Protein 5UYO (pdb70)

Radius of gyration: 9.79 Å; Cα contacts (8 Å, |Δi|>4): 43; chains: 1; bounding box: 21×21×26 Å

Nearest PDB structures (foldseek):
  5uyo-assembly1_A  TM=1.023E+00  e=7.833E-07  Escherichia coli
  7t2f-assembly1_B  TM=6.492E-01  e=1.914E-01  Escherichia coli
  8fkr-assembly1_LA  TM=6.413E-01  e=6.436E+00  Homo sapiens
  4w4k-assembly2_C  TM=3.504E-01  e=4.885E+00  Mycobacterium tuberculosis str. Erdman = ATCC 35801
  5uyo-assembly1_A  TM=9.028E-01  e=3.654E-06  Escherichia coli

Solvent-accessible surface area: 3799 Å² total; per-residue (Å²): 192,188,76,36,111,59,61,21,137,163,0,76,112,16,38,163,114,96,83,89,24,92,81,146,78,74,76,54,81,78,38,109,91,0,91,126,12,10,46,108,25,131,177,77,143

Secondary structure (P-SEA, 3-state):
cccaaaaaaaaaaaaaacccccccccccccaaaaaaaaaaaaaac

Structure (mmCIF, N/CA/C/O backbone):
data_5UYO
#
_entry.id   5UYO
#
loop_
_atom_site.group_PDB
_atom_site.id
_atom_site.type_symbol
_atom_site.label_atom_id
_atom_site.label_alt_id
_atom_site.label_comp_id
_atom_site.label_asym_id
_atom_site.label_entity_id
_atom_site.label_seq_id
_atom_site.pdbx_PDB_ins_code
_atom_site.Cartn_x
_atom_site.Cartn_y
_atom_site.Cartn_z
_atom_site.occupancy
_atom_site.B_iso_or_equiv
_atom_site.auth_seq_id
_atom_site.auth_comp_id
_atom_site.auth_asym_id
_atom_site.auth_atom_id
_atom_site.pdbx_PDB_model_num
ATOM 1 N N . HIS A 1 20 ? 2.699 2.061 -2.135 1.00 0.00 20 HIS A N 1
ATOM 2 C CA . HIS A 1 20 ? 3.179 1.355 -3.347 1.00 0.00 20 HIS A CA 1
ATOM 3 C C . HIS A 1 20 ? 2.063 0.526 -3.989 1.00 0.00 20 HIS A C 1
ATOM 4 O O . HIS A 1 20 ? 2.322 -0.406 -4.752 1.00 0.00 20 HIS A O 1
ATOM 18 N N . MET A 1 21 ? 0.816 0.892 -3.656 1.00 0.00 21 MET A N 1
ATOM 19 C CA . MET A 1 21 ? -0.389 0.536 -4.429 1.00 0.00 21 MET A CA 1
ATOM 20 C C . MET A 1 21 ? -0.980 1.830 -5.013 1.00 0.00 21 MET A C 1
ATOM 21 O O . MET A 1 21 ? -2.172 1.908 -5.320 1.00 0.00 21 MET A O 1
ATOM 35 N N . ASP A 1 22 ? -0.100 2.838 -5.183 1.00 0.00 22 ASP A N 1
ATOM 36 C CA . ASP A 1 22 ? -0.469 4.157 -5.711 1.00 0.00 22 ASP A CA 1
ATOM 37 C C . ASP A 1 22 ? -0.347 4.146 -7.231 1.00 0.00 22 ASP A C 1
ATOM 38 O O . ASP A 1 22 ? 0.573 3.542 -7.794 1.00 0.00 22 ASP A O 1
ATOM 47 N N . VAL A 1 23 ? -1.284 4.818 -7.881 1.00 0.00 23 VAL A N 1
ATOM 48 C CA . VAL A 1 23 ? -1.305 4.966 -9.333 1.00 0.00 23 VAL A CA 1
ATOM 49 C C . VAL A 1 23 ? -0.548 6.246 -9.739 1.00 0.00 23 VAL A C 1
ATOM 50 O O . VAL A 1 23 ? 0.061 6.291 -10.802 1.00 0.00 23 VAL A O 1
ATOM 63 N N . GLU A 1 24 ? -0.580 7.263 -8.853 1.00 0.00 24 GLU A N 1
ATOM 64 C CA . GLU A 1 24 ? 0.043 8.584 -9.087 1.00 0.00 24 GLU A CA 1
ATOM 65 C C . GLU A 1 24 ? 1.566 8.480 -9.317 1.00 0.00 24 GLU A C 1
ATOM 66 O O . GLU A 1 24 ? 2.133 9.265 -10.085 1.00 0.00 24 GLU A O 1
ATOM 78 N N . GLU A 1 25 ? 2.214 7.507 -8.645 1.00 0.00 25 GLU A N 1
ATOM 79 C CA . GLU A 1 25 ? 3.668 7.255 -8.789 1.00 0.00 25 GLU A CA 1
ATOM 80 C C . GLU A 1 25 ? 3.988 6.657 -10.179 1.00 0.00 25 GLU A C 1
ATOM 81 O O . GLU A 1 25 ? 5.036 6.942 -10.768 1.00 0.00 25 GLU A O 1
ATOM 93 N N . GLN A 1 26 ? 3.042 5.851 -10.692 1.00 0.00 26 GLN A N 1
ATOM 94 C CA . GLN A 1 26 ? 3.155 5.174 -11.997 1.00 0.00 26 GLN A CA 1
ATOM 95 C C . GLN A 1 26 ? 2.915 6.174 -13.137 1.00 0.00 26 GLN A C 1
ATOM 96 O O . GLN A 1 26 ? 3.602 6.144 -14.169 1.00 0.00 26 GLN A O 1
ATOM 110 N N . ILE A 1 27 ? 1.924 7.058 -12.918 1.00 0.00 27 ILE A N 1
ATOM 111 C CA . ILE A 1 27 ? 1.558 8.117 -13.862 1.00 0.00 27 ILE A CA 1
ATOM 112 C C . ILE A 1 27 ? 2.725 9.097 -14.014 1.00 0.00 27 ILE A C 1
ATOM 113 O O . ILE A 1 27 ? 3.164 9.333 -15.131 1.00 0.00 27 ILE A O 1
ATOM 129 N N . ARG A 1 28 ? 3.261 9.606 -12.875 1.00 0.00 28 ARG A N 1
ATOM 130 C CA . ARG A 1 28 ? 4.355 10.608 -12.880 1.00 0.00 28 ARG A CA 1
ATOM 131 C C . ARG A 1 28 ? 5.658 10.009 -13.436 1.00 0.00 28 ARG A C 1
ATOM 132 O O . ARG A 1 28 ? 6.469 10.730 -14.003 1.00 0.00 28 ARG A O 1
ATOM 153 N N . ARG A 1 29 ? 5.820 8.675 -13.292 1.00 0.00 29 ARG A N 1
ATOM 154 C CA . ARG A 1 29 ? 6.971 7.931 -13.844 1.00 0.00 29 ARG A CA 1
ATOM 155 C C . ARG A 1 29 ? 6.948 8.009 -15.381 1.00 0.00 29 ARG A C 1
ATOM 156 O O . ARG A 1 29 ? 7.974 8.246 -16.023 1.00 0.00 29 ARG A O 1
ATOM 177 N N . LEU A 1 30 ? 5.743 7.839 -15.936 1.00 0.00 30 LEU A N 1
ATOM 178 C CA . LEU A 1 30 ? 5.501 7.906 -17.385 1.00 0.00 30 LEU A CA 1
ATOM 179 C C . LEU A 1 30 ? 5.375 9.363 -17.874 1.00 0.00 30 LEU A C 1
ATOM 180 O O . LEU A 1 30 ? 5.570 9.613 -19.052 1.00 0.00 30 LEU A O 1
ATOM 196 N N . GLU A 1 31 ? 5.031 10.297 -16.958 1.00 0.00 31 GLU A N 1
ATOM 197 C CA . GLU A 1 31 ? 4.973 11.752 -17.243 1.00 0.00 31 GLU A CA 1
ATOM 198 C C . GLU A 1 31 ? 6.386 12.292 -17.481 1.00 0.00 31 GLU A C 1
ATOM 199 O O . GLU A 1 31 ? 6.588 13.165 -18.323 1.00 0.00 31 GLU A O 1
ATOM 211 N N . GLU A 1 32 ? 7.353 11.754 -16.712 1.00 0.00 32 GLU A N 1
ATOM 212 C CA . GLU A 1 32 ? 8.788 12.058 -16.868 1.00 0.00 32 GLU A CA 1
ATOM 213 C C . GLU A 1 32 ? 9.249 11.703 -18.291 1.00 0.00 32 GLU A C 1
ATOM 214 O O . GLU A 1 32 ? 9.937 12.487 -18.958 1.00 0.00 32 GLU A O 1
ATOM 226 N N . VAL A 1 33 ? 8.816 10.521 -18.749 1.00 0.00 33 VAL A N 1
ATOM 227 C CA . VAL A 1 33 ? 9.187 9.978 -20.064 1.00 0.00 33 VAL A CA 1
ATOM 228 C C . VAL A 1 33 ? 8.407 10.688 -21.196 1.00 0.00 33 VAL A C 1
ATOM 229 O O . VAL A 1 33 ? 8.952 10.930 -22.276 1.00 0.00 33 VAL A O 1
ATOM 242 N N . LEU A 1 34 ? 7.144 11.039 -20.903 1.00 0.00 34 LEU A N 1
ATOM 243 C CA . LEU A 1 34 ? 6.212 11.673 -21.859 1.00 0.00 34 LEU A CA 1
ATOM 244 C C . LEU A 1 34 ? 6.688 13.089 -22.215 1.00 0.00 34 LEU A C 1
ATOM 245 O O . LEU A 1 34 ? 6.696 13.475 -23.385 1.00 0.00 34 LEU A O 1
ATOM 261 N N . LYS A 1 35 ? 7.092 13.838 -21.177 1.00 0.00 35 LYS A N 1
ATOM 262 C CA . LYS A 1 35 ? 7.574 15.223 -21.300 1.00 0.00 35 LYS A CA 1
ATOM 263 C C . LYS A 1 35 ? 8.833 15.249 -22.191 1.00 0.00 35 LYS A C 1
ATOM 264 O O . LYS A 1 35 ? 8.942 16.063 -23.112 1.00 0.00 35 LYS A O 1
ATOM 283 N N . LYS A 1 36 ? 9.754 14.312 -21.924 1.00 0.00 36 LYS A N 1
ATOM 284 C CA . LYS A 1 36 ? 11.046 14.228 -22.633 1.00 0.00 36 LYS A CA 1
ATOM 285 C C . LYS A 1 36 ? 10.916 13.573 -24.026 1.00 0.00 36 LYS A C 1
ATOM 286 O O . LYS A 1 36 ? 11.766 13.810 -24.887 1.00 0.00 36 LYS A O 1
ATOM 305 N N . ASN A 1 37 ? 9.847 12.771 -24.227 1.00 0.00 37 ASN A N 1
ATOM 306 C CA . ASN A 1 37 ? 9.637 11.955 -25.447 1.00 0.00 37 ASN A CA 1
ATOM 307 C C . ASN A 1 37 ? 10.803 10.952 -25.638 1.00 0.00 37 ASN A C 1
ATOM 308 O O . ASN A 1 37 ? 11.690 11.157 -26.474 1.00 0.00 37 ASN A O 1
ATOM 319 N N . GLN A 1 38 ? 10.821 9.894 -24.812 1.00 0.00 38 GLN A N 1
ATOM 320 C CA . GLN A 1 38 ? 11.873 8.841 -24.841 1.00 0.00 38 GLN A CA 1
ATOM 321 C C . GLN A 1 38 ? 11.216 7.438 -24.811 1.00 0.00 38 GLN A C 1
ATOM 322 O O . GLN A 1 38 ? 10.081 7.322 -24.386 1.00 0.00 38 GLN A O 1
ATOM 336 N N . PRO A 1 39 ? 11.892 6.350 -25.319 1.00 0.00 39 PRO A N 1
ATOM 337 C CA . PRO A 1 39 ? 11.367 4.960 -25.218 1.00 0.00 39 PRO A CA 1
ATOM 338 C C . PRO A 1 39 ? 11.473 4.396 -23.779 1.00 0.00 39 PRO A C 1
ATOM 339 O O . PRO A 1 39 ? 12.560 4.402 -23.188 1.00 0.00 39 PRO A O 1
ATOM 350 N N . VAL A 1 40 ? 10.345 3.901 -23.230 1.00 0.00 40 VAL A N 1
ATOM 351 C CA . VAL A 1 40 ? 10.291 3.324 -21.857 1.00 0.00 40 VAL A CA 1
ATOM 352 C C . VAL A 1 40 ? 9.760 1.881 -21.896 1.00 0.00 40 VAL A C 1
ATOM 353 O O . VAL A 1 40 ? 8.810 1.576 -22.626 1.00 0.00 40 VAL A O 1
ATOM 366 N N . THR A 1 41 ? 10.396 0.992 -21.115 1.00 0.00 41 THR A N 1
ATOM 367 C CA . THR A 1 41 ? 9.925 -0.381 -20.907 1.00 0.00 41 THR A CA 1
ATOM 368 C C . THR A 1 41 ? 9.023 -0.411 -19.658 1.00 0.00 41 THR A C 1
ATOM 369 O O . THR A 1 41 ? 9.468 -0.079 -18.549 1.00 0.00 41 THR A O 1
ATOM 380 N N . TRP A 1 42 ? 7.755 -0.792 -19.862 1.00 0.00 42 TRP A N 1
ATOM 381 C CA . TRP A 1 42 ? 6.718 -0.817 -18.809 1.00 0.00 42 TRP A CA 1
ATOM 382 C C . TRP A 1 42 ? 6.628 -2.223 -18.141 1.00 0.00 42 TRP A C 1
ATOM 383 O O . TRP A 1 42 ? 5.627 -2.554 -17.485 1.00 0.00 42 TRP A O 1
ATOM 404 N N . ASN A 1 43 ? 7.704 -3.037 -18.308 1.00 0.00 43 ASN A N 1
ATOM 405 C CA . ASN A 1 43 ? 7.820 -4.399 -17.739 1.00 0.00 43 ASN A CA 1
ATOM 406 C C . ASN A 1 43 ? 6.829 -5.349 -18.459 1.00 0.00 43 ASN A C 1
ATOM 407 O O . ASN A 1 43 ? 5.967 -5.988 -17.845 1.00 0.00 43 ASN A O 1
ATOM 418 N N . GLY A 1 44 ? 6.952 -5.383 -19.794 1.00 0.00 44 GLY A N 1
ATOM 419 C CA . GLY A 1 44 ? 6.101 -6.208 -20.650 1.00 0.00 44 GLY A CA 1
ATOM 420 C C . GLY A 1 44 ? 6.146 -5.754 -22.101 1.00 0.00 44 GLY A C 1
ATOM 421 O O . GLY A 1 44 ? 6.157 -6.587 -23.019 1.00 0.00 44 GLY A O 1
ATOM 425 N N . THR A 1 45 ? 6.177 -4.424 -22.310 1.00 0.00 45 THR A N 1
ATOM 426 C CA . THR A 1 45 ? 6.280 -3.806 -23.646 1.00 0.00 45 THR A CA 1
ATOM 427 C C . THR A 1 45 ? 7.063 -2.481 -23.538 1.00 0.00 45 THR A C 1
ATOM 428 O O . THR A 1 45 ? 6.836 -1.691 -22.610 1.00 0.00 45 THR A O 1
ATOM 439 N N . THR A 1 46 ? 8.002 -2.260 -24.480 1.00 0.00 46 THR A N 1
ATOM 440 C CA . THR A 1 46 ? 8.780 -1.019 -24.580 1.00 0.00 46 THR A CA 1
ATOM 441 C C . THR A 1 46 ? 8.043 -0.031 -25.509 1.00 0.00 46 THR A C 1
ATOM 442 O O . THR A 1 46 ? 8.113 -0.147 -26.738 1.00 0.00 46 THR A O 1
ATOM 453 N N . TYR A 1 47 ? 7.285 0.893 -24.902 1.00 0.00 47 TYR A N 1
ATOM 454 C CA . TYR A 1 47 ? 6.542 1.937 -25.621 1.00 0.00 47 TYR A CA 1
ATOM 455 C C . TYR A 1 47 ? 7.520 3.040 -26.058 1.00 0.00 47 TYR A C 1
ATOM 456 O O . TYR A 1 47 ? 8.000 3.822 -25.231 1.00 0.00 47 TYR A O 1
ATOM 474 N N . THR A 1 48 ? 7.863 3.028 -27.356 1.00 0.00 48 THR A N 1
ATOM 475 C CA . THR A 1 48 ? 8.839 3.951 -27.943 1.00 0.00 48 THR A CA 1
ATOM 476 C C . THR A 1 48 ? 8.223 5.354 -28.118 1.00 0.00 48 THR A C 1
ATOM 477 O O . THR A 1 48 ? 8.766 6.358 -27.637 1.00 0.00 48 THR A O 1
ATOM 488 N N . ASP A 1 49 ? 7.068 5.386 -28.808 1.00 0.00 49 ASP A N 1
ATOM 489 C CA . ASP A 1 49 ? 6.312 6.619 -29.091 1.00 0.00 49 ASP A CA 1
ATOM 490 C C . ASP A 1 49 ? 5.648 7.155 -27.811 1.00 0.00 49 ASP A C 1
ATOM 491 O O . ASP A 1 49 ? 5.020 6.377 -27.083 1.00 0.00 49 ASP A O 1
ATOM 500 N N . PRO A 1 50 ? 5.753 8.503 -27.530 1.00 0.00 50 PRO A N 1
ATOM 501 C CA . PRO A 1 50 ? 5.068 9.141 -26.378 1.00 0.00 50 PRO A CA 1
ATOM 502 C C . PRO A 1 50 ? 3.527 9.042 -26.479 1.00 0.00 50 PRO A C 1
ATOM 503 O O . PRO A 1 50 ? 2.830 9.243 -25.491 1.00 0.00 50 PRO A O 1
ATOM 514 N N . ASN A 1 51 ? 3.027 8.732 -27.691 1.00 0.00 51 ASN A N 1
ATOM 515 C CA . ASN A 1 51 ? 1.607 8.421 -27.940 1.00 0.00 51 ASN A CA 1
ATOM 516 C C . ASN A 1 51 ? 1.201 7.125 -27.215 1.00 0.00 51 ASN A C 1
ATOM 517 O O . ASN A 1 51 ? 0.175 7.075 -26.527 1.00 0.00 51 ASN A O 1
ATOM 528 N N . GLU A 1 52 ? 2.055 6.096 -27.361 1.00 0.00 52 GLU A N 1
ATOM 529 C CA . GLU A 1 52 ? 1.850 4.771 -26.752 1.00 0.00 52 GLU A CA 1
ATOM 530 C C . GLU A 1 52 ? 2.096 4.816 -25.230 1.00 0.00 52 GLU A C 1
ATOM 531 O O . GLU A 1 52 ? 1.444 4.099 -24.470 1.00 0.00 52 GLU A O 1
ATOM 543 N N . ILE A 1 53 ? 3.039 5.677 -24.810 1.00 0.00 53 ILE A N 1
ATOM 544 C CA . ILE A 1 53 ? 3.353 5.910 -23.385 1.00 0.00 53 ILE A CA 1
ATOM 545 C C . ILE A 1 53 ? 2.155 6.576 -22.688 1.00 0.00 53 ILE A C 1
ATOM 546 O O . ILE A 1 53 ? 1.732 6.143 -21.607 1.00 0.00 53 ILE A O 1
ATOM 562 N N . LYS A 1 54 ? 1.609 7.624 -23.341 1.00 0.00 54 LYS A N 1
ATOM 563 C CA . LYS A 1 54 ? 0.473 8.387 -22.810 1.00 0.00 54 LYS A CA 1
ATOM 564 C C . LYS A 1 54 ? -0.789 7.518 -22.772 1.00 0.00 54 LYS A C 1
ATOM 565 O O . LYS A 1 54 ? -1.638 7.706 -21.906 1.00 0.00 54 LYS A O 1
ATOM 584 N N . LYS A 1 55 ? -0.892 6.568 -23.720 1.00 0.00 55 LYS A N 1
ATOM 585 C CA . LYS A 1 55 ? -1.990 5.587 -23.759 1.00 0.00 55 LYS A CA 1
ATOM 586 C C . LYS A 1 55 ? -2.019 4.752 -22.459 1.00 0.00 55 LYS A C 1
ATOM 587 O O . LYS A 1 55 ? -3.087 4.510 -21.898 1.00 0.00 55 LYS A O 1
ATOM 606 N N . VAL A 1 56 ? -0.821 4.368 -21.975 1.00 0.00 56 VAL A N 1
ATOM 607 C CA . VAL A 1 56 ? -0.664 3.627 -20.705 1.00 0.00 56 VAL A CA 1
ATOM 608 C C . VAL A 1 56 ? -1.057 4.518 -19.513 1.00 0.00 56 VAL A C 1
ATOM 609 O O . VAL A 1 56 ? -1.699 4.050 -18.572 1.00 0.00 56 VAL A O 1
ATOM 622 N N . ILE A 1 57 ? -0.675 5.812 -19.587 1.00 0.00 57 ILE A N 1
ATOM 623 C CA . ILE A 1 57 ? -1.053 6.830 -18.577 1.00 0.00 57 ILE A CA 1
ATOM 624 C C . ILE A 1 57 ? -2.588 6.954 -18.496 1.00 0.00 57 ILE A C 1
ATOM 625 O O . ILE A 1 57 ? -3.134 7.126 -17.414 1.00 0.00 57 ILE A O 1
ATOM 641 N N . GLU A 1 58 ? -3.257 6.836 -19.662 1.00 0.00 58 GLU A N 1
ATOM 642 C CA . GLU A 1 58 ? -4.729 6.878 -19.774 1.00 0.00 58 GLU A CA 1
ATOM 643 C C . GLU A 1 58 ? -5.373 5.627 -19.139 1.00 0.00 58 GLU A C 1
ATOM 644 O O . GLU A 1 58 ? -6.447 5.717 -18.535 1.00 0.00 58 GLU A O 1
ATOM 656 N N . GLU A 1 59 ? -4.701 4.469 -19.270 1.00 0.00 59 GLU A N 1
ATOM 657 C CA . GLU A 1 59 ? -5.153 3.205 -18.650 1.00 0.00 59 GLU A CA 1
ATOM 658 C C . GLU A 1 59 ? -5.062 3.300 -17.110 1.00 0.00 59 GLU A C 1
ATOM 659 O O . GLU A 1 59 ? -5.944 2.830 -16.389 1.00 0.00 59 GLU A O 1
ATOM 671 N N . LEU A 1 60 ? -3.982 3.944 -16.636 1.00 0.00 60 LEU A N 1
ATOM 672 C CA . LEU A 1 60 ? -3.735 4.204 -15.202 1.00 0.00 60 LEU A CA 1
ATOM 673 C C . LEU A 1 60 ? -4.685 5.301 -14.681 1.00 0.00 60 LEU A C 1
ATOM 674 O O . LEU A 1 60 ? -5.090 5.299 -13.527 1.00 0.00 60 LEU A O 1
ATOM 690 N N . ARG A 1 61 ? -5.030 6.228 -15.572 1.00 0.00 61 ARG A N 1
ATOM 691 C CA . ARG A 1 61 ? -5.919 7.374 -15.288 1.00 0.00 61 ARG A CA 1
ATOM 692 C C . ARG A 1 61 ? -7.335 6.878 -14.955 1.00 0.00 61 ARG A C 1
ATOM 693 O O . ARG A 1 61 ? -8.032 7.468 -14.132 1.00 0.00 61 ARG A O 1
ATOM 714 N N . LYS A 1 62 ? -7.720 5.747 -15.575 1.00 0.00 62 LYS A N 1
ATOM 715 C CA . LYS A 1 62 ? -9.024 5.093 -15.344 1.00 0.00 62 LYS A CA 1
ATOM 716 C C . LYS A 1 62 ? -9.141 4.492 -13.925 1.00 0.00 62 LYS A C 1
ATOM 717 O O . LYS A 1 62 ? -10.244 4.149 -13.490 1.00 0.00 62 LYS A O 1
ATOM 736 N N . SER A 1 63 ? -7.998 4.350 -13.229 1.00 0.00 63 SER A N 1
ATOM 737 C CA . SER A 1 63 ? -7.957 3.867 -11.838 1.00 0.00 63 SER A CA 1
ATOM 738 C C . SER A 1 63 ? -8.403 4.974 -10.854 1.00 0.00 63 SER A C 1
ATOM 739 O O . SER A 1 63 ? -9.004 4.680 -9.813 1.00 0.00 63 SER A O 1
ATOM 747 N N . MET A 1 64 ? -8.098 6.250 -11.182 1.00 0.00 64 MET A N 1
ATOM 748 C CA . MET A 1 64 ? -8.456 7.397 -10.322 1.00 0.00 64 MET A CA 1
ATOM 749 C C . MET A 1 64 ? -9.803 8.012 -10.803 1.00 0.00 64 MET A C 1
ATOM 763 N N . HIS A 1 20 ? -1.694 -3.223 -4.468 1.00 0.00 20 HIS A N 2
ATOM 764 C CA . HIS A 1 20 ? -1.843 -1.970 -3.699 1.00 0.00 20 HIS A CA 2
ATOM 765 C C . HIS A 1 20 ? -0.520 -1.185 -3.696 1.00 0.00 20 HIS A C 2
ATOM 766 O O . HIS A 1 20 ? 0.448 -1.586 -3.036 1.00 0.00 20 HIS A O 2
ATOM 780 N N . MET A 1 21 ? -0.496 -0.082 -4.464 1.00 0.00 21 MET A N 2
ATOM 781 C CA . MET A 1 21 ? 0.640 0.863 -4.532 1.00 0.00 21 MET A CA 2
ATOM 782 C C . MET A 1 21 ? 0.146 2.206 -5.097 1.00 0.00 21 MET A C 2
ATOM 783 O O . MET A 1 21 ? -0.912 2.259 -5.749 1.00 0.00 21 MET A O 2
ATOM 797 N N . ASP A 1 22 ? 0.904 3.291 -4.841 1.00 0.00 22 ASP A N 2
ATOM 798 C CA . ASP A 1 22 ? 0.545 4.639 -5.317 1.00 0.00 22 ASP A CA 2
ATOM 799 C C . ASP A 1 22 ? 0.733 4.758 -6.830 1.00 0.00 22 ASP A C 2
ATOM 800 O O . ASP A 1 22 ? 1.859 4.858 -7.332 1.00 0.00 22 ASP A O 2
ATOM 809 N N . VAL A 1 23 ? -0.412 4.742 -7.532 1.00 0.00 23 VAL A N 2
ATOM 810 C CA . VAL A 1 23 ? -0.484 4.855 -8.995 1.00 0.00 23 VAL A CA 2
ATOM 811 C C . VAL A 1 23 ? -0.221 6.318 -9.420 1.00 0.00 23 VAL A C 2
ATOM 812 O O . VAL A 1 23 ? 0.262 6.560 -10.519 1.00 0.00 23 VAL A O 2
ATOM 825 N N . GLU A 1 24 ? -0.506 7.270 -8.500 1.00 0.00 24 GLU A N 2
ATOM 826 C CA . GLU A 1 24 ? -0.245 8.718 -8.689 1.00 0.00 24 GLU A CA 2
ATOM 827 C C . GLU A 1 24 ? 1.224 8.981 -9.109 1.00 0.00 24 GLU A C 2
ATOM 828 O O . GLU A 1 24 ? 1.504 9.776 -10.022 1.00 0.00 24 GLU A O 2
ATOM 840 N N . GLU A 1 25 ? 2.146 8.292 -8.413 1.00 0.00 25 GLU A N 2
ATOM 841 C CA . GLU A 1 25 ? 3.596 8.392 -8.653 1.00 0.00 25 GLU A CA 2
ATOM 842 C C . GLU A 1 25 ? 3.990 7.743 -9.996 1.00 0.00 25 GLU A C 2
ATOM 843 O O . GLU A 1 25 ? 4.886 8.232 -10.687 1.00 0.00 25 GLU A O 2
ATOM 855 N N . GLN A 1 26 ? 3.282 6.655 -10.356 1.00 0.00 26 GLN A N 2
ATOM 856 C CA . GLN A 1 26 ? 3.514 5.904 -11.609 1.00 0.00 26 GLN A CA 2
ATOM 857 C C . GLN A 1 26 ? 3.050 6.713 -12.832 1.00 0.00 26 GLN A C 2
ATOM 858 O O . GLN A 1 26 ? 3.667 6.641 -13.906 1.00 0.00 26 GLN A O 2
ATOM 872 N N . ILE A 1 27 ? 1.964 7.487 -12.654 1.00 0.00 27 ILE A N 2
ATOM 873 C CA . ILE A 1 27 ? 1.441 8.386 -13.700 1.00 0.00 27 ILE A CA 2
ATOM 874 C C . ILE A 1 27 ? 2.496 9.459 -14.016 1.00 0.00 27 ILE A C 2
ATOM 875 O O . ILE A 1 27 ? 2.875 9.634 -15.173 1.00 0.00 27 ILE A O 2
ATOM 891 N N . ARG A 1 28 ? 2.995 10.123 -12.954 1.00 0.00 28 ARG A N 2
ATOM 892 C CA . ARG A 1 28 ? 3.995 11.206 -13.073 1.00 0.00 28 ARG A CA 2
ATOM 893 C C . ARG A 1 28 ? 5.351 10.664 -13.579 1.00 0.00 28 ARG A C 2
ATOM 894 O O . ARG A 1 28 ? 6.099 11.372 -14.270 1.00 0.00 28 ARG A O 2
ATOM 915 N N . ARG A 1 29 ? 5.627 9.389 -13.257 1.00 0.00 29 ARG A N 2
ATOM 916 C CA . ARG A 1 29 ? 6.853 8.686 -13.682 1.00 0.00 29 ARG A CA 2
ATOM 917 C C . ARG A 1 29 ? 6.839 8.473 -15.204 1.00 0.00 29 ARG A C 2
ATOM 918 O O . ARG A 1 29 ? 7.886 8.433 -15.847 1.00 0.00 29 ARG A O 2
ATOM 939 N N . LEU A 1 30 ? 5.628 8.307 -15.762 1.00 0.00 30 LEU A N 2
ATOM 940 C CA . LEU A 1 30 ? 5.418 8.205 -17.214 1.00 0.00 30 LEU A CA 2
ATOM 941 C C . LEU A 1 30 ? 5.102 9.577 -17.847 1.00 0.00 30 LEU A C 2
ATOM 942 O O . LEU A 1 30 ? 5.213 9.713 -19.057 1.00 0.00 30 LEU A O 2
ATOM 958 N N . GLU A 1 31 ? 4.697 10.577 -17.027 1.00 0.00 31 GLU A N 2
ATOM 959 C CA . GLU A 1 31 ? 4.421 11.960 -17.499 1.00 0.00 31 GLU A CA 2
ATOM 960 C C . GLU A 1 31 ? 5.729 12.668 -17.873 1.00 0.00 31 GLU A C 2
ATOM 961 O O . GLU A 1 31 ? 5.761 13.475 -18.809 1.00 0.00 31 GLU A O 2
ATOM 973 N N . GLU A 1 32 ? 6.797 12.386 -17.114 1.00 0.00 32 GLU A N 2
ATOM 974 C CA . GLU A 1 32 ? 8.130 12.920 -17.422 1.00 0.00 32 GLU A CA 2
ATOM 975 C C . GLU A 1 32 ? 8.671 12.273 -18.719 1.00 0.00 32 GLU A C 2
ATOM 976 O O . GLU A 1 32 ? 9.102 12.979 -19.626 1.00 0.00 32 GLU A O 2
ATOM 988 N N . VAL A 1 33 ? 8.557 10.928 -18.817 1.00 0.00 33 VAL A N 2
ATOM 989 C CA . VAL A 1 33 ? 9.054 10.140 -19.968 1.00 0.00 33 VAL A CA 2
ATOM 990 C C . VAL A 1 33 ? 8.202 10.409 -21.235 1.00 0.00 33 VAL A C 2
ATOM 991 O O . VAL A 1 33 ? 8.701 10.312 -22.364 1.00 0.00 33 VAL A O 2
ATOM 1004 N N . LEU A 1 34 ? 6.927 10.778 -21.012 1.00 0.00 34 LEU A N 2
ATOM 1005 C CA . LEU A 1 34 ? 5.981 11.232 -22.063 1.00 0.00 34 LEU A CA 2
ATOM 1006 C C . LEU A 1 34 ? 6.591 12.396 -22.863 1.00 0.00 34 LEU A C 2
ATOM 1007 O O . LEU A 1 34 ? 6.611 12.387 -24.101 1.00 0.00 34 LEU A O 2
ATOM 1023 N N . LYS A 1 35 ? 7.090 13.381 -22.107 1.00 0.00 35 LYS A N 2
ATOM 1024 C CA . LYS A 1 35 ? 7.684 14.618 -22.642 1.00 0.00 35 LYS A CA 2
ATOM 1025 C C . LYS A 1 35 ? 9.127 14.365 -23.121 1.00 0.00 35 LYS A C 2
ATOM 1026 O O . LYS A 1 35 ? 9.544 14.882 -24.154 1.00 0.00 35 LYS A O 2
ATOM 1045 N N . LYS A 1 36 ? 9.860 13.534 -22.355 1.00 0.00 36 LYS A N 2
ATOM 1046 C CA . LYS A 1 36 ? 11.266 13.164 -22.639 1.00 0.00 36 LYS A CA 2
ATOM 1047 C C . LYS A 1 36 ? 11.383 12.285 -23.900 1.00 0.00 36 LYS A C 2
ATOM 1048 O O . LYS A 1 36 ? 12.469 12.199 -24.495 1.00 0.00 36 LYS A O 2
ATOM 1067 N N . ASN A 1 37 ? 10.261 11.617 -24.264 1.00 0.00 37 ASN A N 2
ATOM 1068 C CA . ASN A 1 37 ? 10.157 10.722 -25.438 1.00 0.00 37 ASN A CA 2
ATOM 1069 C C . ASN A 1 37 ? 11.175 9.564 -25.353 1.00 0.00 37 ASN A C 2
ATOM 1070 O O . ASN A 1 37 ? 11.690 9.094 -26.369 1.00 0.00 37 ASN A O 2
ATOM 1081 N N . GLN A 1 38 ? 11.454 9.109 -24.122 1.00 0.00 38 GLN A N 2
ATOM 1082 C CA . GLN A 1 38 ? 12.455 8.052 -23.870 1.00 0.00 38 GLN A CA 2
ATOM 1083 C C . GLN A 1 38 ? 11.835 6.644 -24.027 1.00 0.00 38 GLN A C 2
ATOM 1084 O O . GLN A 1 38 ? 10.650 6.452 -23.722 1.00 0.00 38 GLN A O 2
ATOM 1098 N N . PRO A 1 39 ? 12.631 5.642 -24.529 1.00 0.00 39 PRO A N 2
ATOM 1099 C CA . PRO A 1 39 ? 12.197 4.228 -24.589 1.00 0.00 39 PRO A CA 2
ATOM 1100 C C . PRO A 1 39 ? 11.986 3.620 -23.179 1.00 0.00 39 PRO A C 2
ATOM 1101 O O . PRO A 1 39 ? 12.950 3.202 -22.520 1.00 0.00 39 PRO A O 2
ATOM 1112 N N . VAL A 1 40 ? 10.720 3.583 -22.714 1.00 0.00 40 VAL A N 2
ATOM 1113 C CA . VAL A 1 40 ? 10.378 3.034 -21.388 1.00 0.00 40 VAL A CA 2
ATOM 1114 C C . VAL A 1 40 ? 9.813 1.612 -21.545 1.00 0.00 40 VAL A C 2
ATOM 1115 O O . VAL A 1 40 ? 8.793 1.393 -22.205 1.00 0.00 40 VAL A O 2
ATOM 1128 N N . THR A 1 41 ? 10.514 0.645 -20.946 1.00 0.00 41 THR A N 2
ATOM 1129 C CA . THR A 1 41 ? 10.134 -0.766 -20.954 1.00 0.00 41 THR A CA 2
ATOM 1130 C C . THR A 1 41 ? 9.189 -1.029 -19.766 1.00 0.00 41 THR A C 2
ATOM 1131 O O . THR A 1 41 ? 9.619 -1.044 -18.611 1.00 0.00 41 THR A O 2
ATOM 1142 N N . TRP A 1 42 ? 7.894 -1.205 -20.071 1.00 0.00 42 TRP A N 2
ATOM 1143 C CA . TRP A 1 42 ? 6.836 -1.383 -19.057 1.00 0.00 42 TRP A CA 2
ATOM 1144 C C . TRP A 1 42 ? 6.589 -2.894 -18.770 1.00 0.00 42 TRP A C 2
ATOM 1145 O O . TRP A 1 42 ? 5.558 -3.270 -18.199 1.00 0.00 42 TRP A O 2
ATOM 1166 N N . ASN A 1 43 ? 7.572 -3.745 -19.163 1.00 0.00 43 ASN A N 2
ATOM 1167 C CA . ASN A 1 43 ? 7.558 -5.212 -18.929 1.00 0.00 43 ASN A CA 2
ATOM 1168 C C . ASN A 1 43 ? 6.510 -5.896 -19.828 1.00 0.00 43 ASN A C 2
ATOM 1169 O O . ASN A 1 43 ? 5.593 -6.582 -19.353 1.00 0.00 43 ASN A O 2
ATOM 1180 N N . GLY A 1 44 ? 6.650 -5.662 -21.146 1.00 0.00 44 GLY A N 2
ATOM 1181 C CA . GLY A 1 44 ? 5.745 -6.225 -22.152 1.00 0.00 44 GLY A CA 2
ATOM 1182 C C . GLY A 1 44 ? 5.845 -5.487 -23.474 1.00 0.00 44 GLY A C 2
ATOM 1183 O O . GLY A 1 44 ? 5.776 -6.097 -24.546 1.00 0.00 44 GLY A O 2
ATOM 1187 N N . THR A 1 45 ? 6.010 -4.157 -23.386 1.00 0.00 45 THR A N 2
ATOM 1188 C CA . THR A 1 45 ? 6.251 -3.285 -24.548 1.00 0.00 45 THR A CA 2
ATOM 1189 C C . THR A 1 45 ? 7.166 -2.114 -24.134 1.00 0.00 45 THR A C 2
ATOM 1190 O O . THR A 1 45 ? 7.024 -1.566 -23.027 1.00 0.00 45 THR A O 2
ATOM 1201 N N . THR A 1 46 ? 8.126 -1.773 -25.008 1.00 0.00 46 THR A N 2
ATOM 1202 C CA . THR A 1 46 ? 8.971 -0.587 -24.854 1.00 0.00 46 THR A CA 2
ATOM 1203 C C . THR A 1 46 ? 8.307 0.598 -25.583 1.00 0.00 46 THR A C 2
ATOM 1204 O O . THR A 1 46 ? 8.375 0.708 -26.817 1.00 0.00 46 THR A O 2
ATOM 1215 N N . TYR A 1 47 ? 7.612 1.435 -24.806 1.00 0.00 47 TYR A N 2
ATOM 1216 C CA . TYR A 1 47 ? 6.898 2.619 -25.308 1.00 0.00 47 TYR A CA 2
ATOM 1217 C C . TYR A 1 47 ? 7.895 3.773 -25.529 1.00 0.00 47 TYR A C 2
ATOM 1218 O O . TYR A 1 47 ? 8.356 4.403 -24.576 1.00 0.00 47 TYR A O 2
ATOM 1236 N N . THR A 1 48 ? 8.267 3.978 -26.794 1.00 0.00 48 THR A N 2
ATOM 1237 C CA . THR A 1 48 ? 9.184 5.048 -27.218 1.00 0.00 48 THR A CA 2
ATOM 1238 C C . THR A 1 48 ? 8.389 6.320 -27.573 1.00 0.00 48 THR A C 2
ATOM 1239 O O . THR A 1 48 ? 8.781 7.444 -27.233 1.00 0.00 48 THR A O 2
ATOM 1250 N N . ASP A 1 49 ? 7.262 6.098 -28.267 1.00 0.00 49 ASP A N 2
ATOM 1251 C CA . ASP A 1 49 ? 6.386 7.154 -28.798 1.00 0.00 49 ASP A CA 2
ATOM 1252 C C . ASP A 1 49 ? 5.549 7.782 -27.659 1.00 0.00 49 ASP A C 2
ATOM 1253 O O . ASP A 1 49 ? 5.013 7.038 -26.837 1.00 0.00 49 ASP A O 2
ATOM 1262 N N . PRO A 1 50 ? 5.420 9.152 -27.603 1.00 0.00 50 PRO A N 2
ATOM 1263 C CA . PRO A 1 50 ? 4.616 9.872 -26.570 1.00 0.00 50 PRO A CA 2
ATOM 1264 C C . PRO A 1 50 ? 3.162 9.348 -26.432 1.00 0.00 50 PRO A C 2
ATOM 1265 O O . PRO A 1 50 ? 2.706 9.111 -25.319 1.00 0.00 50 PRO A O 2
ATOM 1276 N N . ASN A 1 51 ? 2.464 9.121 -27.567 1.00 0.00 51 ASN A N 2
ATOM 1277 C CA . ASN A 1 51 ? 1.055 8.670 -27.584 1.00 0.00 51 ASN A CA 2
ATOM 1278 C C . ASN A 1 51 ? 0.949 7.227 -27.027 1.00 0.00 51 ASN A C 2
ATOM 1279 O O . ASN A 1 51 ? -0.027 6.886 -26.340 1.00 0.00 51 ASN A O 2
ATOM 1290 N N . GLU A 1 52 ? 1.977 6.408 -27.302 1.00 0.00 52 GLU A N 2
ATOM 1291 C CA . GLU A 1 52 ? 2.057 5.019 -26.810 1.00 0.00 52 GLU A CA 2
ATOM 1292 C C . GLU A 1 52 ? 2.289 4.981 -25.281 1.00 0.00 52 GLU A C 2
ATOM 1293 O O . GLU A 1 52 ? 1.722 4.135 -24.579 1.00 0.00 52 GLU A O 2
ATOM 1305 N N . ILE A 1 53 ? 3.105 5.924 -24.775 1.00 0.00 53 ILE A N 2
ATOM 1306 C CA . ILE A 1 53 ? 3.327 6.114 -23.319 1.00 0.00 53 ILE A CA 2
ATOM 1307 C C . ILE A 1 53 ? 2.022 6.614 -22.651 1.00 0.00 53 ILE A C 2
ATOM 1308 O O . ILE A 1 53 ? 1.629 6.149 -21.570 1.00 0.00 53 ILE A O 2
ATOM 1324 N N . LYS A 1 54 ? 1.342 7.536 -23.355 1.00 0.00 54 LYS A N 2
ATOM 1325 C CA . LYS A 1 54 ? 0.100 8.182 -22.895 1.00 0.00 54 LYS A CA 2
ATOM 1326 C C . LYS A 1 54 ? -1.028 7.156 -22.714 1.00 0.00 54 LYS A C 2
ATOM 1327 O O . LYS A 1 54 ? -1.830 7.274 -21.788 1.00 0.00 54 LYS A O 2
ATOM 1346 N N . LYS A 1 55 ? -1.049 6.140 -23.599 1.00 0.00 55 LYS A N 2
ATOM 1347 C CA . LYS A 1 55 ? -2.018 5.029 -23.544 1.00 0.00 55 LYS A CA 2
ATOM 1348 C C . LYS A 1 55 ? -1.948 4.295 -22.189 1.00 0.00 55 LYS A C 2
ATOM 1349 O O . LYS A 1 55 ? -2.982 3.981 -21.587 1.00 0.00 55 LYS A O 2
ATOM 1368 N N . VAL A 1 56 ? -0.716 4.063 -21.711 1.00 0.00 56 VAL A N 2
ATOM 1369 C CA . VAL A 1 56 ? -0.465 3.390 -20.421 1.00 0.00 56 VAL A CA 2
ATOM 1370 C C . VAL A 1 56 ? -0.981 4.264 -19.265 1.00 0.00 56 VAL A C 2
ATOM 1371 O O . VAL A 1 56 ? -1.569 3.765 -18.307 1.00 0.00 56 VAL A O 2
ATOM 1384 N N . ILE A 1 57 ? -0.776 5.578 -19.404 1.00 0.00 57 ILE A N 2
ATOM 1385 C CA . ILE A 1 57 ? -1.234 6.585 -18.428 1.00 0.00 57 ILE A CA 2
ATOM 1386 C C . ILE A 1 57 ? -2.787 6.647 -18.384 1.00 0.00 57 ILE A C 2
ATOM 1387 O O . ILE A 1 57 ? -3.378 6.946 -17.338 1.00 0.00 57 ILE A O 2
ATOM 1403 N N . GLU A 1 58 ? -3.435 6.335 -19.527 1.00 0.00 58 GLU A N 2
ATOM 1404 C CA . GLU A 1 58 ? -4.912 6.240 -19.629 1.00 0.00 58 GLU A CA 2
ATOM 1405 C C . GLU A 1 58 ? -5.438 4.955 -18.942 1.00 0.00 58 GLU A C 2
ATOM 1406 O O . GLU A 1 58 ? -6.603 4.898 -18.521 1.00 0.00 58 GLU A O 2
ATOM 1418 N N . GLU A 1 59 ? -4.573 3.938 -18.835 1.00 0.00 59 GLU A N 2
ATOM 1419 C CA . GLU A 1 59 ? -4.854 2.713 -18.064 1.00 0.00 59 GLU A CA 2
ATOM 1420 C C . GLU A 1 59 ? -4.644 2.976 -16.554 1.00 0.00 59 GLU A C 2
ATOM 1421 O O . GLU A 1 59 ? -5.323 2.383 -15.707 1.00 0.00 59 GLU A O 2
ATOM 1433 N N . LEU A 1 60 ? -3.684 3.874 -16.235 1.00 0.00 60 LEU A N 2
ATOM 1434 C CA . LEU A 1 60 ? -3.340 4.239 -14.842 1.00 0.00 60 LEU A CA 2
ATOM 1435 C C . LEU A 1 60 ? -4.446 5.110 -14.204 1.00 0.00 60 LEU A C 2
ATOM 1436 O O . LEU A 1 60 ? -4.819 4.897 -13.040 1.00 0.00 60 LEU A O 2
ATOM 1452 N N . ARG A 1 61 ? -4.983 6.075 -14.984 1.00 0.00 61 ARG A N 2
ATOM 1453 C CA . ARG A 1 61 ? -6.109 6.934 -14.533 1.00 0.00 61 ARG A CA 2
ATOM 1454 C C . ARG A 1 61 ? -7.389 6.089 -14.372 1.00 0.00 61 ARG A C 2
ATOM 1455 O O . ARG A 1 61 ? -8.275 6.421 -13.586 1.00 0.00 61 ARG A O 2
ATOM 1476 N N . LYS A 1 62 ? -7.460 4.998 -15.162 1.00 0.00 62 LYS A N 2
ATOM 1477 C CA . LYS A 1 62 ? -8.591 4.055 -15.165 1.00 0.00 62 LYS A CA 2
ATOM 1478 C C . LYS A 1 62 ? -8.652 3.248 -13.849 1.00 0.00 62 LYS A C 2
ATOM 1479 O O . LYS A 1 62 ? -9.712 2.738 -13.471 1.00 0.00 62 LYS A O 2
ATOM 1498 N N . SER A 1 63 ? -7.498 3.150 -13.155 1.00 0.00 63 SER A N 2
ATOM 1499 C CA . SER A 1 63 ? -7.404 2.506 -11.829 1.00 0.00 63 SER A CA 2
ATOM 1500 C C . SER A 1 63 ? -8.121 3.363 -10.747 1.00 0.00 63 SER A C 2
ATOM 1501 O O . SER A 1 63 ? -8.420 2.871 -9.648 1.00 0.00 63 SER A O 2
ATOM 1509 N N . MET A 1 64 ? -8.362 4.647 -11.079 1.00 0.00 64 MET A N 2
ATOM 1510 C CA . MET A 1 64 ? -9.183 5.572 -10.277 1.00 0.00 64 MET A CA 2
ATOM 1511 C C . MET A 1 64 ? -10.653 5.468 -10.767 1.00 0.00 64 MET A C 2
ATOM 1525 N N . HIS A 1 20 ? -5.252 -0.657 -2.930 1.00 0.00 20 HIS A N 3
ATOM 1526 C CA . HIS A 1 20 ? -5.177 0.738 -3.416 1.00 0.00 20 HIS A CA 3
ATOM 1527 C C . HIS A 1 20 ? -3.713 1.202 -3.411 1.00 0.00 20 HIS A C 3
ATOM 1528 O O . HIS A 1 20 ? -3.087 1.295 -2.351 1.00 0.00 20 HIS A O 3
ATOM 1542 N N . MET A 1 21 ? -3.170 1.446 -4.611 1.00 0.00 21 MET A N 3
ATOM 1543 C CA . MET A 1 21 ? -1.787 1.911 -4.814 1.00 0.00 21 MET A CA 3
ATOM 1544 C C . MET A 1 21 ? -1.801 3.337 -5.377 1.00 0.00 21 MET A C 3
ATOM 1545 O O . MET A 1 21 ? -2.718 3.706 -6.122 1.00 0.00 21 MET A O 3
ATOM 1559 N N . ASP A 1 22 ? -0.788 4.137 -4.999 1.00 0.00 22 ASP A N 3
ATOM 1560 C CA . ASP A 1 22 ? -0.582 5.489 -5.535 1.00 0.00 22 ASP A CA 3
ATOM 1561 C C . ASP A 1 22 ? -0.143 5.394 -7.006 1.00 0.00 22 ASP A C 3
ATOM 1562 O O . ASP A 1 22 ? 1.049 5.287 -7.310 1.00 0.00 22 ASP A O 3
ATOM 1571 N N . VAL A 1 23 ? -1.133 5.397 -7.907 1.00 0.00 23 VAL A N 3
ATOM 1572 C CA . VAL A 1 23 ? -0.918 5.362 -9.358 1.00 0.00 23 VAL A CA 3
ATOM 1573 C C . VAL A 1 23 ? -0.416 6.742 -9.849 1.00 0.00 23 VAL A C 3
ATOM 1574 O O . VAL A 1 23 ? 0.141 6.858 -10.945 1.00 0.00 23 VAL A O 3
ATOM 1587 N N . GLU A 1 24 ? -0.584 7.767 -8.983 1.00 0.00 24 GLU A N 3
ATOM 1588 C CA . GLU A 1 24 ? 0.019 9.107 -9.136 1.00 0.00 24 GLU A CA 3
ATOM 1589 C C . GLU A 1 24 ? 1.521 9.013 -9.463 1.00 0.00 24 GLU A C 3
ATOM 1590 O O . GLU A 1 24 ? 2.024 9.754 -10.300 1.00 0.00 24 GLU A O 3
ATOM 1602 N N . GLU A 1 25 ? 2.212 8.080 -8.783 1.00 0.00 25 GLU A N 3
ATOM 1603 C CA . GLU A 1 25 ? 3.664 7.871 -8.932 1.00 0.00 25 GLU A CA 3
ATOM 1604 C C . GLU A 1 25 ? 4.002 7.349 -10.344 1.00 0.00 25 GLU A C 3
ATOM 1605 O O . GLU A 1 25 ? 4.904 7.879 -10.992 1.00 0.00 25 GLU A O 3
ATOM 1617 N N . GLN A 1 26 ? 3.253 6.313 -10.802 1.00 0.00 26 GLN A N 3
ATOM 1618 C CA . GLN A 1 26 ? 3.496 5.649 -12.111 1.00 0.00 26 GLN A CA 3
ATOM 1619 C C . GLN A 1 26 ? 3.180 6.605 -13.269 1.00 0.00 26 GLN A C 3
ATOM 1620 O O . GLN A 1 26 ? 3.949 6.705 -14.222 1.00 0.00 26 GLN A O 3
ATOM 1634 N N . ILE A 1 27 ? 2.042 7.300 -13.158 1.00 0.00 27 ILE A N 3
ATOM 1635 C CA . ILE A 1 27 ? 1.572 8.255 -14.178 1.00 0.00 27 ILE A CA 3
ATOM 1636 C C . ILE A 1 27 ? 2.539 9.444 -14.306 1.00 0.00 27 ILE A C 3
ATOM 1637 O O . ILE A 1 27 ? 2.937 9.781 -15.413 1.00 0.00 27 ILE A O 3
ATOM 1653 N N . ARG A 1 28 ? 2.920 10.038 -13.161 1.00 0.00 28 ARG A N 3
ATOM 1654 C CA . ARG A 1 28 ? 3.889 11.160 -13.105 1.00 0.00 28 ARG A CA 3
ATOM 1655 C C . ARG A 1 28 ? 5.269 10.700 -13.620 1.00 0.00 28 ARG A C 3
ATOM 1656 O O . ARG A 1 28 ? 6.002 11.478 -14.245 1.00 0.00 28 ARG A O 3
ATOM 1677 N N . ARG A 1 29 ? 5.588 9.417 -13.376 1.00 0.00 29 ARG A N 3
ATOM 1678 C CA . ARG A 1 29 ? 6.829 8.788 -13.861 1.00 0.00 29 ARG A CA 3
ATOM 1679 C C . ARG A 1 29 ? 6.787 8.627 -15.394 1.00 0.00 29 ARG A C 3
ATOM 1680 O O . ARG A 1 29 ? 7.822 8.617 -16.037 1.00 0.00 29 ARG A O 3
ATOM 1701 N N . LEU A 1 30 ? 5.577 8.486 -15.964 1.00 0.00 30 LEU A N 3
ATOM 1702 C CA . LEU A 1 30 ? 5.376 8.413 -17.429 1.00 0.00 30 LEU A CA 3
ATOM 1703 C C . LEU A 1 30 ? 5.181 9.817 -18.041 1.00 0.00 30 LEU A C 3
ATOM 1704 O O . LEU A 1 30 ? 5.386 9.999 -19.240 1.00 0.00 30 LEU A O 3
ATOM 1720 N N . GLU A 1 31 ? 4.788 10.793 -17.197 1.00 0.00 31 GLU A N 3
ATOM 1721 C CA . GLU A 1 31 ? 4.576 12.204 -17.595 1.00 0.00 31 GLU A CA 3
ATOM 1722 C C . GLU A 1 31 ? 5.920 12.918 -17.807 1.00 0.00 31 GLU A C 3
ATOM 1723 O O . GLU A 1 31 ? 6.031 13.813 -18.651 1.00 0.00 31 GLU A O 3
ATOM 1735 N N . GLU A 1 32 ? 6.936 12.520 -17.023 1.00 0.00 32 GLU A N 3
ATOM 1736 C CA . GLU A 1 32 ? 8.314 12.999 -17.220 1.00 0.00 32 GLU A CA 3
ATOM 1737 C C . GLU A 1 32 ? 8.926 12.332 -18.471 1.00 0.00 32 GLU A C 3
ATOM 1738 O O . GLU A 1 32 ? 9.535 13.016 -19.286 1.00 0.00 32 GLU A O 3
ATOM 1750 N N . VAL A 1 33 ? 8.693 11.005 -18.646 1.00 0.00 33 VAL A N 3
ATOM 1751 C CA . VAL A 1 33 ? 9.167 10.247 -19.837 1.00 0.00 33 VAL A CA 3
ATOM 1752 C C . VAL A 1 33 ? 8.496 10.778 -21.130 1.00 0.00 33 VAL A C 3
ATOM 1753 O O . VAL A 1 33 ? 9.098 10.737 -22.209 1.00 0.00 33 VAL A O 3
ATOM 1766 N N . LEU A 1 34 ? 7.260 11.287 -20.984 1.00 0.00 34 LEU A N 3
ATOM 1767 C CA . LEU A 1 34 ? 6.518 11.986 -22.052 1.00 0.00 34 LEU A CA 3
ATOM 1768 C C . LEU A 1 34 ? 7.316 13.211 -22.545 1.00 0.00 34 LEU A C 3
ATOM 1769 O O . LEU A 1 34 ? 7.549 13.367 -23.749 1.00 0.00 34 LEU A O 3
ATOM 1785 N N . LYS A 1 35 ? 7.739 14.055 -21.585 1.00 0.00 35 LYS A N 3
ATOM 1786 C CA . LYS A 1 35 ? 8.443 15.317 -21.878 1.00 0.00 35 LYS A CA 3
ATOM 1787 C C . LYS A 1 35 ? 9.866 15.058 -22.402 1.00 0.00 35 LYS A C 3
ATOM 1788 O O . LYS A 1 35 ? 10.385 15.833 -23.213 1.00 0.00 35 LYS A O 3
ATOM 1807 N N . LYS A 1 36 ? 10.490 13.968 -21.923 1.00 0.00 36 LYS A N 3
ATOM 1808 C CA . LYS A 1 36 ? 11.843 13.562 -22.357 1.00 0.00 36 LYS A CA 3
ATOM 1809 C C . LYS A 1 36 ? 11.780 12.810 -23.707 1.00 0.00 36 LYS A C 3
ATOM 1810 O O . LYS A 1 36 ? 12.780 12.744 -24.428 1.00 0.00 36 LYS A O 3
ATOM 1829 N N . ASN A 1 37 ? 10.579 12.250 -24.006 1.00 0.00 37 ASN A N 3
ATOM 1830 C CA . ASN A 1 37 ? 10.255 11.503 -25.252 1.00 0.00 37 ASN A CA 3
ATOM 1831 C C . ASN A 1 37 ? 11.192 10.288 -25.421 1.00 0.00 37 ASN A C 3
ATOM 1832 O O . ASN A 1 37 ? 11.818 10.093 -26.473 1.00 0.00 37 ASN A O 3
ATOM 1843 N N . GLN A 1 38 ? 11.280 9.476 -24.355 1.00 0.00 38 GLN A N 3
ATOM 1844 C CA . GLN A 1 38 ? 12.194 8.320 -24.284 1.00 0.00 38 GLN A CA 3
ATOM 1845 C C . GLN A 1 38 ? 11.404 6.993 -24.300 1.00 0.00 38 GLN A C 3
ATOM 1846 O O . GLN A 1 38 ? 10.249 6.965 -23.863 1.00 0.00 38 GLN A O 3
ATOM 1860 N N . PRO A 1 39 ? 12.006 5.873 -24.837 1.00 0.00 39 PRO A N 3
ATOM 1861 C CA . PRO A 1 39 ? 11.376 4.533 -24.817 1.00 0.00 39 PRO A CA 3
ATOM 1862 C C . PRO A 1 39 ? 11.277 3.963 -23.388 1.00 0.00 39 PRO A C 3
ATOM 1863 O O . PRO A 1 39 ? 12.300 3.642 -22.773 1.00 0.00 39 PRO A O 3
ATOM 1874 N N . VAL A 1 40 ? 10.051 3.823 -22.861 1.00 0.00 40 VAL A N 3
ATOM 1875 C CA . VAL A 1 40 ? 9.836 3.293 -21.505 1.00 0.00 40 VAL A CA 3
ATOM 1876 C C . VAL A 1 40 ? 9.420 1.817 -21.589 1.00 0.00 40 VAL A C 3
ATOM 1877 O O . VAL A 1 40 ? 8.440 1.456 -22.254 1.00 0.00 40 VAL A O 3
ATOM 1890 N N . THR A 1 41 ? 10.211 0.961 -20.940 1.00 0.00 41 THR A N 3
ATOM 1891 C CA . THR A 1 41 ? 9.970 -0.477 -20.889 1.00 0.00 41 THR A CA 3
ATOM 1892 C C . THR A 1 41 ? 9.052 -0.782 -19.699 1.00 0.00 41 THR A C 3
ATOM 1893 O O . THR A 1 41 ? 9.444 -0.609 -18.536 1.00 0.00 41 THR A O 3
ATOM 1904 N N . TRP A 1 42 ? 7.824 -1.208 -20.001 1.00 0.00 42 TRP A N 3
ATOM 1905 C CA . TRP A 1 42 ? 6.771 -1.425 -18.991 1.00 0.00 42 TRP A CA 3
ATOM 1906 C C . TRP A 1 42 ? 6.684 -2.924 -18.596 1.00 0.00 42 TRP A C 3
ATOM 1907 O O . TRP A 1 42 ? 5.667 -3.373 -18.044 1.00 0.00 42 TRP A O 3
ATOM 1928 N N . ASN A 1 43 ? 7.776 -3.682 -18.895 1.00 0.00 43 ASN A N 3
ATOM 1929 C CA . ASN A 1 43 ? 7.929 -5.112 -18.535 1.00 0.00 43 ASN A CA 3
ATOM 1930 C C . ASN A 1 43 ? 6.944 -5.998 -19.325 1.00 0.00 43 ASN A C 3
ATOM 1931 O O . ASN A 1 43 ? 6.181 -6.788 -18.755 1.00 0.00 43 ASN A O 3
ATOM 1942 N N . GLY A 1 44 ? 6.983 -5.841 -20.654 1.00 0.00 44 GLY A N 3
ATOM 1943 C CA . GLY A 1 44 ? 6.160 -6.622 -21.576 1.00 0.00 44 GLY A CA 3
ATOM 1944 C C . GLY A 1 44 ? 6.057 -5.931 -22.919 1.00 0.00 44 GLY A C 3
ATOM 1945 O O . GLY A 1 44 ? 6.091 -6.584 -23.970 1.00 0.00 44 GLY A O 3
ATOM 1949 N N . THR A 1 45 ? 5.945 -4.590 -22.874 1.00 0.00 45 THR A N 3
ATOM 1950 C CA . THR A 1 45 ? 5.938 -3.728 -24.065 1.00 0.00 45 THR A CA 3
ATOM 1951 C C . THR A 1 45 ? 6.796 -2.479 -23.788 1.00 0.00 45 THR A C 3
ATOM 1952 O O . THR A 1 45 ? 6.605 -1.800 -22.768 1.00 0.00 45 THR A O 3
ATOM 1963 N N . THR A 1 46 ? 7.764 -2.214 -24.678 1.00 0.00 46 THR A N 3
ATOM 1964 C CA . THR A 1 46 ? 8.596 -1.005 -24.628 1.00 0.00 46 THR A CA 3
ATOM 1965 C C . THR A 1 46 ? 7.920 0.102 -25.459 1.00 0.00 46 THR A C 3
ATOM 1966 O O . THR A 1 46 ? 8.028 0.122 -26.695 1.00 0.00 46 THR A O 3
ATOM 1977 N N . TYR A 1 47 ? 7.176 0.981 -24.770 1.00 0.00 47 TYR A N 3
ATOM 1978 C CA . TYR A 1 47 ? 6.455 2.098 -25.401 1.00 0.00 47 TYR A CA 3
ATOM 1979 C C . TYR A 1 47 ? 7.451 3.213 -25.775 1.00 0.00 47 TYR A C 3
ATOM 1980 O O . TYR A 1 47 ? 7.830 4.035 -24.935 1.00 0.00 47 TYR A O 3
ATOM 1998 N N . THR A 1 48 ? 7.906 3.172 -27.033 1.00 0.00 48 THR A N 3
ATOM 1999 C CA . THR A 1 48 ? 8.869 4.129 -27.582 1.00 0.00 48 THR A CA 3
ATOM 2000 C C . THR A 1 48 ? 8.209 5.500 -27.804 1.00 0.00 48 THR A C 3
ATOM 2001 O O . THR A 1 48 ? 8.753 6.539 -27.402 1.00 0.00 48 THR A O 3
ATOM 2012 N N . ASP A 1 49 ? 7.015 5.466 -28.412 1.00 0.00 49 ASP A N 3
ATOM 2013 C CA . ASP A 1 49 ? 6.274 6.666 -28.821 1.00 0.00 49 ASP A CA 3
ATOM 2014 C C . ASP A 1 49 ? 5.608 7.339 -27.595 1.00 0.00 49 ASP A C 3
ATOM 2015 O O . ASP A 1 49 ? 4.960 6.643 -26.814 1.00 0.00 49 ASP A O 3
ATOM 2024 N N . PRO A 1 50 ? 5.734 8.703 -27.442 1.00 0.00 50 PRO A N 3
ATOM 2025 C CA . PRO A 1 50 ? 5.143 9.468 -26.301 1.00 0.00 50 PRO A CA 3
ATOM 2026 C C . PRO A 1 50 ? 3.597 9.348 -26.189 1.00 0.00 50 PRO A C 3
ATOM 2027 O O . PRO A 1 50 ? 3.062 9.382 -25.077 1.00 0.00 50 PRO A O 3
ATOM 2038 N N . ASN A 1 51 ? 2.887 9.192 -27.328 1.00 0.00 51 ASN A N 3
ATOM 2039 C CA . ASN A 1 51 ? 1.402 9.062 -27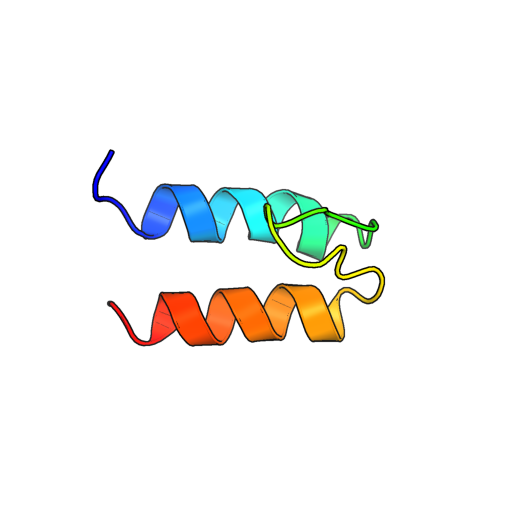.335 1.00 0.00 51 ASN A CA 3
ATOM 2040 C C . ASN A 1 51 ? 0.985 7.641 -26.900 1.00 0.00 51 ASN A C 3
ATOM 2041 O O . ASN A 1 51 ? -0.081 7.447 -26.296 1.00 0.00 51 ASN A O 3
ATOM 2052 N N . GLU A 1 52 ? 1.850 6.655 -27.214 1.00 0.00 52 GLU A N 3
ATOM 2053 C CA . GLU A 1 52 ? 1.695 5.264 -26.743 1.00 0.00 52 GLU A CA 3
ATOM 2054 C C . GLU A 1 52 ? 1.926 5.182 -25.218 1.00 0.00 52 GLU A C 3
ATOM 2055 O O . GLU A 1 52 ? 1.311 4.354 -24.544 1.00 0.00 52 GLU A O 3
ATOM 2067 N N . ILE A 1 53 ? 2.810 6.058 -24.702 1.00 0.00 53 ILE A N 3
ATOM 2068 C CA . ILE A 1 53 ? 3.059 6.212 -23.252 1.00 0.00 53 ILE A CA 3
ATOM 2069 C C . ILE A 1 53 ? 1.810 6.821 -22.556 1.00 0.00 53 ILE A C 3
ATOM 2070 O O . ILE A 1 53 ? 1.447 6.419 -21.444 1.00 0.00 53 ILE A O 3
ATOM 2086 N N . LYS A 1 54 ? 1.154 7.778 -23.248 1.00 0.00 54 LYS A N 3
ATOM 2087 C CA . LYS A 1 54 ? -0.098 8.415 -22.777 1.00 0.00 54 LYS A CA 3
ATOM 2088 C C . LYS A 1 54 ? -1.244 7.399 -22.665 1.00 0.00 54 LYS A C 3
ATOM 2089 O O . LYS A 1 54 ? -2.123 7.531 -21.802 1.00 0.00 54 LYS A O 3
ATOM 2108 N N . LYS A 1 55 ? -1.235 6.405 -23.566 1.00 0.00 55 LYS A N 3
ATOM 2109 C CA . LYS A 1 55 ? -2.206 5.305 -23.545 1.00 0.00 55 LYS A CA 3
ATOM 2110 C C . LYS A 1 55 ? -2.021 4.446 -22.277 1.00 0.00 55 LYS A C 3
ATOM 2111 O O . LYS A 1 55 ? -3.005 4.030 -21.668 1.00 0.00 55 LYS A O 3
ATOM 2130 N N . VAL A 1 56 ? -0.753 4.235 -21.868 1.00 0.00 56 VAL A N 3
ATOM 2131 C CA . VAL A 1 56 ? -0.425 3.482 -20.633 1.00 0.00 56 VAL A CA 3
ATOM 2132 C C . VAL A 1 56 ? -0.984 4.219 -19.409 1.00 0.00 56 VAL A C 3
ATOM 2133 O O . VAL A 1 56 ? -1.618 3.611 -18.558 1.00 0.00 56 VAL A O 3
ATOM 2146 N N . ILE A 1 57 ? -0.776 5.551 -19.396 1.00 0.00 57 ILE A N 3
ATOM 2147 C CA . ILE A 1 57 ? -1.264 6.468 -18.341 1.00 0.00 57 ILE A CA 3
ATOM 2148 C C . ILE A 1 57 ? -2.793 6.354 -18.196 1.00 0.00 57 ILE A C 3
ATOM 2149 O O . ILE A 1 57 ? -3.328 6.329 -17.078 1.00 0.00 57 ILE A O 3
ATOM 2165 N N . GLU A 1 58 ? -3.468 6.262 -19.352 1.00 0.00 58 GLU A N 3
ATOM 2166 C CA . GLU A 1 58 ? -4.922 6.101 -19.424 1.00 0.00 58 GLU A CA 3
ATOM 2167 C C . GLU A 1 58 ? -5.354 4.741 -18.824 1.00 0.00 58 GLU A C 3
ATOM 2168 O O . GLU A 1 58 ? -6.312 4.675 -18.064 1.00 0.00 58 GLU A O 3
ATOM 2180 N N . GLU A 1 59 ? -4.595 3.679 -19.138 1.00 0.00 59 GLU A N 3
ATOM 2181 C CA . GLU A 1 59 ? -4.870 2.314 -18.637 1.00 0.00 59 GLU A CA 3
ATOM 2182 C C . GLU A 1 59 ? -4.553 2.184 -17.127 1.00 0.00 59 GLU A C 3
ATOM 2183 O O . GLU A 1 59 ? -5.123 1.328 -16.440 1.00 0.00 59 GLU A O 3
ATOM 2195 N N . LEU A 1 60 ? -3.655 3.049 -16.629 1.00 0.00 60 LEU A N 3
ATOM 2196 C CA . LEU A 1 60 ? -3.243 3.056 -15.214 1.00 0.00 60 LEU A CA 3
ATOM 2197 C C . LEU A 1 60 ? -4.294 3.752 -14.332 1.00 0.00 60 LEU A C 3
ATOM 2198 O O . LEU A 1 60 ? -4.596 3.276 -13.232 1.00 0.00 60 LEU A O 3
ATOM 2214 N N . ARG A 1 61 ? -4.841 4.879 -14.825 1.00 0.00 61 ARG A N 3
ATOM 2215 C CA . ARG A 1 61 ? -5.823 5.699 -14.070 1.00 0.00 61 ARG A CA 3
ATOM 2216 C C . ARG A 1 61 ? -7.198 5.000 -13.958 1.00 0.00 61 ARG A C 3
ATOM 2217 O O . ARG A 1 61 ? -8.049 5.428 -13.168 1.00 0.00 61 ARG A O 3
ATOM 2238 N N . LYS A 1 62 ? -7.387 3.902 -14.731 1.00 0.00 62 LYS A N 3
ATOM 2239 C CA . LYS A 1 62 ? -8.579 3.027 -14.616 1.00 0.00 62 LYS A CA 3
ATOM 2240 C C . LYS A 1 62 ? -8.609 2.318 -13.239 1.00 0.00 62 LYS A C 3
ATOM 2241 O O . LYS A 1 62 ? -9.669 1.903 -12.775 1.00 0.00 62 LYS A O 3
ATOM 2260 N N . SER A 1 63 ? -7.421 2.194 -12.612 1.00 0.00 63 SER A N 3
ATOM 2261 C CA . SER A 1 63 ? -7.238 1.520 -11.311 1.00 0.00 63 SER A CA 3
ATOM 2262 C C . SER A 1 63 ? -7.726 2.381 -10.129 1.00 0.00 63 SER A C 3
ATOM 2263 O O . SER A 1 63 ? -7.850 1.876 -9.012 1.00 0.00 63 SER A O 3
ATOM 2271 N N . MET A 1 64 ? -7.997 3.679 -10.378 1.00 0.00 64 MET A N 3
ATOM 2272 C CA . MET A 1 64 ? -8.443 4.627 -9.335 1.00 0.00 64 MET A CA 3
ATOM 2273 C C . MET A 1 64 ? -9.962 4.448 -9.074 1.00 0.00 64 MET A C 3
ATOM 2287 N N . HIS A 1 20 ? 2.547 -2.862 -1.879 1.00 0.00 20 HIS A N 4
ATOM 2288 C CA . HIS A 1 20 ? 2.260 -1.417 -1.766 1.00 0.00 20 HIS A CA 4
ATOM 2289 C C . HIS A 1 20 ? 3.153 -0.615 -2.736 1.00 0.00 20 HIS A C 4
ATOM 2290 O O . HIS A 1 20 ? 4.385 -0.651 -2.649 1.00 0.00 20 HIS A O 4
ATOM 2304 N N . MET A 1 21 ? 2.509 0.072 -3.687 1.00 0.00 21 MET A N 4
ATOM 2305 C CA . MET A 1 21 ? 3.160 0.974 -4.641 1.00 0.00 21 MET A CA 4
ATOM 2306 C C . MET A 1 21 ? 2.110 1.975 -5.148 1.00 0.00 21 MET A C 4
ATOM 2307 O O . MET A 1 21 ? 1.073 1.575 -5.701 1.00 0.00 21 MET A O 4
ATOM 2321 N N . ASP A 1 22 ? 2.350 3.269 -4.885 1.00 0.00 22 ASP A N 4
ATOM 2322 C CA . ASP A 1 22 ? 1.496 4.356 -5.379 1.00 0.00 22 ASP A CA 4
ATOM 2323 C C . ASP A 1 22 ? 1.610 4.414 -6.907 1.00 0.00 22 ASP A C 4
ATOM 2324 O O . ASP A 1 22 ? 2.691 4.680 -7.440 1.00 0.00 22 ASP A O 4
ATOM 2333 N N . VAL A 1 23 ? 0.493 4.166 -7.603 1.00 0.00 23 VAL A N 4
ATOM 2334 C CA . VAL A 1 23 ? 0.458 4.145 -9.073 1.00 0.00 23 VAL A CA 4
ATOM 2335 C C . VAL A 1 23 ? 0.595 5.581 -9.602 1.00 0.00 23 VAL A C 4
ATOM 2336 O O . VAL A 1 23 ? 1.076 5.787 -10.703 1.00 0.00 23 VAL A O 4
ATOM 2349 N N . GLU A 1 24 ? 0.235 6.559 -8.751 1.00 0.00 24 GLU A N 4
ATOM 2350 C CA . GLU A 1 24 ? 0.417 8.001 -9.014 1.00 0.00 24 GLU A CA 4
ATOM 2351 C C . GLU A 1 24 ? 1.880 8.350 -9.349 1.00 0.00 24 GLU A C 4
ATOM 2352 O O . GLU A 1 24 ? 2.137 9.230 -10.172 1.00 0.00 24 GLU A O 4
ATOM 2364 N N . GLU A 1 25 ? 2.825 7.659 -8.680 1.00 0.00 25 GLU A N 4
ATOM 2365 C CA . GLU A 1 25 ? 4.266 7.815 -8.940 1.00 0.00 25 GLU A CA 4
ATOM 2366 C C . GLU A 1 25 ? 4.592 7.382 -10.376 1.00 0.00 25 GLU A C 4
ATOM 2367 O O . GLU A 1 25 ? 5.277 8.093 -11.108 1.00 0.00 25 GLU A O 4
ATOM 2379 N N . GLN A 1 26 ? 4.046 6.217 -10.759 1.00 0.00 26 GLN A N 4
ATOM 2380 C CA . GLN A 1 26 ? 4.226 5.635 -12.100 1.00 0.00 26 GLN A CA 4
ATOM 2381 C C . GLN A 1 26 ? 3.591 6.538 -13.180 1.00 0.00 26 GLN A C 4
ATOM 2382 O O . GLN A 1 26 ? 4.199 6.764 -14.217 1.00 0.00 26 GLN A O 4
ATOM 2396 N N . ILE A 1 27 ? 2.386 7.075 -12.894 1.00 0.00 27 ILE A N 4
ATOM 2397 C CA . ILE A 1 27 ? 1.643 7.975 -13.806 1.00 0.00 27 ILE A CA 4
ATOM 2398 C C . ILE A 1 27 ? 2.469 9.238 -14.076 1.00 0.00 27 ILE A C 4
ATOM 2399 O O . ILE A 1 27 ? 2.706 9.606 -15.227 1.00 0.00 27 ILE A O 4
ATOM 2415 N N . ARG A 1 28 ? 2.929 9.859 -12.976 1.00 0.00 28 ARG A N 4
ATOM 2416 C CA . ARG A 1 28 ? 3.663 11.132 -13.008 1.00 0.00 28 ARG A CA 4
ATOM 2417 C C . ARG A 1 28 ? 5.020 10.951 -13.708 1.00 0.00 28 ARG A C 4
ATOM 2418 O O . ARG A 1 28 ? 5.456 11.833 -14.431 1.00 0.00 28 ARG A O 4
ATOM 2439 N N . ARG A 1 29 ? 5.643 9.770 -13.525 1.00 0.00 29 ARG A N 4
ATOM 2440 C CA . ARG A 1 29 ? 6.960 9.459 -14.115 1.00 0.00 29 ARG A CA 4
ATOM 2441 C C . ARG A 1 29 ? 6.839 9.011 -15.573 1.00 0.00 29 ARG A C 4
ATOM 2442 O O . ARG A 1 29 ? 7.803 9.116 -16.318 1.00 0.00 29 ARG A O 4
ATOM 2463 N N . LEU A 1 30 ? 5.655 8.530 -15.985 1.00 0.00 30 LEU A N 4
ATOM 2464 C CA . LEU A 1 30 ? 5.366 8.245 -17.408 1.00 0.00 30 LEU A CA 4
ATOM 2465 C C . LEU A 1 30 ? 5.036 9.559 -18.141 1.00 0.00 30 LEU A C 4
ATOM 2466 O O . LEU A 1 30 ? 5.291 9.692 -19.339 1.00 0.00 30 LEU A O 4
ATOM 2482 N N . GLU A 1 31 ? 4.457 10.513 -17.386 1.00 0.00 31 GLU A N 4
ATOM 2483 C CA . GLU A 1 31 ? 4.274 11.905 -17.830 1.00 0.00 31 GLU A CA 4
ATOM 2484 C C . GLU A 1 31 ? 5.652 12.575 -18.009 1.00 0.00 31 GLU A C 4
ATOM 2485 O O . GLU A 1 31 ? 5.859 13.302 -18.965 1.00 0.00 31 GLU A O 4
ATOM 2497 N N . GLU A 1 32 ? 6.599 12.275 -17.094 1.00 0.00 32 GLU A N 4
ATOM 2498 C CA . GLU A 1 32 ? 7.998 12.751 -17.193 1.00 0.00 32 GLU A CA 4
ATOM 2499 C C . GLU A 1 32 ? 8.736 12.078 -18.368 1.00 0.00 32 GLU A C 4
ATOM 2500 O O . GLU A 1 32 ? 9.572 12.706 -19.010 1.00 0.00 32 GLU A O 4
ATOM 2512 N N . VAL A 1 33 ? 8.418 10.795 -18.626 1.00 0.00 33 VAL A N 4
ATOM 2513 C CA . VAL A 1 33 ? 8.946 10.041 -19.787 1.00 0.00 33 VAL A CA 4
ATOM 2514 C C . VAL A 1 33 ? 8.410 10.643 -21.104 1.00 0.00 33 VAL A C 4
ATOM 2515 O O . VAL A 1 33 ? 9.115 10.674 -22.106 1.00 0.00 33 VAL A O 4
ATOM 2528 N N . LEU A 1 34 ? 7.170 11.136 -21.063 1.00 0.00 34 LEU A N 4
ATOM 2529 C CA . LEU A 1 34 ? 6.528 11.819 -22.202 1.00 0.00 34 LEU A CA 4
ATOM 2530 C C . LEU A 1 34 ? 7.226 13.168 -22.486 1.00 0.00 34 LEU A C 4
ATOM 2531 O O . LEU A 1 34 ? 7.601 13.464 -23.627 1.00 0.00 34 LEU A O 4
ATOM 2547 N N . LYS A 1 35 ? 7.413 13.961 -21.410 1.00 0.00 35 LYS A N 4
ATOM 2548 C CA . LYS A 1 35 ? 8.009 15.313 -21.461 1.00 0.00 35 LYS A CA 4
ATOM 2549 C C . LYS A 1 35 ? 9.481 15.261 -21.905 1.00 0.00 35 LYS A C 4
ATOM 2550 O O . LYS A 1 35 ? 9.941 16.109 -22.683 1.00 0.00 35 LYS A O 4
ATOM 2569 N N . LYS A 1 36 ? 10.209 14.251 -21.404 1.00 0.00 36 LYS A N 4
ATOM 2570 C CA . LYS A 1 36 ? 11.622 14.016 -21.745 1.00 0.00 36 LYS A CA 4
ATOM 2571 C C . LYS A 1 36 ? 11.739 13.264 -23.091 1.00 0.00 36 LYS A C 4
ATOM 2572 O O . LYS A 1 36 ? 12.777 13.356 -23.766 1.00 0.00 36 LYS A O 4
ATOM 2591 N N . ASN A 1 37 ? 10.647 12.562 -23.467 1.00 0.00 37 ASN A N 4
ATOM 2592 C CA . ASN A 1 37 ? 10.553 11.727 -24.686 1.00 0.00 37 ASN A CA 4
ATOM 2593 C C . ASN A 1 37 ? 11.566 10.569 -24.619 1.00 0.00 37 ASN A C 4
ATOM 2594 O O . ASN A 1 37 ? 12.667 10.652 -25.170 1.00 0.00 37 ASN A O 4
ATOM 2605 N N . GLN A 1 38 ? 11.196 9.505 -23.882 1.00 0.00 38 GLN A N 4
ATOM 2606 C CA . GLN A 1 38 ? 12.091 8.366 -23.570 1.00 0.00 38 GLN A CA 4
ATOM 2607 C C . GLN A 1 38 ? 11.427 7.010 -23.907 1.00 0.00 38 GLN A C 4
ATOM 2608 O O . GLN A 1 38 ? 10.204 6.878 -23.814 1.00 0.00 38 GLN A O 4
ATOM 2622 N N . PRO A 1 39 ? 12.243 5.987 -24.329 1.00 0.00 39 PRO A N 4
ATOM 2623 C CA . PRO A 1 39 ? 11.810 4.573 -24.354 1.00 0.00 39 PRO A CA 4
ATOM 2624 C C . PRO A 1 39 ? 11.617 4.037 -22.917 1.00 0.00 39 PRO A C 4
ATOM 2625 O O . PRO A 1 39 ? 12.594 3.920 -22.170 1.00 0.00 39 PRO A O 4
ATOM 2636 N N . VAL A 1 40 ? 10.364 3.759 -22.519 1.00 0.00 40 VAL A N 4
ATOM 2637 C CA . VAL A 1 40 ? 10.055 3.170 -21.196 1.00 0.00 40 VAL A CA 4
ATOM 2638 C C . VAL A 1 40 ? 9.637 1.698 -21.354 1.00 0.00 40 VAL A C 4
ATOM 2639 O O . VAL A 1 40 ? 8.662 1.383 -22.040 1.00 0.00 40 VAL A O 4
ATOM 2652 N N . THR A 1 41 ? 10.385 0.793 -20.705 1.00 0.00 41 THR A N 4
ATOM 2653 C CA . THR A 1 41 ? 10.071 -0.641 -20.704 1.00 0.00 41 THR A CA 4
ATOM 2654 C C . THR A 1 41 ? 9.111 -0.936 -19.540 1.00 0.00 41 THR A C 4
ATOM 2655 O O . THR A 1 41 ? 9.505 -0.916 -18.364 1.00 0.00 41 THR A O 4
ATOM 2666 N N . TRP A 1 42 ? 7.840 -1.185 -19.884 1.00 0.00 42 TRP A N 4
ATOM 2667 C CA . TRP A 1 42 ? 6.745 -1.338 -18.906 1.00 0.00 42 TRP A CA 4
ATOM 2668 C C . TRP A 1 42 ? 6.500 -2.833 -18.553 1.00 0.00 42 TRP A C 4
ATOM 2669 O O . TRP A 1 42 ? 5.449 -3.186 -17.994 1.00 0.00 42 TRP A O 4
ATOM 2690 N N . ASN A 1 43 ? 7.496 -3.703 -18.867 1.00 0.00 43 ASN A N 4
ATOM 2691 C CA . ASN A 1 43 ? 7.447 -5.156 -18.582 1.00 0.00 43 ASN A CA 4
ATOM 2692 C C . ASN A 1 43 ? 6.362 -5.834 -19.450 1.00 0.00 43 ASN A C 4
ATOM 2693 O O . ASN A 1 43 ? 5.388 -6.402 -18.949 1.00 0.00 43 ASN A O 4
ATOM 2704 N N . GLY A 1 44 ? 6.516 -5.674 -20.764 1.00 0.00 44 GLY A N 4
ATOM 2705 C CA . GLY A 1 44 ? 5.581 -6.217 -21.751 1.00 0.00 44 GLY A CA 4
ATOM 2706 C C . GLY A 1 44 ? 5.766 -5.534 -23.090 1.00 0.00 44 GLY A C 4
ATOM 2707 O O . GLY A 1 44 ? 5.702 -6.187 -24.140 1.00 0.00 44 GLY A O 4
ATOM 2711 N N . THR A 1 45 ? 6.023 -4.213 -23.048 1.00 0.00 45 THR A N 4
ATOM 2712 C CA . THR A 1 45 ? 6.340 -3.405 -24.238 1.00 0.00 45 THR A CA 4
ATOM 2713 C C . THR A 1 45 ? 7.189 -2.188 -23.827 1.00 0.00 45 THR A C 4
ATOM 2714 O O . THR A 1 45 ? 6.902 -1.533 -22.813 1.00 0.00 45 THR A O 4
ATOM 2725 N N . THR A 1 46 ? 8.258 -1.914 -24.600 1.00 0.00 46 THR A N 4
ATOM 2726 C CA . THR A 1 46 ? 9.049 -0.690 -24.466 1.00 0.00 46 THR A CA 4
ATOM 2727 C C . THR A 1 46 ? 8.391 0.430 -25.295 1.00 0.00 46 THR A C 4
ATOM 2728 O O . THR A 1 46 ? 8.580 0.511 -26.516 1.00 0.00 46 THR A O 4
ATOM 2739 N N . TYR A 1 47 ? 7.569 1.244 -24.619 1.00 0.00 47 TYR A N 4
ATOM 2740 C CA . TYR A 1 47 ? 6.836 2.356 -25.237 1.00 0.00 47 TYR A CA 4
ATOM 2741 C C . TYR A 1 47 ? 7.801 3.507 -25.584 1.00 0.00 47 TYR A C 4
ATOM 2742 O O . TYR A 1 47 ? 8.203 4.292 -24.715 1.00 0.00 47 TYR A O 4
ATOM 2760 N N . THR A 1 48 ? 8.239 3.514 -26.850 1.00 0.00 48 THR A N 4
ATOM 2761 C CA . THR A 1 48 ? 9.062 4.572 -27.444 1.00 0.00 48 THR A CA 4
ATOM 2762 C C . THR A 1 48 ? 8.158 5.674 -28.013 1.00 0.00 48 THR A C 4
ATOM 2763 O O . THR A 1 48 ? 8.451 6.871 -27.888 1.00 0.00 48 THR A O 4
ATOM 2774 N N . ASP A 1 49 ? 7.046 5.236 -28.637 1.00 0.00 49 ASP A N 4
ATOM 2775 C CA . ASP A 1 49 ? 6.072 6.117 -29.295 1.00 0.00 49 ASP A CA 4
ATOM 2776 C C . ASP A 1 49 ? 5.325 6.972 -28.248 1.00 0.00 49 ASP A C 4
ATOM 2777 O O . ASP A 1 49 ? 4.801 6.402 -27.294 1.00 0.00 49 ASP A O 4
ATOM 2786 N N . PRO A 1 50 ? 5.229 8.328 -28.447 1.00 0.00 50 PRO A N 4
ATOM 2787 C CA . PRO A 1 50 ? 4.531 9.253 -27.512 1.00 0.00 50 PRO A CA 4
ATOM 2788 C C . PRO A 1 50 ? 3.072 8.835 -27.247 1.00 0.00 50 PRO A C 4
ATOM 2789 O O . PRO A 1 50 ? 2.646 8.839 -26.101 1.00 0.00 50 PRO A O 4
ATOM 2800 N N . ASN A 1 51 ? 2.347 8.428 -28.315 1.00 0.00 51 ASN A N 4
ATOM 2801 C CA . ASN A 1 51 ? 0.914 8.059 -28.230 1.00 0.00 51 ASN A CA 4
ATOM 2802 C C . ASN A 1 51 ? 0.739 6.761 -27.428 1.00 0.00 51 ASN A C 4
ATOM 2803 O O . ASN A 1 51 ? -0.169 6.647 -26.614 1.00 0.00 51 ASN A O 4
ATOM 2814 N N . GLU A 1 52 ? 1.641 5.794 -27.667 1.00 0.00 52 GLU A N 4
ATOM 2815 C CA . GLU A 1 52 ? 1.626 4.494 -26.966 1.00 0.00 52 GLU A CA 4
ATOM 2816 C C . GLU A 1 52 ? 1.991 4.649 -25.471 1.00 0.00 52 GLU A C 4
ATOM 2817 O O . GLU A 1 52 ? 1.536 3.858 -24.632 1.00 0.00 52 GLU A O 4
ATOM 2829 N N . ILE A 1 53 ? 2.808 5.679 -25.150 1.00 0.00 53 ILE A N 4
ATOM 2830 C CA . ILE A 1 53 ? 3.073 6.075 -23.751 1.00 0.00 53 ILE A CA 4
ATOM 2831 C C . ILE A 1 53 ? 1.773 6.639 -23.129 1.00 0.00 53 ILE A C 4
ATOM 2832 O O . ILE A 1 53 ? 1.384 6.231 -22.036 1.00 0.00 53 ILE A O 4
ATOM 2848 N N . LYS A 1 54 ? 1.095 7.544 -23.878 1.00 0.00 54 LYS A N 4
ATOM 2849 C CA . LYS A 1 54 ? -0.164 8.198 -23.447 1.00 0.00 54 LYS A CA 4
ATOM 2850 C C . LYS A 1 54 ? -1.211 7.164 -23.025 1.00 0.00 54 LYS A C 4
ATOM 2851 O O . LYS A 1 54 ? -1.805 7.289 -21.956 1.00 0.00 54 LYS A O 4
ATOM 2870 N N . LYS A 1 55 ? -1.370 6.126 -23.872 1.00 0.00 55 LYS A N 4
ATOM 2871 C CA . LYS A 1 55 ? -2.387 5.075 -23.694 1.00 0.00 55 LYS A CA 4
ATOM 2872 C C . LYS A 1 55 ? -2.315 4.440 -22.296 1.00 0.00 55 LYS A C 4
ATOM 2873 O O . LYS A 1 55 ? -3.313 4.425 -21.572 1.00 0.00 55 LYS A O 4
ATOM 2892 N N . VAL A 1 56 ? -1.115 3.976 -21.903 1.00 0.00 56 VAL A N 4
ATOM 2893 C CA . VAL A 1 56 ? -0.926 3.275 -20.620 1.00 0.00 56 VAL A CA 4
ATOM 2894 C C . VAL A 1 56 ? -1.065 4.225 -19.421 1.00 0.00 56 VAL A C 4
ATOM 2895 O O . VAL A 1 56 ? -1.522 3.803 -18.364 1.00 0.00 56 VAL A O 4
ATOM 2908 N N . ILE A 1 57 ? -0.707 5.512 -19.608 1.00 0.00 57 ILE A N 4
ATOM 2909 C CA . ILE A 1 57 ? -0.905 6.547 -18.562 1.00 0.00 57 ILE A CA 4
ATOM 2910 C C . ILE A 1 57 ? -2.411 6.725 -18.283 1.00 0.00 57 ILE A C 4
ATOM 2911 O O . ILE A 1 57 ? -2.825 6.820 -17.133 1.00 0.00 57 ILE A O 4
ATOM 2927 N N . GLU A 1 58 ? -3.208 6.752 -19.370 1.00 0.00 58 GLU A N 4
ATOM 2928 C CA . GLU A 1 58 ? -4.675 6.918 -19.310 1.00 0.00 58 GLU A CA 4
ATOM 2929 C C . GLU A 1 58 ? -5.356 5.705 -18.643 1.00 0.00 58 GLU A C 4
ATOM 2930 O O . GLU A 1 58 ? -6.380 5.850 -17.956 1.00 0.00 58 GLU A O 4
ATOM 2942 N N . GLU A 1 59 ? -4.769 4.510 -18.852 1.00 0.00 59 GLU A N 4
ATOM 2943 C CA . GLU A 1 59 ? -5.209 3.260 -18.197 1.00 0.00 59 GLU A CA 4
ATOM 2944 C C . GLU A 1 59 ? -4.955 3.334 -16.676 1.00 0.00 59 GLU A C 4
ATOM 2945 O O . GLU A 1 59 ? -5.811 2.972 -15.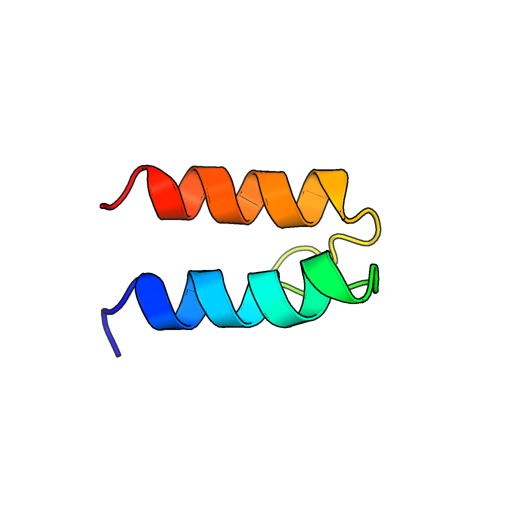866 1.00 0.00 59 GLU A O 4
ATOM 2957 N N . LEU A 1 60 ? -3.770 3.841 -16.310 1.00 0.00 60 LEU A N 4
ATOM 2958 C CA . LEU A 1 60 ? -3.340 3.953 -14.902 1.00 0.00 60 LEU A CA 4
ATOM 2959 C C . LEU A 1 60 ? -4.086 5.079 -14.157 1.00 0.00 60 LEU A C 4
ATOM 2960 O O . LEU A 1 60 ? -4.386 4.943 -12.973 1.00 0.00 60 LEU A O 4
ATOM 2976 N N . ARG A 1 61 ? -4.362 6.195 -14.869 1.00 0.00 61 ARG A N 4
ATOM 2977 C CA . ARG A 1 61 ? -4.872 7.441 -14.248 1.00 0.00 61 ARG A CA 4
ATOM 2978 C C . ARG A 1 61 ? -6.331 7.290 -13.803 1.00 0.00 61 ARG A C 4
ATOM 2979 O O . ARG A 1 61 ? -6.793 8.033 -12.937 1.00 0.00 61 ARG A O 4
ATOM 3000 N N . LYS A 1 62 ? -7.048 6.318 -14.390 1.00 0.00 62 LYS A N 4
ATOM 3001 C CA . LYS A 1 62 ? -8.449 6.036 -14.035 1.00 0.00 62 LYS A CA 4
ATOM 3002 C C . LYS A 1 62 ? -8.547 5.470 -12.589 1.00 0.00 62 LYS A C 4
ATOM 3003 O O . LYS A 1 62 ? -9.610 5.529 -11.962 1.00 0.00 62 LYS A O 4
ATOM 3022 N N . SER A 1 63 ? -7.413 4.949 -12.070 1.00 0.00 63 SER A N 4
ATOM 3023 C CA . SER A 1 63 ? -7.291 4.488 -10.668 1.00 0.00 63 SER A CA 4
ATOM 3024 C C . SER A 1 63 ? -7.498 5.660 -9.676 1.00 0.00 63 SER A C 4
ATOM 3025 O O . SER A 1 63 ? -7.801 5.437 -8.505 1.00 0.00 63 SER A O 4
ATOM 3033 N N . MET A 1 64 ? -7.301 6.905 -10.157 1.00 0.00 64 MET A N 4
ATOM 3034 C CA . MET A 1 64 ? -7.541 8.142 -9.385 1.00 0.00 64 MET A CA 4
ATOM 3035 C C . MET A 1 64 ? -8.628 8.981 -10.088 1.00 0.00 64 MET A C 4
ATOM 3049 N N . HIS A 1 20 ? 0.114 -0.678 0.117 1.00 0.00 20 HIS A N 5
ATOM 3050 C CA . HIS A 1 20 ? -0.086 0.680 -0.439 1.00 0.00 20 HIS A CA 5
ATOM 3051 C C . HIS A 1 20 ? 0.898 0.889 -1.609 1.00 0.00 20 HIS A C 5
ATOM 3052 O O . HIS A 1 20 ? 2.011 1.395 -1.422 1.00 0.00 20 HIS A O 5
ATOM 3066 N N . MET A 1 21 ? 0.500 0.409 -2.806 1.00 0.00 21 MET A N 5
ATOM 3067 C CA . MET A 1 21 ? 1.295 0.545 -4.041 1.00 0.00 21 MET A CA 5
ATOM 3068 C C . MET A 1 21 ? 0.631 1.593 -4.939 1.00 0.00 21 MET A C 5
ATOM 3069 O O . MET A 1 21 ? -0.332 1.288 -5.651 1.00 0.00 21 MET A O 5
ATOM 3083 N N . ASP A 1 22 ? 1.126 2.843 -4.850 1.00 0.00 22 ASP A N 5
ATOM 3084 C CA . ASP A 1 22 ? 0.561 3.981 -5.586 1.00 0.00 22 ASP A CA 5
ATOM 3085 C C . ASP A 1 22 ? 0.733 3.806 -7.106 1.00 0.00 22 ASP A C 5
ATOM 3086 O O . ASP A 1 22 ? 1.854 3.627 -7.609 1.00 0.00 22 ASP A O 5
ATOM 3095 N N . VAL A 1 23 ? -0.393 3.881 -7.820 1.00 0.00 23 VAL A N 5
ATOM 3096 C CA . VAL A 1 23 ? -0.414 3.890 -9.285 1.00 0.00 23 VAL A CA 5
ATOM 3097 C C . VAL A 1 23 ? 0.070 5.270 -9.768 1.00 0.00 23 VAL A C 5
ATOM 3098 O O . VAL A 1 23 ? 0.773 5.371 -10.773 1.00 0.00 23 VAL A O 5
ATOM 3111 N N . GLU A 1 24 ? -0.264 6.304 -8.966 1.00 0.00 24 GLU A N 5
ATOM 3112 C CA . GLU A 1 24 ? 0.059 7.720 -9.230 1.00 0.00 24 GLU A CA 5
ATOM 3113 C C . GLU A 1 24 ? 1.565 7.961 -9.461 1.00 0.00 24 GLU A C 5
ATOM 3114 O O . GLU A 1 24 ? 1.936 8.709 -10.364 1.00 0.00 24 GLU A O 5
ATOM 3126 N N . GLU A 1 25 ? 2.421 7.309 -8.652 1.00 0.00 25 GLU A N 5
ATOM 3127 C CA . GLU A 1 25 ? 3.888 7.474 -8.754 1.00 0.00 25 GLU A CA 5
ATOM 3128 C C . GLU A 1 25 ? 4.409 6.962 -10.112 1.00 0.00 25 GLU A C 5
ATOM 3129 O O . GLU A 1 25 ? 5.220 7.629 -10.766 1.00 0.00 25 GLU A O 5
ATOM 3141 N N . GLN A 1 26 ? 3.887 5.800 -10.538 1.00 0.00 26 GLN A N 5
ATOM 3142 C CA . GLN A 1 26 ? 4.222 5.183 -11.840 1.00 0.00 26 GLN A CA 5
ATOM 3143 C C . GLN A 1 26 ? 3.783 6.097 -12.997 1.00 0.00 26 GLN A C 5
ATOM 3144 O O . GLN A 1 26 ? 4.526 6.282 -13.968 1.00 0.00 26 GLN A O 5
ATOM 3158 N N . ILE A 1 27 ? 2.577 6.683 -12.852 1.00 0.00 27 ILE A N 5
ATOM 3159 C CA . ILE A 1 27 ? 2.007 7.626 -13.832 1.00 0.00 27 ILE A CA 5
ATOM 3160 C C . ILE A 1 27 ? 2.931 8.853 -14.000 1.00 0.00 27 ILE A C 5
ATOM 3161 O O . ILE A 1 27 ? 3.252 9.235 -15.123 1.00 0.00 27 ILE A O 5
ATOM 3177 N N . ARG A 1 28 ? 3.390 9.419 -12.862 1.00 0.00 28 ARG A N 5
ATOM 3178 C CA . ARG A 1 28 ? 4.267 10.618 -12.835 1.00 0.00 28 ARG A CA 5
ATOM 3179 C C . ARG A 1 28 ? 5.605 10.352 -13.553 1.00 0.00 28 ARG A C 5
ATOM 3180 O O . ARG A 1 28 ? 6.147 11.234 -14.244 1.00 0.00 28 ARG A O 5
ATOM 3201 N N . ARG A 1 29 ? 6.090 9.107 -13.429 1.00 0.00 29 ARG A N 5
ATOM 3202 C CA . ARG A 1 29 ? 7.343 8.661 -14.060 1.00 0.00 29 ARG A CA 5
ATOM 3203 C C . ARG A 1 29 ? 7.161 8.476 -15.581 1.00 0.00 29 ARG A C 5
ATOM 3204 O O . ARG A 1 29 ? 8.085 8.718 -16.349 1.00 0.00 29 ARG A O 5
ATOM 3225 N N . LEU A 1 30 ? 5.947 8.082 -16.005 1.00 0.00 30 LEU A N 5
ATOM 3226 C CA . LEU A 1 30 ? 5.617 7.915 -17.436 1.00 0.00 30 LEU A CA 5
ATOM 3227 C C . LEU A 1 30 ? 5.327 9.278 -18.106 1.00 0.00 30 LEU A C 5
ATOM 3228 O O . LEU A 1 30 ? 5.583 9.447 -19.299 1.00 0.00 30 LEU A O 5
ATOM 3244 N N . GLU A 1 31 ? 4.788 10.237 -17.325 1.00 0.00 31 GLU A N 5
ATOM 3245 C CA . GLU A 1 31 ? 4.432 11.586 -17.830 1.00 0.00 31 GLU A CA 5
ATOM 3246 C C . GLU A 1 31 ? 5.698 12.401 -18.160 1.00 0.00 31 GLU A C 5
ATOM 3247 O O . GLU A 1 31 ? 5.742 13.111 -19.175 1.00 0.00 31 GLU A O 5
ATOM 3259 N N . GLU A 1 32 ? 6.724 12.294 -17.290 1.00 0.00 32 GLU A N 5
ATOM 3260 C CA . GLU A 1 32 ? 8.023 12.959 -17.516 1.00 0.00 32 GLU A CA 5
ATOM 3261 C C . GLU A 1 32 ? 8.786 12.287 -18.679 1.00 0.00 32 GLU A C 5
ATOM 3262 O O . GLU A 1 32 ? 9.564 12.942 -19.376 1.00 0.00 32 GLU A O 5
ATOM 3274 N N . VAL A 1 33 ? 8.565 10.972 -18.857 1.00 0.00 33 VAL A N 5
ATOM 3275 C CA . VAL A 1 33 ? 9.104 10.191 -19.994 1.00 0.00 33 VAL A CA 5
ATOM 3276 C C . VAL A 1 33 ? 8.441 10.620 -21.326 1.00 0.00 33 VAL A C 5
ATOM 3277 O O . VAL A 1 33 ? 9.104 10.674 -22.362 1.00 0.00 33 VAL A O 5
ATOM 3290 N N . LEU A 1 34 ? 7.140 10.942 -21.265 1.00 0.00 34 LEU A N 5
ATOM 3291 C CA . LEU A 1 34 ? 6.356 11.411 -22.429 1.00 0.00 34 LEU A CA 5
ATOM 3292 C C . LEU A 1 34 ? 6.927 12.767 -22.897 1.00 0.00 34 LEU A C 5
ATOM 3293 O O . LEU A 1 34 ? 7.223 12.971 -24.081 1.00 0.00 34 LEU A O 5
ATOM 3309 N N . LYS A 1 35 ? 7.090 13.661 -21.916 1.00 0.00 35 LYS A N 5
ATOM 3310 C CA . LYS A 1 35 ? 7.596 15.030 -22.102 1.00 0.00 35 LYS A CA 5
ATOM 3311 C C . LYS A 1 35 ? 9.036 15.049 -22.657 1.00 0.00 35 LYS A C 5
ATOM 3312 O O . LYS A 1 35 ? 9.335 15.791 -23.602 1.00 0.00 35 LYS A O 5
ATOM 3331 N N . LYS A 1 36 ? 9.923 14.231 -22.062 1.00 0.00 36 LYS A N 5
ATOM 3332 C CA . LYS A 1 36 ? 11.346 14.149 -22.477 1.00 0.00 36 LYS A CA 5
ATOM 3333 C C . LYS A 1 36 ? 11.539 13.232 -23.700 1.00 0.00 36 LYS A C 5
ATOM 3334 O O . LYS A 1 36 ? 12.624 13.232 -24.296 1.00 0.00 36 LYS A O 5
ATOM 3353 N N . ASN A 1 37 ? 10.483 12.464 -24.046 1.00 0.00 37 ASN A N 5
ATOM 3354 C CA . ASN A 1 37 ? 10.479 11.505 -25.165 1.00 0.00 37 ASN A CA 5
ATOM 3355 C C . ASN A 1 37 ? 11.540 10.409 -24.944 1.00 0.00 37 ASN A C 5
ATOM 3356 O O . ASN A 1 37 ? 12.628 10.447 -25.531 1.00 0.00 37 ASN A O 5
ATOM 3367 N N . GLN A 1 38 ? 11.228 9.460 -24.047 1.00 0.00 38 GLN A N 5
ATOM 3368 C CA . GLN A 1 38 ? 12.144 8.369 -23.659 1.00 0.00 38 GLN A CA 5
ATOM 3369 C C . GLN A 1 38 ? 11.487 6.994 -23.959 1.00 0.00 38 GLN A C 5
ATOM 3370 O O . GLN A 1 38 ? 10.271 6.854 -23.812 1.00 0.00 38 GLN A O 5
ATOM 3384 N N . PRO A 1 39 ? 12.283 5.960 -24.414 1.00 0.00 39 PRO A N 5
ATOM 3385 C CA . PRO A 1 39 ? 11.789 4.572 -24.589 1.00 0.00 39 PRO A CA 5
ATOM 3386 C C . PRO A 1 39 ? 11.595 3.876 -23.225 1.00 0.00 39 PRO A C 5
ATOM 3387 O O . PRO A 1 39 ? 12.576 3.449 -22.597 1.00 0.00 39 PRO A O 5
ATOM 3398 N N . VAL A 1 40 ? 10.342 3.811 -22.743 1.00 0.00 40 VAL A N 5
ATOM 3399 C CA . VAL A 1 40 ? 10.021 3.225 -21.425 1.00 0.00 40 VAL A CA 5
ATOM 3400 C C . VAL A 1 40 ? 9.378 1.841 -21.572 1.00 0.00 40 VAL A C 5
ATOM 3401 O O . VAL A 1 40 ? 8.435 1.661 -22.336 1.00 0.00 40 VAL A O 5
ATOM 3414 N N . THR A 1 41 ? 9.925 0.851 -20.860 1.00 0.00 41 THR A N 5
ATOM 3415 C CA . THR A 1 41 ? 9.283 -0.450 -20.705 1.00 0.00 41 THR A CA 5
ATOM 3416 C C . THR A 1 41 ? 8.430 -0.418 -19.428 1.00 0.00 41 THR A C 5
ATOM 3417 O O . THR A 1 41 ? 8.945 -0.183 -18.326 1.00 0.00 41 THR A O 5
ATOM 3428 N N . TRP A 1 42 ? 7.119 -0.637 -19.592 1.00 0.00 42 TRP A N 5
ATOM 3429 C CA . TRP A 1 42 ? 6.146 -0.689 -18.485 1.00 0.00 42 TRP A CA 5
ATOM 3430 C C . TRP A 1 42 ? 6.090 -2.127 -17.873 1.00 0.00 42 TRP A C 5
ATOM 3431 O O . TRP A 1 42 ? 5.080 -2.522 -17.275 1.00 0.00 42 TRP A O 5
ATOM 3452 N N . ASN A 1 43 ? 7.180 -2.918 -18.085 1.00 0.00 43 ASN A N 5
ATOM 3453 C CA . ASN A 1 43 ? 7.341 -4.299 -17.576 1.00 0.00 43 ASN A CA 5
ATOM 3454 C C . ASN A 1 43 ? 6.554 -5.288 -18.457 1.00 0.00 43 ASN A C 5
ATOM 3455 O O . ASN A 1 43 ? 5.662 -6.010 -18.001 1.00 0.00 43 ASN A O 5
ATOM 3466 N N . GLY A 1 44 ? 6.863 -5.246 -19.769 1.00 0.00 44 GLY A N 5
ATOM 3467 C CA . GLY A 1 44 ? 6.279 -6.174 -20.745 1.00 0.00 44 GLY A CA 5
ATOM 3468 C C . GLY A 1 44 ? 6.255 -5.619 -22.169 1.00 0.00 44 GLY A C 5
ATOM 3469 O O . GLY A 1 44 ? 6.328 -6.380 -23.143 1.00 0.00 44 GLY A O 5
ATOM 3473 N N . THR A 1 45 ? 6.121 -4.287 -22.290 1.00 0.00 45 THR A N 5
ATOM 3474 C CA . THR A 1 45 ? 6.036 -3.586 -23.585 1.00 0.00 45 THR A CA 5
ATOM 3475 C C . THR A 1 45 ? 6.779 -2.239 -23.489 1.00 0.00 45 THR A C 5
ATOM 3476 O O . THR A 1 45 ? 6.595 -1.492 -22.516 1.00 0.00 45 THR A O 5
ATOM 3487 N N . THR A 1 46 ? 7.630 -1.951 -24.496 1.00 0.00 46 THR A N 5
ATOM 3488 C CA . THR A 1 46 ? 8.418 -0.713 -24.556 1.00 0.00 46 THR A CA 5
ATOM 3489 C C . THR A 1 46 ? 7.680 0.357 -25.383 1.00 0.00 46 THR A C 5
ATOM 3490 O O . THR A 1 46 ? 7.653 0.308 -26.621 1.00 0.00 46 THR A O 5
ATOM 3501 N N . TYR A 1 47 ? 7.044 1.287 -24.666 1.00 0.00 47 TYR A N 5
ATOM 3502 C CA . TYR A 1 47 ? 6.369 2.452 -25.242 1.00 0.00 47 TYR A CA 5
ATOM 3503 C C . TYR A 1 47 ? 7.422 3.535 -25.570 1.00 0.00 47 TYR A C 5
ATOM 3504 O O . TYR A 1 47 ? 7.918 4.238 -24.679 1.00 0.00 47 TYR A O 5
ATOM 3522 N N . THR A 1 48 ? 7.808 3.585 -26.850 1.00 0.00 48 THR A N 5
ATOM 3523 C CA . THR A 1 48 ? 8.829 4.507 -27.375 1.00 0.00 48 THR A CA 5
ATOM 3524 C C . THR A 1 48 ? 8.181 5.819 -27.876 1.00 0.00 48 THR A C 5
ATOM 3525 O O . THR A 1 48 ? 8.718 6.915 -27.672 1.00 0.00 48 THR A O 5
ATOM 3536 N N . ASP A 1 49 ? 7.020 5.672 -28.540 1.00 0.00 49 ASP A N 5
ATOM 3537 C CA . ASP A 1 49 ? 6.256 6.796 -29.120 1.00 0.00 49 ASP A CA 5
ATOM 3538 C C . ASP A 1 49 ? 5.499 7.543 -27.993 1.00 0.00 49 ASP A C 5
ATOM 3539 O O . ASP A 1 49 ? 4.857 6.882 -27.185 1.00 0.00 49 ASP A O 5
ATOM 3548 N N . PRO A 1 50 ? 5.537 8.921 -27.950 1.00 0.00 50 PRO A N 5
ATOM 3549 C CA . PRO A 1 50 ? 4.878 9.744 -26.884 1.00 0.00 50 PRO A CA 5
ATOM 3550 C C . PRO A 1 50 ? 3.364 9.460 -26.721 1.00 0.00 50 PRO A C 5
ATOM 3551 O O . PRO A 1 50 ? 2.845 9.470 -25.602 1.00 0.00 50 PRO A O 5
ATOM 3562 N N . ASN A 1 51 ? 2.678 9.180 -27.840 1.00 0.00 51 ASN A N 5
ATOM 3563 C CA . ASN A 1 51 ? 1.213 8.953 -27.854 1.00 0.00 51 ASN A CA 5
ATOM 3564 C C . ASN A 1 51 ? 0.888 7.537 -27.343 1.00 0.00 51 ASN A C 5
ATOM 3565 O O . ASN A 1 51 ? -0.160 7.307 -26.725 1.00 0.00 51 ASN A O 5
ATOM 3576 N N . GLU A 1 52 ? 1.813 6.597 -27.609 1.00 0.00 52 GLU A N 5
ATOM 3577 C CA . GLU A 1 52 ? 1.745 5.218 -27.087 1.00 0.00 52 GLU A CA 5
ATOM 3578 C C . GLU A 1 52 ? 2.039 5.198 -25.570 1.00 0.00 52 GLU A C 5
ATOM 3579 O O . GLU A 1 52 ? 1.455 4.392 -24.830 1.00 0.00 52 GLU A O 5
ATOM 3591 N N . ILE A 1 53 ? 2.929 6.111 -25.111 1.00 0.00 53 ILE A N 5
ATOM 3592 C CA . ILE A 1 53 ? 3.212 6.306 -23.668 1.00 0.00 53 ILE A CA 5
ATOM 3593 C C . ILE A 1 53 ? 1.950 6.862 -22.969 1.00 0.00 53 ILE A C 5
ATOM 3594 O O . ILE A 1 53 ? 1.570 6.391 -21.901 1.00 0.00 53 ILE A O 5
ATOM 3610 N N . LYS A 1 54 ? 1.290 7.835 -23.628 1.00 0.00 54 LYS A N 5
ATOM 3611 C CA . LYS A 1 54 ? 0.043 8.457 -23.131 1.00 0.00 54 LYS A CA 5
ATOM 3612 C C . LYS A 1 54 ? -1.074 7.403 -22.961 1.00 0.00 54 LYS A C 5
ATOM 3613 O O . LYS A 1 54 ? -1.850 7.458 -22.001 1.00 0.00 54 LYS A O 5
ATOM 3632 N N . LYS A 1 55 ? -1.115 6.448 -23.903 1.00 0.00 55 LYS A N 5
ATOM 3633 C CA . LYS A 1 55 ? -2.118 5.372 -23.938 1.00 0.00 55 LYS A CA 5
ATOM 3634 C C . LYS A 1 55 ? -2.041 4.474 -22.682 1.00 0.00 55 LYS A C 5
ATOM 3635 O O . LYS A 1 55 ? -3.077 4.124 -22.096 1.00 0.00 55 LYS A O 5
ATOM 3654 N N . VAL A 1 56 ? -0.811 4.132 -22.251 1.00 0.00 56 VAL A N 5
ATOM 3655 C CA . VAL A 1 56 ? -0.601 3.258 -21.079 1.00 0.00 56 VAL A CA 5
ATOM 3656 C C . VAL A 1 56 ? -0.759 4.050 -19.756 1.00 0.00 56 VAL A C 5
ATOM 3657 O O . VAL A 1 56 ? -1.199 3.494 -18.739 1.00 0.00 56 VAL A O 5
ATOM 3670 N N . ILE A 1 57 ? -0.432 5.363 -19.798 1.00 0.00 57 ILE A N 5
ATOM 3671 C CA . ILE A 1 57 ? -0.738 6.311 -18.693 1.00 0.00 57 ILE A CA 5
ATOM 3672 C C . ILE A 1 57 ? -2.261 6.367 -18.458 1.00 0.00 57 ILE A C 5
ATOM 3673 O O . ILE A 1 57 ? -2.726 6.435 -17.318 1.00 0.00 57 ILE A O 5
ATOM 3689 N N . GLU A 1 58 ? -3.011 6.324 -19.570 1.00 0.00 58 GLU A N 5
ATOM 3690 C CA . GLU A 1 58 ? -4.474 6.489 -19.583 1.00 0.00 58 GLU A CA 5
ATOM 3691 C C . GLU A 1 58 ? -5.183 5.268 -18.959 1.00 0.00 58 GLU A C 5
ATOM 3692 O O . GLU A 1 58 ? -6.248 5.408 -18.358 1.00 0.00 58 GLU A O 5
ATOM 3704 N N . GLU A 1 59 ? -4.577 4.073 -19.106 1.00 0.00 59 GLU A N 5
ATOM 3705 C CA . GLU A 1 59 ? -5.088 2.827 -18.481 1.00 0.00 59 GLU A CA 5
ATOM 3706 C C . GLU A 1 59 ? -4.869 2.855 -16.954 1.00 0.00 59 GLU A C 5
ATOM 3707 O O . GLU A 1 59 ? -5.643 2.274 -16.181 1.00 0.00 59 GLU A O 5
ATOM 3719 N N . LEU A 1 60 ? -3.809 3.559 -16.539 1.00 0.00 60 LEU A N 5
ATOM 3720 C CA . LEU A 1 60 ? -3.483 3.783 -15.123 1.00 0.00 60 LEU A CA 5
ATOM 3721 C C . LEU A 1 60 ? -4.354 4.908 -14.524 1.00 0.00 60 LEU A C 5
ATOM 3722 O O . LEU A 1 60 ? -4.717 4.868 -13.346 1.00 0.00 60 LEU A O 5
ATOM 3738 N N . ARG A 1 61 ? -4.697 5.906 -15.355 1.00 0.00 61 ARG A N 5
ATOM 3739 C CA . ARG A 1 61 ? -5.619 6.999 -14.975 1.00 0.00 61 ARG A CA 5
ATOM 3740 C C . ARG A 1 61 ? -7.067 6.467 -14.917 1.00 0.00 61 ARG A C 5
ATOM 3741 O O . ARG A 1 61 ? -7.908 6.974 -14.163 1.00 0.00 61 ARG A O 5
ATOM 3762 N N . LYS A 1 62 ? -7.323 5.415 -15.714 1.00 0.00 62 LYS A N 5
ATOM 3763 C CA . LYS A 1 62 ? -8.593 4.669 -15.716 1.00 0.00 62 LYS A CA 5
ATOM 3764 C C . LYS A 1 62 ? -8.775 3.901 -14.386 1.00 0.00 62 LYS A C 5
ATOM 3765 O O . LYS A 1 62 ? -9.909 3.643 -13.962 1.00 0.00 62 LYS A O 5
ATOM 3784 N N . SER A 1 63 ? -7.643 3.580 -13.711 1.00 0.00 63 SER A N 5
ATOM 3785 C CA . SER A 1 63 ? -7.650 2.896 -12.401 1.00 0.00 63 SER A CA 5
ATOM 3786 C C . SER A 1 63 ? -8.166 3.834 -11.281 1.00 0.00 63 SER A C 5
ATOM 3787 O O . SER A 1 63 ? -8.462 3.382 -10.175 1.00 0.00 63 SER A O 5
ATOM 3795 N N . MET A 1 64 ? -8.265 5.144 -11.583 1.00 0.00 64 MET A N 5
ATOM 3796 C CA . MET A 1 64 ? -8.879 6.138 -10.685 1.00 0.00 64 MET A CA 5
ATOM 3797 C C . MET A 1 64 ? -10.383 6.288 -11.043 1.00 0.00 64 MET A C 5
ATOM 3811 N N . HIS A 1 20 ? 0.548 0.848 0.395 1.00 0.00 20 HIS A N 6
ATOM 3812 C CA . HIS A 1 20 ? -0.436 0.586 -0.683 1.00 0.00 20 HIS A CA 6
ATOM 3813 C C . HIS A 1 20 ? 0.222 0.812 -2.059 1.00 0.00 20 HIS A C 6
ATOM 3814 O O . HIS A 1 20 ? 1.013 1.741 -2.218 1.00 0.00 20 HIS A O 6
ATOM 3828 N N . MET A 1 21 ? -0.108 -0.052 -3.039 1.00 0.00 21 MET A N 6
ATOM 3829 C CA . MET A 1 21 ? 0.360 0.076 -4.430 1.00 0.00 21 MET A CA 6
ATOM 3830 C C . MET A 1 21 ? -0.424 1.204 -5.127 1.00 0.00 21 MET A C 6
ATOM 3831 O O . MET A 1 21 ? -1.523 0.981 -5.646 1.00 0.00 21 MET A O 6
ATOM 3845 N N . ASP A 1 22 ? 0.115 2.428 -5.066 1.00 0.00 22 ASP A N 6
ATOM 3846 C CA . ASP A 1 22 ? -0.526 3.618 -5.649 1.00 0.00 22 ASP A CA 6
ATOM 3847 C C . ASP A 1 22 ? -0.037 3.830 -7.087 1.00 0.00 22 ASP A C 6
ATOM 3848 O O . ASP A 1 22 ? 1.158 4.039 -7.337 1.00 0.00 22 ASP A O 6
ATOM 3857 N N . VAL A 1 23 ? -0.991 3.768 -8.022 1.00 0.00 23 VAL A N 6
ATOM 3858 C CA . VAL A 1 23 ? -0.730 3.830 -9.465 1.00 0.00 23 VAL A CA 6
ATOM 3859 C C . VAL A 1 23 ? -0.504 5.296 -9.934 1.00 0.00 23 VAL A C 6
ATOM 3860 O O . VAL A 1 23 ? 0.054 5.530 -11.011 1.00 0.00 23 VAL A O 6
ATOM 3873 N N . GLU A 1 24 ? -0.923 6.271 -9.097 1.00 0.00 24 GLU A N 6
ATOM 3874 C CA . GLU A 1 24 ? -0.666 7.722 -9.313 1.00 0.00 24 GLU A CA 6
ATOM 3875 C C . GLU A 1 24 ? 0.835 8.022 -9.533 1.00 0.00 24 GLU A C 6
ATOM 3876 O O . GLU A 1 24 ? 1.210 8.855 -10.364 1.00 0.00 24 GLU A O 6
ATOM 3888 N N . GLU A 1 25 ? 1.676 7.292 -8.789 1.00 0.00 25 GLU A N 6
ATOM 3889 C CA . GLU A 1 25 ? 3.139 7.435 -8.828 1.00 0.00 25 GLU A CA 6
ATOM 3890 C C . GLU A 1 25 ? 3.678 6.977 -10.190 1.00 0.00 25 GLU A C 6
ATOM 3891 O O . GLU A 1 25 ? 4.573 7.611 -10.768 1.00 0.00 25 GLU A O 6
ATOM 3903 N N . GLN A 1 26 ? 3.076 5.882 -10.693 1.00 0.00 26 GLN A N 6
ATOM 3904 C CA . GLN A 1 26 ? 3.425 5.269 -11.981 1.00 0.00 26 GLN A CA 6
ATOM 3905 C C . GLN A 1 26 ? 3.098 6.231 -13.135 1.00 0.00 26 GLN A C 6
ATOM 3906 O O . GLN A 1 26 ? 3.882 6.360 -14.081 1.00 0.00 26 GLN A O 6
ATOM 3920 N N . ILE A 1 27 ? 1.941 6.919 -13.014 1.00 0.00 27 ILE A N 6
ATOM 3921 C CA . ILE A 1 27 ? 1.487 7.930 -13.994 1.00 0.00 27 ILE A CA 6
ATOM 3922 C C . ILE A 1 27 ? 2.556 9.017 -14.167 1.00 0.00 27 ILE A C 6
ATOM 3923 O O . ILE A 1 27 ? 3.025 9.263 -15.277 1.00 0.00 27 ILE A O 6
ATOM 3939 N N . ARG A 1 28 ? 2.982 9.592 -13.026 1.00 0.00 28 ARG A N 6
ATOM 3940 C CA . ARG A 1 28 ? 3.822 10.804 -12.998 1.00 0.00 28 ARG A CA 6
ATOM 3941 C C . ARG A 1 28 ? 5.248 10.544 -13.497 1.00 0.00 28 ARG A C 6
ATOM 3942 O O . ARG A 1 28 ? 5.834 11.391 -14.196 1.00 0.00 28 ARG A O 6
ATOM 3963 N N . ARG A 1 29 ? 5.788 9.350 -13.186 1.00 0.00 29 ARG A N 6
ATOM 3964 C CA . ARG A 1 29 ? 7.143 8.966 -13.628 1.00 0.00 29 ARG A CA 6
ATOM 3965 C C . ARG A 1 29 ? 7.151 8.648 -15.137 1.00 0.00 29 ARG A C 6
ATOM 3966 O O . ARG A 1 29 ? 8.179 8.772 -15.791 1.00 0.00 29 ARG A O 6
ATOM 3987 N N . LEU A 1 30 ? 5.982 8.229 -15.675 1.00 0.00 30 LEU A N 6
ATOM 3988 C CA . LEU A 1 30 ? 5.788 8.050 -17.125 1.00 0.00 30 LEU A CA 6
ATOM 3989 C C . LEU A 1 30 ? 5.535 9.408 -17.822 1.00 0.00 30 LEU A C 6
ATOM 3990 O O . LEU A 1 30 ? 5.876 9.560 -18.992 1.00 0.00 30 LEU A O 6
ATOM 4006 N N . GLU A 1 31 ? 4.922 10.380 -17.098 1.00 0.00 31 GLU A N 6
ATOM 4007 C CA . GLU A 1 31 ? 4.602 11.727 -17.647 1.00 0.00 31 GLU A CA 6
ATOM 4008 C C . GLU A 1 31 ? 5.882 12.498 -18.019 1.00 0.00 31 GLU A C 6
ATOM 4009 O O . GLU A 1 31 ? 5.917 13.195 -19.046 1.00 0.00 31 GLU A O 6
ATOM 4021 N N . GLU A 1 32 ? 6.927 12.365 -17.178 1.00 0.00 32 GLU A N 6
ATOM 4022 C CA . GLU A 1 32 ? 8.248 12.983 -17.437 1.00 0.00 32 GLU A CA 6
ATOM 4023 C C . GLU A 1 32 ? 8.875 12.379 -18.713 1.00 0.00 32 GLU A C 6
ATOM 4024 O O . GLU A 1 32 ? 9.257 13.096 -19.643 1.00 0.00 32 GLU A O 6
ATOM 4036 N N . VAL A 1 33 ? 8.914 11.038 -18.727 1.00 0.00 33 VAL A N 6
ATOM 4037 C CA . VAL A 1 33 ? 9.465 10.217 -19.824 1.00 0.00 33 VAL A CA 6
ATOM 4038 C C . VAL A 1 33 ? 8.736 10.481 -21.166 1.00 0.00 33 VAL A C 6
ATOM 4039 O O . VAL A 1 33 ? 9.357 10.455 -22.239 1.00 0.00 33 VAL A O 6
ATOM 4052 N N . LEU A 1 34 ? 7.432 10.776 -21.057 1.00 0.00 34 LEU A N 6
ATOM 4053 C CA . LEU A 1 34 ? 6.544 11.068 -22.195 1.00 0.00 34 LEU A CA 6
ATOM 4054 C C . LEU A 1 34 ? 7.028 12.324 -22.931 1.00 0.00 34 LEU A C 6
ATOM 4055 O O . LEU A 1 34 ? 7.216 12.308 -24.155 1.00 0.00 34 LEU A O 6
ATOM 4071 N N . LYS A 1 35 ? 7.224 13.409 -22.160 1.00 0.00 35 LYS A N 6
ATOM 4072 C CA . LYS A 1 35 ? 7.657 14.711 -22.695 1.00 0.00 35 LYS A CA 6
ATOM 4073 C C . LYS A 1 35 ? 9.108 14.653 -23.209 1.00 0.00 35 LYS A C 6
ATOM 4074 O O . LYS A 1 35 ? 9.491 15.398 -24.116 1.00 0.00 35 LYS A O 6
ATOM 4093 N N . LYS A 1 36 ? 9.897 13.749 -22.616 1.00 0.00 36 LYS A N 6
ATOM 4094 C CA . LYS A 1 36 ? 11.281 13.481 -23.034 1.00 0.00 36 LYS A CA 6
ATOM 4095 C C . LYS A 1 36 ? 11.328 12.591 -24.297 1.00 0.00 36 LYS A C 6
ATOM 4096 O O . LYS A 1 36 ? 12.372 12.526 -24.960 1.00 0.00 36 LYS A O 6
ATOM 4115 N N . ASN A 1 37 ? 10.196 11.903 -24.593 1.00 0.00 37 ASN A N 6
ATOM 4116 C CA . ASN A 1 37 ? 10.045 10.975 -25.741 1.00 0.00 37 ASN A CA 6
ATOM 4117 C C . ASN A 1 37 ? 10.969 9.750 -25.587 1.00 0.00 37 ASN A C 6
ATOM 4118 O O . ASN A 1 37 ? 11.296 9.073 -26.570 1.00 0.00 37 ASN A O 6
ATOM 4129 N N . GLN A 1 38 ? 11.363 9.466 -24.327 1.00 0.00 38 GLN A N 6
ATOM 4130 C CA . GLN A 1 38 ? 12.237 8.338 -23.995 1.00 0.00 38 GLN A CA 6
ATOM 4131 C C . GLN A 1 38 ? 11.458 7.007 -24.109 1.00 0.00 38 GLN A C 6
ATOM 4132 O O . GLN A 1 38 ? 10.337 6.907 -23.589 1.00 0.00 38 GLN A O 6
ATOM 4146 N N . PRO A 1 39 ? 12.015 5.982 -24.825 1.00 0.00 39 PRO A N 6
ATOM 4147 C CA . PRO A 1 39 ? 11.452 4.621 -24.824 1.00 0.00 39 PRO A CA 6
ATOM 4148 C C . PRO A 1 39 ? 11.458 4.022 -23.407 1.00 0.00 39 PRO A C 6
ATOM 4149 O O . PRO A 1 39 ? 12.529 3.752 -22.849 1.00 0.00 39 PRO A O 6
ATOM 4160 N N . VAL A 1 40 ? 10.262 3.842 -22.820 1.00 0.00 40 VAL A N 6
ATOM 4161 C CA . VAL A 1 40 ? 10.114 3.279 -21.469 1.00 0.00 40 VAL A CA 6
ATOM 4162 C C . VAL A 1 40 ? 9.704 1.808 -21.568 1.00 0.00 40 VAL A C 6
ATOM 4163 O O . VAL A 1 40 ? 8.663 1.462 -22.131 1.00 0.00 40 VAL A O 6
ATOM 4176 N N . THR A 1 41 ? 10.554 0.949 -21.009 1.00 0.00 41 THR A N 6
ATOM 4177 C CA . THR A 1 41 ? 10.316 -0.482 -20.940 1.00 0.00 41 THR A CA 6
ATOM 4178 C C . THR A 1 41 ? 9.502 -0.773 -19.666 1.00 0.00 41 THR A C 6
ATOM 4179 O O . THR A 1 41 ? 10.023 -0.693 -18.553 1.00 0.00 41 THR A O 6
ATOM 4190 N N . TRP A 1 42 ? 8.204 -1.064 -19.849 1.00 0.00 42 TRP A N 6
ATOM 4191 C CA . TRP A 1 42 ? 7.260 -1.305 -18.732 1.00 0.00 42 TRP A CA 6
ATOM 4192 C C . TRP A 1 42 ? 7.206 -2.823 -18.389 1.00 0.00 42 TRP A C 6
ATOM 4193 O O . TRP A 1 42 ? 6.270 -3.294 -17.725 1.00 0.00 42 TRP A O 6
ATOM 4214 N N . ASN A 1 43 ? 8.245 -3.575 -18.855 1.00 0.00 43 ASN A N 6
ATOM 4215 C CA . ASN A 1 43 ? 8.450 -5.003 -18.539 1.00 0.00 43 ASN A CA 6
ATOM 4216 C C . ASN A 1 43 ? 7.360 -5.866 -19.198 1.00 0.00 43 ASN A C 6
ATOM 4217 O O . ASN A 1 43 ? 6.612 -6.599 -18.532 1.00 0.00 43 ASN A O 6
ATOM 4228 N N . GLY A 1 44 ? 7.279 -5.731 -20.524 1.00 0.00 44 GLY A N 6
ATOM 4229 C CA . GLY A 1 44 ? 6.296 -6.423 -21.350 1.00 0.00 44 GLY A CA 6
ATOM 4230 C C . GLY A 1 44 ? 6.209 -5.792 -22.730 1.00 0.00 44 GLY A C 6
ATOM 4231 O O . GLY A 1 44 ? 6.041 -6.499 -23.732 1.00 0.00 44 GLY A O 6
ATOM 4235 N N . THR A 1 45 ? 6.326 -4.449 -22.773 1.00 0.00 45 THR A N 6
ATOM 4236 C CA . THR A 1 45 ? 6.417 -3.656 -24.012 1.00 0.00 45 THR A CA 6
ATOM 4237 C C . THR A 1 45 ? 7.198 -2.357 -23.722 1.00 0.00 45 THR A C 6
ATOM 4238 O O . THR A 1 45 ? 7.025 -1.735 -22.660 1.00 0.00 45 THR A O 6
ATOM 4249 N N . THR A 1 46 ? 8.081 -1.967 -24.661 1.00 0.00 46 THR A N 6
ATOM 4250 C CA . THR A 1 46 ? 8.807 -0.696 -24.610 1.00 0.00 46 THR A CA 6
ATOM 4251 C C . THR A 1 46 ? 8.010 0.385 -25.373 1.00 0.00 46 THR A C 6
ATOM 4252 O O . THR A 1 46 ? 7.994 0.407 -26.605 1.00 0.00 46 THR A O 6
ATOM 4263 N N . TYR A 1 47 ? 7.311 1.240 -24.608 1.00 0.00 47 TYR A N 6
ATOM 4264 C CA . TYR A 1 47 ? 6.508 2.352 -25.147 1.00 0.00 47 TYR A CA 6
ATOM 4265 C C . TYR A 1 47 ? 7.438 3.509 -25.555 1.00 0.00 47 TYR A C 6
ATOM 4266 O O . TYR A 1 47 ? 7.939 4.255 -24.711 1.00 0.00 47 TYR A O 6
ATOM 4284 N N . THR A 1 48 ? 7.684 3.599 -26.868 1.00 0.00 48 THR A N 6
ATOM 4285 C CA . THR A 1 48 ? 8.707 4.471 -27.460 1.00 0.00 48 THR A CA 6
ATOM 4286 C C . THR A 1 48 ? 8.157 5.882 -27.743 1.00 0.00 48 THR A C 6
ATOM 4287 O O . THR A 1 48 ? 8.730 6.884 -27.289 1.00 0.00 48 THR A O 6
ATOM 4298 N N . ASP A 1 49 ? 7.045 5.941 -28.502 1.00 0.00 49 ASP A N 6
ATOM 4299 C CA . ASP A 1 49 ? 6.374 7.205 -28.860 1.00 0.00 49 ASP A CA 6
ATOM 4300 C C . ASP A 1 49 ? 5.610 7.754 -27.633 1.00 0.00 49 ASP A C 6
ATOM 4301 O O . ASP A 1 49 ? 5.045 6.961 -26.867 1.00 0.00 49 ASP A O 6
ATOM 4310 N N . PRO A 1 50 ? 5.569 9.120 -27.431 1.00 0.00 50 PRO A N 6
ATOM 4311 C CA . PRO A 1 50 ? 4.825 9.759 -26.307 1.00 0.00 50 PRO A CA 6
ATOM 4312 C C . PRO A 1 50 ? 3.319 9.394 -26.296 1.00 0.00 50 PRO A C 6
ATOM 4313 O O . PRO A 1 50 ? 2.671 9.466 -25.253 1.00 0.00 50 PRO A O 6
ATOM 4324 N N . ASN A 1 51 ? 2.790 8.999 -27.474 1.00 0.00 51 ASN A N 6
ATOM 4325 C CA . ASN A 1 51 ? 1.394 8.557 -27.635 1.00 0.00 51 ASN A CA 6
ATOM 4326 C C . ASN A 1 51 ? 1.157 7.196 -26.961 1.00 0.00 51 ASN A C 6
ATOM 4327 O O . ASN A 1 51 ? 0.109 6.976 -26.345 1.00 0.00 51 ASN A O 6
ATOM 4338 N N . GLU A 1 52 ? 2.154 6.294 -27.082 1.00 0.00 52 GLU A N 6
ATOM 4339 C CA . GLU A 1 52 ? 2.092 4.940 -26.490 1.00 0.00 52 GLU A CA 6
ATOM 4340 C C . GLU A 1 52 ? 2.138 5.047 -24.958 1.00 0.00 52 GLU A C 6
ATOM 4341 O O . GLU A 1 52 ? 1.420 4.338 -24.240 1.00 0.00 52 GLU A O 6
ATOM 4353 N N . ILE A 1 53 ? 2.992 5.973 -24.493 1.00 0.00 53 ILE A N 6
ATOM 4354 C CA . ILE A 1 53 ? 3.173 6.266 -23.069 1.00 0.00 53 ILE A CA 6
ATOM 4355 C C . ILE A 1 53 ? 1.888 6.912 -22.489 1.00 0.00 53 ILE A C 6
ATOM 4356 O O . ILE A 1 53 ? 1.473 6.578 -21.384 1.00 0.00 53 ILE A O 6
ATOM 4372 N N . LYS A 1 54 ? 1.257 7.823 -23.262 1.00 0.00 54 LYS A N 6
ATOM 4373 C CA . LYS A 1 54 ? 0.009 8.506 -22.847 1.00 0.00 54 LYS A CA 6
ATOM 4374 C C . LYS A 1 54 ? -1.167 7.521 -22.748 1.00 0.00 54 LYS A C 6
ATOM 4375 O O . LYS A 1 54 ? -2.041 7.703 -21.899 1.00 0.00 54 LYS A O 6
ATOM 4394 N N . LYS A 1 55 ? -1.181 6.481 -23.600 1.00 0.00 55 LYS A N 6
ATOM 4395 C CA . LYS A 1 55 ? -2.269 5.490 -23.597 1.00 0.00 55 LYS A CA 6
ATOM 4396 C C . LYS A 1 55 ? -2.281 4.690 -22.285 1.00 0.00 55 LYS A C 6
ATOM 4397 O O . LYS A 1 55 ? -3.331 4.576 -21.644 1.00 0.00 55 LYS A O 6
ATOM 4416 N N . VAL A 1 56 ? -1.107 4.164 -21.880 1.00 0.00 56 VAL A N 6
ATOM 4417 C CA . VAL A 1 56 ? -0.990 3.419 -20.616 1.00 0.00 56 VAL A CA 6
ATOM 4418 C C . VAL A 1 56 ? -1.248 4.344 -19.418 1.00 0.00 56 VAL A C 6
ATOM 4419 O O . VAL A 1 56 ? -1.940 3.944 -18.497 1.00 0.00 56 VAL A O 6
ATOM 4432 N N . ILE A 1 57 ? -0.767 5.610 -19.497 1.00 0.00 57 ILE A N 6
ATOM 4433 C CA . ILE A 1 57 ? -1.040 6.654 -18.476 1.00 0.00 57 ILE A CA 6
ATOM 4434 C C . ILE A 1 57 ? -2.550 6.881 -18.318 1.00 0.00 57 ILE A C 6
ATOM 4435 O O . ILE A 1 57 ? -3.034 6.984 -17.208 1.00 0.00 57 ILE A O 6
ATOM 4451 N N . GLU A 1 58 ? -3.271 6.917 -19.447 1.00 0.00 58 GLU A N 6
ATOM 4452 C CA . GLU A 1 58 ? -4.724 7.170 -19.489 1.00 0.00 58 GLU A CA 6
ATOM 4453 C C . GLU A 1 58 ? -5.489 6.067 -18.730 1.00 0.00 58 GLU A C 6
ATOM 4454 O O . GLU A 1 58 ? -6.436 6.346 -17.986 1.00 0.00 58 GLU A O 6
ATOM 4466 N N . GLU A 1 59 ? -5.018 4.824 -18.897 1.00 0.00 59 GLU A N 6
ATOM 4467 C CA . GLU A 1 59 ? -5.569 3.643 -18.211 1.00 0.00 59 GLU A CA 6
ATOM 4468 C C . GLU A 1 59 ? -5.200 3.657 -16.715 1.00 0.00 59 GLU A C 6
ATOM 4469 O O . GLU A 1 59 ? -6.004 3.261 -15.864 1.00 0.00 59 GLU A O 6
ATOM 4481 N N . LEU A 1 60 ? -3.972 4.125 -16.416 1.00 0.00 60 LEU A N 6
ATOM 4482 C CA . LEU A 1 60 ? -3.478 4.259 -15.033 1.00 0.00 60 LEU A CA 6
ATOM 4483 C C . LEU A 1 60 ? -4.237 5.386 -14.294 1.00 0.00 60 LEU A C 6
ATOM 4484 O O . LEU A 1 60 ? -4.411 5.326 -13.074 1.00 0.00 60 LEU A O 6
ATOM 4500 N N . ARG A 1 61 ? -4.691 6.402 -15.054 1.00 0.00 61 ARG A N 6
ATOM 4501 C CA . ARG A 1 61 ? -5.508 7.507 -14.525 1.00 0.00 61 ARG A CA 6
ATOM 4502 C C . ARG A 1 61 ? -6.911 6.995 -14.168 1.00 0.00 61 ARG A C 6
ATOM 4503 O O . ARG A 1 61 ? -7.513 7.434 -13.187 1.00 0.00 61 ARG A O 6
ATOM 4524 N N . LYS A 1 62 ? -7.414 6.055 -14.992 1.00 0.00 62 LYS A N 6
ATOM 4525 C CA . LYS A 1 62 ? -8.668 5.325 -14.732 1.00 0.00 62 LYS A CA 6
ATOM 4526 C C . LYS A 1 62 ? -8.524 4.346 -13.547 1.00 0.00 62 LYS A C 6
ATOM 4527 O O . LYS A 1 62 ? -9.530 3.898 -12.998 1.00 0.00 62 LYS A O 6
ATOM 4546 N N . SER A 1 63 ? -7.270 4.003 -13.176 1.00 0.00 63 SER A N 6
ATOM 4547 C CA . SER A 1 63 ? -6.979 3.176 -11.985 1.00 0.00 63 SER A CA 6
ATOM 4548 C C . SER A 1 63 ? -7.039 4.024 -10.691 1.00 0.00 63 SER A C 6
ATOM 4549 O O . SER A 1 63 ? -7.049 3.477 -9.577 1.00 0.00 63 SER A O 6
ATOM 4557 N N . MET A 1 64 ? -7.046 5.361 -10.845 1.00 0.00 64 MET A N 6
ATOM 4558 C CA . MET A 1 64 ? -7.239 6.306 -9.729 1.00 0.00 64 MET A CA 6
ATOM 4559 C C . MET A 1 64 ? -8.757 6.518 -9.502 1.00 0.00 64 MET A C 6
ATOM 4573 N N . HIS A 1 20 ? 1.724 -3.139 -5.682 1.00 0.00 20 HIS A N 7
ATOM 4574 C CA . HIS A 1 20 ? 1.624 -1.684 -5.925 1.00 0.00 20 HIS A CA 7
ATOM 4575 C C . HIS A 1 20 ? 0.174 -1.230 -5.693 1.00 0.00 20 HIS A C 7
ATOM 4576 O O . HIS A 1 20 ? -0.662 -1.300 -6.602 1.00 0.00 20 HIS A O 7
ATOM 4590 N N . MET A 1 21 ? -0.118 -0.805 -4.447 1.00 0.00 21 MET A N 7
ATOM 4591 C CA . MET A 1 21 ? -1.471 -0.371 -4.026 1.00 0.00 21 MET A CA 7
ATOM 4592 C C . MET A 1 21 ? -1.845 0.994 -4.639 1.00 0.00 21 MET A C 7
ATOM 4593 O O . MET A 1 21 ? -3.031 1.335 -4.735 1.00 0.00 21 MET A O 7
ATOM 4607 N N . ASP A 1 22 ? -0.820 1.780 -5.021 1.00 0.00 22 ASP A N 7
ATOM 4608 C CA . ASP A 1 22 ? -0.995 3.018 -5.798 1.00 0.00 22 ASP A CA 7
ATOM 4609 C C . ASP A 1 22 ? -0.421 2.807 -7.207 1.00 0.00 22 ASP A C 7
ATOM 4610 O O . ASP A 1 22 ? 0.518 2.018 -7.403 1.00 0.00 22 ASP A O 7
ATOM 4619 N N . VAL A 1 23 ? -1.027 3.487 -8.184 1.00 0.00 23 VAL A N 7
ATOM 4620 C CA . VAL A 1 23 ? -0.539 3.538 -9.577 1.00 0.00 23 VAL A CA 7
ATOM 4621 C C . VAL A 1 23 ? 0.139 4.909 -9.837 1.00 0.00 23 VAL A C 7
ATOM 4622 O O . VAL A 1 23 ? 0.823 5.096 -10.848 1.00 0.00 23 VAL A O 7
ATOM 4635 N N . GLU A 1 24 ? -0.038 5.840 -8.874 1.00 0.00 24 GLU A N 7
ATOM 4636 C CA . GLU A 1 24 ? 0.381 7.251 -8.985 1.00 0.00 24 GLU A CA 7
ATOM 4637 C C . GLU A 1 24 ? 1.858 7.404 -9.394 1.00 0.00 24 GLU A C 7
ATOM 4638 O O . GLU A 1 24 ? 2.158 8.116 -10.348 1.00 0.00 24 GLU A O 7
ATOM 4650 N N . GLU A 1 25 ? 2.758 6.697 -8.693 1.00 0.00 25 GLU A N 7
ATOM 4651 C CA . GLU A 1 25 ? 4.217 6.801 -8.924 1.00 0.00 25 GLU A CA 7
ATOM 4652 C C . GLU A 1 25 ? 4.611 6.337 -10.340 1.00 0.00 25 GLU A C 7
ATOM 4653 O O . GLU A 1 25 ? 5.542 6.883 -10.952 1.00 0.00 25 GLU A O 7
ATOM 4665 N N . GLN A 1 26 ? 3.875 5.332 -10.846 1.00 0.00 26 GLN A N 7
ATOM 4666 C CA . GLN A 1 26 ? 4.049 4.813 -12.211 1.00 0.00 26 GLN A CA 7
ATOM 4667 C C . GLN A 1 26 ? 3.662 5.904 -13.221 1.00 0.00 26 GLN A C 7
ATOM 4668 O O . GLN A 1 26 ? 4.450 6.224 -14.113 1.00 0.00 26 GLN A O 7
ATOM 4682 N N . ILE A 1 27 ? 2.471 6.514 -13.007 1.00 0.00 27 ILE A N 7
ATOM 4683 C CA . ILE A 1 27 ? 1.932 7.597 -13.868 1.00 0.00 27 ILE A CA 7
ATOM 4684 C C . ILE A 1 27 ? 2.924 8.772 -13.951 1.00 0.00 27 ILE A C 7
ATOM 4685 O O . ILE A 1 27 ? 3.223 9.261 -15.037 1.00 0.00 27 ILE A O 7
ATOM 4701 N N . ARG A 1 28 ? 3.433 9.190 -12.779 1.00 0.00 28 ARG A N 7
ATOM 4702 C CA . ARG A 1 28 ? 4.348 10.342 -12.644 1.00 0.00 28 ARG A CA 7
ATOM 4703 C C . ARG A 1 28 ? 5.670 10.100 -13.393 1.00 0.00 28 ARG A C 7
ATOM 4704 O O . ARG A 1 28 ? 6.224 11.021 -14.013 1.00 0.00 28 ARG A O 7
ATOM 4725 N N . ARG A 1 29 ? 6.126 8.835 -13.386 1.00 0.00 29 ARG A N 7
ATOM 4726 C CA . ARG A 1 29 ? 7.360 8.429 -14.080 1.00 0.00 29 ARG A CA 7
ATOM 4727 C C . ARG A 1 29 ? 7.133 8.384 -15.603 1.00 0.00 29 ARG A C 7
ATOM 4728 O O . ARG A 1 29 ? 8.036 8.688 -16.381 1.00 0.00 29 ARG A O 7
ATOM 4749 N N . LEU A 1 30 ? 5.890 8.076 -16.000 1.00 0.00 30 LEU A N 7
ATOM 4750 C CA . LEU A 1 30 ? 5.482 8.012 -17.415 1.00 0.00 30 LEU A CA 7
ATOM 4751 C C . LEU A 1 30 ? 5.298 9.427 -17.983 1.00 0.00 30 LEU A C 7
ATOM 4752 O O . LEU A 1 30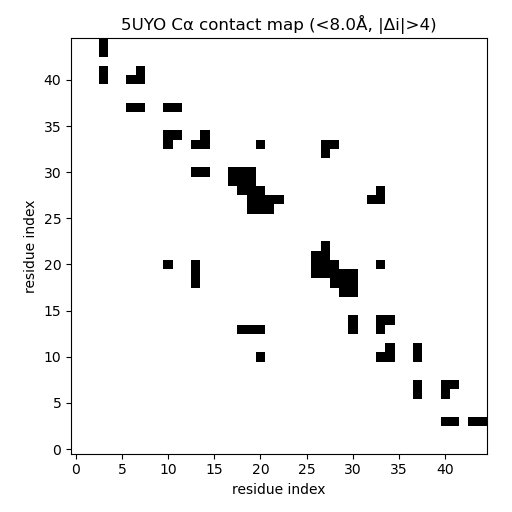 ? 5.486 9.635 -19.171 1.00 0.00 30 LEU A O 7
ATOM 4768 N N . GLU A 1 31 ? 4.903 10.375 -17.112 1.00 0.00 31 GLU A N 7
ATOM 4769 C CA . GLU A 1 31 ? 4.739 11.799 -17.469 1.00 0.00 31 GLU A CA 7
ATOM 4770 C C . GLU A 1 31 ? 6.111 12.451 -17.721 1.00 0.00 31 GLU A C 7
ATOM 4771 O O . GLU A 1 31 ? 6.227 13.362 -18.544 1.00 0.00 31 GLU A O 7
ATOM 4783 N N . GLU A 1 32 ? 7.137 11.982 -16.977 1.00 0.00 32 GLU A N 7
ATOM 4784 C CA . GLU A 1 32 ? 8.545 12.368 -17.214 1.00 0.00 32 GLU A CA 7
ATOM 4785 C C . GLU A 1 32 ? 8.995 11.900 -18.606 1.00 0.00 32 GLU A C 7
ATOM 4786 O O . GLU A 1 32 ? 9.508 12.689 -19.394 1.00 0.00 32 GLU A O 7
ATOM 4798 N N . VAL A 1 33 ? 8.757 10.609 -18.896 1.00 0.00 33 VAL A N 7
ATOM 4799 C CA . VAL A 1 33 ? 9.139 9.982 -20.177 1.00 0.00 33 VAL A CA 7
ATOM 4800 C C . VAL A 1 33 ? 8.327 10.587 -21.355 1.00 0.00 33 VAL A C 7
ATOM 4801 O O . VAL A 1 33 ? 8.834 10.712 -22.475 1.00 0.00 33 VAL A O 7
ATOM 4814 N N . LEU A 1 34 ? 7.075 10.974 -21.066 1.00 0.00 34 LEU A N 7
ATOM 4815 C CA . LEU A 1 34 ? 6.159 11.607 -22.035 1.00 0.00 34 LEU A CA 7
ATOM 4816 C C . LEU A 1 34 ? 6.683 13.004 -22.423 1.00 0.00 34 LEU A C 7
ATOM 4817 O O . LEU A 1 34 ? 6.683 13.378 -23.600 1.00 0.00 34 LEU A O 7
ATOM 4833 N N . LYS A 1 35 ? 7.126 13.753 -21.403 1.00 0.00 35 LYS A N 7
ATOM 4834 C CA . LYS A 1 35 ? 7.729 15.090 -21.560 1.00 0.00 35 LYS A CA 7
ATOM 4835 C C . LYS A 1 35 ? 9.042 15.011 -22.359 1.00 0.00 35 LYS A C 7
ATOM 4836 O O . LYS A 1 35 ? 9.277 15.793 -23.291 1.00 0.00 35 LYS A O 7
ATOM 4855 N N . LYS A 1 36 ? 9.885 14.043 -21.976 1.00 0.00 36 LYS A N 7
ATOM 4856 C CA . LYS A 1 36 ? 11.224 13.853 -22.553 1.00 0.00 36 LYS A CA 7
ATOM 4857 C C . LYS A 1 36 ? 11.169 13.203 -23.943 1.00 0.00 36 LYS A C 7
ATOM 4858 O O . LYS A 1 36 ? 12.140 13.309 -24.710 1.00 0.00 36 LYS A O 7
ATOM 4877 N N . ASN A 1 37 ? 10.031 12.542 -24.243 1.00 0.00 37 ASN A N 7
ATOM 4878 C CA . ASN A 1 37 ? 9.838 11.734 -25.458 1.00 0.00 37 ASN A CA 7
ATOM 4879 C C . ASN A 1 37 ? 10.919 10.641 -25.519 1.00 0.00 37 ASN A C 7
ATOM 4880 O O . ASN A 1 37 ? 11.925 10.800 -26.212 1.00 0.00 37 ASN A O 7
ATOM 4891 N N . GLN A 1 38 ? 10.729 9.563 -24.743 1.00 0.00 38 GLN A N 7
ATOM 4892 C CA . GLN A 1 38 ? 11.736 8.486 -24.573 1.00 0.00 38 GLN A CA 7
ATOM 4893 C C . GLN A 1 38 ? 11.066 7.089 -24.641 1.00 0.00 38 GLN A C 7
ATOM 4894 O O . GLN A 1 38 ? 9.845 6.990 -24.529 1.00 0.00 38 GLN A O 7
ATOM 4908 N N . PRO A 1 39 ? 11.858 5.983 -24.877 1.00 0.00 39 PRO A N 7
ATOM 4909 C CA . PRO A 1 39 ? 11.366 4.596 -24.693 1.00 0.00 39 PRO A CA 7
ATOM 4910 C C . PRO A 1 39 ? 11.217 4.245 -23.193 1.00 0.00 39 PRO A C 7
ATOM 4911 O O . PRO A 1 39 ? 12.209 4.257 -22.453 1.00 0.00 39 PRO A O 7
ATOM 4922 N N . VAL A 1 40 ? 9.979 3.945 -22.748 1.00 0.00 40 VAL A N 7
ATOM 4923 C CA . VAL A 1 40 ? 9.707 3.545 -21.349 1.00 0.00 40 VAL A CA 7
ATOM 4924 C C . VAL A 1 40 ? 9.485 2.026 -21.263 1.00 0.00 40 VAL A C 7
ATOM 4925 O O . VAL A 1 40 ? 8.601 1.473 -21.921 1.00 0.00 40 VAL A O 7
ATOM 4938 N N . THR A 1 41 ? 10.302 1.365 -20.441 1.00 0.00 41 THR A N 7
ATOM 4939 C CA . THR A 1 41 ? 10.244 -0.083 -20.226 1.00 0.00 41 THR A CA 7
ATOM 4940 C C . THR A 1 41 ? 9.226 -0.393 -19.115 1.00 0.00 41 THR A C 7
ATOM 4941 O O . THR A 1 41 ? 9.442 -0.050 -17.949 1.00 0.00 41 THR A O 7
ATOM 4952 N N . TRP A 1 42 ? 8.094 -1.018 -19.500 1.00 0.00 42 TRP A N 7
ATOM 4953 C CA . TRP A 1 42 ? 7.011 -1.376 -18.555 1.00 0.00 42 TRP A CA 7
ATOM 4954 C C . TRP A 1 42 ? 7.328 -2.724 -17.856 1.00 0.00 42 TRP A C 7
ATOM 4955 O O . TRP A 1 42 ? 6.549 -3.184 -17.014 1.00 0.00 42 TRP A O 7
ATOM 4976 N N . ASN A 1 43 ? 8.484 -3.337 -18.212 1.00 0.00 43 ASN A N 7
ATOM 4977 C CA . ASN A 1 43 ? 8.887 -4.685 -17.754 1.00 0.00 43 ASN A CA 7
ATOM 4978 C C . ASN A 1 43 ? 7.945 -5.724 -18.389 1.00 0.00 43 ASN A C 7
ATOM 4979 O O . ASN A 1 43 ? 7.344 -6.564 -17.714 1.00 0.00 43 ASN A O 7
ATOM 4990 N N . GLY A 1 44 ? 7.846 -5.628 -19.725 1.00 0.00 44 GLY A N 7
ATOM 4991 C CA . GLY A 1 44 ? 6.950 -6.450 -20.533 1.00 0.00 44 GLY A CA 7
ATOM 4992 C C . GLY A 1 44 ? 6.727 -5.846 -21.920 1.00 0.00 44 GLY A C 7
ATOM 4993 O O . GLY A 1 44 ? 6.650 -6.578 -22.917 1.00 0.00 44 GLY A O 7
ATOM 4997 N N . THR A 1 45 ? 6.626 -4.500 -21.982 1.00 0.00 45 THR A N 7
ATOM 4998 C CA . THR A 1 45 ? 6.452 -3.746 -23.246 1.00 0.00 45 THR A CA 7
ATOM 4999 C C . THR A 1 45 ? 7.116 -2.354 -23.131 1.00 0.00 45 THR A C 7
ATOM 5000 O O . THR A 1 45 ? 6.759 -1.561 -22.255 1.00 0.00 45 THR A O 7
ATOM 5011 N N . THR A 1 46 ? 8.098 -2.076 -24.010 1.00 0.00 46 THR A N 7
ATOM 5012 C CA . THR A 1 46 ? 8.790 -0.779 -24.060 1.00 0.00 46 THR A CA 7
ATOM 5013 C C . THR A 1 46 ? 8.093 0.161 -25.074 1.00 0.00 46 THR A C 7
ATOM 5014 O O . THR A 1 46 ? 8.238 -0.007 -26.288 1.00 0.00 46 THR A O 7
ATOM 5025 N N . TYR A 1 47 ? 7.302 1.122 -24.551 1.00 0.00 47 TYR A N 7
ATOM 5026 C CA . TYR A 1 47 ? 6.582 2.128 -25.364 1.00 0.00 47 TYR A CA 7
ATOM 5027 C C . TYR A 1 47 ? 7.559 3.246 -25.789 1.00 0.00 47 TYR A C 7
ATOM 5028 O O . TYR A 1 47 ? 7.947 4.082 -24.965 1.00 0.00 47 TYR A O 7
ATOM 5046 N N . THR A 1 48 ? 7.974 3.218 -27.065 1.00 0.00 48 THR A N 7
ATOM 5047 C CA . THR A 1 48 ? 8.973 4.149 -27.621 1.00 0.00 48 THR A CA 7
ATOM 5048 C C . THR A 1 48 ? 8.329 5.493 -28.016 1.00 0.00 48 THR A C 7
ATOM 5049 O O . THR A 1 48 ? 8.918 6.562 -27.819 1.00 0.00 48 THR A O 7
ATOM 5060 N N . ASP A 1 49 ? 7.116 5.407 -28.588 1.00 0.00 49 ASP A N 7
ATOM 5061 C CA . ASP A 1 49 ? 6.353 6.571 -29.074 1.00 0.00 49 ASP A CA 7
ATOM 5062 C C . ASP A 1 49 ? 5.607 7.248 -27.900 1.00 0.00 49 ASP A C 7
ATOM 5063 O O . ASP A 1 49 ? 4.977 6.547 -27.101 1.00 0.00 49 ASP A O 7
ATOM 5072 N N . PRO A 1 50 ? 5.668 8.624 -27.781 1.00 0.00 50 PRO A N 7
ATOM 5073 C CA . PRO A 1 50 ? 4.992 9.385 -26.692 1.00 0.00 50 PRO A CA 7
ATOM 5074 C C . PRO A 1 50 ? 3.472 9.128 -26.637 1.00 0.00 50 PRO A C 7
ATOM 5075 O O . PRO A 1 50 ? 2.886 9.055 -25.562 1.00 0.00 50 PRO A O 7
ATOM 5086 N N . ASN A 1 51 ? 2.864 8.966 -27.818 1.00 0.00 51 ASN A N 7
ATOM 5087 C CA . ASN A 1 51 ? 1.423 8.671 -27.959 1.00 0.00 51 ASN A CA 7
ATOM 5088 C C . ASN A 1 51 ? 1.061 7.283 -27.378 1.00 0.00 51 ASN A C 7
ATOM 5089 O O . ASN A 1 51 ? -0.040 7.093 -26.847 1.00 0.00 51 ASN A O 7
ATOM 5100 N N . GLU A 1 52 ? 2.010 6.330 -27.470 1.00 0.00 52 GLU A N 7
ATOM 5101 C CA . GLU A 1 52 ? 1.846 4.971 -26.913 1.00 0.00 52 GLU A CA 7
ATOM 5102 C C . GLU A 1 52 ? 2.095 4.951 -25.394 1.00 0.00 52 GLU A C 7
ATOM 5103 O O . GLU A 1 52 ? 1.583 4.078 -24.684 1.00 0.00 52 GLU A O 7
ATOM 5115 N N . ILE A 1 53 ? 2.889 5.916 -24.902 1.00 0.00 53 ILE A N 7
ATOM 5116 C CA . ILE A 1 53 ? 3.047 6.152 -23.456 1.00 0.00 53 ILE A CA 7
ATOM 5117 C C . ILE A 1 53 ? 1.744 6.778 -22.903 1.00 0.00 53 ILE A C 7
ATOM 5118 O O . ILE A 1 53 ? 1.261 6.407 -21.844 1.00 0.00 53 ILE A O 7
ATOM 5134 N N . LYS A 1 54 ? 1.175 7.700 -23.686 1.00 0.00 54 LYS A N 7
ATOM 5135 C CA . LYS A 1 54 ? 0.027 8.535 -23.287 1.00 0.00 54 LYS A CA 7
ATOM 5136 C C . LYS A 1 54 ? -1.287 7.721 -23.222 1.00 0.00 54 LYS A C 7
ATOM 5137 O O . LYS A 1 54 ? -2.136 7.968 -22.352 1.00 0.00 54 LYS A O 7
ATOM 5156 N N . LYS A 1 55 ? -1.433 6.744 -24.145 1.00 0.00 55 LYS A N 7
ATOM 5157 C CA . LYS A 1 55 ? -2.652 5.907 -24.257 1.00 0.00 55 LYS A CA 7
ATOM 5158 C C . LYS A 1 55 ? -2.860 5.070 -22.973 1.00 0.00 55 LYS A C 7
ATOM 5159 O O . LYS A 1 55 ? -3.986 4.926 -22.483 1.00 0.00 55 LYS A O 7
ATOM 5178 N N . VAL A 1 56 ? -1.746 4.547 -22.427 1.00 0.00 56 VAL A N 7
ATOM 5179 C CA . VAL A 1 56 ? -1.759 3.733 -21.208 1.00 0.00 56 VAL A CA 7
ATOM 5180 C C . VAL A 1 56 ? -1.818 4.618 -19.945 1.00 0.00 56 VAL A C 7
ATOM 5181 O O . VAL A 1 56 ? -2.385 4.195 -18.939 1.00 0.00 56 VAL A O 7
ATOM 5194 N N . ILE A 1 57 ? -1.260 5.857 -20.017 1.00 0.00 57 ILE A N 7
ATOM 5195 C CA . ILE A 1 57 ? -1.408 6.871 -18.934 1.00 0.00 57 ILE A CA 7
ATOM 5196 C C . ILE A 1 57 ? -2.903 7.202 -18.724 1.00 0.00 57 ILE A C 7
ATOM 5197 O O . ILE A 1 57 ? -3.346 7.387 -17.591 1.00 0.00 57 ILE A O 7
ATOM 5213 N N . GLU A 1 58 ? -3.656 7.268 -19.838 1.00 0.00 58 GLU A N 7
ATOM 5214 C CA . GLU A 1 58 ? -5.106 7.545 -19.825 1.00 0.00 58 GLU A CA 7
ATOM 5215 C C . GLU A 1 58 ? -5.855 6.442 -19.051 1.00 0.00 58 GLU A C 7
ATOM 5216 O O . GLU A 1 58 ? -6.760 6.737 -18.267 1.00 0.00 58 GLU A O 7
ATOM 5228 N N . GLU A 1 59 ? -5.441 5.179 -19.273 1.00 0.00 59 GLU A N 7
ATOM 5229 C CA . GLU A 1 59 ? -6.021 3.998 -18.593 1.00 0.00 59 GLU A CA 7
ATOM 5230 C C . GLU A 1 59 ? -5.714 4.010 -17.082 1.00 0.00 59 GLU A C 7
ATOM 5231 O O . GLU A 1 59 ? -6.488 3.476 -16.273 1.00 0.00 59 GLU A O 7
ATOM 5243 N N . LEU A 1 60 ? -4.575 4.610 -16.709 1.00 0.00 60 LEU A N 7
ATOM 5244 C CA . LEU A 1 60 ? -4.171 4.735 -15.299 1.00 0.00 60 LEU A CA 7
ATOM 5245 C C . LEU A 1 60 ? -4.923 5.912 -14.636 1.00 0.00 60 LEU A C 7
ATOM 5246 O O . LEU A 1 60 ? -5.276 5.852 -13.458 1.00 0.00 60 LEU A O 7
ATOM 5262 N N . ARG A 1 61 ? -5.172 6.970 -15.428 1.00 0.00 61 ARG A N 7
ATOM 5263 C CA . ARG A 1 61 ? -5.991 8.136 -15.019 1.00 0.00 61 ARG A CA 7
ATOM 5264 C C . ARG A 1 61 ? -7.473 7.736 -14.875 1.00 0.00 61 ARG A C 7
ATOM 5265 O O . ARG A 1 61 ? -8.217 8.339 -14.096 1.00 0.00 61 ARG A O 7
ATOM 5286 N N . LYS A 1 62 ? -7.870 6.718 -15.647 1.00 0.00 62 LYS A N 7
ATOM 5287 C CA . LYS A 1 62 ? -9.180 6.069 -15.537 1.00 0.00 62 LYS A CA 7
ATOM 5288 C C . LYS A 1 62 ? -9.290 5.401 -14.151 1.00 0.00 62 LYS A C 7
ATOM 5289 O O . LYS A 1 62 ? -10.348 5.431 -13.518 1.00 0.00 62 LYS A O 7
ATOM 5308 N N . SER A 1 63 ? -8.163 4.827 -13.680 1.00 0.00 63 SER A N 7
ATOM 5309 C CA . SER A 1 63 ? -8.085 4.162 -12.368 1.00 0.00 63 SER A CA 7
ATOM 5310 C C . SER A 1 63 ? -8.084 5.197 -11.214 1.00 0.00 63 SER A C 7
ATOM 5311 O O . SER A 1 63 ? -8.309 4.836 -10.049 1.00 0.00 63 SER A O 7
ATOM 5319 N N . MET A 1 64 ? -7.828 6.477 -11.549 1.00 0.00 64 MET A N 7
ATOM 5320 C CA . MET A 1 64 ? -7.873 7.595 -10.588 1.00 0.00 64 MET A CA 7
ATOM 5321 C C . MET A 1 64 ? -9.328 8.118 -10.491 1.00 0.00 64 MET A C 7
ATOM 5335 N N . HIS A 1 20 ? 2.724 0.887 -5.102 1.00 0.00 20 HIS A N 8
ATOM 5336 C CA . HIS A 1 20 ? 2.071 -0.245 -4.400 1.00 0.00 20 HIS A CA 8
ATOM 5337 C C . HIS A 1 20 ? 0.545 -0.097 -4.520 1.00 0.00 20 HIS A C 8
ATOM 5338 O O . HIS A 1 20 ? -0.121 -0.904 -5.173 1.00 0.00 20 HIS A O 8
ATOM 5352 N N . MET A 1 21 ? -0.005 0.930 -3.862 1.00 0.00 21 MET A N 8
ATOM 5353 C CA . MET A 1 21 ? -1.406 1.355 -4.049 1.00 0.00 21 MET A CA 8
ATOM 5354 C C . MET A 1 21 ? -1.435 2.758 -4.663 1.00 0.00 21 MET A C 8
ATOM 5355 O O . MET A 1 21 ? -2.446 3.172 -5.240 1.00 0.00 21 MET A O 8
ATOM 5369 N N . ASP A 1 22 ? -0.305 3.481 -4.523 1.00 0.00 22 ASP A N 8
ATOM 5370 C CA . ASP A 1 22 ? -0.133 4.829 -5.061 1.00 0.00 22 ASP A CA 8
ATOM 5371 C C . ASP A 1 22 ? 0.089 4.780 -6.595 1.00 0.00 22 ASP A C 8
ATOM 5372 O O . ASP A 1 22 ? 1.213 4.661 -7.102 1.00 0.00 22 ASP A O 8
ATOM 5381 N N . VAL A 1 23 ? -1.030 4.838 -7.327 1.00 0.00 23 VAL A N 8
ATOM 5382 C CA . VAL A 1 23 ? -1.032 4.803 -8.799 1.00 0.00 23 VAL A CA 8
ATOM 5383 C C . VAL A 1 23 ? -0.582 6.168 -9.361 1.00 0.00 23 VAL A C 8
ATOM 5384 O O . VAL A 1 23 ? -0.019 6.234 -10.457 1.00 0.00 23 VAL A O 8
ATOM 5397 N N . GLU A 1 24 ? -0.789 7.231 -8.547 1.00 0.00 24 GLU A N 8
ATOM 5398 C CA . GLU A 1 24 ? -0.379 8.618 -8.864 1.00 0.00 24 GLU A CA 8
ATOM 5399 C C . GLU A 1 24 ? 1.123 8.707 -9.210 1.00 0.00 24 GLU A C 8
ATOM 5400 O O . GLU A 1 24 ? 1.509 9.480 -10.086 1.00 0.00 24 GLU A O 8
ATOM 5412 N N . GLU A 1 25 ? 1.943 7.894 -8.504 1.00 0.00 25 GLU A N 8
ATOM 5413 C CA . GLU A 1 25 ? 3.402 7.801 -8.729 1.00 0.00 25 GLU A CA 8
ATOM 5414 C C . GLU A 1 25 ? 3.701 7.321 -10.154 1.00 0.00 25 GLU A C 8
ATOM 5415 O O . GLU A 1 25 ? 4.496 7.940 -10.867 1.00 0.00 25 GLU A O 8
ATOM 5427 N N . GLN A 1 26 ? 3.022 6.229 -10.550 1.00 0.00 26 GLN A N 8
ATOM 5428 C CA . GLN A 1 26 ? 3.209 5.581 -11.862 1.00 0.00 26 GLN A CA 8
ATOM 5429 C C . GLN A 1 26 ? 2.808 6.527 -13.009 1.00 0.00 26 GLN A C 8
ATOM 5430 O O . GLN A 1 26 ? 3.460 6.553 -14.062 1.00 0.00 26 GLN A O 8
ATOM 5444 N N . ILE A 1 27 ? 1.719 7.290 -12.784 1.00 0.00 27 ILE A N 8
ATOM 5445 C CA . ILE A 1 27 ? 1.215 8.280 -13.751 1.00 0.00 27 ILE A CA 8
ATOM 5446 C C . ILE A 1 27 ? 2.280 9.371 -13.965 1.00 0.00 27 ILE A C 8
ATOM 5447 O O . ILE A 1 27 ? 2.693 9.604 -15.096 1.00 0.00 27 ILE A O 8
ATOM 5463 N N . ARG A 1 28 ? 2.777 9.951 -12.835 1.00 0.00 28 ARG A N 8
ATOM 5464 C CA . ARG A 1 28 ? 3.816 11.014 -12.827 1.00 0.00 28 ARG A CA 8
ATOM 5465 C C . ARG A 1 28 ? 5.130 10.522 -13.452 1.00 0.00 28 ARG A C 8
ATOM 5466 O O . ARG A 1 28 ? 5.850 11.297 -14.074 1.00 0.00 28 ARG A O 8
ATOM 5487 N N . ARG A 1 29 ? 5.402 9.217 -13.285 1.00 0.00 29 ARG A N 8
ATOM 5488 C CA . ARG A 1 29 ? 6.635 8.571 -13.766 1.00 0.00 29 ARG A CA 8
ATOM 5489 C C . ARG A 1 29 ? 6.679 8.609 -15.297 1.00 0.00 29 ARG A C 8
ATOM 5490 O O . ARG A 1 29 ? 7.688 8.978 -15.906 1.00 0.00 29 ARG A O 8
ATOM 5511 N N . LEU A 1 30 ? 5.530 8.274 -15.883 1.00 0.00 30 LEU A N 8
ATOM 5512 C CA . LEU A 1 30 ? 5.344 8.200 -17.336 1.00 0.00 30 LEU A CA 8
ATOM 5513 C C . LEU A 1 30 ? 5.093 9.590 -17.936 1.00 0.00 30 LEU A C 8
ATOM 5514 O O . LEU A 1 30 ? 5.332 9.793 -19.127 1.00 0.00 30 LEU A O 8
ATOM 5530 N N . GLU A 1 31 ? 4.596 10.532 -17.100 1.00 0.00 31 GLU A N 8
ATOM 5531 C CA . GLU A 1 31 ? 4.501 11.962 -17.459 1.00 0.00 31 GLU A CA 8
ATOM 5532 C C . GLU A 1 31 ? 5.900 12.494 -17.791 1.00 0.00 31 GLU A C 8
ATOM 5533 O O . GLU A 1 31 ? 6.085 13.176 -18.792 1.00 0.00 31 GLU A O 8
ATOM 5545 N N . GLU A 1 32 ? 6.882 12.118 -16.948 1.00 0.00 32 GLU A N 8
ATOM 5546 C CA . GLU A 1 32 ? 8.284 12.530 -17.102 1.00 0.00 32 GLU A CA 8
ATOM 5547 C C . GLU A 1 32 ? 8.925 11.928 -18.362 1.00 0.00 32 GLU A C 8
ATOM 5548 O O . GLU A 1 32 ? 9.707 12.605 -19.040 1.00 0.00 32 GLU A O 8
ATOM 5560 N N . VAL A 1 33 ? 8.583 10.658 -18.670 1.00 0.00 33 VAL A N 8
ATOM 5561 C CA . VAL A 1 33 ? 9.089 9.961 -19.874 1.00 0.00 33 VAL A CA 8
ATOM 5562 C C . VAL A 1 33 ? 8.488 10.596 -21.153 1.00 0.00 33 VAL A C 8
ATOM 5563 O O . VAL A 1 33 ? 9.156 10.677 -22.192 1.00 0.00 33 VAL A O 8
ATOM 5576 N N . LEU A 1 34 ? 7.226 11.054 -21.040 1.00 0.00 34 LEU A N 8
ATOM 5577 C CA . LEU A 1 34 ? 6.480 11.733 -22.120 1.00 0.00 34 LEU A CA 8
ATOM 5578 C C . LEU A 1 34 ? 7.133 13.101 -22.433 1.00 0.00 34 LEU A C 8
ATOM 5579 O O . LEU A 1 34 ? 7.351 13.444 -23.597 1.00 0.00 34 LEU A O 8
ATOM 5595 N N . LYS A 1 35 ? 7.449 13.853 -21.363 1.00 0.00 35 LYS A N 8
ATOM 5596 C CA . LYS A 1 35 ? 8.103 15.177 -21.445 1.00 0.00 35 LYS A CA 8
ATOM 5597 C C . LYS A 1 35 ? 9.521 15.053 -22.028 1.00 0.00 35 LYS A C 8
ATOM 5598 O O . LYS A 1 35 ? 9.959 15.902 -22.813 1.00 0.00 35 LYS A O 8
ATOM 5617 N N . LYS A 1 36 ? 10.233 13.988 -21.617 1.00 0.00 36 LYS A N 8
ATOM 5618 C CA . LYS A 1 36 ? 11.618 13.733 -22.047 1.00 0.00 36 LYS A CA 8
ATOM 5619 C C . LYS A 1 36 ? 11.647 13.043 -23.434 1.00 0.00 36 LYS A C 8
ATOM 5620 O O . LYS A 1 36 ? 12.705 12.980 -24.071 1.00 0.00 36 LYS A O 8
ATOM 5639 N N . ASN A 1 37 ? 10.461 12.534 -23.872 1.00 0.00 37 ASN A N 8
ATOM 5640 C CA . ASN A 1 37 ? 10.252 11.866 -25.177 1.00 0.00 37 ASN A CA 8
ATOM 5641 C C . ASN A 1 37 ? 11.207 10.671 -25.342 1.00 0.00 37 ASN A C 8
ATOM 5642 O O . ASN A 1 37 ? 12.038 10.639 -26.258 1.00 0.00 37 ASN A O 8
ATOM 5653 N N . GLN A 1 38 ? 11.091 9.696 -24.422 1.00 0.00 38 GLN A N 8
ATOM 5654 C CA . GLN A 1 38 ? 11.964 8.502 -24.378 1.00 0.00 38 GLN A CA 8
ATOM 5655 C C . GLN A 1 38 ? 11.136 7.212 -24.553 1.00 0.00 38 GLN A C 8
ATOM 5656 O O . GLN A 1 38 ? 9.965 7.184 -24.181 1.00 0.00 38 GLN A O 8
ATOM 5670 N N . PRO A 1 39 ? 11.729 6.128 -25.151 1.00 0.00 39 PRO A N 8
ATOM 5671 C CA . PRO A 1 39 ? 11.090 4.794 -25.186 1.00 0.00 39 PRO A CA 8
ATOM 5672 C C . PRO A 1 39 ? 11.051 4.161 -23.776 1.00 0.00 39 PRO A C 8
ATOM 5673 O O . PRO A 1 39 ? 12.102 3.941 -23.164 1.00 0.00 39 PRO A O 8
ATOM 5684 N N . VAL A 1 40 ? 9.842 3.899 -23.259 1.00 0.00 40 VAL A N 8
ATOM 5685 C CA . VAL A 1 40 ? 9.648 3.316 -21.914 1.00 0.00 40 VAL A CA 8
ATOM 5686 C C . VAL A 1 40 ? 9.276 1.825 -22.005 1.00 0.00 40 VAL A C 8
ATOM 5687 O O . VAL A 1 40 ? 8.292 1.442 -22.660 1.00 0.00 40 VAL A O 8
ATOM 5700 N N . THR A 1 41 ? 10.095 0.986 -21.361 1.00 0.00 41 THR A N 8
ATOM 5701 C CA . THR A 1 41 ? 9.819 -0.437 -21.190 1.00 0.00 41 THR A CA 8
ATOM 5702 C C . THR A 1 41 ? 9.028 -0.627 -19.880 1.00 0.00 41 THR A C 8
ATOM 5703 O O . THR A 1 41 ? 9.583 -0.482 -18.783 1.00 0.00 41 THR A O 8
ATOM 5714 N N . TRP A 1 42 ? 7.720 -0.917 -20.016 1.00 0.00 42 TRP A N 8
ATOM 5715 C CA . TRP A 1 42 ? 6.780 -1.071 -18.878 1.00 0.00 42 TRP A CA 8
ATOM 5716 C C . TRP A 1 42 ? 6.795 -2.527 -18.319 1.00 0.00 42 TRP A C 8
ATOM 5717 O O . TRP A 1 42 ? 5.878 -2.935 -17.593 1.00 0.00 42 TRP A O 8
ATOM 5738 N N . ASN A 1 43 ? 7.869 -3.291 -18.659 1.00 0.00 43 ASN A N 8
ATOM 5739 C CA . ASN A 1 43 ? 8.097 -4.675 -18.193 1.00 0.00 43 ASN A CA 8
ATOM 5740 C C . ASN A 1 43 ? 7.047 -5.636 -18.812 1.00 0.00 43 ASN A C 8
ATOM 5741 O O . ASN A 1 43 ? 6.288 -6.325 -18.109 1.00 0.00 43 ASN A O 8
ATOM 5752 N N . GLY A 1 44 ? 6.994 -5.622 -20.155 1.00 0.00 44 GLY A N 8
ATOM 5753 C CA . GLY A 1 44 ? 6.036 -6.420 -20.923 1.00 0.00 44 GLY A CA 8
ATOM 5754 C C . GLY A 1 44 ? 5.901 -5.899 -22.344 1.00 0.00 44 GLY A C 8
ATOM 5755 O O . GLY A 1 44 ? 5.771 -6.682 -23.291 1.00 0.00 44 GLY A O 8
ATOM 5759 N N . THR A 1 45 ? 5.961 -4.561 -22.488 1.00 0.00 45 THR A N 8
ATOM 5760 C CA . THR A 1 45 ? 5.882 -3.878 -23.790 1.00 0.00 45 THR A CA 8
ATOM 5761 C C . THR A 1 45 ? 6.726 -2.587 -23.739 1.00 0.00 45 THR A C 8
ATOM 5762 O O . THR A 1 45 ? 6.648 -1.827 -22.765 1.00 0.00 45 THR A O 8
ATOM 5773 N N . THR A 1 46 ? 7.558 -2.374 -24.778 1.00 0.00 46 THR A N 8
ATOM 5774 C CA . THR A 1 46 ? 8.367 -1.156 -24.914 1.00 0.00 46 THR A CA 8
ATOM 5775 C C . THR A 1 46 ? 7.615 -0.118 -25.768 1.00 0.00 46 THR A C 8
ATOM 5776 O O . THR A 1 46 ? 7.598 -0.197 -27.006 1.00 0.00 46 THR A O 8
ATOM 5787 N N . TYR A 1 47 ? 6.947 0.816 -25.082 1.00 0.00 47 TYR A N 8
ATOM 5788 C CA . TYR A 1 47 ? 6.209 1.922 -25.703 1.00 0.00 47 TYR A CA 8
ATOM 5789 C C . TYR A 1 47 ? 7.203 3.024 -26.118 1.00 0.00 47 TYR A C 8
ATOM 5790 O O . TYR A 1 47 ? 7.640 3.827 -25.286 1.00 0.00 47 TYR A O 8
ATOM 5808 N N . THR A 1 48 ? 7.579 3.017 -27.405 1.00 0.00 48 THR A N 8
ATOM 5809 C CA . THR A 1 48 ? 8.631 3.891 -27.952 1.00 0.00 48 THR A CA 8
ATOM 5810 C C . THR A 1 48 ? 8.091 5.291 -28.288 1.00 0.00 48 THR A C 8
ATOM 5811 O O . THR A 1 48 ? 8.767 6.301 -28.061 1.00 0.00 48 THR A O 8
ATOM 5822 N N . ASP A 1 49 ? 6.864 5.329 -28.824 1.00 0.00 49 ASP A N 8
ATOM 5823 C CA . ASP A 1 49 ? 6.228 6.569 -29.310 1.00 0.00 49 ASP A CA 8
ATOM 5824 C C . ASP A 1 49 ? 5.637 7.373 -28.120 1.00 0.00 49 ASP A C 8
ATOM 5825 O O . ASP A 1 49 ? 5.123 6.754 -27.189 1.00 0.00 49 ASP A O 8
ATOM 5834 N N . PRO A 1 50 ? 5.719 8.753 -28.120 1.00 0.00 50 PRO A N 8
ATOM 5835 C CA . PRO A 1 50 ? 5.105 9.614 -27.064 1.00 0.00 50 PRO A CA 8
ATOM 5836 C C . PRO A 1 50 ? 3.595 9.340 -26.840 1.00 0.00 50 PRO A C 8
ATOM 5837 O O . PRO A 1 50 ? 3.111 9.366 -25.697 1.00 0.00 50 PRO A O 8
ATOM 5848 N N . ASN A 1 51 ? 2.858 9.046 -27.928 1.00 0.00 51 ASN A N 8
ATOM 5849 C CA . ASN A 1 51 ? 1.418 8.741 -27.866 1.00 0.00 51 ASN A CA 8
ATOM 5850 C C . ASN A 1 51 ? 1.196 7.358 -27.211 1.00 0.00 51 ASN A C 8
ATOM 5851 O O . ASN A 1 51 ? 0.225 7.164 -26.459 1.00 0.00 51 ASN A O 8
ATOM 5862 N N . GLU A 1 52 ? 2.132 6.420 -27.466 1.00 0.00 52 GLU A N 8
ATOM 5863 C CA . GLU A 1 52 ? 2.138 5.101 -26.806 1.00 0.00 52 GLU A CA 8
ATOM 5864 C C . GLU A 1 52 ? 2.359 5.244 -25.288 1.00 0.00 52 GLU A C 8
ATOM 5865 O O . GLU A 1 52 ? 1.765 4.492 -24.512 1.00 0.00 52 GLU A O 8
ATOM 5877 N N . ILE A 1 53 ? 3.207 6.219 -24.884 1.00 0.00 53 ILE A N 8
ATOM 5878 C CA . ILE A 1 53 ? 3.481 6.503 -23.459 1.00 0.00 53 ILE A CA 8
ATOM 5879 C C . ILE A 1 53 ? 2.193 7.002 -22.776 1.00 0.00 53 ILE A C 8
ATOM 5880 O O . ILE A 1 53 ? 1.879 6.587 -21.655 1.00 0.00 53 ILE A O 8
ATOM 5896 N N . LYS A 1 54 ? 1.443 7.867 -23.494 1.00 0.00 54 LYS A N 8
ATOM 5897 C CA . LYS A 1 54 ? 0.152 8.404 -23.018 1.00 0.00 54 LYS A CA 8
ATOM 5898 C C . LYS A 1 54 ? -0.897 7.300 -22.823 1.00 0.00 54 LYS A C 8
ATOM 5899 O O . LYS A 1 54 ? -1.773 7.438 -21.968 1.00 0.00 54 LYS A O 8
ATOM 5918 N N . LYS A 1 55 ? -0.811 6.221 -23.629 1.00 0.00 55 LYS A N 8
ATOM 5919 C CA . LYS A 1 55 ? -1.697 5.049 -23.484 1.00 0.00 55 LYS A CA 8
ATOM 5920 C C . LYS A 1 55 ? -1.403 4.290 -22.177 1.00 0.00 55 LYS A C 8
ATOM 5921 O O . LYS A 1 55 ? -2.322 3.769 -21.561 1.00 0.00 55 LYS A O 8
ATOM 5940 N N . VAL A 1 56 ? -0.121 4.260 -21.754 1.00 0.00 56 VAL A N 8
ATOM 5941 C CA . VAL A 1 56 ? 0.289 3.581 -20.496 1.00 0.00 56 VAL A CA 8
ATOM 5942 C C . VAL A 1 56 ? -0.221 4.387 -19.289 1.00 0.00 56 VAL A C 8
ATOM 5943 O O . VAL A 1 56 ? -0.707 3.824 -18.299 1.00 0.00 56 VAL A O 8
ATOM 5956 N N . ILE A 1 57 ? -0.092 5.725 -19.420 1.00 0.00 57 ILE A N 8
ATOM 5957 C CA . ILE A 1 57 ? -0.618 6.710 -18.461 1.00 0.00 57 ILE A CA 8
ATOM 5958 C C . ILE A 1 57 ? -2.137 6.527 -18.328 1.00 0.00 57 ILE A C 8
ATOM 5959 O O . ILE A 1 57 ? -2.670 6.513 -17.218 1.00 0.00 57 ILE A O 8
ATOM 5975 N N . GLU A 1 58 ? -2.792 6.335 -19.499 1.00 0.00 58 GLU A N 8
ATOM 5976 C CA . GLU A 1 58 ? -4.249 6.165 -19.623 1.00 0.00 58 GLU A CA 8
ATOM 5977 C C . GLU A 1 58 ? -4.732 4.964 -18.810 1.00 0.00 58 GLU A C 8
ATOM 5978 O O . GLU A 1 58 ? -5.655 5.103 -18.032 1.00 0.00 58 GLU A O 8
ATOM 5990 N N . GLU A 1 59 ? -4.032 3.816 -18.944 1.00 0.00 59 GLU A N 8
ATOM 5991 C CA . GLU A 1 59 ? -4.404 2.546 -18.271 1.00 0.00 59 GLU A CA 8
ATOM 5992 C C . GLU A 1 59 ? -4.448 2.710 -16.744 1.00 0.00 59 GLU A C 8
ATOM 5993 O O . GLU A 1 59 ? -5.254 2.078 -16.060 1.00 0.00 59 GLU A O 8
ATOM 6005 N N . LEU A 1 60 ? -3.583 3.592 -16.235 1.00 0.00 60 LEU A N 8
ATOM 6006 C CA . LEU A 1 60 ? -3.433 3.844 -14.800 1.00 0.00 60 LEU A CA 8
ATOM 6007 C C . LEU A 1 60 ? -4.505 4.820 -14.284 1.00 0.00 60 LEU A C 8
ATOM 6008 O O . LEU A 1 60 ? -5.271 4.485 -13.373 1.00 0.00 60 LEU A O 8
ATOM 6024 N N . ARG A 1 61 ? -4.572 6.017 -14.901 1.00 0.00 61 ARG A N 8
ATOM 6025 C CA . ARG A 1 61 ? -5.444 7.116 -14.428 1.00 0.00 61 ARG A CA 8
ATOM 6026 C C . ARG A 1 61 ? -6.942 6.836 -14.693 1.00 0.00 61 ARG A C 8
ATOM 6027 O O . ARG A 1 61 ? -7.807 7.327 -13.967 1.00 0.00 61 ARG A O 8
ATOM 6048 N N . LYS A 1 62 ? -7.224 6.028 -15.730 1.00 0.00 62 LYS A N 8
ATOM 6049 C CA . LYS A 1 62 ? -8.591 5.565 -16.059 1.00 0.00 62 LYS A CA 8
ATOM 6050 C C . LYS A 1 62 ? -9.084 4.603 -14.955 1.00 0.00 62 LYS A C 8
ATOM 6051 O O . LYS A 1 62 ? -10.278 4.578 -14.638 1.00 0.00 62 LYS A O 8
ATOM 6070 N N . SER A 1 63 ? -8.146 3.829 -14.367 1.00 0.00 63 SER A N 8
ATOM 6071 C CA . SER A 1 63 ? -8.448 2.890 -13.268 1.00 0.00 63 SER A CA 8
ATOM 6072 C C . SER A 1 63 ? -8.578 3.626 -11.920 1.00 0.00 63 SER A C 8
ATOM 6073 O O . SER A 1 63 ? -9.026 3.036 -10.933 1.00 0.00 63 SER A O 8
ATOM 6081 N N . MET A 1 64 ? -8.180 4.913 -11.886 1.00 0.00 64 MET A N 8
ATOM 6082 C CA . MET A 1 64 ? -8.378 5.773 -10.710 1.00 0.00 64 MET A CA 8
ATOM 6083 C C . MET A 1 64 ? -9.707 6.537 -10.866 1.00 0.00 64 MET A C 8
ATOM 6097 N N . HIS A 1 20 ? -1.884 -1.152 -1.094 1.00 0.00 20 HIS A N 9
ATOM 6098 C CA . HIS A 1 20 ? -1.847 0.289 -1.413 1.00 0.00 20 HIS A CA 9
ATOM 6099 C C . HIS A 1 20 ? -0.726 0.563 -2.430 1.00 0.00 20 HIS A C 9
ATOM 6100 O O . HIS A 1 20 ? 0.401 0.914 -2.055 1.00 0.00 20 HIS A O 9
ATOM 6114 N N . MET A 1 21 ? -1.016 0.322 -3.723 1.00 0.00 21 MET A N 9
ATOM 6115 C CA . MET A 1 21 ? -0.102 0.662 -4.832 1.00 0.00 21 MET A CA 9
ATOM 6116 C C . MET A 1 21 ? -0.437 2.081 -5.320 1.00 0.00 21 MET A C 9
ATOM 6117 O O . MET A 1 21 ? -1.539 2.324 -5.828 1.00 0.00 21 MET A O 9
ATOM 6131 N N . ASP A 1 22 ? 0.504 3.016 -5.116 1.00 0.00 22 ASP A N 9
ATOM 6132 C CA . ASP A 1 22 ? 0.328 4.436 -5.446 1.00 0.00 22 ASP A CA 9
ATOM 6133 C C . ASP A 1 22 ? 0.192 4.632 -6.961 1.00 0.00 22 ASP A C 9
ATOM 6134 O O . ASP A 1 22 ? 1.132 4.355 -7.720 1.00 0.00 22 ASP A O 9
ATOM 6143 N N . VAL A 1 23 ? -0.989 5.101 -7.380 1.00 0.00 23 VAL A N 9
ATOM 6144 C CA . VAL A 1 23 ? -1.323 5.292 -8.797 1.00 0.00 23 VAL A CA 9
ATOM 6145 C C . VAL A 1 23 ? -0.622 6.543 -9.352 1.00 0.00 23 VAL A C 9
ATOM 6146 O O . VAL A 1 23 ? -0.096 6.517 -10.461 1.00 0.00 23 VAL A O 9
ATOM 6159 N N . GLU A 1 24 ? -0.576 7.607 -8.524 1.00 0.00 24 GLU A N 9
ATOM 6160 C CA . GLU A 1 24 ? -0.023 8.927 -8.890 1.00 0.00 24 GLU A CA 9
ATOM 6161 C C . GLU A 1 24 ? 1.451 8.807 -9.308 1.00 0.00 24 GLU A C 9
ATOM 6162 O O . GLU A 1 24 ? 1.892 9.450 -10.257 1.00 0.00 24 GLU A O 9
ATOM 6174 N N . GLU A 1 25 ? 2.170 7.934 -8.592 1.00 0.00 25 GLU A N 9
ATOM 6175 C CA . GLU A 1 25 ? 3.582 7.622 -8.845 1.00 0.00 25 GLU A CA 9
ATOM 6176 C C . GLU A 1 25 ? 3.785 6.917 -10.206 1.00 0.00 25 GLU A C 9
ATOM 6177 O O . GLU A 1 25 ? 4.778 7.163 -10.892 1.00 0.00 25 GLU A O 9
ATOM 6189 N N . GLN A 1 26 ? 2.837 6.032 -10.569 1.00 0.00 26 GLN A N 9
ATOM 6190 C CA . GLN A 1 26 ? 2.895 5.242 -11.825 1.00 0.00 26 GLN A CA 9
ATOM 6191 C C . GLN A 1 26 ? 2.584 6.119 -13.052 1.00 0.00 26 GLN A C 9
ATOM 6192 O O . GLN A 1 26 ? 3.278 6.029 -14.088 1.00 0.00 26 GLN A O 9
ATOM 6206 N N . ILE A 1 27 ? 1.535 6.957 -12.922 1.00 0.00 27 ILE A N 9
ATOM 6207 C CA . ILE A 1 27 ? 1.121 7.905 -13.978 1.00 0.00 27 ILE A CA 9
ATOM 6208 C C . ILE A 1 27 ? 2.308 8.842 -14.288 1.00 0.00 27 ILE A C 9
ATOM 6209 O O . ILE A 1 27 ? 2.789 8.914 -15.421 1.00 0.00 27 ILE A O 9
ATOM 6225 N N . ARG A 1 28 ? 2.825 9.438 -13.202 1.00 0.00 28 ARG A N 9
ATOM 6226 C CA . ARG A 1 28 ? 3.978 10.366 -13.192 1.00 0.00 28 ARG A CA 9
ATOM 6227 C C . ARG A 1 28 ? 5.257 9.700 -13.733 1.00 0.00 28 ARG A C 9
ATOM 6228 O O . ARG A 1 28 ? 6.080 10.367 -14.372 1.00 0.00 28 ARG A O 9
ATOM 6249 N N . ARG A 1 29 ? 5.368 8.374 -13.517 1.00 0.00 29 ARG A N 9
ATOM 6250 C CA . ARG A 1 29 ? 6.541 7.569 -13.927 1.00 0.00 29 ARG A CA 9
ATOM 6251 C C . ARG A 1 29 ? 6.661 7.547 -15.454 1.00 0.00 29 ARG A C 9
ATOM 6252 O O . ARG A 1 29 ? 7.758 7.543 -16.006 1.00 0.00 29 ARG A O 9
ATOM 6273 N N . LEU A 1 30 ? 5.495 7.501 -16.113 1.00 0.00 30 LEU A N 9
ATOM 6274 C CA . LEU A 1 30 ? 5.398 7.545 -17.576 1.00 0.00 30 LEU A CA 9
ATOM 6275 C C . LEU A 1 30 ? 5.423 8.997 -18.111 1.00 0.00 30 LEU A C 9
ATOM 6276 O O . LEU A 1 30 ? 6.058 9.264 -19.136 1.00 0.00 30 LEU A O 9
ATOM 6292 N N . GLU A 1 31 ? 4.726 9.924 -17.409 1.00 0.00 31 GLU A N 9
ATOM 6293 C CA . GLU A 1 31 ? 4.557 11.331 -17.859 1.00 0.00 31 GLU A CA 9
ATOM 6294 C C . GLU A 1 31 ? 5.904 12.044 -18.027 1.00 0.00 31 GLU A C 9
ATOM 6295 O O . GLU A 1 31 ? 6.114 12.775 -19.006 1.00 0.00 31 GLU A O 9
ATOM 6307 N N . GLU A 1 32 ? 6.807 11.817 -17.065 1.00 0.00 32 GLU A N 9
ATOM 6308 C CA . GLU A 1 32 ? 8.154 12.412 -17.079 1.00 0.00 32 GLU A CA 9
ATOM 6309 C C . GLU A 1 32 ? 8.948 11.946 -18.323 1.00 0.00 32 GLU A C 9
ATOM 6310 O O . GLU A 1 32 ? 9.620 12.752 -18.979 1.00 0.00 32 GLU A O 9
ATOM 6322 N N . VAL A 1 33 ? 8.798 10.655 -18.672 1.00 0.00 33 VAL A N 9
ATOM 6323 C CA . VAL A 1 33 ? 9.507 10.032 -19.814 1.00 0.00 33 VAL A CA 9
ATOM 6324 C C . VAL A 1 33 ? 8.897 10.521 -21.152 1.00 0.00 33 VAL A C 9
ATOM 6325 O O . VAL A 1 33 ? 9.610 10.681 -22.149 1.00 0.00 33 VAL A O 9
ATOM 6338 N N . LEU A 1 34 ? 7.572 10.778 -21.125 1.00 0.00 34 LEU A N 9
ATOM 6339 C CA . LEU A 1 34 ? 6.792 11.319 -22.263 1.00 0.00 34 LEU A CA 9
ATOM 6340 C C . LEU A 1 34 ? 7.341 12.698 -22.668 1.00 0.00 34 LEU A C 9
ATOM 6341 O O . LEU A 1 34 ? 7.484 12.995 -23.862 1.00 0.00 34 LEU A O 9
ATOM 6357 N N . LYS A 1 35 ? 7.625 13.536 -21.649 1.00 0.00 35 LYS A N 9
ATOM 6358 C CA . LYS A 1 35 ? 8.143 14.899 -21.838 1.00 0.00 35 LYS A CA 9
ATOM 6359 C C . LYS A 1 35 ? 9.478 14.885 -22.611 1.00 0.00 35 LYS A C 9
ATOM 6360 O O . LYS A 1 35 ? 9.680 15.677 -23.538 1.00 0.00 35 LYS A O 9
ATOM 6379 N N . LYS A 1 36 ? 10.374 13.958 -22.229 1.00 0.00 36 LYS A N 9
ATOM 6380 C CA . LYS A 1 36 ? 11.670 13.777 -22.928 1.00 0.00 36 LYS A CA 9
ATOM 6381 C C . LYS A 1 36 ? 11.497 12.957 -24.222 1.00 0.00 36 LYS A C 9
ATOM 6382 O O . LYS A 1 36 ? 12.401 12.949 -25.071 1.00 0.00 36 LYS A O 9
ATOM 6401 N N . ASN A 1 37 ? 10.322 12.300 -24.366 1.00 0.00 37 ASN A N 9
ATOM 6402 C CA . ASN A 1 37 ? 9.965 11.471 -25.546 1.00 0.00 37 ASN A CA 9
ATOM 6403 C C . ASN A 1 37 ? 10.926 10.273 -25.685 1.00 0.00 37 ASN A C 9
ATOM 6404 O O . ASN A 1 37 ? 11.286 9.865 -26.794 1.00 0.00 37 ASN A O 9
ATOM 6415 N N . GLN A 1 38 ? 11.314 9.699 -24.532 1.00 0.00 38 GLN A N 9
ATOM 6416 C CA . GLN A 1 38 ? 12.226 8.539 -24.474 1.00 0.00 38 GLN A CA 9
ATOM 6417 C C . GLN A 1 38 ? 11.430 7.214 -24.486 1.00 0.00 38 GLN A C 9
ATOM 6418 O O . GLN A 1 38 ? 10.281 7.179 -24.027 1.00 0.00 38 GLN A O 9
ATOM 6432 N N . PRO A 1 39 ? 12.019 6.109 -25.050 1.00 0.00 39 PRO A N 9
ATOM 6433 C CA . PRO A 1 39 ? 11.459 4.743 -24.912 1.00 0.00 39 PRO A CA 9
ATOM 6434 C C . PRO A 1 39 ? 11.472 4.247 -23.447 1.00 0.00 39 PRO A C 9
ATOM 6435 O O . PRO A 1 39 ? 12.547 4.085 -22.859 1.00 0.00 39 PRO A O 9
ATOM 6446 N N . VAL A 1 40 ? 10.280 4.023 -22.867 1.00 0.00 40 VAL A N 9
ATOM 6447 C CA . VAL A 1 40 ? 10.132 3.496 -21.488 1.00 0.00 40 VAL A CA 9
ATOM 6448 C C . VAL A 1 40 ? 9.729 2.007 -21.525 1.00 0.00 40 VAL A C 9
ATOM 6449 O O . VAL A 1 40 ? 8.709 1.643 -22.112 1.00 0.00 40 VAL A O 9
ATOM 6462 N N . THR A 1 41 ? 10.555 1.153 -20.904 1.00 0.00 41 THR A N 9
ATOM 6463 C CA . THR A 1 41 ? 10.284 -0.280 -20.778 1.00 0.00 41 THR A CA 9
ATOM 6464 C C . THR A 1 41 ? 9.436 -0.517 -19.514 1.00 0.00 41 THR A C 9
ATOM 6465 O O . THR A 1 41 ? 9.928 -0.424 -18.385 1.00 0.00 41 THR A O 9
ATOM 6476 N N . TRP A 1 42 ? 8.144 -0.801 -19.726 1.00 0.00 42 TRP A N 9
ATOM 6477 C CA . TRP A 1 42 ? 7.144 -0.972 -18.647 1.00 0.00 42 TRP A CA 9
ATOM 6478 C C . TRP A 1 42 ? 7.003 -2.470 -18.253 1.00 0.00 42 TRP A C 9
ATOM 6479 O O . TRP A 1 42 ? 5.983 -2.889 -17.690 1.00 0.00 42 TRP A O 9
ATOM 6500 N N . ASN A 1 43 ? 8.045 -3.273 -18.593 1.00 0.00 43 ASN A N 9
ATOM 6501 C CA . ASN A 1 43 ? 8.160 -4.705 -18.221 1.00 0.00 43 ASN A CA 9
ATOM 6502 C C . ASN A 1 43 ? 7.160 -5.563 -19.016 1.00 0.00 43 ASN A C 9
ATOM 6503 O O . ASN A 1 43 ? 6.374 -6.329 -18.444 1.00 0.00 43 ASN A O 9
ATOM 6514 N N . GLY A 1 44 ? 7.215 -5.424 -20.351 1.00 0.00 44 GLY A N 9
ATOM 6515 C CA . GLY A 1 44 ? 6.336 -6.161 -21.262 1.00 0.00 44 GLY A CA 9
ATOM 6516 C C . GLY A 1 44 ? 6.308 -5.529 -22.644 1.00 0.00 44 GLY A C 9
ATOM 6517 O O . GLY A 1 44 ? 6.281 -6.234 -23.653 1.00 0.00 44 GLY A O 9
ATOM 6521 N N . THR A 1 45 ? 6.323 -4.186 -22.676 1.00 0.00 45 THR A N 9
ATOM 6522 C CA . THR A 1 45 ? 6.400 -3.398 -23.913 1.00 0.00 45 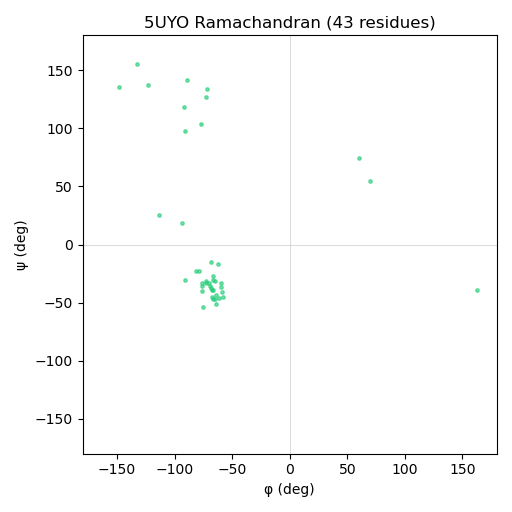THR A CA 9
ATOM 6523 C C . THR A 1 45 ? 7.190 -2.103 -23.640 1.00 0.00 45 THR A C 9
ATOM 6524 O O . THR A 1 45 ? 6.979 -1.435 -22.610 1.00 0.00 45 THR A O 9
ATOM 6535 N N . THR A 1 46 ? 8.119 -1.779 -24.554 1.00 0.00 46 THR A N 9
ATOM 6536 C CA . THR A 1 46 ? 8.896 -0.537 -24.521 1.00 0.00 46 THR A CA 9
ATOM 6537 C C . THR A 1 46 ? 8.189 0.516 -25.394 1.00 0.00 46 THR A C 9
ATOM 6538 O O . THR A 1 46 ? 8.225 0.442 -26.634 1.00 0.00 46 THR A O 9
ATOM 6549 N N . TYR A 1 47 ? 7.502 1.454 -24.725 1.00 0.00 47 TYR A N 9
ATOM 6550 C CA . TYR A 1 47 ? 6.739 2.529 -25.378 1.00 0.00 47 TYR A CA 9
ATOM 6551 C C . TYR A 1 47 ? 7.695 3.638 -25.840 1.00 0.00 47 TYR A C 9
ATOM 6552 O O . TYR A 1 47 ? 8.093 4.515 -25.059 1.00 0.00 47 TYR A O 9
ATOM 6570 N N . THR A 1 48 ? 8.102 3.529 -27.106 1.00 0.00 48 THR A N 9
ATOM 6571 C CA . THR A 1 48 ? 8.994 4.482 -27.767 1.00 0.00 48 THR A CA 9
ATOM 6572 C C . THR A 1 48 ? 8.243 5.787 -28.097 1.00 0.00 48 THR A C 9
ATOM 6573 O O . THR A 1 48 ? 8.766 6.887 -27.927 1.00 0.00 48 THR A O 9
ATOM 6584 N N . ASP A 1 49 ? 6.990 5.616 -28.544 1.00 0.00 49 ASP A N 9
ATOM 6585 C CA . ASP A 1 49 ? 6.114 6.706 -29.000 1.00 0.00 49 ASP A CA 9
ATOM 6586 C C . ASP A 1 49 ? 5.449 7.403 -27.784 1.00 0.00 49 ASP A C 9
ATOM 6587 O O . ASP A 1 49 ? 4.998 6.712 -26.872 1.00 0.00 49 ASP A O 9
ATOM 6596 N N . PRO A 1 50 ? 5.341 8.780 -27.765 1.00 0.00 50 PRO A N 9
ATOM 6597 C CA . PRO A 1 50 ? 4.756 9.543 -26.616 1.00 0.00 50 PRO A CA 9
ATOM 6598 C C . PRO A 1 50 ? 3.253 9.251 -26.396 1.00 0.00 50 PRO A C 9
ATOM 6599 O O . PRO A 1 50 ? 2.756 9.372 -25.274 1.00 0.00 50 PRO A O 9
ATOM 6610 N N . ASN A 1 51 ? 2.552 8.863 -27.476 1.00 0.00 51 ASN A N 9
ATOM 6611 C CA . ASN A 1 51 ? 1.102 8.562 -27.435 1.00 0.00 51 ASN A CA 9
ATOM 6612 C C . ASN A 1 51 ? 0.864 7.138 -26.920 1.00 0.00 51 ASN A C 9
ATOM 6613 O O . ASN A 1 51 ? -0.176 6.861 -26.328 1.00 0.00 51 ASN A O 9
ATOM 6624 N N . GLU A 1 52 ? 1.845 6.243 -27.160 1.00 0.00 52 GLU A N 9
ATOM 6625 C CA . GLU A 1 52 ? 1.834 4.864 -26.616 1.00 0.00 52 GLU A CA 9
ATOM 6626 C C . GLU A 1 52 ? 2.145 4.878 -25.109 1.00 0.00 52 GLU A C 9
ATOM 6627 O O . GLU A 1 52 ? 1.651 4.037 -24.343 1.00 0.00 52 GLU A O 9
ATOM 6639 N N . ILE A 1 53 ? 2.973 5.852 -24.690 1.00 0.00 53 ILE A N 9
ATOM 6640 C CA . ILE A 1 53 ? 3.207 6.149 -23.264 1.00 0.00 53 ILE A CA 9
ATOM 6641 C C . ILE A 1 53 ? 1.898 6.688 -22.637 1.00 0.00 53 ILE A C 9
ATOM 6642 O O . ILE A 1 53 ? 1.430 6.186 -21.607 1.00 0.00 53 ILE A O 9
ATOM 6658 N N . LYS A 1 54 ? 1.301 7.683 -23.324 1.00 0.00 54 LYS A N 9
ATOM 6659 C CA . LYS A 1 54 ? 0.058 8.366 -22.897 1.00 0.00 54 LYS A CA 9
ATOM 6660 C C . LYS A 1 54 ? -1.137 7.396 -22.829 1.00 0.00 54 LYS A C 9
ATOM 6661 O O . LYS A 1 54 ? -2.081 7.604 -22.054 1.00 0.00 54 LYS A O 9
ATOM 6680 N N . LYS A 1 55 ? -1.086 6.358 -23.666 1.00 0.00 55 LYS A N 9
ATOM 6681 C CA . LYS A 1 55 ? -2.112 5.304 -23.741 1.00 0.00 55 LYS A CA 9
ATOM 6682 C C . LYS A 1 55 ? -2.240 4.559 -22.398 1.00 0.00 55 LYS A C 9
ATOM 6683 O O . LYS A 1 55 ? -3.348 4.314 -21.901 1.00 0.00 55 LYS A O 9
ATOM 6702 N N . VAL A 1 56 ? -1.082 4.240 -21.811 1.00 0.00 56 VAL A N 9
ATOM 6703 C CA . VAL A 1 56 ? -0.993 3.544 -20.516 1.00 0.00 56 VAL A CA 9
ATOM 6704 C C . VAL A 1 56 ? -1.204 4.530 -19.352 1.00 0.00 56 VAL A C 9
ATOM 6705 O O . VAL A 1 56 ? -1.734 4.154 -18.311 1.00 0.00 56 VAL A O 9
ATOM 6718 N N . ILE A 1 57 ? -0.810 5.805 -19.560 1.00 0.00 57 ILE A N 9
ATOM 6719 C CA . ILE A 1 57 ? -1.109 6.914 -18.615 1.00 0.00 57 ILE A CA 9
ATOM 6720 C C . ILE A 1 57 ? -2.632 7.052 -18.427 1.00 0.00 57 ILE A C 9
ATOM 6721 O O . ILE A 1 57 ? -3.095 7.313 -17.328 1.00 0.00 57 ILE A O 9
ATOM 6737 N N . GLU A 1 58 ? -3.376 6.863 -19.526 1.00 0.00 58 GLU A N 9
ATOM 6738 C CA . GLU A 1 58 ? -4.848 6.866 -19.531 1.00 0.00 58 GLU A CA 9
ATOM 6739 C C . GLU A 1 58 ? -5.398 5.676 -18.708 1.00 0.00 58 GLU A C 9
ATOM 6740 O O . GLU A 1 58 ? -6.344 5.845 -17.940 1.00 0.00 58 GLU A O 9
ATOM 6752 N N . GLU A 1 59 ? -4.786 4.488 -18.869 1.00 0.00 59 GLU A N 9
ATOM 6753 C CA . GLU A 1 59 ? -5.174 3.265 -18.121 1.00 0.00 59 GLU A CA 9
ATOM 6754 C C . GLU A 1 59 ? -4.985 3.462 -16.597 1.00 0.00 59 GLU A C 9
ATOM 6755 O O . GLU A 1 59 ? -5.845 3.079 -15.787 1.00 0.00 59 GLU A O 9
ATOM 6767 N N . LEU A 1 60 ? -3.858 4.097 -16.237 1.00 0.00 60 LEU A N 9
ATOM 6768 C CA . LEU A 1 60 ? -3.482 4.370 -14.838 1.00 0.00 60 LEU A CA 9
ATOM 6769 C C . LEU A 1 60 ? -4.382 5.471 -14.236 1.00 0.00 60 LEU A C 9
ATOM 6770 O O . LEU A 1 60 ? -4.881 5.335 -13.121 1.00 0.00 60 LEU A O 9
ATOM 6786 N N . ARG A 1 61 ? -4.617 6.546 -15.016 1.00 0.00 61 ARG A N 9
ATOM 6787 C CA . ARG A 1 61 ? -5.494 7.674 -14.612 1.00 0.00 61 ARG A CA 9
ATOM 6788 C C . ARG A 1 61 ? -6.946 7.198 -14.415 1.00 0.00 61 ARG A C 9
ATOM 6789 O O . ARG A 1 61 ? -7.653 7.683 -13.539 1.00 0.00 61 ARG A O 9
ATOM 6810 N N . LYS A 1 62 ? -7.370 6.242 -15.240 1.00 0.00 62 LYS A N 9
ATOM 6811 C CA . LYS A 1 62 ? -8.708 5.621 -15.139 1.00 0.00 62 LYS A CA 9
ATOM 6812 C C . LYS A 1 62 ? -8.781 4.775 -13.847 1.00 0.00 62 LYS A C 9
ATOM 6813 O O . LYS A 1 62 ? -9.819 4.713 -13.182 1.00 0.00 62 LYS A O 9
ATOM 6832 N N . SER A 1 63 ? -7.634 4.164 -13.496 1.00 0.00 63 SER A N 9
ATOM 6833 C CA . SER A 1 63 ? -7.502 3.282 -12.331 1.00 0.00 63 SER A CA 9
ATOM 6834 C C . SER A 1 63 ? -7.348 4.080 -11.007 1.00 0.00 63 SER A C 9
ATOM 6835 O O . SER A 1 63 ? -7.352 3.454 -9.943 1.00 0.00 63 SER A O 9
ATOM 6843 N N . MET A 1 64 ? -7.259 5.448 -11.092 1.00 0.00 64 MET A N 9
ATOM 6844 C CA . MET A 1 64 ? -6.919 6.349 -9.947 1.00 0.00 64 MET A CA 9
ATOM 6845 C C . MET A 1 64 ? -7.626 5.977 -8.598 1.00 0.00 64 MET A C 9
ATOM 6859 N N . HIS A 1 20 ? 1.375 2.115 -1.252 1.00 0.00 20 HIS A N 10
ATOM 6860 C CA . HIS A 1 20 ? 0.115 1.573 -0.679 1.00 0.00 20 HIS A CA 10
ATOM 6861 C C . HIS A 1 20 ? -0.913 1.351 -1.808 1.00 0.00 20 HIS A C 10
ATOM 6862 O O . HIS A 1 20 ? -1.233 0.211 -2.167 1.00 0.00 20 HIS A O 10
ATOM 6876 N N . MET A 1 21 ? -1.410 2.468 -2.369 1.00 0.00 21 MET A N 10
ATOM 6877 C CA . MET A 1 21 ? -2.357 2.482 -3.512 1.00 0.00 21 MET A CA 10
ATOM 6878 C C . MET A 1 21 ? -2.024 3.670 -4.447 1.00 0.00 21 MET A C 10
ATOM 6879 O O . MET A 1 21 ? -2.491 3.723 -5.592 1.00 0.00 21 MET A O 10
ATOM 6893 N N . ASP A 1 22 ? -1.224 4.619 -3.913 1.00 0.00 22 ASP A N 10
ATOM 6894 C CA . ASP A 1 22 ? -0.701 5.799 -4.630 1.00 0.00 22 ASP A CA 10
ATOM 6895 C C . ASP A 1 22 ? -0.020 5.416 -5.969 1.00 0.00 22 ASP A C 10
ATOM 6896 O O . ASP A 1 22 ? 1.168 5.080 -6.030 1.00 0.00 22 ASP A O 10
ATOM 6905 N N . VAL A 1 23 ? -0.837 5.415 -7.037 1.00 0.00 23 VAL A N 10
ATOM 6906 C CA . VAL A 1 23 ? -0.399 5.109 -8.412 1.00 0.00 23 VAL A CA 10
ATOM 6907 C C . VAL A 1 23 ? 0.049 6.404 -9.121 1.00 0.00 23 VAL A C 10
ATOM 6908 O O . VAL A 1 23 ? 0.740 6.347 -10.126 1.00 0.00 23 VAL A O 10
ATOM 6921 N N . GLU A 1 24 ? -0.298 7.560 -8.510 1.00 0.00 24 GLU A N 10
ATOM 6922 C CA . GLU A 1 24 ? -0.030 8.924 -9.034 1.00 0.00 24 GLU A CA 10
ATOM 6923 C C . GLU A 1 24 ? 1.449 9.111 -9.408 1.00 0.00 24 GLU A C 10
ATOM 6924 O O . GLU A 1 24 ? 1.773 9.746 -10.411 1.00 0.00 24 GLU A O 10
ATOM 6936 N N . GLU A 1 25 ? 2.326 8.527 -8.579 1.00 0.00 25 GLU A N 10
ATOM 6937 C CA . GLU A 1 25 ? 3.785 8.607 -8.741 1.00 0.00 25 GLU A CA 10
ATOM 6938 C C . GLU A 1 25 ? 4.258 7.764 -9.946 1.00 0.00 25 GLU A C 10
ATOM 6939 O O . GLU A 1 25 ? 5.175 8.158 -10.671 1.00 0.00 25 GLU A O 10
ATOM 6951 N N . GLN A 1 26 ? 3.604 6.604 -10.140 1.00 0.00 26 GLN A N 10
ATOM 6952 C CA . GLN A 1 26 ? 3.886 5.685 -11.263 1.00 0.00 26 GLN A CA 10
ATOM 6953 C C . GLN A 1 26 ? 3.446 6.320 -12.599 1.00 0.00 26 GLN A C 10
ATOM 6954 O O . GLN A 1 26 ? 4.164 6.228 -13.606 1.00 0.00 26 GLN A O 10
ATOM 6968 N N . ILE A 1 27 ? 2.267 6.979 -12.577 1.00 0.00 27 ILE A N 10
ATOM 6969 C CA . ILE A 1 27 ? 1.711 7.682 -13.749 1.00 0.00 27 ILE A CA 10
ATOM 6970 C C . ILE A 1 27 ? 2.653 8.826 -14.142 1.00 0.00 27 ILE A C 10
ATOM 6971 O O . ILE A 1 27 ? 3.012 8.972 -15.307 1.00 0.00 27 ILE A O 10
ATOM 6987 N N . ARG A 1 28 ? 3.065 9.610 -13.121 1.00 0.00 28 ARG A N 10
ATOM 6988 C CA . ARG A 1 28 ? 3.919 10.799 -13.299 1.00 0.00 28 ARG A CA 10
ATOM 6989 C C . ARG A 1 28 ? 5.321 10.410 -13.787 1.00 0.00 28 ARG A C 10
ATOM 6990 O O . ARG A 1 28 ? 5.988 11.191 -14.480 1.00 0.00 28 ARG A O 10
ATOM 7011 N N . ARG A 1 29 ? 5.751 9.192 -13.418 1.00 0.00 29 ARG A N 10
ATOM 7012 C CA . ARG A 1 29 ? 7.036 8.636 -13.858 1.00 0.00 29 ARG A CA 10
ATOM 7013 C C . ARG A 1 29 ? 6.989 8.283 -15.350 1.00 0.00 29 ARG A C 10
ATOM 7014 O O . ARG A 1 29 ? 7.997 8.354 -16.044 1.00 0.00 29 ARG A O 10
ATOM 7035 N N . LEU A 1 30 ? 5.802 7.904 -15.833 1.00 0.00 30 LEU A N 10
ATOM 7036 C CA . LEU A 1 30 ? 5.578 7.687 -17.270 1.00 0.00 30 LEU A CA 10
ATOM 7037 C C . LEU A 1 30 ? 5.360 9.033 -18.001 1.00 0.00 30 LEU A C 10
ATOM 7038 O O . LEU A 1 30 ? 5.707 9.155 -19.169 1.00 0.00 30 LEU A O 10
ATOM 7054 N N . GLU A 1 31 ? 4.791 10.037 -17.285 1.00 0.00 31 GLU A N 10
ATOM 7055 C CA . GLU A 1 31 ? 4.518 11.394 -17.828 1.00 0.00 31 GLU A CA 10
ATOM 7056 C C . GLU A 1 31 ? 5.820 12.171 -18.086 1.00 0.00 31 GLU A C 10
ATOM 7057 O O . GLU A 1 31 ? 5.897 12.947 -19.039 1.00 0.00 31 GLU A O 10
ATOM 7069 N N . GLU A 1 32 ? 6.820 11.989 -17.206 1.00 0.00 32 GLU A N 10
ATOM 7070 C CA . GLU A 1 32 ? 8.123 12.678 -17.322 1.00 0.00 32 GLU A CA 10
ATOM 7071 C C . GLU A 1 32 ? 8.955 12.069 -18.468 1.00 0.00 32 GLU A C 10
ATOM 7072 O O . GLU A 1 32 ? 9.726 12.779 -19.121 1.00 0.00 32 GLU A O 10
ATOM 7084 N N . VAL A 1 33 ? 8.771 10.752 -18.707 1.00 0.00 33 VAL A N 10
ATOM 7085 C CA . VAL A 1 33 ? 9.429 10.028 -19.817 1.00 0.00 33 VAL A CA 10
ATOM 7086 C C . VAL A 1 33 ? 8.662 10.264 -21.144 1.00 0.00 33 VAL A C 10
ATOM 7087 O O . VAL A 1 33 ? 9.250 10.206 -22.224 1.00 0.00 33 VAL 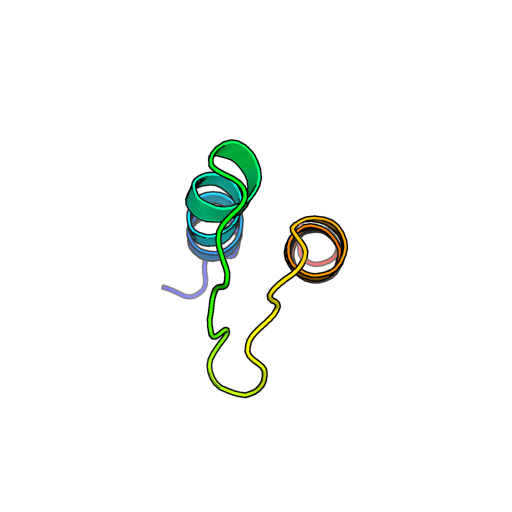A O 10
ATOM 7100 N N . LEU A 1 34 ? 7.349 10.555 -21.029 1.00 0.00 34 LEU A N 10
ATOM 7101 C CA . LEU A 1 34 ? 6.492 10.978 -22.161 1.00 0.00 34 LEU A CA 10
ATOM 7102 C C . LEU A 1 34 ? 6.974 12.356 -22.647 1.00 0.00 34 LEU A C 10
ATOM 7103 O O . LEU A 1 34 ? 7.169 12.573 -23.842 1.00 0.00 34 LEU A O 10
ATOM 7119 N N . LYS A 1 35 ? 7.182 13.257 -21.673 1.00 0.00 35 LYS A N 10
ATOM 7120 C CA . LYS A 1 35 ? 7.722 14.608 -21.882 1.00 0.00 35 LYS A CA 10
ATOM 7121 C C . LYS A 1 35 ? 9.165 14.537 -22.426 1.00 0.00 35 LYS A C 10
ATOM 7122 O O . LYS A 1 35 ? 9.559 15.333 -23.280 1.00 0.00 35 LYS A O 10
ATOM 7141 N N . LYS A 1 36 ? 9.931 13.552 -21.936 1.00 0.00 36 LYS A N 10
ATOM 7142 C CA . LYS A 1 36 ? 11.330 13.321 -22.351 1.00 0.00 36 LYS A CA 10
ATOM 7143 C C . LYS A 1 36 ? 11.379 12.596 -23.725 1.00 0.00 36 LYS A C 10
ATOM 7144 O O . LYS A 1 36 ? 12.409 12.618 -24.409 1.00 0.00 36 LYS A O 10
ATOM 7163 N N . ASN A 1 37 ? 10.240 11.953 -24.101 1.00 0.00 37 ASN A N 10
ATOM 7164 C CA . ASN A 1 37 ? 10.060 11.203 -25.375 1.00 0.00 37 ASN A CA 10
ATOM 7165 C C . ASN A 1 37 ? 11.015 9.987 -25.473 1.00 0.00 37 ASN A C 10
ATOM 7166 O O . ASN A 1 37 ? 11.315 9.509 -26.578 1.00 0.00 37 ASN A O 10
ATOM 7177 N N . GLN A 1 38 ? 11.463 9.468 -24.313 1.00 0.00 38 GLN A N 10
ATOM 7178 C CA . GLN A 1 38 ? 12.349 8.293 -24.255 1.00 0.00 38 GLN A CA 10
ATOM 7179 C C . GLN A 1 38 ? 11.531 6.981 -24.205 1.00 0.00 38 GLN A C 10
ATOM 7180 O O . GLN A 1 38 ? 10.386 6.969 -23.736 1.00 0.00 38 GLN A O 10
ATOM 7194 N N . PRO A 1 39 ? 12.107 5.854 -24.744 1.00 0.00 39 PRO A N 10
ATOM 7195 C CA . PRO A 1 39 ? 11.499 4.511 -24.627 1.00 0.00 39 PRO A CA 10
ATOM 7196 C C . PRO A 1 39 ? 11.468 3.991 -23.167 1.00 0.00 39 PRO A C 10
ATOM 7197 O O . PRO A 1 39 ? 12.515 3.726 -22.563 1.00 0.00 39 PRO A O 10
ATOM 7208 N N . VAL A 1 40 ? 10.251 3.886 -22.607 1.00 0.00 40 VAL A N 10
ATOM 7209 C CA . VAL A 1 40 ? 10.007 3.327 -21.260 1.00 0.00 40 VAL A CA 10
ATOM 7210 C C . VAL A 1 40 ? 9.432 1.898 -21.377 1.00 0.00 40 VAL A C 10
ATOM 7211 O O . VAL A 1 40 ? 8.451 1.663 -22.092 1.00 0.00 40 VAL A O 10
ATOM 7224 N N . THR A 1 41 ? 10.069 0.939 -20.688 1.00 0.00 41 THR A N 10
ATOM 7225 C CA . THR A 1 41 ? 9.610 -0.456 -20.655 1.00 0.00 41 THR A CA 10
ATOM 7226 C C . THR A 1 41 ? 8.616 -0.633 -19.496 1.00 0.00 41 THR A C 10
ATOM 7227 O O . THR A 1 41 ? 8.945 -0.356 -18.336 1.00 0.00 41 THR A O 10
ATOM 7238 N N . TRP A 1 42 ? 7.395 -1.082 -19.823 1.00 0.00 42 TRP A N 10
ATOM 7239 C CA . TRP A 1 42 ? 6.299 -1.253 -18.849 1.00 0.00 42 TRP A CA 10
ATOM 7240 C C . TRP A 1 42 ? 6.151 -2.743 -18.433 1.00 0.00 42 TRP A C 10
ATOM 7241 O O . TRP A 1 42 ? 5.082 -3.171 -17.978 1.00 0.00 42 TRP A O 10
ATOM 7262 N N . ASN A 1 43 ? 7.254 -3.520 -18.615 1.00 0.00 43 ASN A N 10
ATOM 7263 C CA . ASN A 1 43 ? 7.342 -4.956 -18.242 1.00 0.00 43 ASN A CA 10
ATOM 7264 C C . ASN A 1 43 ? 6.528 -5.807 -19.241 1.00 0.00 43 ASN A C 10
ATOM 7265 O O . ASN A 1 43 ? 5.602 -6.544 -18.877 1.00 0.00 43 ASN A O 10
ATOM 7276 N N . GLY A 1 44 ? 6.865 -5.637 -20.530 1.00 0.00 44 GLY A N 10
ATOM 7277 C CA . GLY A 1 44 ? 6.219 -6.368 -21.620 1.00 0.00 44 GLY A CA 10
ATOM 7278 C C . GLY A 1 44 ? 6.424 -5.688 -22.966 1.00 0.00 44 GLY A C 10
ATOM 7279 O O . GLY A 1 44 ? 6.607 -6.364 -23.988 1.00 0.00 44 GLY A O 10
ATOM 7283 N N . THR A 1 45 ? 6.393 -4.340 -22.960 1.00 0.00 45 THR A N 10
ATOM 7284 C CA . THR A 1 45 ? 6.557 -3.515 -24.176 1.00 0.00 45 THR A CA 10
ATOM 7285 C C . THR A 1 45 ? 7.321 -2.222 -23.830 1.00 0.00 45 THR A C 10
ATOM 7286 O O . THR A 1 45 ? 7.069 -1.611 -22.782 1.00 0.00 45 THR A O 10
ATOM 7297 N N . THR A 1 46 ? 8.250 -1.817 -24.715 1.00 0.00 46 THR A N 10
ATOM 7298 C CA . THR A 1 46 ? 9.032 -0.584 -24.561 1.00 0.00 46 THR A CA 10
ATOM 7299 C C . THR A 1 46 ? 8.400 0.542 -25.415 1.00 0.00 46 THR A C 10
ATOM 7300 O O . THR A 1 46 ? 8.675 0.659 -26.610 1.00 0.00 46 THR A O 10
ATOM 7311 N N . TYR A 1 47 ? 7.526 1.339 -24.780 1.00 0.00 47 TYR A N 10
ATOM 7312 C CA . TYR A 1 47 ? 6.769 2.430 -25.432 1.00 0.00 47 TYR A CA 10
ATOM 7313 C C . TYR A 1 47 ? 7.677 3.660 -25.621 1.00 0.00 47 TYR A C 10
ATOM 7314 O O . TYR A 1 47 ? 8.127 4.257 -24.638 1.00 0.00 47 TYR A O 10
ATOM 7332 N N . THR A 1 48 ? 7.940 4.034 -26.882 1.00 0.00 48 THR A N 10
ATOM 7333 C CA . THR A 1 48 ? 8.919 5.086 -27.228 1.00 0.00 48 THR A CA 10
ATOM 7334 C C . THR A 1 48 ? 8.228 6.435 -27.476 1.00 0.00 48 THR A C 10
ATOM 7335 O O . THR A 1 48 ? 8.601 7.469 -26.898 1.00 0.00 48 THR A O 10
ATOM 7346 N N . ASP A 1 49 ? 7.226 6.393 -28.353 1.00 0.00 49 ASP A N 10
ATOM 7347 C CA . ASP A 1 49 ? 6.483 7.569 -28.817 1.00 0.00 49 ASP A CA 10
ATOM 7348 C C . ASP A 1 49 ? 5.472 8.035 -27.749 1.00 0.00 49 ASP A C 10
ATOM 7349 O O . ASP A 1 49 ? 4.883 7.194 -27.065 1.00 0.00 49 ASP A O 10
ATOM 7358 N N . PRO A 1 50 ? 5.250 9.390 -27.609 1.00 0.00 50 PRO A N 10
ATOM 7359 C CA . PRO A 1 50 ? 4.365 9.967 -26.559 1.00 0.00 50 PRO A CA 10
ATOM 7360 C C . PRO A 1 50 ? 2.901 9.478 -26.627 1.00 0.00 50 PRO A C 10
ATOM 7361 O O . PRO A 1 50 ? 2.218 9.489 -25.605 1.00 0.00 50 PRO A O 10
ATOM 7372 N N . ASN A 1 51 ? 2.436 9.052 -27.828 1.00 0.00 51 ASN A N 10
ATOM 7373 C CA . ASN A 1 51 ? 1.054 8.526 -28.029 1.00 0.00 51 ASN A CA 10
ATOM 7374 C C . ASN A 1 51 ? 0.924 7.102 -27.442 1.00 0.00 51 ASN A C 10
ATOM 7375 O O . ASN A 1 51 ? -0.126 6.741 -26.893 1.00 0.00 51 ASN A O 10
ATOM 7386 N N . GLU A 1 52 ? 2.015 6.312 -27.557 1.00 0.00 52 GLU A N 10
ATOM 7387 C CA . GLU A 1 52 ? 2.094 4.952 -26.984 1.00 0.00 52 GLU A CA 10
ATOM 7388 C C . GLU A 1 52 ? 2.067 5.029 -25.457 1.00 0.00 52 GLU A C 10
ATOM 7389 O O . GLU A 1 52 ? 1.311 4.308 -24.794 1.00 0.00 52 GLU A O 10
ATOM 7401 N N . ILE A 1 53 ? 2.898 5.939 -24.923 1.00 0.00 53 ILE A N 10
ATOM 7402 C CA . ILE A 1 53 ? 3.015 6.173 -23.482 1.00 0.00 53 ILE A CA 10
ATOM 7403 C C . ILE A 1 53 ? 1.703 6.794 -22.940 1.00 0.00 53 ILE A C 10
ATOM 7404 O O . ILE A 1 53 ? 1.314 6.510 -21.815 1.00 0.00 53 ILE A O 10
ATOM 7420 N N . LYS A 1 54 ? 1.025 7.612 -23.786 1.00 0.00 54 LYS A N 10
ATOM 7421 C CA . LYS A 1 54 ? -0.264 8.281 -23.451 1.00 0.00 54 LYS A CA 10
ATOM 7422 C C . LYS A 1 54 ? -1.358 7.255 -23.136 1.00 0.00 54 LYS A C 10
ATOM 7423 O O . LYS A 1 54 ? -2.166 7.455 -22.219 1.00 0.00 54 LYS A O 10
ATOM 7442 N N . LYS A 1 55 ? -1.387 6.179 -23.935 1.00 0.00 55 LYS A N 10
ATOM 7443 C CA . LYS A 1 55 ? -2.320 5.068 -23.733 1.00 0.00 55 LYS A CA 10
ATOM 7444 C C . LYS A 1 55 ? -2.086 4.402 -22.361 1.00 0.00 55 LYS A C 10
ATOM 7445 O O . LYS A 1 55 ? -3.036 4.121 -21.631 1.00 0.00 55 LYS A O 10
ATOM 7464 N N . VAL A 1 56 ? -0.799 4.221 -22.011 1.00 0.00 56 VAL A N 10
ATOM 7465 C CA . VAL A 1 56 ? -0.377 3.597 -20.735 1.00 0.00 56 VAL A CA 10
ATOM 7466 C C . VAL A 1 56 ? -0.702 4.521 -19.536 1.00 0.00 56 VAL A C 10
ATOM 7467 O O . VAL A 1 56 ? -1.031 4.043 -18.437 1.00 0.00 56 VAL A O 10
ATOM 7480 N N . ILE A 1 57 ? -0.631 5.854 -19.782 1.00 0.00 57 ILE A N 10
ATOM 7481 C CA . ILE A 1 57 ? -1.073 6.880 -18.817 1.00 0.00 57 ILE A CA 10
ATOM 7482 C C . ILE A 1 57 ? -2.558 6.665 -18.521 1.00 0.00 57 ILE A C 10
ATOM 7483 O O . ILE A 1 57 ? -2.950 6.598 -17.365 1.00 0.00 57 ILE A O 10
ATOM 7499 N N . GLU A 1 58 ? -3.350 6.497 -19.595 1.00 0.00 58 GLU A N 10
ATOM 7500 C CA . GLU A 1 58 ? -4.808 6.330 -19.518 1.00 0.00 58 GLU A CA 10
ATOM 7501 C C . GLU A 1 58 ? -5.192 4.991 -18.845 1.00 0.00 58 GLU A C 10
ATOM 7502 O O . GLU A 1 58 ? -6.253 4.898 -18.227 1.00 0.00 58 GLU A O 10
ATOM 7514 N N . GLU A 1 59 ? -4.330 3.960 -18.974 1.00 0.00 59 GLU A N 10
ATOM 7515 C CA . GLU A 1 59 ? -4.538 2.651 -18.309 1.00 0.00 59 GLU A CA 10
ATOM 7516 C C . GLU A 1 59 ? -4.406 2.782 -16.778 1.00 0.00 59 GLU A C 10
ATOM 7517 O O . GLU A 1 59 ? -5.031 2.027 -16.027 1.00 0.00 59 GLU A O 10
ATOM 7529 N N . LEU A 1 60 ? -3.581 3.737 -16.328 1.00 0.00 60 LEU A N 10
ATOM 7530 C CA . LEU A 1 60 ? -3.398 4.026 -14.892 1.00 0.00 60 LEU A CA 10
ATOM 7531 C C . LEU A 1 60 ? -4.413 5.094 -14.414 1.00 0.00 60 LEU A C 10
ATOM 7532 O O . LEU A 1 60 ? -4.811 5.100 -13.250 1.00 0.00 60 LEU A O 10
ATOM 7548 N N . ARG A 1 61 ? -4.829 5.983 -15.343 1.00 0.00 61 ARG A N 10
ATOM 7549 C CA . ARG A 1 61 ? -5.894 6.990 -15.110 1.00 0.00 61 ARG A CA 10
ATOM 7550 C C . ARG A 1 61 ? -7.285 6.320 -15.140 1.00 0.00 61 ARG A C 10
ATOM 7551 O O . ARG A 1 61 ? -8.280 6.912 -14.726 1.00 0.00 61 ARG A O 10
ATOM 7572 N N . LYS A 1 62 ? -7.315 5.070 -15.635 1.00 0.00 62 LYS A N 10
ATOM 7573 C CA . LYS A 1 62 ? -8.492 4.183 -15.615 1.00 0.00 62 LYS A CA 10
ATOM 7574 C C . LYS A 1 62 ? -8.844 3.780 -14.162 1.00 0.00 62 LYS A C 10
ATOM 7575 O O . LYS A 1 62 ? -9.971 3.348 -13.881 1.00 0.00 62 LYS A O 10
ATOM 7594 N N . SER A 1 63 ? -7.865 3.940 -13.242 1.00 0.00 63 SER A N 10
ATOM 7595 C CA . SER A 1 63 ? -8.066 3.719 -11.805 1.00 0.00 63 SER A CA 10
ATOM 7596 C C . SER A 1 63 ? -8.944 4.853 -11.207 1.00 0.00 63 SER A C 10
ATOM 7597 O O . SER A 1 63 ? -9.760 4.606 -10.315 1.00 0.00 63 SER A O 10
ATOM 7605 N N . MET A 1 64 ? -8.793 6.088 -11.740 1.00 0.00 64 MET A N 10
ATOM 7606 C CA . MET A 1 64 ? -9.584 7.269 -11.306 1.00 0.00 64 MET A CA 10
ATOM 7607 C C . MET A 1 64 ? -10.574 7.691 -12.432 1.00 0.00 64 MET A C 10
ATOM 7621 N N . HIS A 1 20 ? -0.444 -3.817 -4.309 1.00 0.00 20 HIS A N 11
ATOM 7622 C CA . HIS A 1 20 ? -1.019 -2.466 -4.489 1.00 0.00 20 HIS A CA 11
ATOM 7623 C C . HIS A 1 20 ? 0.021 -1.373 -4.169 1.00 0.00 20 HIS A C 11
ATOM 7624 O O . HIS A 1 20 ? 0.150 -0.928 -3.019 1.00 0.00 20 HIS A O 11
ATOM 7638 N N . MET A 1 21 ? 0.807 -1.002 -5.191 1.00 0.00 21 MET A N 11
ATOM 7639 C CA . MET A 1 21 ? 1.573 0.255 -5.207 1.00 0.00 21 MET A CA 11
ATOM 7640 C C . MET A 1 21 ? 0.730 1.256 -5.999 1.00 0.00 21 MET A C 11
ATOM 7641 O O . MET A 1 21 ? 0.350 0.970 -7.144 1.00 0.00 21 MET A O 11
ATOM 7655 N N . ASP A 1 22 ? 0.424 2.405 -5.379 1.00 0.00 22 ASP A N 11
ATOM 7656 C CA . ASP A 1 22 ? -0.579 3.359 -5.886 1.00 0.00 22 ASP A CA 11
ATOM 7657 C C . ASP A 1 22 ? -0.276 3.821 -7.313 1.00 0.00 22 ASP A C 11
ATOM 7658 O O . ASP A 1 22 ? 0.888 3.961 -7.706 1.00 0.00 22 ASP A O 11
ATOM 7667 N N . VAL A 1 23 ? -1.352 4.088 -8.068 1.00 0.00 23 VAL A N 11
ATOM 7668 C CA . VAL A 1 23 ? -1.276 4.356 -9.512 1.00 0.00 23 VAL A CA 11
ATOM 7669 C C . VAL A 1 23 ? -0.650 5.738 -9.765 1.00 0.00 23 VAL A C 11
ATOM 7670 O O . VAL A 1 23 ? -0.026 5.950 -10.796 1.00 0.00 23 VAL A O 11
ATOM 7683 N N . GLU A 1 24 ? -0.780 6.629 -8.760 1.00 0.00 24 GLU A N 11
ATOM 7684 C CA . GLU A 1 24 ? -0.202 7.989 -8.747 1.00 0.00 24 GLU A CA 11
ATOM 7685 C C . GLU A 1 24 ? 1.308 7.972 -9.068 1.00 0.00 24 GLU A C 11
ATOM 7686 O O . GLU A 1 24 ? 1.824 8.860 -9.759 1.00 0.00 24 GLU A O 11
ATOM 7698 N N . GLU A 1 25 ? 1.988 6.939 -8.542 1.00 0.00 25 GLU A N 11
ATOM 7699 C CA . GLU A 1 25 ? 3.419 6.707 -8.763 1.00 0.00 25 GLU A CA 11
ATOM 7700 C C . GLU A 1 25 ? 3.680 6.401 -10.248 1.00 0.00 25 GLU A C 11
ATOM 7701 O O . GLU A 1 25 ? 4.500 7.059 -10.878 1.00 0.00 25 GLU A O 11
ATOM 7713 N N . GLN A 1 26 ? 2.902 5.447 -10.804 1.00 0.00 26 GLN A N 11
ATOM 7714 C CA . GLN A 1 26 ? 3.040 4.992 -12.208 1.00 0.00 26 GLN A CA 11
ATOM 7715 C C . GLN A 1 26 ? 2.768 6.142 -13.192 1.00 0.00 26 GLN A C 11
ATOM 7716 O O . GLN A 1 26 ? 3.472 6.271 -14.209 1.00 0.00 26 GLN A O 11
ATOM 7730 N N . ILE A 1 27 ? 1.761 6.984 -12.865 1.00 0.00 27 ILE A N 11
ATOM 7731 C CA . ILE A 1 27 ? 1.420 8.166 -13.676 1.00 0.00 27 ILE A CA 11
ATOM 7732 C C . ILE A 1 27 ? 2.655 9.084 -13.742 1.00 0.00 27 ILE A C 11
ATOM 7733 O O . ILE A 1 27 ? 3.163 9.351 -14.817 1.00 0.00 27 ILE A O 11
ATOM 7749 N N . ARG A 1 28 ? 3.195 9.429 -12.557 1.00 0.00 28 ARG A N 11
ATOM 7750 C CA . ARG A 1 28 ? 4.312 10.390 -12.411 1.00 0.00 28 ARG A CA 11
ATOM 7751 C C . ARG A 1 28 ? 5.607 9.874 -13.068 1.00 0.00 28 ARG A C 11
ATOM 7752 O O . ARG A 1 28 ? 6.325 10.629 -13.732 1.00 0.00 28 ARG A O 11
ATOM 7773 N N . ARG A 1 29 ? 5.834 8.556 -12.961 1.00 0.00 29 ARG A N 11
ATOM 7774 C CA . ARG A 1 29 ? 7.060 7.902 -13.461 1.00 0.00 29 ARG A CA 11
ATOM 7775 C C . ARG A 1 29 ? 7.021 7.751 -14.987 1.00 0.00 29 ARG A C 11
ATOM 7776 O O . ARG A 1 29 ? 8.056 7.505 -15.609 1.00 0.00 29 ARG A O 11
ATOM 7797 N N . LEU A 1 30 ? 5.822 7.893 -15.584 1.00 0.00 30 LEU A N 11
ATOM 7798 C CA . LEU A 1 30 ? 5.657 7.920 -17.050 1.00 0.00 30 LEU A CA 11
ATOM 7799 C C . LEU A 1 30 ? 5.384 9.346 -17.581 1.00 0.00 30 LEU A C 11
ATOM 7800 O O . LEU A 1 30 ? 5.579 9.589 -18.769 1.00 0.00 30 LEU A O 11
ATOM 7816 N N . GLU A 1 31 ? 4.929 10.280 -16.713 1.00 0.00 31 GLU A N 11
ATOM 7817 C CA . GLU A 1 31 ? 4.650 11.689 -17.109 1.00 0.00 31 GLU A CA 11
ATOM 7818 C C . GLU A 1 31 ? 5.954 12.419 -17.419 1.00 0.00 31 GLU A C 11
ATOM 7819 O O . GLU A 1 31 ? 6.012 13.242 -18.335 1.00 0.00 31 GLU A O 11
ATOM 7831 N N . GLU A 1 32 ? 6.986 12.121 -16.621 1.00 0.00 32 GLU A N 11
ATOM 7832 C CA . GLU A 1 32 ? 8.347 12.624 -16.858 1.00 0.00 32 GLU A CA 11
ATOM 7833 C C . GLU A 1 32 ? 8.895 12.096 -18.204 1.00 0.00 32 GLU A C 11
ATOM 7834 O O . GLU A 1 32 ? 9.411 12.867 -19.013 1.00 0.00 32 GLU A O 11
ATOM 7846 N N . VAL A 1 33 ? 8.695 10.785 -18.451 1.00 0.00 33 VAL A N 11
ATOM 7847 C CA . VAL A 1 33 ? 9.145 10.101 -19.684 1.00 0.00 33 VAL A CA 11
ATOM 7848 C C . VAL A 1 33 ? 8.391 10.646 -20.919 1.00 0.00 33 VAL A C 11
ATOM 7849 O O . VAL A 1 33 ? 8.974 10.804 -21.996 1.00 0.00 33 VAL A O 11
ATOM 7862 N N . LEU A 1 34 ? 7.102 10.966 -20.721 1.00 0.00 34 LEU A N 11
ATOM 7863 C CA . LEU A 1 34 ? 6.210 11.483 -21.774 1.00 0.00 34 LEU A CA 11
ATOM 7864 C C . LEU A 1 34 ? 6.625 12.905 -22.177 1.00 0.00 34 LEU A C 11
ATOM 7865 O O . LEU A 1 34 ? 6.667 13.236 -23.368 1.00 0.00 34 LEU A O 11
ATOM 7881 N N . LYS A 1 35 ? 6.917 13.734 -21.163 1.00 0.00 35 LYS A N 11
ATOM 7882 C CA . LYS A 1 35 ? 7.354 15.130 -21.355 1.00 0.00 35 LYS A CA 11
ATOM 7883 C C . LYS A 1 35 ? 8.711 15.168 -22.092 1.00 0.00 35 LYS A C 11
ATOM 7884 O O . LYS A 1 35 ? 8.965 16.045 -22.922 1.00 0.00 35 LYS A O 11
ATOM 7903 N N . LYS A 1 36 ? 9.559 14.172 -21.781 1.00 0.00 36 LYS A N 11
ATOM 7904 C CA . LYS A 1 36 ? 10.871 13.973 -22.430 1.00 0.00 36 LYS A CA 11
ATOM 7905 C C . LYS A 1 36 ? 10.734 13.252 -23.795 1.00 0.00 36 LYS A C 11
ATOM 7906 O O . LYS A 1 36 ? 11.700 13.203 -24.565 1.00 0.00 36 LYS A O 11
ATOM 7925 N N . ASN A 1 37 ? 9.542 12.661 -24.049 1.00 0.00 37 ASN A N 11
ATOM 7926 C CA . ASN A 1 37 ? 9.200 11.950 -25.319 1.00 0.00 37 ASN A CA 11
ATOM 7927 C C . ASN A 1 37 ? 10.060 10.675 -25.514 1.00 0.00 37 ASN A C 11
ATOM 7928 O O . ASN A 1 37 ? 10.219 10.177 -26.639 1.00 0.00 37 ASN A O 11
ATOM 7939 N N . GLN A 1 38 ? 10.579 10.139 -24.399 1.00 0.00 38 GLN A N 11
ATOM 7940 C CA . GLN A 1 38 ? 11.482 8.975 -24.394 1.00 0.00 38 GLN A CA 11
ATOM 7941 C C . GLN A 1 38 ? 10.690 7.656 -24.549 1.00 0.00 38 GLN A C 11
ATOM 7942 O O . GLN A 1 38 ? 9.555 7.557 -24.070 1.00 0.00 38 GLN A O 11
ATOM 7956 N N . PRO A 1 39 ? 11.271 6.629 -25.239 1.00 0.00 39 PRO A N 11
ATOM 7957 C CA . PRO A 1 39 ? 10.706 5.269 -25.247 1.00 0.00 39 PRO A CA 11
ATOM 7958 C C . PRO A 1 39 ? 10.986 4.541 -23.910 1.00 0.00 39 PRO A C 11
ATOM 7959 O O . PRO A 1 39 ? 12.151 4.400 -23.500 1.00 0.00 39 PRO A O 11
ATOM 7970 N N . VAL A 1 40 ? 9.915 4.092 -23.229 1.00 0.00 40 VAL A N 11
ATOM 7971 C CA . VAL A 1 40 ? 10.024 3.412 -21.925 1.00 0.00 40 VAL A CA 11
ATOM 7972 C C . VAL A 1 40 ? 9.822 1.896 -22.097 1.00 0.00 40 VAL A C 11
ATOM 7973 O O . VAL A 1 40 ? 8.961 1.458 -22.863 1.00 0.00 40 VAL A O 11
ATOM 7986 N N . THR A 1 41 ? 10.659 1.101 -21.412 1.00 0.00 41 THR A N 11
ATOM 7987 C CA . THR A 1 41 ? 10.448 -0.341 -21.276 1.00 0.00 41 THR A CA 11
ATOM 7988 C C . THR A 1 41 ? 9.756 -0.580 -19.922 1.00 0.00 41 THR A C 11
ATOM 7989 O O . THR A 1 41 ? 10.328 -0.296 -18.861 1.00 0.00 41 THR A O 11
ATOM 8000 N N . TRP A 1 42 ? 8.512 -1.075 -19.972 1.00 0.00 42 TRP A N 11
ATOM 8001 C CA . TRP A 1 42 ? 7.650 -1.232 -18.784 1.00 0.00 42 TRP A CA 11
ATOM 8002 C C . TRP A 1 42 ? 7.769 -2.655 -18.178 1.00 0.00 42 TRP A C 11
ATOM 8003 O O . TRP A 1 42 ? 6.914 -3.087 -17.396 1.00 0.00 42 TRP A O 11
ATOM 8024 N N . ASN A 1 43 ? 8.862 -3.368 -18.548 1.00 0.00 43 ASN A N 11
ATOM 8025 C CA . ASN A 1 43 ? 9.156 -4.747 -18.086 1.00 0.00 43 ASN A CA 11
ATOM 8026 C C . ASN A 1 43 ? 8.072 -5.724 -18.575 1.00 0.00 43 ASN A C 11
ATOM 8027 O O . ASN A 1 43 ? 7.489 -6.483 -17.798 1.00 0.00 43 ASN A O 11
ATOM 8038 N N . GLY A 1 44 ? 7.831 -5.694 -19.900 1.00 0.00 44 GLY A N 11
ATOM 8039 C CA . GLY A 1 44 ? 6.806 -6.518 -20.540 1.00 0.00 44 GLY A CA 11
ATOM 8040 C C . GLY A 1 44 ? 6.443 -5.991 -21.919 1.00 0.00 44 GLY A C 11
ATOM 8041 O O . GLY A 1 44 ? 6.235 -6.770 -22.854 1.00 0.00 44 GLY A O 11
ATOM 8045 N N . THR A 1 45 ? 6.390 -4.652 -22.045 1.00 0.00 45 THR A N 11
ATOM 8046 C CA . THR A 1 45 ? 6.160 -3.969 -23.333 1.00 0.00 45 THR A CA 11
ATOM 8047 C C . THR A 1 45 ? 7.012 -2.684 -23.396 1.00 0.00 45 THR A C 11
ATOM 8048 O O . THR A 1 45 ? 6.976 -1.866 -22.470 1.00 0.00 45 THR A O 11
ATOM 8059 N N . THR A 1 46 ? 7.789 -2.532 -24.484 1.00 0.00 46 THR A N 11
ATOM 8060 C CA . THR A 1 46 ? 8.589 -1.329 -24.736 1.00 0.00 46 THR A CA 11
ATOM 8061 C C . THR A 1 46 ? 7.756 -0.326 -25.553 1.00 0.00 46 THR A C 11
ATOM 8062 O O . THR A 1 46 ? 7.620 -0.461 -26.775 1.00 0.00 46 THR A O 11
ATOM 8073 N N . TYR A 1 47 ? 7.167 0.645 -24.852 1.00 0.00 47 TYR A N 11
ATOM 8074 C CA . TYR A 1 47 ? 6.389 1.726 -25.462 1.00 0.00 47 TYR A CA 11
ATOM 8075 C C . TYR A 1 47 ? 7.359 2.716 -26.132 1.00 0.00 47 TYR A C 11
ATOM 8076 O O . TYR A 1 47 ? 8.001 3.513 -25.451 1.00 0.00 47 TYR A O 11
ATOM 8094 N N . THR A 1 48 ? 7.499 2.607 -27.466 1.00 0.00 48 THR A N 11
ATOM 8095 C CA . THR A 1 48 ? 8.504 3.367 -28.242 1.00 0.00 48 THR A CA 11
ATOM 8096 C C . THR A 1 48 ? 7.950 4.714 -28.744 1.00 0.00 48 THR A C 11
ATOM 8097 O O . THR A 1 48 ? 8.658 5.731 -28.738 1.00 0.00 48 THR A O 11
ATOM 8108 N N . ASP A 1 49 ? 6.691 4.696 -29.179 1.00 0.00 49 ASP A N 11
ATOM 8109 C CA . ASP A 1 49 ? 5.984 5.885 -29.685 1.00 0.00 49 ASP A CA 11
ATOM 8110 C C . ASP A 1 49 ? 5.587 6.763 -28.485 1.00 0.00 49 ASP A C 11
ATOM 8111 O O . ASP A 1 49 ? 5.151 6.206 -27.491 1.00 0.00 49 ASP A O 11
ATOM 8120 N N . PRO A 1 50 ? 5.703 8.127 -28.545 1.00 0.00 50 PRO A N 11
ATOM 8121 C CA . PRO A 1 50 ? 5.301 9.016 -27.417 1.00 0.00 50 PRO A CA 11
ATOM 8122 C C . PRO A 1 50 ? 3.827 8.792 -27.000 1.00 0.00 50 PRO A C 11
ATOM 8123 O O . PRO A 1 50 ? 3.507 8.790 -25.814 1.00 0.00 50 PRO A O 11
ATOM 8134 N N . ASN A 1 51 ? 2.957 8.522 -27.997 1.00 0.00 51 ASN A N 11
ATOM 8135 C CA . ASN A 1 51 ? 1.519 8.272 -27.766 1.00 0.00 51 ASN A CA 11
ATOM 8136 C C . ASN A 1 51 ? 1.277 6.879 -27.145 1.00 0.00 51 ASN A C 11
ATOM 8137 O O . ASN A 1 51 ? 0.218 6.650 -26.573 1.00 0.00 51 ASN A O 11
ATOM 8148 N N . GLU A 1 52 ? 2.262 5.959 -27.279 1.00 0.00 52 GLU A N 11
ATOM 8149 C CA . GLU A 1 52 ? 2.247 4.652 -26.571 1.00 0.00 52 GLU A CA 11
ATOM 8150 C C . GLU A 1 52 ? 2.435 4.858 -25.049 1.00 0.00 52 GLU A C 11
ATOM 8151 O O . GLU A 1 52 ? 1.772 4.190 -24.248 1.00 0.00 52 GLU A O 11
ATOM 8163 N N . ILE A 1 53 ? 3.360 5.777 -24.658 1.00 0.00 53 ILE A N 11
ATOM 8164 C CA . ILE A 1 53 ? 3.566 6.129 -23.227 1.00 0.00 53 ILE A CA 11
ATOM 8165 C C . ILE A 1 53 ? 2.282 6.806 -22.701 1.00 0.00 53 ILE A C 11
ATOM 8166 O O . ILE A 1 53 ? 1.745 6.417 -21.660 1.00 0.00 53 ILE A O 11
ATOM 8182 N N . LYS A 1 54 ? 1.771 7.780 -23.486 1.00 0.00 54 LYS A N 11
ATOM 8183 C CA . LYS A 1 54 ? 0.553 8.551 -23.148 1.00 0.00 54 LYS A CA 11
ATOM 8184 C C . LYS A 1 54 ? -0.696 7.634 -23.105 1.00 0.00 54 LYS A C 11
ATOM 8185 O O . LYS A 1 54 ? -1.650 7.939 -22.395 1.00 0.00 54 LYS A O 11
ATOM 8204 N N . LYS A 1 55 ? -0.668 6.525 -23.872 1.00 0.00 55 LYS A N 11
ATOM 8205 C CA . LYS A 1 55 ? -1.768 5.530 -23.901 1.00 0.00 55 LYS A CA 11
ATOM 8206 C C . LYS A 1 55 ? -1.894 4.884 -22.507 1.00 0.00 55 LYS A C 11
ATOM 8207 O O . LYS A 1 55 ? -2.995 4.807 -21.934 1.00 0.00 55 LYS A O 11
ATOM 8226 N N . VAL A 1 56 ? -0.738 4.482 -21.945 1.00 0.00 56 VAL A N 11
ATOM 8227 C CA . VAL A 1 56 ? -0.677 3.876 -20.602 1.00 0.00 56 VAL A CA 11
ATOM 8228 C C . VAL A 1 56 ? -1.176 4.892 -19.566 1.00 0.00 56 VAL A C 11
ATOM 8229 O O . VAL A 1 56 ? -2.095 4.597 -18.804 1.00 0.00 56 VAL A O 11
ATOM 8242 N N . ILE A 1 57 ? -0.610 6.118 -19.633 1.00 0.00 57 ILE A N 11
ATOM 8243 C CA . ILE A 1 57 ? -0.944 7.224 -18.712 1.00 0.00 57 ILE A CA 11
ATOM 8244 C C . ILE A 1 57 ? -2.438 7.588 -18.801 1.00 0.00 57 ILE A C 11
ATOM 8245 O O . ILE A 1 57 ? -3.038 7.946 -17.804 1.00 0.00 57 ILE A O 11
ATOM 8261 N N . GLU A 1 58 ? -3.019 7.472 -20.000 1.00 0.00 58 GLU A N 11
ATOM 8262 C CA . GLU A 1 58 ? -4.446 7.768 -20.252 1.00 0.00 58 GLU A CA 11
ATOM 8263 C C . GLU A 1 58 ? -5.340 6.880 -19.362 1.00 0.00 58 GLU A C 11
ATOM 8264 O O . GLU A 1 58 ? -6.321 7.345 -18.764 1.00 0.00 58 GLU A O 11
ATOM 8276 N N . GLU A 1 59 ? -4.945 5.601 -19.269 1.00 0.00 59 GLU A N 11
ATOM 8277 C CA . GLU A 1 59 ? -5.642 4.589 -18.466 1.00 0.00 59 GLU A CA 11
ATOM 8278 C C . GLU A 1 59 ? -5.288 4.733 -16.974 1.00 0.00 59 GLU A C 11
ATOM 8279 O O . GLU A 1 59 ? -6.122 4.458 -16.108 1.00 0.00 59 GLU A O 11
ATOM 8291 N N . LEU A 1 60 ? -4.050 5.187 -16.686 1.00 0.00 60 LEU A N 11
ATOM 8292 C CA . LEU A 1 60 ? -3.565 5.378 -15.304 1.00 0.00 60 LEU A CA 11
ATOM 8293 C C . LEU A 1 60 ? -4.294 6.557 -14.611 1.00 0.00 60 LEU A C 11
ATOM 8294 O O . LEU A 1 60 ? -4.659 6.462 -13.433 1.00 0.00 60 LEU A O 11
ATOM 8310 N N . ARG A 1 61 ? -4.514 7.659 -15.368 1.00 0.00 61 ARG A N 11
ATOM 8311 C CA . ARG A 1 61 ? -5.264 8.854 -14.897 1.00 0.00 61 ARG A CA 11
ATOM 8312 C C . ARG A 1 61 ? -6.733 8.466 -14.643 1.00 0.00 61 ARG A C 11
ATOM 8313 O O . ARG A 1 61 ? -7.356 8.922 -13.690 1.00 0.00 61 ARG A O 11
ATOM 8334 N N . LYS A 1 62 ? -7.262 7.597 -15.516 1.00 0.00 62 LYS A N 11
ATOM 8335 C CA . LYS A 1 62 ? -8.594 6.989 -15.354 1.00 0.00 62 LYS A CA 11
ATOM 8336 C C . LYS A 1 62 ? -8.654 6.175 -14.038 1.00 0.00 62 LYS A C 11
ATOM 8337 O O . LYS A 1 62 ? -9.660 6.198 -13.322 1.00 0.00 62 LYS A O 11
ATOM 8356 N N . SER A 1 63 ? -7.542 5.490 -13.722 1.00 0.00 63 SER A N 11
ATOM 8357 C CA . SER A 1 63 ? -7.429 4.602 -12.546 1.00 0.00 63 SER A CA 11
ATOM 8358 C C . SER A 1 63 ? -7.149 5.368 -11.228 1.00 0.00 63 SER A C 11
ATOM 8359 O O . SER A 1 63 ? -7.004 4.719 -10.187 1.00 0.00 63 SER A O 11
ATOM 8367 N N . MET A 1 64 ? -7.049 6.731 -11.273 1.00 0.00 64 MET A N 11
ATOM 8368 C CA . MET A 1 64 ? -6.720 7.564 -10.073 1.00 0.00 64 MET A CA 11
ATOM 8369 C C . MET A 1 64 ? -7.701 7.305 -8.884 1.00 0.00 64 MET A C 11
ATOM 8383 N N . HIS A 1 20 ? 0.919 0.587 -1.967 1.00 0.00 20 HIS A N 12
ATOM 8384 C CA . HIS A 1 20 ? 0.433 -0.776 -2.263 1.00 0.00 20 HIS A CA 12
ATOM 8385 C C . HIS A 1 20 ? 0.498 -0.990 -3.776 1.00 0.00 20 HIS A C 12
ATOM 8386 O O . HIS A 1 20 ? 1.426 -1.628 -4.289 1.00 0.00 20 HIS A O 12
ATOM 8400 N N . MET A 1 21 ? -0.494 -0.425 -4.488 1.00 0.00 21 MET A N 12
ATOM 8401 C CA . MET A 1 21 ? -0.548 -0.387 -5.953 1.00 0.00 21 MET A CA 12
ATOM 8402 C C . MET A 1 21 ? -0.722 1.082 -6.337 1.00 0.00 21 MET A C 12
ATOM 8403 O O . MET A 1 21 ? -1.804 1.515 -6.753 1.00 0.00 21 MET A O 12
ATOM 8417 N N . ASP A 1 22 ? 0.342 1.861 -6.079 1.00 0.00 22 ASP A N 12
ATOM 8418 C CA . ASP A 1 22 ? 0.335 3.323 -6.242 1.00 0.00 22 ASP A CA 12
ATOM 8419 C C . ASP A 1 22 ? 0.305 3.683 -7.731 1.00 0.00 22 ASP A C 12
ATOM 8420 O O . ASP A 1 22 ? 1.345 3.746 -8.396 1.00 0.00 22 ASP A O 12
ATOM 8429 N N . VAL A 1 23 ? -0.915 3.907 -8.241 1.00 0.00 23 VAL A N 12
ATOM 8430 C CA . VAL A 1 23 ? -1.166 4.118 -9.673 1.00 0.00 23 VAL A CA 12
ATOM 8431 C C . VAL A 1 23 ? -0.704 5.527 -10.096 1.00 0.00 23 VAL A C 12
ATOM 8432 O O . VAL A 1 23 ? -0.178 5.705 -11.197 1.00 0.00 23 VAL A O 12
ATOM 8445 N N . GLU A 1 24 ? -0.855 6.504 -9.174 1.00 0.00 24 GLU A N 12
ATOM 8446 C CA . GLU A 1 24 ? -0.480 7.916 -9.415 1.00 0.00 24 GLU A CA 12
ATOM 8447 C C . GLU A 1 24 ? 1.016 8.030 -9.740 1.00 0.00 24 GLU A C 12
ATOM 8448 O O . GLU A 1 24 ? 1.403 8.739 -10.669 1.00 0.00 24 GLU A O 12
ATOM 8460 N N . GLU A 1 25 ? 1.842 7.295 -8.969 1.00 0.00 25 GLU A N 12
ATOM 8461 C CA . GLU A 1 25 ? 3.303 7.300 -9.139 1.00 0.00 25 GLU A CA 12
ATOM 8462 C C . GLU A 1 25 ? 3.708 6.730 -10.513 1.00 0.00 25 GLU A C 12
ATOM 8463 O O . GLU A 1 25 ? 4.595 7.273 -11.169 1.00 0.00 25 GLU A O 12
ATOM 8475 N N . GLN A 1 26 ? 3.008 5.662 -10.944 1.00 0.00 26 GLN A N 12
ATOM 8476 C CA . GLN A 1 26 ? 3.253 4.990 -12.245 1.00 0.00 26 GLN A CA 12
ATOM 8477 C C . GLN A 1 26 ? 2.977 5.961 -13.413 1.00 0.00 26 GLN A C 12
ATOM 8478 O O . GLN A 1 26 ? 3.744 6.020 -14.383 1.00 0.00 26 GLN A O 12
ATOM 8492 N N . ILE A 1 27 ? 1.882 6.743 -13.266 1.00 0.00 27 ILE A N 12
ATOM 8493 C CA . ILE A 1 27 ? 1.485 7.784 -14.236 1.00 0.00 27 ILE A CA 12
ATOM 8494 C C . ILE A 1 27 ? 2.604 8.836 -14.369 1.00 0.00 27 ILE A C 12
ATOM 8495 O O . ILE A 1 27 ? 3.092 9.083 -15.470 1.00 0.00 27 ILE A O 12
ATOM 8511 N N . ARG A 1 28 ? 3.048 9.373 -13.212 1.00 0.00 28 ARG A N 12
ATOM 8512 C CA . ARG A 1 28 ? 3.995 10.506 -13.157 1.00 0.00 28 ARG A CA 12
ATOM 8513 C C . ARG A 1 28 ? 5.384 10.110 -13.686 1.00 0.00 28 ARG A C 12
ATOM 8514 O O . ARG A 1 28 ? 6.023 10.901 -14.370 1.00 0.00 28 ARG A O 12
ATOM 8535 N N . ARG A 1 29 ? 5.797 8.857 -13.416 1.00 0.00 29 ARG A N 12
ATOM 8536 C CA . ARG A 1 29 ? 7.104 8.319 -13.865 1.00 0.00 29 ARG A CA 12
ATOM 8537 C C . ARG A 1 29 ? 7.151 8.210 -15.392 1.00 0.00 29 ARG A C 12
ATOM 8538 O O . ARG A 1 29 ? 8.167 8.531 -16.029 1.00 0.00 29 ARG A O 12
ATOM 8559 N N . LEU A 1 30 ? 6.019 7.798 -15.968 1.00 0.00 30 LEU A N 12
ATOM 8560 C CA . LEU A 1 30 ? 5.873 7.646 -17.416 1.00 0.00 30 LEU A CA 12
ATOM 8561 C C . LEU A 1 30 ? 5.669 9.012 -18.102 1.00 0.00 30 LEU A C 12
ATOM 8562 O O . LEU A 1 30 ? 6.066 9.168 -19.249 1.00 0.00 30 LEU A O 12
ATOM 8578 N N . GLU A 1 31 ? 5.069 9.990 -17.383 1.00 0.00 31 GLU A N 12
ATOM 8579 C CA . GLU A 1 31 ? 4.879 11.368 -17.894 1.00 0.00 31 GLU A CA 12
ATOM 8580 C C . GLU A 1 31 ? 6.219 12.110 -18.010 1.00 0.00 31 GLU A C 12
ATOM 8581 O O . GLU A 1 31 ? 6.370 12.984 -18.867 1.00 0.00 31 GLU A O 12
ATOM 8593 N N . GLU A 1 32 ? 7.172 11.777 -17.120 1.00 0.00 32 GLU A N 12
ATOM 8594 C CA . GLU A 1 32 ? 8.533 12.343 -17.165 1.00 0.00 32 GLU A CA 12
ATOM 8595 C C . GLU A 1 32 ? 9.273 11.871 -18.433 1.00 0.00 32 GLU A C 12
ATOM 8596 O O . GLU A 1 32 ? 9.967 12.658 -19.083 1.00 0.00 32 GLU A O 12
ATOM 8608 N N . VAL A 1 33 ? 9.103 10.575 -18.768 1.00 0.00 33 VAL A N 12
ATOM 8609 C CA . VAL A 1 33 ? 9.718 9.956 -19.967 1.00 0.00 33 VAL A CA 12
ATOM 8610 C C . VAL A 1 33 ? 8.995 10.417 -21.254 1.00 0.00 33 VAL A C 12
ATOM 8611 O O . VAL A 1 33 ? 9.610 10.559 -22.309 1.00 0.00 33 VAL A O 12
ATOM 8624 N N . LEU A 1 34 ? 7.679 10.640 -21.117 1.00 0.00 34 LEU A N 12
ATOM 8625 C CA . LEU A 1 34 ? 6.780 11.104 -22.198 1.00 0.00 34 LEU A CA 12
ATOM 8626 C C . LEU A 1 34 ? 7.204 12.516 -22.644 1.00 0.00 34 LEU A C 12
ATOM 8627 O O . LEU A 1 34 ? 7.344 12.790 -23.844 1.00 0.00 34 LEU A O 12
ATOM 8643 N N . LYS A 1 35 ? 7.408 13.389 -21.644 1.00 0.00 35 LYS A N 12
ATOM 8644 C CA . LYS A 1 35 ? 7.799 14.787 -21.855 1.00 0.00 35 LYS A CA 12
ATOM 8645 C C . LYS A 1 35 ? 9.244 14.876 -22.376 1.00 0.00 35 LYS A C 12
ATOM 8646 O O . LYS A 1 35 ? 9.563 15.726 -23.215 1.00 0.00 35 LYS A O 12
ATOM 8665 N N . LYS A 1 36 ? 10.099 13.969 -21.877 1.00 0.00 36 LYS A N 12
ATOM 8666 C CA . LYS A 1 36 ? 11.505 13.851 -22.309 1.00 0.00 36 LYS A CA 12
ATOM 8667 C C . LYS A 1 36 ? 11.608 13.184 -23.701 1.00 0.00 36 LYS A C 12
ATOM 8668 O O . LYS A 1 36 ? 12.626 13.332 -24.390 1.00 0.00 36 LYS A O 12
ATOM 8687 N N . ASN A 1 37 ? 10.530 12.465 -24.089 1.00 0.00 37 ASN A N 12
ATOM 8688 C CA . ASN A 1 37 ? 10.404 11.754 -25.378 1.00 0.00 37 ASN A CA 12
ATOM 8689 C C . ASN A 1 37 ? 11.504 10.678 -25.490 1.00 0.00 37 ASN A C 12
ATOM 8690 O O . ASN A 1 37 ? 12.477 10.829 -26.237 1.00 0.00 37 ASN A O 12
ATOM 8701 N N . GLN A 1 38 ? 11.354 9.608 -24.697 1.00 0.00 38 GLN A N 12
ATOM 8702 C CA . GLN A 1 38 ? 12.293 8.467 -24.676 1.00 0.00 38 GLN A CA 12
ATOM 8703 C C . GLN A 1 38 ? 11.514 7.131 -24.701 1.00 0.00 38 GLN A C 12
ATOM 8704 O O . GLN A 1 38 ? 10.361 7.082 -24.243 1.00 0.00 38 GLN A O 12
ATOM 8718 N N . PRO A 1 39 ? 12.116 6.036 -25.273 1.00 0.00 39 PRO A N 12
ATOM 8719 C CA . PRO A 1 39 ? 11.544 4.675 -25.179 1.00 0.00 39 PRO A CA 12
ATOM 8720 C C . PRO A 1 39 ? 11.719 4.093 -23.755 1.00 0.00 39 PRO A C 12
ATOM 8721 O O . PRO A 1 39 ? 12.845 3.874 -23.300 1.00 0.00 39 PRO A O 12
ATOM 8732 N N . VAL A 1 40 ? 10.600 3.870 -23.051 1.00 0.00 40 VAL A N 12
ATOM 8733 C CA . VAL A 1 40 ? 10.606 3.333 -21.672 1.00 0.00 40 VAL A CA 12
ATOM 8734 C C . VAL A 1 40 ? 10.199 1.852 -21.679 1.00 0.00 40 VAL A C 12
ATOM 8735 O O . VAL A 1 40 ? 9.141 1.489 -22.209 1.00 0.00 40 VAL A O 12
ATOM 8748 N N . THR A 1 41 ? 11.045 0.995 -21.084 1.00 0.00 41 THR A N 12
ATOM 8749 C CA . THR A 1 41 ? 10.761 -0.433 -20.951 1.00 0.00 41 THR A CA 12
ATOM 8750 C C . THR A 1 41 ? 9.950 -0.655 -19.663 1.00 0.00 41 THR A C 12
ATOM 8751 O O . THR A 1 41 ? 10.459 -0.489 -18.551 1.00 0.00 41 THR A O 12
ATOM 8762 N N . TRP A 1 42 ? 8.676 -1.020 -19.849 1.00 0.00 42 TRP A N 12
ATOM 8763 C CA . TRP A 1 42 ? 7.697 -1.197 -18.758 1.00 0.00 42 TRP A CA 12
ATOM 8764 C C . TRP A 1 42 ? 7.751 -2.650 -18.194 1.00 0.00 42 TRP A C 12
ATOM 8765 O O . TRP A 1 42 ? 6.808 -3.112 -17.537 1.00 0.00 42 TRP A O 12
ATOM 8786 N N . ASN A 1 43 ? 8.884 -3.352 -18.476 1.00 0.00 43 ASN A N 12
ATOM 8787 C CA . ASN A 1 43 ? 9.144 -4.739 -18.039 1.00 0.00 43 ASN A CA 12
ATOM 8788 C C . ASN A 1 43 ? 8.118 -5.698 -18.694 1.00 0.00 43 ASN A C 12
ATOM 8789 O O . ASN A 1 43 ? 7.435 -6.489 -18.028 1.00 0.00 43 ASN A O 12
ATOM 8800 N N . GLY A 1 44 ? 8.021 -5.581 -20.029 1.00 0.00 44 GLY A N 12
ATOM 8801 C CA . GLY A 1 44 ? 7.105 -6.392 -20.832 1.00 0.00 44 GLY A CA 12
ATOM 8802 C C . GLY A 1 44 ? 6.832 -5.755 -22.185 1.00 0.00 44 GLY A C 12
ATOM 8803 O O . GLY A 1 44 ? 6.737 -6.453 -23.199 1.00 0.00 44 GLY A O 12
ATOM 8807 N N . THR A 1 45 ? 6.714 -4.410 -22.193 1.00 0.00 45 THR A N 12
ATOM 8808 C CA . THR A 1 45 ? 6.507 -3.612 -23.418 1.00 0.00 45 THR A CA 12
ATOM 8809 C C . THR A 1 45 ? 7.309 -2.300 -23.320 1.00 0.00 45 THR A C 12
ATOM 8810 O O . THR A 1 45 ? 7.126 -1.532 -22.372 1.00 0.00 45 THR A O 12
ATOM 8821 N N . THR A 1 46 ? 8.217 -2.077 -24.284 1.00 0.00 46 THR A N 12
ATOM 8822 C CA . THR A 1 46 ? 8.956 -0.815 -24.410 1.00 0.00 46 THR A CA 12
ATOM 8823 C C . THR A 1 46 ? 8.097 0.203 -25.184 1.00 0.00 46 THR A C 12
ATOM 8824 O O . THR A 1 46 ? 8.010 0.143 -26.416 1.00 0.00 46 THR A O 12
ATOM 8835 N N . TYR A 1 47 ? 7.415 1.085 -24.428 1.00 0.00 47 TYR A N 12
ATOM 8836 C CA . TYR A 1 47 ? 6.595 2.169 -24.986 1.00 0.00 47 TYR A CA 12
ATOM 8837 C C . TYR A 1 47 ? 7.506 3.280 -25.539 1.00 0.00 47 TYR A C 12
ATOM 8838 O O . TYR A 1 47 ? 8.062 4.083 -24.785 1.00 0.00 47 TYR A O 12
ATOM 8856 N N . THR A 1 48 ? 7.678 3.261 -26.869 1.00 0.00 48 THR A N 12
ATOM 8857 C CA . THR A 1 48 ? 8.558 4.181 -27.594 1.00 0.00 48 THR A CA 12
ATOM 8858 C C . THR A 1 48 ? 7.836 5.501 -27.903 1.00 0.00 48 THR A C 12
ATOM 8859 O O . THR A 1 48 ? 8.367 6.588 -27.641 1.00 0.00 48 THR A O 12
ATOM 8870 N N . ASP A 1 49 ? 6.613 5.383 -28.453 1.00 0.00 49 ASP A N 12
ATOM 8871 C CA . ASP A 1 49 ? 5.778 6.536 -28.833 1.00 0.00 49 ASP A CA 12
ATOM 8872 C C . ASP A 1 49 ? 5.212 7.230 -27.586 1.00 0.00 49 ASP A C 12
ATOM 8873 O O . ASP A 1 49 ? 4.619 6.551 -26.738 1.00 0.00 49 ASP A O 12
ATOM 8882 N N . PRO A 1 50 ? 5.381 8.588 -27.453 1.00 0.00 50 PRO A N 12
ATOM 8883 C CA . PRO A 1 50 ? 4.737 9.380 -26.377 1.00 0.00 50 PRO A CA 12
ATOM 8884 C C . PRO A 1 50 ? 3.196 9.245 -26.364 1.00 0.00 50 PRO A C 12
ATOM 8885 O O . PRO A 1 50 ? 2.583 9.361 -25.308 1.00 0.00 50 PRO A O 12
ATOM 8896 N N . ASN A 1 51 ? 2.594 9.003 -27.552 1.00 0.00 51 ASN A N 12
ATOM 8897 C CA . ASN A 1 51 ? 1.139 8.764 -27.691 1.00 0.00 51 ASN A CA 12
ATOM 8898 C C . ASN A 1 51 ? 0.727 7.395 -27.085 1.00 0.00 51 ASN A C 12
ATOM 8899 O O . ASN A 1 51 ? -0.359 7.265 -26.513 1.00 0.00 51 ASN A O 12
ATOM 8910 N N . GLU A 1 52 ? 1.615 6.383 -27.226 1.00 0.00 52 GLU A N 12
ATOM 8911 C CA . GLU A 1 52 ? 1.429 5.049 -26.607 1.00 0.00 52 GLU A CA 12
ATOM 8912 C C . GLU A 1 52 ? 1.546 5.145 -25.082 1.00 0.00 52 GLU A C 12
ATOM 8913 O O . GLU A 1 52 ? 0.848 4.429 -24.359 1.00 0.00 52 GLU A O 12
ATOM 8925 N N . ILE A 1 53 ? 2.432 6.042 -24.612 1.00 0.00 53 ILE A N 12
ATOM 8926 C CA . ILE A 1 53 ? 2.603 6.310 -23.178 1.00 0.00 53 ILE A CA 12
ATOM 8927 C C . ILE A 1 53 ? 1.349 7.051 -22.633 1.00 0.00 53 ILE A C 12
ATOM 8928 O O . ILE A 1 53 ? 0.887 6.743 -21.545 1.00 0.00 53 ILE A O 12
ATOM 8944 N N . LYS A 1 54 ? 0.790 7.997 -23.435 1.00 0.00 54 LYS A N 12
ATOM 8945 C CA . LYS A 1 54 ? -0.482 8.719 -23.116 1.00 0.00 54 LYS A CA 12
ATOM 8946 C C . LYS A 1 54 ? -1.631 7.728 -22.859 1.00 0.00 54 LYS A C 12
ATOM 8947 O O . LYS A 1 54 ? -2.419 7.900 -21.930 1.00 0.00 54 LYS A O 12
ATOM 8966 N N . LYS A 1 55 ? -1.686 6.698 -23.714 1.00 0.00 55 LYS A N 12
ATOM 8967 C CA . LYS A 1 55 ? -2.680 5.615 -23.654 1.00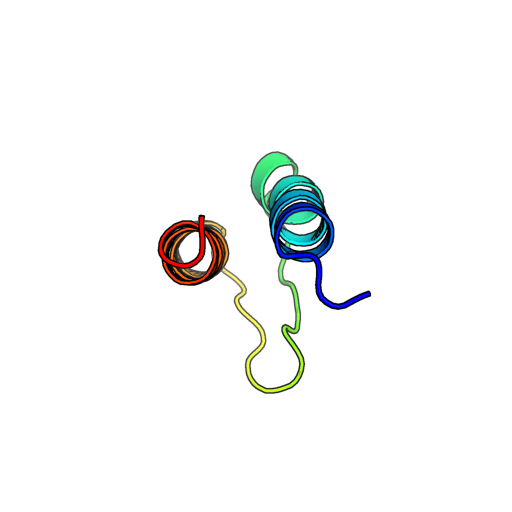 0.00 55 LYS A CA 12
ATOM 8968 C C . LYS A 1 55 ? -2.603 4.866 -22.301 1.00 0.00 55 LYS A C 12
ATOM 8969 O O . LYS A 1 55 ? -3.639 4.523 -21.711 1.00 0.00 55 LYS A O 12
ATOM 8988 N N . VAL A 1 56 ? -1.363 4.659 -21.807 1.00 0.00 56 VAL A N 12
ATOM 8989 C CA . VAL A 1 56 ? -1.114 4.001 -20.508 1.00 0.00 56 VAL A CA 12
ATOM 8990 C C . VAL A 1 56 ? -1.528 4.932 -19.354 1.00 0.00 56 VAL A C 12
ATOM 8991 O O . VAL A 1 56 ? -2.183 4.499 -18.413 1.00 0.00 56 VAL A O 12
ATOM 9004 N N . ILE A 1 57 ? -1.168 6.225 -19.467 1.00 0.00 57 ILE A N 12
ATOM 9005 C CA . ILE A 1 57 ? -1.534 7.266 -18.476 1.00 0.00 57 ILE A CA 12
ATOM 9006 C C . ILE A 1 57 ? -3.065 7.356 -18.335 1.00 0.00 57 ILE A C 12
ATOM 9007 O O . ILE A 1 57 ? -3.565 7.492 -17.229 1.00 0.00 57 ILE A O 12
ATOM 9023 N N . GLU A 1 58 ? -3.777 7.216 -19.466 1.00 0.00 58 GLU A N 12
ATOM 9024 C CA . GLU A 1 58 ? -5.241 7.387 -19.535 1.00 0.00 58 GLU A CA 12
ATOM 9025 C C . GLU A 1 58 ? -5.979 6.263 -18.774 1.00 0.00 58 GLU A C 12
ATOM 9026 O O . GLU A 1 58 ? -6.881 6.529 -17.960 1.00 0.00 58 GLU A O 12
ATOM 9038 N N . GLU A 1 59 ? -5.555 5.010 -19.022 1.00 0.00 59 GLU A N 12
ATOM 9039 C CA . GLU A 1 59 ? -6.161 3.811 -18.397 1.00 0.00 59 GLU A CA 12
ATOM 9040 C C . GLU A 1 59 ? -5.755 3.690 -16.912 1.00 0.00 59 GLU A C 12
ATOM 9041 O O . GLU A 1 59 ? -6.396 2.970 -16.140 1.00 0.00 59 GLU A O 12
ATOM 9053 N N . LEU A 1 60 ? -4.665 4.380 -16.539 1.00 0.00 60 LEU A N 12
ATOM 9054 C CA . LEU A 1 60 ? -4.224 4.502 -15.139 1.00 0.00 60 LEU A CA 12
ATOM 9055 C C . LEU A 1 60 ? -4.903 5.709 -14.453 1.00 0.00 60 LEU A C 12
ATOM 9056 O O . LEU A 1 60 ? -5.084 5.708 -13.239 1.00 0.00 60 LEU A O 12
ATOM 9072 N N . ARG A 1 61 ? -5.287 6.726 -15.244 1.00 0.00 61 ARG A N 12
ATOM 9073 C CA . ARG A 1 61 ? -5.859 7.994 -14.723 1.00 0.00 61 ARG A CA 12
ATOM 9074 C C . ARG A 1 61 ? -7.262 7.754 -14.132 1.00 0.00 61 ARG A C 12
ATOM 9075 O O . ARG A 1 61 ? -7.599 8.288 -13.070 1.00 0.00 61 ARG A O 12
ATOM 9096 N N . LYS A 1 62 ? -8.056 6.906 -14.802 1.00 0.00 62 LYS A N 12
ATOM 9097 C CA . LYS A 1 62 ? -9.341 6.433 -14.246 1.00 0.00 62 LYS A CA 12
ATOM 9098 C C . LYS A 1 62 ? -9.099 5.613 -12.954 1.00 0.00 62 LYS A C 12
ATOM 9099 O O . LYS A 1 62 ? -9.901 5.647 -12.019 1.00 0.00 62 LYS A O 12
ATOM 9118 N N . SER A 1 63 ? -7.971 4.886 -12.934 1.00 0.00 63 SER A N 12
ATOM 9119 C CA . SER A 1 63 ? -7.606 3.965 -11.851 1.00 0.00 63 SER A CA 12
ATOM 9120 C C . SER A 1 63 ? -6.979 4.681 -10.642 1.00 0.00 63 SER A C 12
ATOM 9121 O O . SER A 1 63 ? -6.801 4.052 -9.590 1.00 0.00 63 SER A O 12
ATOM 9129 N N . MET A 1 64 ? -6.613 5.983 -10.773 1.00 0.00 64 MET A N 12
ATOM 9130 C CA . MET A 1 64 ? -6.011 6.727 -9.642 1.00 0.00 64 MET A CA 12
ATOM 9131 C C . MET A 1 64 ? -7.133 7.365 -8.777 1.00 0.00 64 MET A C 12
ATOM 9145 N N . HIS A 1 20 ? -4.087 -0.113 -3.208 1.00 0.00 20 HIS A N 13
ATOM 9146 C CA . HIS A 1 20 ? -3.454 0.423 -1.974 1.00 0.00 20 HIS A CA 13
ATOM 9147 C C . HIS A 1 20 ? -2.176 1.213 -2.295 1.00 0.00 20 HIS A C 13
ATOM 9148 O O . HIS A 1 20 ? -1.508 1.708 -1.383 1.00 0.00 20 HIS A O 13
ATOM 9162 N N . MET A 1 21 ? -1.845 1.326 -3.591 1.00 0.00 21 MET A N 13
ATOM 9163 C CA . MET A 1 21 ? -0.670 2.074 -4.070 1.00 0.00 21 MET A CA 13
ATOM 9164 C C . MET A 1 21 ? -1.143 3.355 -4.766 1.00 0.00 21 MET A C 13
ATOM 9165 O O . MET A 1 21 ? -2.069 3.310 -5.586 1.00 0.00 21 MET A O 13
ATOM 9179 N N . ASP A 1 22 ? -0.521 4.492 -4.417 1.00 0.00 22 ASP A N 13
ATOM 9180 C CA . ASP A 1 22 ? -0.763 5.777 -5.090 1.00 0.00 22 ASP A CA 13
ATOM 9181 C C . ASP A 1 22 ? -0.369 5.632 -6.564 1.00 0.00 22 ASP A C 13
ATOM 9182 O O . ASP A 1 22 ? 0.800 5.414 -6.872 1.00 0.00 22 ASP A O 13
ATOM 9191 N N . VAL A 1 23 ? -1.355 5.691 -7.459 1.00 0.00 23 VAL A N 13
ATOM 9192 C CA . VAL A 1 23 ? -1.116 5.523 -8.902 1.00 0.00 23 VAL A CA 13
ATOM 9193 C C . VAL A 1 23 ? -0.650 6.851 -9.539 1.00 0.00 23 VAL A C 13
ATOM 9194 O O . VAL A 1 23 ? -0.109 6.839 -10.636 1.00 0.00 23 VAL A O 13
ATOM 9207 N N . GLU A 1 24 ? -0.845 7.989 -8.827 1.00 0.00 24 GLU A N 13
ATOM 9208 C CA . GLU A 1 24 ? -0.455 9.332 -9.318 1.00 0.00 24 GLU A CA 13
ATOM 9209 C C . GLU A 1 24 ? 1.058 9.428 -9.591 1.00 0.00 24 GLU A C 13
ATOM 9210 O O . GLU A 1 24 ? 1.478 10.121 -10.518 1.00 0.00 24 GLU A O 13
ATOM 9222 N N . GLU A 1 25 ? 1.865 8.728 -8.767 1.00 0.00 25 GLU A N 13
ATOM 9223 C CA . GLU A 1 25 ? 3.332 8.675 -8.938 1.00 0.00 25 GLU A CA 13
ATOM 9224 C C . GLU A 1 25 ? 3.710 7.872 -10.206 1.00 0.00 25 GLU A C 13
ATOM 9225 O O . GLU A 1 25 ? 4.699 8.181 -10.858 1.00 0.00 25 GLU A O 13
ATOM 9237 N N . GLN A 1 26 ? 2.884 6.855 -10.543 1.00 0.00 26 GLN A N 13
ATOM 9238 C CA . GLN A 1 26 ? 3.065 6.005 -11.741 1.00 0.00 26 GLN A CA 13
ATOM 9239 C C . GLN A 1 26 ? 2.747 6.814 -13.005 1.00 0.00 26 GLN A C 13
ATOM 9240 O O . GLN A 1 26 ? 3.531 6.834 -13.956 1.00 0.00 26 GLN A O 13
ATOM 9254 N N . ILE A 1 27 ? 1.581 7.482 -12.973 1.00 0.00 27 ILE A N 13
ATOM 9255 C CA . ILE A 1 27 ? 1.120 8.429 -14.006 1.00 0.00 27 ILE A CA 13
ATOM 9256 C C . ILE A 1 27 ? 2.224 9.452 -14.317 1.00 0.00 27 ILE A C 13
ATOM 9257 O O . ILE A 1 27 ? 2.627 9.618 -15.467 1.00 0.00 27 ILE A O 13
ATOM 9273 N N . ARG A 1 28 ? 2.736 10.065 -13.236 1.00 0.00 28 ARG A N 13
ATOM 9274 C CA . ARG A 1 28 ? 3.757 11.115 -13.287 1.00 0.00 28 ARG A CA 13
ATOM 9275 C C . ARG A 1 28 ? 5.102 10.571 -13.795 1.00 0.00 28 ARG A C 13
ATOM 9276 O O . ARG A 1 28 ? 5.787 11.256 -14.545 1.00 0.00 28 ARG A O 13
ATOM 9297 N N . ARG A 1 29 ? 5.421 9.309 -13.440 1.00 0.00 29 ARG A N 13
ATOM 9298 C CA . ARG A 1 29 ? 6.722 8.670 -13.759 1.00 0.00 29 ARG A CA 13
ATOM 9299 C C . ARG A 1 29 ? 6.858 8.456 -15.276 1.00 0.00 29 ARG A C 13
ATOM 9300 O O . ARG A 1 29 ? 7.908 8.737 -15.860 1.00 0.00 29 ARG A O 13
ATOM 9321 N N . LEU A 1 30 ? 5.780 7.960 -15.900 1.00 0.00 30 LEU A N 13
ATOM 9322 C CA . LEU A 1 30 ? 5.730 7.756 -17.347 1.00 0.00 30 LEU A CA 13
ATOM 9323 C C . LEU A 1 30 ? 5.498 9.090 -18.081 1.00 0.00 30 LEU A C 13
ATOM 9324 O O . LEU A 1 30 ? 5.903 9.220 -19.230 1.00 0.00 30 LEU A O 13
ATOM 9340 N N . GLU A 1 31 ? 4.844 10.071 -17.404 1.00 0.00 31 GLU A N 13
ATOM 9341 C CA . GLU A 1 31 ? 4.711 11.461 -17.923 1.00 0.00 31 GLU A CA 13
ATOM 9342 C C . GLU A 1 31 ? 6.086 12.165 -17.965 1.00 0.00 31 GLU A C 13
ATOM 9343 O O . GLU A 1 31 ? 6.282 13.069 -18.777 1.00 0.00 31 GLU A O 13
ATOM 9355 N N . GLU A 1 32 ? 7.017 11.754 -17.075 1.00 0.00 32 GLU A N 13
ATOM 9356 C CA . GLU A 1 32 ? 8.413 12.238 -17.094 1.00 0.00 32 GLU A CA 13
ATOM 9357 C C . GLU A 1 32 ? 9.120 11.756 -18.366 1.00 0.00 32 GLU A C 13
ATOM 9358 O O . GLU A 1 32 ? 9.752 12.544 -19.072 1.00 0.00 32 GLU A O 13
ATOM 9370 N N . VAL A 1 33 ? 8.986 10.445 -18.640 1.00 0.00 33 VAL A N 13
ATOM 9371 C CA . VAL A 1 33 ? 9.616 9.784 -19.799 1.00 0.00 33 VAL A CA 13
ATOM 9372 C C . VAL A 1 33 ? 8.980 10.273 -21.124 1.00 0.00 33 VAL A C 13
ATOM 9373 O O . VAL A 1 33 ? 9.666 10.438 -22.132 1.00 0.00 33 VAL A O 13
ATOM 9386 N N . LEU A 1 34 ? 7.671 10.539 -21.065 1.00 0.00 34 LEU A N 13
ATOM 9387 C CA . LEU A 1 34 ? 6.842 11.008 -22.196 1.00 0.00 34 LEU A CA 13
ATOM 9388 C C . LEU A 1 34 ? 7.283 12.411 -22.628 1.00 0.00 34 LEU A C 13
ATOM 9389 O O . LEU A 1 34 ? 7.536 12.666 -23.812 1.00 0.00 34 LEU A O 13
ATOM 9405 N N . LYS A 1 35 ? 7.360 13.308 -21.633 1.00 0.00 35 LYS A N 13
ATOM 9406 C CA . LYS A 1 35 ? 7.728 14.715 -21.816 1.00 0.00 35 LYS A CA 13
ATOM 9407 C C . LYS A 1 35 ? 9.193 14.829 -22.270 1.00 0.00 35 LYS A C 13
ATOM 9408 O O . LYS A 1 35 ? 9.534 15.651 -23.132 1.00 0.00 35 LYS A O 13
ATOM 9427 N N . LYS A 1 36 ? 10.046 13.966 -21.690 1.00 0.00 36 LYS A N 13
ATOM 9428 C CA . LYS A 1 36 ? 11.478 13.873 -22.034 1.00 0.00 36 LYS A CA 13
ATOM 9429 C C . LYS A 1 36 ? 11.671 13.195 -23.411 1.00 0.00 36 LYS A C 13
ATOM 9430 O O . LYS A 1 36 ? 12.758 13.280 -24.013 1.00 0.00 36 LYS A O 13
ATOM 9449 N N . ASN A 1 37 ? 10.596 12.516 -23.874 1.00 0.00 37 ASN A N 13
ATOM 9450 C CA . ASN A 1 37 ? 10.497 11.900 -25.204 1.00 0.00 37 ASN A CA 13
ATOM 9451 C C . ASN A 1 37 ? 11.513 10.743 -25.332 1.00 0.00 37 ASN A C 13
ATOM 9452 O O . ASN A 1 37 ? 12.350 10.706 -26.230 1.00 0.00 37 ASN A O 13
ATOM 9463 N N . GLN A 1 38 ? 11.418 9.803 -24.387 1.00 0.00 38 GLN A N 13
ATOM 9464 C CA . GLN A 1 38 ? 12.315 8.637 -24.276 1.00 0.00 38 GLN A CA 13
ATOM 9465 C C . GLN A 1 38 ? 11.479 7.335 -24.340 1.00 0.00 38 GLN A C 13
ATOM 9466 O O . GLN A 1 38 ? 10.271 7.370 -24.071 1.00 0.00 38 GLN A O 13
ATOM 9480 N N . PRO A 1 39 ? 12.090 6.172 -24.730 1.00 0.00 39 PRO A N 13
ATOM 9481 C CA . PRO A 1 39 ? 11.408 4.853 -24.670 1.00 0.00 39 PRO A CA 13
ATOM 9482 C C . PRO A 1 39 ? 11.312 4.311 -23.220 1.00 0.00 39 PRO A C 13
ATOM 9483 O O . PRO A 1 39 ? 12.329 4.202 -22.520 1.00 0.00 39 PRO A O 13
ATOM 9494 N N . VAL A 1 40 ? 10.079 4.001 -22.763 1.00 0.00 40 VAL A N 13
ATOM 9495 C CA . VAL A 1 40 ? 9.839 3.354 -21.450 1.00 0.00 40 VAL A CA 13
ATOM 9496 C C . VAL A 1 40 ? 9.488 1.868 -21.670 1.00 0.00 40 VAL A C 13
ATOM 9497 O O . VAL A 1 40 ? 8.568 1.535 -22.425 1.00 0.00 40 VAL A O 13
ATOM 9510 N N . THR A 1 41 ? 10.260 0.970 -21.040 1.00 0.00 41 THR A N 13
ATOM 9511 C CA . THR A 1 41 ? 9.995 -0.470 -21.080 1.00 0.00 41 THR A CA 13
ATOM 9512 C C . THR A 1 41 ? 9.083 -0.839 -19.895 1.00 0.00 41 THR A C 13
ATOM 9513 O O . THR A 1 41 ? 9.500 -0.802 -18.730 1.00 0.00 41 THR A O 13
ATOM 9524 N N . TRP A 1 42 ? 7.828 -1.178 -20.216 1.00 0.00 42 TRP A N 13
ATOM 9525 C CA . TRP A 1 42 ? 6.762 -1.434 -19.229 1.00 0.00 42 TRP A CA 13
ATOM 9526 C C . TRP A 1 42 ? 6.707 -2.940 -18.833 1.00 0.00 42 TRP A C 13
ATOM 9527 O O . TRP A 1 42 ? 5.678 -3.422 -18.329 1.00 0.00 42 TRP A O 13
ATOM 9548 N N . ASN A 1 43 ? 7.830 -3.668 -19.086 1.00 0.00 43 ASN A N 13
ATOM 9549 C CA . ASN A 1 43 ? 7.990 -5.098 -18.732 1.00 0.00 43 ASN A CA 13
ATOM 9550 C C . ASN A 1 43 ? 7.029 -5.961 -19.584 1.00 0.00 43 ASN A C 13
ATOM 9551 O O . ASN A 1 43 ? 6.139 -6.642 -19.071 1.00 0.00 43 ASN A O 13
ATOM 9562 N N . GLY A 1 44 ? 7.183 -5.831 -20.902 1.00 0.00 44 GLY A N 13
ATOM 9563 C CA . GLY A 1 44 ? 6.357 -6.548 -21.875 1.00 0.00 44 GLY A CA 13
ATOM 9564 C C . GLY A 1 44 ? 6.408 -5.878 -23.233 1.00 0.00 44 GLY A C 13
ATOM 9565 O O . GLY A 1 44 ? 6.401 -6.554 -24.265 1.00 0.00 44 GLY A O 13
ATOM 9569 N N . THR A 1 45 ? 6.446 -4.530 -23.225 1.00 0.00 45 THR A N 13
ATOM 9570 C CA . THR A 1 45 ? 6.558 -3.699 -24.438 1.00 0.00 45 THR A CA 13
ATOM 9571 C C . THR A 1 45 ? 7.345 -2.417 -24.104 1.00 0.00 45 THR A C 13
ATOM 9572 O O . THR A 1 45 ? 7.087 -1.773 -23.079 1.00 0.00 45 THR A O 13
ATOM 9583 N N . THR A 1 46 ? 8.324 -2.079 -24.964 1.00 0.00 46 THR A N 13
ATOM 9584 C CA . THR A 1 46 ? 9.048 -0.804 -24.910 1.00 0.00 46 THR A CA 13
ATOM 9585 C C . THR A 1 46 ? 8.289 0.247 -25.745 1.00 0.00 46 THR A C 13
ATOM 9586 O O . THR A 1 46 ? 8.325 0.213 -26.978 1.00 0.00 46 THR A O 13
ATOM 9597 N N . TYR A 1 47 ? 7.559 1.134 -25.054 1.00 0.00 47 TYR A N 13
ATOM 9598 C CA . TYR A 1 47 ? 6.800 2.227 -25.681 1.00 0.00 47 TYR A CA 13
ATOM 9599 C C . TYR A 1 47 ? 7.745 3.399 -26.017 1.00 0.00 47 TYR A C 13
ATOM 9600 O O . TYR A 1 47 ? 8.121 4.180 -25.135 1.00 0.00 47 TYR A O 13
ATOM 9618 N N . THR A 1 48 ? 8.170 3.464 -27.287 1.00 0.00 48 THR A N 13
ATOM 9619 C CA . THR A 1 48 ? 9.006 4.552 -27.815 1.00 0.00 48 THR A CA 13
ATOM 9620 C C . THR A 1 48 ? 8.150 5.797 -28.073 1.00 0.00 48 THR A C 13
ATOM 9621 O O . THR A 1 48 ? 8.542 6.917 -27.735 1.00 0.00 48 THR A O 13
ATOM 9632 N N . ASP A 1 49 ? 6.977 5.561 -28.678 1.00 0.00 49 ASP A N 13
ATOM 9633 C CA . ASP A 1 49 ? 5.996 6.603 -29.027 1.00 0.00 49 ASP A CA 13
ATOM 9634 C C . ASP A 1 49 ? 5.390 7.205 -27.742 1.00 0.00 49 ASP A C 13
ATOM 9635 O O . ASP A 1 49 ? 4.800 6.455 -26.956 1.00 0.00 49 ASP A O 13
ATOM 9644 N N . PRO A 1 50 ? 5.521 8.558 -27.509 1.00 0.00 50 PRO A N 13
ATOM 9645 C CA . PRO A 1 50 ? 5.003 9.226 -26.278 1.00 0.00 50 PRO A CA 13
ATOM 9646 C C . PRO A 1 50 ? 3.465 9.125 -26.161 1.00 0.00 50 PRO A C 13
ATOM 9647 O O . PRO A 1 50 ? 2.920 9.145 -25.056 1.00 0.00 50 PRO A O 13
ATOM 9658 N N . ASN A 1 51 ? 2.787 8.983 -27.314 1.00 0.00 51 ASN A N 13
ATOM 9659 C CA . ASN A 1 51 ? 1.327 8.794 -27.377 1.00 0.00 51 ASN A CA 13
ATOM 9660 C C . ASN A 1 51 ? 0.942 7.400 -26.842 1.00 0.00 51 ASN A C 13
ATOM 9661 O O . ASN A 1 51 ? -0.045 7.258 -26.107 1.00 0.00 51 ASN A O 13
ATOM 9672 N N . GLU A 1 52 ? 1.753 6.384 -27.197 1.00 0.00 52 GLU A N 13
ATOM 9673 C CA . GLU A 1 52 ? 1.573 5.004 -26.709 1.00 0.00 52 GLU A CA 13
ATOM 9674 C C . GLU A 1 52 ? 1.895 4.896 -25.206 1.00 0.00 52 GLU A C 13
ATOM 9675 O O . GLU A 1 52 ? 1.302 4.072 -24.503 1.00 0.00 52 GLU A O 13
ATOM 9687 N N . ILE A 1 53 ? 2.829 5.742 -24.730 1.00 0.00 53 ILE A N 13
ATOM 9688 C CA . ILE A 1 53 ? 3.129 5.863 -23.293 1.00 0.00 53 ILE A CA 13
ATOM 9689 C C . ILE A 1 53 ? 1.895 6.422 -22.559 1.00 0.00 53 ILE A C 13
ATOM 9690 O O . ILE A 1 53 ? 1.508 5.918 -21.503 1.00 0.00 53 ILE A O 13
ATOM 9706 N N . LYS A 1 54 ? 1.266 7.450 -23.172 1.00 0.00 54 LYS A N 13
ATOM 9707 C CA . LYS A 1 54 ? 0.118 8.156 -22.582 1.00 0.00 54 LYS A CA 13
ATOM 9708 C C . LYS A 1 54 ? -1.128 7.255 -22.493 1.00 0.00 54 LYS A C 13
ATOM 9709 O O . LYS A 1 54 ? -1.944 7.430 -21.589 1.00 0.00 54 LYS A O 13
ATOM 9728 N N . LYS A 1 55 ? -1.270 6.295 -23.432 1.00 0.00 55 LYS A N 13
ATOM 9729 C CA . LYS A 1 55 ? -2.408 5.350 -23.427 1.00 0.00 55 LYS A CA 13
ATOM 9730 C C . LYS A 1 55 ? -2.294 4.340 -22.259 1.00 0.00 55 LYS A C 13
ATOM 9731 O O . LYS A 1 55 ? -3.309 3.895 -21.704 1.00 0.00 55 LYS A O 13
ATOM 9750 N N . VAL A 1 56 ? -1.043 4.014 -21.869 1.00 0.00 56 VAL A N 13
ATOM 9751 C CA . VAL A 1 56 ? -0.764 3.229 -20.645 1.00 0.00 56 VAL A CA 13
ATOM 9752 C C . VAL A 1 56 ? -1.140 4.063 -19.404 1.00 0.00 56 VAL A C 13
ATOM 9753 O O . VAL A 1 56 ? -1.744 3.560 -18.449 1.00 0.00 56 VAL A O 13
ATOM 9766 N N . ILE A 1 57 ? -0.777 5.355 -19.464 1.00 0.00 57 ILE A N 13
ATOM 9767 C CA . ILE A 1 57 ? -1.078 6.345 -18.419 1.00 0.00 57 ILE A CA 13
ATOM 9768 C C . ILE A 1 57 ? -2.601 6.562 -18.278 1.00 0.00 57 ILE A C 13
ATOM 9769 O O . ILE A 1 57 ? -3.068 6.897 -17.195 1.00 0.00 57 ILE A O 13
ATOM 9785 N N . GLU A 1 58 ? -3.367 6.352 -19.372 1.00 0.00 58 GLU A N 13
ATOM 9786 C CA . GLU A 1 58 ? -4.841 6.420 -19.332 1.00 0.00 58 GLU A CA 13
ATOM 9787 C C . GLU A 1 58 ? -5.421 5.293 -18.468 1.00 0.00 58 GLU A C 13
ATOM 9788 O O . GLU A 1 58 ? -6.415 5.488 -17.759 1.00 0.00 58 GLU A O 13
ATOM 9800 N N . GLU A 1 59 ? -4.776 4.119 -18.529 1.00 0.00 59 GLU A N 13
ATOM 9801 C CA . GLU A 1 59 ? -5.153 2.950 -17.723 1.00 0.00 59 GLU A CA 13
ATOM 9802 C C . GLU A 1 59 ? -4.747 3.151 -16.246 1.00 0.00 59 GLU A C 13
ATOM 9803 O O . GLU A 1 59 ? -5.385 2.609 -15.336 1.00 0.00 59 GLU A O 13
ATOM 9815 N N . LEU A 1 60 ? -3.681 3.942 -16.026 1.00 0.00 60 LEU A N 13
ATOM 9816 C CA . LEU A 1 60 ? -3.204 4.297 -14.674 1.00 0.00 60 LEU A CA 13
ATOM 9817 C C . LEU A 1 60 ? -4.157 5.333 -14.014 1.00 0.00 60 LEU A C 13
ATOM 9818 O O . LEU A 1 60 ? -4.602 5.139 -12.880 1.00 0.00 60 LEU A O 13
ATOM 9834 N N . ARG A 1 61 ? -4.489 6.410 -14.768 1.00 0.00 61 ARG A N 13
ATOM 9835 C CA . ARG A 1 61 ? -5.344 7.533 -14.288 1.00 0.00 61 ARG A CA 13
ATOM 9836 C C . ARG A 1 61 ? -6.816 7.104 -14.190 1.00 0.00 61 ARG A C 13
ATOM 9837 O O . ARG A 1 61 ? -7.611 7.784 -13.548 1.00 0.00 61 ARG A O 13
ATOM 9858 N N . LYS A 1 62 ? -7.149 5.971 -14.842 1.00 0.00 62 LYS A N 13
ATOM 9859 C CA . LYS A 1 62 ? -8.463 5.312 -14.743 1.00 0.00 62 LYS A CA 13
ATOM 9860 C C . LYS A 1 62 ? -8.798 5.009 -13.264 1.00 0.00 62 LYS A C 13
ATOM 9861 O O . LYS A 1 62 ? -9.958 5.113 -12.846 1.00 0.00 62 LYS A O 13
ATOM 9880 N N . SER A 1 63 ? -7.755 4.656 -12.486 1.00 0.00 63 SER A N 13
ATOM 9881 C CA . SER A 1 63 ? -7.876 4.316 -11.053 1.00 0.00 63 SER A CA 13
ATOM 9882 C C . SER A 1 63 ? -8.285 5.545 -10.199 1.00 0.00 63 SER A C 13
ATOM 9883 O O . SER A 1 63 ? -8.779 5.391 -9.078 1.00 0.00 63 SER A O 13
ATOM 9891 N N . MET A 1 64 ? -8.065 6.761 -10.749 1.00 0.00 64 MET A N 13
ATOM 9892 C CA . MET A 1 64 ? -8.457 8.037 -10.118 1.00 0.00 64 MET A CA 13
ATOM 9893 C C . MET A 1 64 ? -9.709 8.598 -10.837 1.00 0.00 64 MET A C 13
ATOM 9907 N N . HIS A 1 20 ? 1.591 -2.360 0.612 1.00 0.00 20 HIS A N 14
ATOM 9908 C CA . HIS A 1 20 ? 2.164 -1.259 -0.189 1.00 0.00 20 HIS A CA 14
ATOM 9909 C C . HIS A 1 20 ? 1.920 -1.520 -1.686 1.00 0.00 20 HIS A C 14
ATOM 9910 O O . HIS A 1 20 ? 2.403 -2.518 -2.232 1.00 0.00 20 HIS A O 14
ATOM 9924 N N . MET A 1 21 ? 1.118 -0.640 -2.314 1.00 0.00 21 MET A N 14
ATOM 9925 C CA . MET A 1 21 ? 0.903 -0.592 -3.769 1.00 0.00 21 MET A CA 14
ATOM 9926 C C . MET A 1 21 ? 0.202 0.733 -4.125 1.00 0.00 21 MET A C 14
ATOM 9927 O O . MET A 1 21 ? -0.794 1.108 -3.486 1.00 0.00 21 MET A O 14
ATOM 9941 N N . ASP A 1 22 ? 0.755 1.468 -5.103 1.00 0.00 22 ASP A N 14
ATOM 9942 C CA . ASP A 1 22 ? 0.119 2.672 -5.664 1.00 0.00 22 ASP A CA 14
ATOM 9943 C C . ASP A 1 22 ? 0.347 2.699 -7.178 1.00 0.00 22 ASP A C 14
ATOM 9944 O O . ASP A 1 22 ? 1.190 1.960 -7.710 1.00 0.00 22 ASP A O 14
ATOM 9953 N N . VAL A 1 23 ? -0.422 3.549 -7.857 1.00 0.00 23 VAL A N 14
ATOM 9954 C CA . VAL A 1 23 ? -0.394 3.690 -9.323 1.00 0.00 23 VAL A CA 14
ATOM 9955 C C . VAL A 1 23 ? 0.277 5.025 -9.729 1.00 0.00 23 VAL A C 14
ATOM 9956 O O . VAL A 1 23 ? 0.851 5.137 -10.815 1.00 0.00 23 VAL A O 14
ATOM 9969 N N . GLU A 1 24 ? 0.254 5.994 -8.794 1.00 0.00 24 GLU A N 14
ATOM 9970 C CA . GLU A 1 24 ? 0.559 7.419 -9.060 1.00 0.00 24 GLU A CA 14
ATOM 9971 C C . GLU A 1 24 ? 1.994 7.649 -9.553 1.00 0.00 24 GLU A C 14
ATOM 9972 O O . GLU A 1 24 ? 2.217 8.461 -10.458 1.00 0.00 24 GLU A O 14
ATOM 9984 N N . GLU A 1 25 ? 2.961 6.940 -8.942 1.00 0.00 25 GLU A N 14
ATOM 9985 C CA . GLU A 1 25 ? 4.389 7.071 -9.292 1.00 0.00 25 GLU A CA 14
ATOM 9986 C C . GLU A 1 25 ? 4.673 6.478 -10.687 1.00 0.00 25 GLU A C 14
ATOM 9987 O O . GLU A 1 25 ? 5.535 6.993 -11.408 1.00 0.00 25 GLU A O 14
ATOM 9999 N N . GLN A 1 26 ? 3.934 5.413 -11.062 1.00 0.00 26 GLN A N 14
ATOM 10000 C CA . GLN A 1 26 ? 4.021 4.805 -12.412 1.00 0.00 26 GLN A CA 14
ATOM 10001 C C . GLN A 1 26 ? 3.546 5.807 -13.479 1.00 0.00 26 GLN A C 14
ATOM 10002 O O . GLN A 1 26 ? 4.199 5.982 -14.512 1.00 0.00 26 GLN A O 14
ATOM 10016 N N . ILE A 1 27 ? 2.397 6.460 -13.191 1.00 0.00 27 ILE A N 14
ATOM 10017 C CA . ILE A 1 27 ? 1.805 7.500 -14.063 1.00 0.00 27 ILE A CA 14
ATOM 10018 C C . ILE A 1 27 ? 2.802 8.659 -14.241 1.00 0.00 27 ILE A C 14
ATOM 10019 O O . ILE A 1 27 ? 3.093 9.071 -15.361 1.00 0.00 27 ILE A O 14
ATOM 10035 N N . ARG A 1 28 ? 3.359 9.111 -13.100 1.00 0.00 28 ARG A N 14
ATOM 10036 C CA . ARG A 1 28 ? 4.311 10.236 -13.030 1.00 0.00 28 ARG A CA 14
ATOM 10037 C C . ARG A 1 28 ? 5.599 9.926 -13.821 1.00 0.00 28 ARG A C 14
ATOM 10038 O O . ARG A 1 28 ? 6.172 10.819 -14.450 1.00 0.00 28 ARG A O 14
ATOM 10059 N N . ARG A 1 29 ? 5.999 8.633 -13.812 1.00 0.00 29 ARG A N 14
ATOM 10060 C CA . ARG A 1 29 ? 7.182 8.137 -14.545 1.00 0.00 29 ARG A CA 14
ATOM 10061 C C . ARG A 1 29 ? 6.947 8.217 -16.064 1.00 0.00 29 ARG A C 14
ATOM 10062 O O . ARG A 1 29 ? 7.851 8.543 -16.820 1.00 0.00 29 ARG A O 14
ATOM 10083 N N . LEU A 1 30 ? 5.705 7.959 -16.483 1.00 0.00 30 LEU A N 14
ATOM 10084 C CA . LEU A 1 30 ? 5.321 7.978 -17.901 1.00 0.00 30 LEU A CA 14
ATOM 10085 C C . LEU A 1 30 ? 5.151 9.427 -18.409 1.00 0.00 30 LEU A C 14
ATOM 10086 O O . LEU A 1 30 ? 5.458 9.715 -19.562 1.00 0.00 30 LEU A O 14
ATOM 10102 N N . GLU A 1 31 ? 4.672 10.323 -17.524 1.00 0.00 31 GLU A N 14
ATOM 10103 C CA . GLU A 1 31 ? 4.390 11.735 -17.858 1.00 0.00 31 GLU A CA 14
ATOM 10104 C C . GLU A 1 31 ? 5.683 12.557 -17.986 1.00 0.00 31 GLU A C 14
ATOM 10105 O O . GLU A 1 31 ? 5.782 13.438 -18.856 1.00 0.00 31 GLU A O 14
ATOM 10117 N N . GLU A 1 32 ? 6.657 12.286 -17.099 1.00 0.00 32 GLU A N 14
ATOM 10118 C CA . GLU A 1 32 ? 7.963 12.969 -17.132 1.00 0.00 32 GLU A CA 14
ATOM 10119 C C . GLU A 1 32 ? 8.773 12.513 -18.364 1.00 0.00 32 GLU A C 14
ATOM 10120 O O . GLU A 1 32 ? 9.443 13.321 -19.004 1.00 0.00 32 GLU A O 14
ATOM 10132 N N . VAL A 1 33 ? 8.652 11.204 -18.698 1.00 0.00 33 VAL A N 14
ATOM 10133 C CA . VAL A 1 33 ? 9.308 10.587 -19.871 1.00 0.00 33 VAL A CA 14
ATOM 10134 C C . VAL A 1 33 ? 8.537 10.912 -21.177 1.00 0.00 33 VAL A C 14
ATOM 10135 O O . VAL A 1 33 ? 9.084 10.791 -22.280 1.00 0.00 33 VAL A O 14
ATOM 10148 N N . LEU A 1 34 ? 7.270 11.359 -21.036 1.00 0.00 34 LEU A N 14
ATOM 10149 C CA . LEU A 1 34 ? 6.466 11.893 -22.161 1.00 0.00 34 LEU A CA 14
ATOM 10150 C C . LEU A 1 34 ? 7.141 13.193 -22.661 1.00 0.00 34 LEU A C 14
ATOM 10151 O O . LEU A 1 34 ? 7.400 13.368 -23.860 1.00 0.00 34 LEU A O 14
ATOM 10167 N N . LYS A 1 35 ? 7.455 14.073 -21.696 1.00 0.00 35 LYS A N 14
ATOM 10168 C CA . LYS A 1 35 ? 8.091 15.375 -21.959 1.00 0.00 35 LYS A CA 14
ATOM 10169 C C . LYS A 1 35 ? 9.601 15.223 -22.210 1.00 0.00 35 LYS A C 14
ATOM 10170 O O . LYS A 1 35 ? 10.213 16.064 -22.882 1.00 0.00 35 LYS A O 14
ATOM 10189 N N . LYS A 1 36 ? 10.192 14.148 -21.654 1.00 0.00 36 LYS A N 14
ATOM 10190 C CA . LYS A 1 36 ? 11.613 13.816 -21.858 1.00 0.00 36 LYS A CA 14
ATOM 10191 C C . LYS A 1 36 ? 11.816 13.184 -23.247 1.00 0.00 36 LYS A C 14
ATOM 10192 O O . LYS A 1 36 ? 12.891 13.322 -23.847 1.00 0.00 36 LYS A O 14
ATOM 10211 N N . ASN A 1 37 ? 10.748 12.519 -23.735 1.00 0.00 37 ASN A N 14
ATOM 10212 C CA . ASN A 1 37 ? 10.716 11.807 -25.020 1.00 0.00 37 ASN A CA 14
ATOM 10213 C C . ASN A 1 37 ? 11.779 10.705 -25.064 1.00 0.00 37 ASN A C 14
ATOM 10214 O O . ASN A 1 37 ? 12.841 10.865 -25.676 1.00 0.00 37 ASN A O 14
ATOM 10225 N N . GLN A 1 38 ? 11.506 9.596 -24.361 1.00 0.00 38 GLN A N 14
ATOM 10226 C CA . GLN A 1 38 ? 12.400 8.415 -24.318 1.00 0.00 38 GLN A CA 14
ATOM 10227 C C . GLN A 1 38 ? 11.565 7.116 -24.280 1.00 0.00 38 GLN A C 14
ATOM 10228 O O . GLN A 1 38 ? 10.424 7.132 -23.804 1.00 0.00 38 GLN A O 14
ATOM 10242 N N . PRO A 1 39 ? 12.109 5.975 -24.827 1.00 0.00 39 PRO A N 14
ATOM 10243 C CA . PRO A 1 39 ? 11.459 4.646 -24.713 1.00 0.00 39 PRO A CA 14
ATOM 10244 C C . PRO A 1 39 ? 11.431 4.151 -23.249 1.00 0.00 39 PRO A C 14
ATOM 10245 O O . PRO A 1 39 ? 12.484 3.894 -22.649 1.00 0.00 39 PRO A O 14
ATOM 10256 N N . VAL A 1 40 ? 10.223 4.040 -22.682 1.00 0.00 40 VAL A N 14
ATOM 10257 C CA . VAL A 1 40 ? 10.014 3.623 -21.283 1.00 0.00 40 VAL A CA 14
ATOM 10258 C C . VAL A 1 40 ? 9.516 2.167 -21.241 1.00 0.00 40 VAL A C 14
ATOM 10259 O O . VAL A 1 40 ? 8.570 1.795 -21.950 1.00 0.00 40 VAL A O 14
ATOM 10272 N N . THR A 1 41 ? 10.173 1.344 -20.412 1.00 0.00 41 THR A N 14
ATOM 10273 C CA . THR A 1 41 ? 9.798 -0.058 -20.215 1.00 0.00 41 THR A CA 14
ATOM 10274 C C . THR A 1 41 ? 8.736 -0.130 -19.106 1.00 0.00 41 THR A C 14
ATOM 10275 O O . THR A 1 41 ? 9.028 0.067 -17.918 1.00 0.00 41 THR A O 14
ATOM 10286 N N . TRP A 1 42 ? 7.492 -0.387 -19.530 1.00 0.00 42 TRP A N 14
ATOM 10287 C CA . TRP A 1 42 ? 6.297 -0.346 -18.668 1.00 0.00 42 TRP A CA 14
ATOM 10288 C C . TRP A 1 42 ? 6.021 -1.735 -18.018 1.00 0.00 42 TRP A C 14
ATOM 10289 O O . TRP A 1 42 ? 4.924 -1.979 -17.499 1.00 0.00 42 TRP A O 14
ATOM 10310 N N . ASN A 1 43 ? 7.042 -2.630 -18.034 1.00 0.00 43 ASN A N 14
ATOM 10311 C CA . ASN A 1 43 ? 6.968 -3.984 -17.438 1.00 0.00 43 ASN A CA 14
ATOM 10312 C C . ASN A 1 43 ? 5.930 -4.843 -18.191 1.00 0.00 43 ASN A C 14
ATOM 10313 O O . ASN A 1 43 ? 4.978 -5.380 -17.604 1.00 0.00 43 ASN A O 14
ATOM 10324 N N . GLY A 1 44 ? 6.133 -4.938 -19.509 1.00 0.00 44 GLY A N 14
ATOM 10325 C CA . GLY A 1 44 ? 5.230 -5.662 -20.403 1.00 0.00 44 GLY A CA 14
ATOM 10326 C C . GLY A 1 44 ? 5.460 -5.270 -21.849 1.00 0.00 44 GLY A C 14
ATOM 10327 O O . GLY A 1 44 ? 5.376 -6.120 -22.746 1.00 0.00 44 GLY A O 14
ATOM 10331 N N . THR A 1 45 ? 5.742 -3.970 -22.066 1.00 0.00 45 THR A N 14
ATOM 10332 C CA . THR A 1 45 ? 6.083 -3.403 -23.380 1.00 0.00 45 THR A CA 14
ATOM 10333 C C . THR A 1 45 ? 6.905 -2.110 -23.184 1.00 0.00 45 THR A C 14
ATOM 10334 O O . THR A 1 45 ? 6.594 -1.299 -22.300 1.00 0.00 45 THR A O 14
ATOM 10345 N N . THR A 1 46 ? 7.965 -1.939 -24.000 1.00 0.00 46 THR A N 14
ATOM 10346 C CA . THR A 1 46 ? 8.763 -0.706 -24.039 1.00 0.00 46 THR A CA 14
ATOM 10347 C C . THR A 1 46 ? 8.137 0.271 -25.061 1.00 0.00 46 THR A C 14
ATOM 10348 O O . THR A 1 46 ? 8.290 0.101 -26.277 1.00 0.00 46 THR A O 14
ATOM 10359 N N . TYR A 1 47 ? 7.385 1.256 -24.546 1.00 0.00 47 TYR A N 14
ATOM 10360 C CA . TYR A 1 47 ? 6.689 2.261 -25.369 1.00 0.00 47 TYR A CA 14
ATOM 10361 C C . TYR A 1 47 ? 7.651 3.404 -25.751 1.00 0.00 47 TYR A C 14
ATOM 10362 O O . TYR A 1 47 ? 8.144 4.129 -24.881 1.00 0.00 47 TYR A O 14
ATOM 10380 N N . THR A 1 48 ? 7.919 3.524 -27.061 1.00 0.00 48 THR A N 14
ATOM 10381 C CA . THR A 1 48 ? 8.859 4.502 -27.634 1.00 0.00 48 THR A CA 14
ATOM 10382 C C . THR A 1 48 ? 8.142 5.820 -28.000 1.00 0.00 48 THR A C 14
ATOM 10383 O O . THR A 1 48 ? 8.660 6.917 -27.769 1.00 0.00 48 THR A O 14
ATOM 10394 N N . ASP A 1 49 ? 6.929 5.671 -28.560 1.00 0.00 49 ASP A N 14
ATOM 10395 C CA . ASP A 1 49 ? 6.131 6.785 -29.120 1.00 0.00 49 ASP A CA 14
ATOM 10396 C C . ASP A 1 49 ? 5.333 7.486 -27.999 1.00 0.00 49 ASP A C 14
ATOM 10397 O O . ASP A 1 49 ? 4.789 6.788 -27.146 1.00 0.00 49 ASP A O 14
ATOM 10406 N N . PRO A 1 50 ? 5.223 8.867 -28.009 1.00 0.00 50 PRO A N 14
ATOM 10407 C CA . PRO A 1 50 ? 4.439 9.644 -27.001 1.00 0.00 50 PRO A CA 14
ATOM 10408 C C . PRO A 1 50 ? 2.976 9.166 -26.842 1.00 0.00 50 PRO A C 14
ATOM 10409 O O . PRO A 1 50 ? 2.486 9.066 -25.726 1.00 0.00 50 PRO A O 14
ATOM 10420 N N . ASN A 1 51 ? 2.301 8.859 -27.960 1.00 0.00 51 ASN A N 14
ATOM 10421 C CA . ASN A 1 51 ? 0.879 8.436 -27.945 1.00 0.00 51 ASN A CA 14
ATOM 10422 C C . ASN A 1 51 ? 0.729 7.008 -27.390 1.00 0.00 51 ASN A C 14
ATOM 10423 O O . ASN A 1 51 ? -0.290 6.673 -26.776 1.00 0.00 51 ASN A O 14
ATOM 10434 N N . GLU A 1 52 ? 1.759 6.171 -27.619 1.00 0.00 52 GLU A N 14
ATOM 10435 C CA . GLU A 1 52 ? 1.806 4.794 -27.097 1.00 0.00 52 GLU A CA 14
ATOM 10436 C C . GLU A 1 52 ? 2.082 4.789 -25.576 1.00 0.00 52 GLU A C 14
ATOM 10437 O O . GLU A 1 52 ? 1.535 3.951 -24.841 1.00 0.00 52 GLU A O 14
ATOM 10449 N N . ILE A 1 53 ? 2.924 5.740 -25.116 1.00 0.00 53 ILE A N 14
ATOM 10450 C CA . ILE A 1 53 ? 3.173 5.967 -23.676 1.00 0.00 53 ILE A CA 14
ATOM 10451 C C . ILE A 1 53 ? 1.897 6.530 -23.022 1.00 0.00 53 ILE A C 14
ATOM 10452 O O . ILE A 1 53 ? 1.525 6.131 -21.917 1.00 0.00 53 ILE A O 14
ATOM 10468 N N . LYS A 1 54 ? 1.220 7.444 -23.745 1.00 0.00 54 LYS A N 14
ATOM 10469 C CA . LYS A 1 54 ? 0.020 8.138 -23.251 1.00 0.00 54 LYS A CA 14
ATOM 10470 C C . LYS A 1 54 ? -1.153 7.166 -23.081 1.00 0.00 54 LYS A C 14
ATOM 10471 O O . LYS A 1 54 ? -1.965 7.337 -22.171 1.00 0.00 54 LYS A O 14
ATOM 10490 N N . LYS A 1 55 ? -1.207 6.135 -23.948 1.00 0.00 55 LYS A N 14
ATOM 10491 C CA . LYS A 1 55 ? -2.236 5.086 -23.883 1.00 0.00 55 LYS A CA 14
ATOM 10492 C C . LYS A 1 55 ? -2.224 4.383 -22.511 1.00 0.00 55 LYS A C 14
ATOM 10493 O O . LYS A 1 55 ? -3.271 4.201 -21.886 1.00 0.00 55 LYS A O 14
ATOM 10512 N N . VAL A 1 56 ? -1.019 4.009 -22.050 1.00 0.00 56 VAL A N 14
ATOM 10513 C CA . VAL A 1 56 ? -0.841 3.338 -20.754 1.00 0.00 56 VAL A CA 14
ATOM 10514 C C . VAL A 1 56 ? -0.851 4.323 -19.578 1.00 0.00 56 VAL A C 14
ATOM 10515 O O . VAL A 1 56 ? -1.050 3.900 -18.441 1.00 0.00 56 VAL A O 14
ATOM 10528 N N . ILE A 1 57 ? -0.633 5.633 -19.848 1.00 0.00 57 ILE A N 14
ATOM 10529 C CA . ILE A 1 57 ? -0.938 6.684 -18.853 1.00 0.00 57 ILE A CA 14
ATOM 10530 C C . ILE A 1 57 ? -2.449 6.660 -18.562 1.00 0.00 57 ILE A C 14
ATOM 10531 O O . ILE A 1 57 ? -2.847 6.709 -17.411 1.00 0.00 57 ILE A O 14
ATOM 10547 N N . GLU A 1 58 ? -3.260 6.536 -19.639 1.00 0.00 58 GLU A N 14
ATOM 10548 C CA . GLU A 1 58 ? -4.736 6.480 -19.563 1.00 0.00 58 GLU A CA 14
ATOM 10549 C C . GLU A 1 58 ? -5.207 5.233 -18.793 1.00 0.00 58 GLU A C 14
ATOM 10550 O O . GLU A 1 58 ? -6.072 5.320 -17.913 1.00 0.00 58 GLU A O 14
ATOM 10562 N N . GLU A 1 59 ? -4.574 4.087 -19.102 1.00 0.00 59 GLU A N 14
ATOM 10563 C CA . GLU A 1 59 ? -4.870 2.792 -18.460 1.00 0.00 59 GLU A CA 14
ATOM 10564 C C . GLU A 1 59 ? -4.568 2.805 -16.947 1.00 0.00 59 GLU A C 14
ATOM 10565 O O . GLU A 1 59 ? -5.061 1.948 -16.209 1.00 0.00 59 GLU A O 14
ATOM 10577 N N . LEU A 1 60 ? -3.726 3.751 -16.504 1.00 0.00 60 LEU A N 14
ATOM 10578 C CA . LEU A 1 60 ? -3.401 3.940 -15.078 1.00 0.00 60 LEU A CA 14
ATOM 10579 C C . LEU A 1 60 ? -4.251 5.056 -14.418 1.00 0.00 60 LEU A C 14
ATOM 10580 O O . LEU A 1 60 ? -4.769 4.876 -13.311 1.00 0.00 60 LEU A O 14
ATOM 10596 N N . ARG A 1 61 ? -4.394 6.200 -15.121 1.00 0.00 61 ARG A N 14
ATOM 10597 C CA . ARG A 1 61 ? -5.005 7.446 -14.567 1.00 0.00 61 ARG A CA 14
ATOM 10598 C C . ARG A 1 61 ? -6.534 7.344 -14.470 1.00 0.00 61 ARG A C 14
ATOM 10599 O O . ARG A 1 61 ? -7.170 8.201 -13.856 1.00 0.00 61 ARG A O 14
ATOM 10620 N N . LYS A 1 62 ? -7.107 6.292 -15.091 1.00 0.00 62 LYS A N 14
ATOM 10621 C CA . LYS A 1 62 ? -8.538 5.950 -14.959 1.00 0.00 62 LYS A CA 14
ATOM 10622 C C . LYS A 1 62 ? -8.922 5.693 -13.482 1.00 0.00 62 LYS A C 14
ATOM 10623 O O . LYS A 1 62 ? -10.075 5.885 -13.088 1.00 0.00 62 LYS A O 14
ATOM 10642 N N . SER A 1 63 ? -7.926 5.253 -12.684 1.00 0.00 63 SER A N 14
ATOM 10643 C CA . SER A 1 63 ? -8.074 5.044 -11.237 1.00 0.00 63 SER A CA 14
ATOM 10644 C C . SER A 1 63 ? -8.096 6.391 -10.484 1.00 0.00 63 SER A C 14
ATOM 10645 O O . SER A 1 63 ? -8.784 6.535 -9.465 1.00 0.00 63 SER A O 14
ATOM 10653 N N . MET A 1 64 ? -7.346 7.375 -11.013 1.00 0.00 64 MET A N 14
ATOM 10654 C CA . MET A 1 64 ? -7.166 8.697 -10.387 1.00 0.00 64 MET A CA 14
ATOM 10655 C C . MET A 1 64 ? -8.208 9.700 -10.952 1.00 0.00 64 MET A C 14
ATOM 10669 N N . HIS A 1 20 ? -1.355 -1.645 0.426 1.00 0.00 20 HIS A N 15
ATOM 10670 C CA . HIS A 1 20 ? -0.496 -0.478 0.133 1.00 0.00 20 HIS A CA 15
ATOM 10671 C C . HIS A 1 20 ? -0.158 -0.451 -1.368 1.00 0.00 20 HIS A C 15
ATOM 10672 O O . HIS A 1 20 ? 0.805 -1.090 -1.804 1.00 0.00 20 HIS A O 15
ATOM 10686 N N . MET A 1 21 ? -0.979 0.275 -2.149 1.00 0.00 21 MET A N 15
ATOM 10687 C CA . MET A 1 21 ? -0.822 0.409 -3.610 1.00 0.00 21 MET A CA 15
ATOM 10688 C C . MET A 1 21 ? -1.299 1.798 -4.065 1.00 0.00 21 MET A C 15
ATOM 10689 O O . MET A 1 21 ? -2.506 2.073 -4.096 1.00 0.00 21 MET A O 15
ATOM 10703 N N . ASP A 1 22 ? -0.337 2.686 -4.368 1.00 0.00 22 ASP A N 15
ATOM 10704 C CA . ASP A 1 22 ? -0.594 3.969 -5.043 1.00 0.00 22 ASP A CA 15
ATOM 10705 C C . ASP A 1 22 ? -0.183 3.817 -6.515 1.00 0.00 22 ASP A C 15
ATOM 10706 O O . ASP A 1 22 ? 0.753 3.068 -6.833 1.00 0.00 22 ASP A O 15
ATOM 10715 N N . VAL A 1 23 ? -0.923 4.477 -7.413 1.00 0.00 23 VAL A N 15
ATOM 10716 C CA . VAL A 1 23 ? -0.638 4.480 -8.861 1.00 0.00 23 VAL A CA 15
ATOM 10717 C C . VAL A 1 23 ? -0.101 5.856 -9.311 1.00 0.00 23 VAL A C 15
ATOM 10718 O O . VAL A 1 23 ? 0.453 5.986 -10.401 1.00 0.00 23 VAL A O 15
ATOM 10731 N N . GLU A 1 24 ? -0.232 6.864 -8.422 1.00 0.00 24 GLU A N 15
ATOM 10732 C CA . GLU A 1 24 ? 0.085 8.280 -8.710 1.00 0.00 24 GLU A CA 15
ATOM 10733 C C . GLU A 1 24 ? 1.522 8.480 -9.258 1.00 0.00 24 GLU A C 15
ATOM 10734 O O . GLU A 1 24 ? 1.726 9.263 -10.186 1.00 0.00 24 GLU A O 15
ATOM 10746 N N . GLU A 1 25 ? 2.502 7.753 -8.670 1.00 0.00 25 GLU A N 15
ATOM 10747 C CA . GLU A 1 25 ? 3.920 7.845 -9.058 1.00 0.00 25 GLU A CA 15
ATOM 10748 C C . GLU A 1 25 ? 4.197 7.076 -10.356 1.00 0.00 25 GLU A C 15
ATOM 10749 O O . GLU A 1 25 ? 5.054 7.484 -11.125 1.00 0.00 25 GLU A O 15
ATOM 10761 N N . GLN A 1 26 ? 3.464 5.965 -10.590 1.00 0.00 26 GLN A N 15
ATOM 10762 C CA . GLN A 1 26 ? 3.567 5.185 -11.848 1.00 0.00 26 GLN A CA 15
ATOM 10763 C C . GLN A 1 26 ? 3.160 6.072 -13.034 1.00 0.00 26 GLN A C 15
ATOM 10764 O O . GLN A 1 26 ? 3.890 6.190 -14.027 1.00 0.00 26 GLN A O 15
ATOM 10778 N N . ILE A 1 27 ? 1.999 6.727 -12.860 1.00 0.00 27 ILE A N 15
ATOM 10779 C CA . ILE A 1 27 ? 1.451 7.716 -13.795 1.00 0.00 27 ILE A CA 15
ATOM 10780 C C . ILE A 1 27 ? 2.481 8.840 -14.043 1.00 0.00 27 ILE A C 15
ATOM 10781 O O . ILE A 1 27 ? 2.846 9.108 -15.188 1.00 0.00 27 ILE A O 15
ATOM 10797 N N . ARG A 1 28 ? 3.000 9.406 -12.933 1.00 0.00 28 ARG A N 15
ATOM 10798 C CA . ARG A 1 28 ? 3.887 10.589 -12.947 1.00 0.00 28 ARG A CA 15
ATOM 10799 C C . ARG A 1 28 ? 5.254 10.286 -13.598 1.00 0.00 28 ARG A C 15
ATOM 10800 O O . ARG A 1 28 ? 5.818 11.149 -14.276 1.00 0.00 28 ARG A O 15
ATOM 10821 N N . ARG A 1 29 ? 5.738 9.037 -13.417 1.00 0.00 29 ARG A N 15
ATOM 10822 C CA . ARG A 1 29 ? 7.014 8.552 -14.003 1.00 0.00 29 ARG A CA 15
ATOM 10823 C C . ARG A 1 29 ? 6.895 8.539 -15.530 1.00 0.00 29 ARG A C 15
ATOM 10824 O O . ARG A 1 29 ? 7.809 8.964 -16.243 1.00 0.00 29 ARG A O 15
ATOM 10845 N N . LEU A 1 30 ? 5.723 8.099 -16.009 1.00 0.00 30 LEU A N 15
ATOM 10846 C CA . LEU A 1 30 ? 5.442 7.983 -17.442 1.00 0.00 30 LEU A CA 15
ATOM 10847 C C . LEU A 1 30 ? 5.132 9.366 -18.058 1.00 0.00 30 LEU A C 15
ATOM 10848 O O . LEU A 1 30 ? 5.383 9.573 -19.238 1.00 0.00 30 LEU A O 15
ATOM 10864 N N . GLU A 1 31 ? 4.578 10.301 -17.247 1.00 0.00 31 GLU A N 15
ATOM 10865 C CA . GLU A 1 31 ? 4.281 11.690 -17.685 1.00 0.00 31 GLU A CA 15
ATOM 10866 C C . GLU A 1 31 ? 5.574 12.446 -18.028 1.00 0.00 31 GLU A C 15
ATOM 10867 O O . GLU A 1 31 ? 5.608 13.251 -18.968 1.00 0.00 31 GLU A O 15
ATOM 10879 N N . GLU A 1 32 ? 6.631 12.174 -17.248 1.00 0.00 32 GLU A N 15
ATOM 10880 C CA . GLU A 1 32 ? 7.972 12.724 -17.496 1.00 0.00 32 GLU A CA 15
ATOM 10881 C C . GLU A 1 32 ? 8.535 12.183 -18.819 1.00 0.00 32 GLU A C 15
ATOM 10882 O O . GLU A 1 32 ? 9.016 12.946 -19.660 1.00 0.00 32 GLU A O 15
ATOM 10894 N N . VAL A 1 33 ? 8.431 10.848 -18.987 1.00 0.00 33 VAL A N 15
ATOM 10895 C CA . VAL A 1 33 ? 8.979 10.131 -20.158 1.00 0.00 33 VAL A CA 15
ATOM 10896 C C . VAL A 1 33 ? 8.156 10.425 -21.439 1.00 0.00 33 VAL A C 15
ATOM 10897 O O . VAL A 1 33 ? 8.684 10.313 -22.553 1.00 0.00 33 VAL A O 15
ATOM 10910 N N . LEU A 1 34 ? 6.876 10.821 -21.257 1.00 0.00 34 LEU A N 15
ATOM 10911 C CA . LEU A 1 34 ? 5.979 11.266 -22.355 1.00 0.00 34 LEU A CA 15
ATOM 10912 C C . LEU A 1 34 ? 6.630 12.472 -23.046 1.00 0.00 34 LEU A C 15
ATOM 10913 O O . LEU A 1 34 ? 6.941 12.429 -24.237 1.00 0.00 34 LEU A O 15
ATOM 10929 N N . LYS A 1 35 ? 6.851 13.532 -22.247 1.00 0.00 35 LYS A N 15
ATOM 10930 C CA . LYS A 1 35 ? 7.421 14.806 -22.709 1.00 0.00 35 LYS A CA 15
ATOM 10931 C C . LYS A 1 35 ? 8.910 14.635 -23.089 1.00 0.00 35 LYS A C 15
ATOM 10932 O O . LYS A 1 35 ? 9.443 15.377 -23.927 1.00 0.00 35 LYS A O 15
ATOM 10951 N N . LYS A 1 36 ? 9.560 13.629 -22.473 1.00 0.00 36 LYS A N 15
ATOM 10952 C CA . LYS A 1 36 ? 10.969 13.294 -22.743 1.00 0.00 36 LYS A CA 15
ATOM 10953 C C . LYS A 1 36 ? 11.098 12.483 -24.055 1.00 0.00 36 LYS A C 15
ATOM 10954 O O . LYS A 1 36 ? 12.174 12.443 -24.647 1.00 0.00 36 LYS A O 15
ATOM 10973 N N . ASN A 1 37 ? 9.980 11.842 -24.473 1.00 0.00 37 ASN A N 15
ATOM 10974 C CA . ASN A 1 37 ? 9.859 11.041 -25.719 1.00 0.00 37 ASN A CA 15
ATOM 10975 C C . ASN A 1 37 ? 10.760 9.784 -25.712 1.00 0.00 37 ASN A C 15
ATOM 10976 O O . ASN A 1 37 ? 10.955 9.164 -26.761 1.00 0.00 37 ASN A O 15
ATOM 10987 N N . GLN A 1 38 ? 11.270 9.386 -24.528 1.00 0.00 38 GLN A N 15
ATOM 10988 C CA . GLN A 1 38 ? 12.215 8.253 -24.404 1.00 0.00 38 GLN A CA 15
ATOM 10989 C C . GLN A 1 38 ? 11.487 6.894 -24.382 1.00 0.00 38 GLN A C 15
ATOM 10990 O O . GLN A 1 38 ? 10.298 6.829 -24.061 1.00 0.00 38 GLN A O 15
ATOM 11004 N N . PRO A 1 39 ? 12.201 5.786 -24.767 1.00 0.00 39 PRO A N 15
ATOM 11005 C CA . PRO A 1 39 ? 11.741 4.402 -24.509 1.00 0.00 39 PRO A CA 15
ATOM 11006 C C . PRO A 1 39 ? 11.585 4.122 -22.999 1.00 0.00 39 PRO A C 15
ATOM 11007 O O . PRO A 1 39 ? 12.536 4.314 -22.232 1.00 0.00 39 PRO A O 15
ATOM 11018 N N . VAL A 1 40 ? 10.378 3.713 -22.575 1.00 0.00 40 VAL A N 15
ATOM 11019 C CA . VAL A 1 40 ? 10.108 3.285 -21.190 1.00 0.00 40 VAL A CA 15
ATOM 11020 C C . VAL A 1 40 ? 9.626 1.826 -21.186 1.00 0.00 40 VAL A C 15
ATOM 11021 O O . VAL A 1 40 ? 8.749 1.450 -21.969 1.00 0.00 40 VAL A O 15
ATOM 11034 N N . THR A 1 41 ? 10.204 1.009 -20.291 1.00 0.00 41 THR A N 15
ATOM 11035 C CA . THR A 1 41 ? 9.852 -0.406 -20.150 1.00 0.00 41 THR A CA 15
ATOM 11036 C C . THR A 1 41 ? 8.630 -0.519 -19.218 1.00 0.00 41 THR A C 15
ATOM 11037 O O . THR A 1 41 ? 8.729 -0.325 -18.000 1.00 0.00 41 THR A O 15
ATOM 11048 N N . TRP A 1 42 ? 7.464 -0.807 -19.831 1.00 0.00 42 TRP A N 15
ATOM 11049 C CA . TRP A 1 42 ? 6.165 -0.877 -19.134 1.00 0.00 42 TRP A CA 15
ATOM 11050 C C . TRP A 1 42 ? 5.883 -2.331 -18.666 1.00 0.00 42 TRP A C 15
ATOM 11051 O O . TRP A 1 42 ? 4.736 -2.688 -18.365 1.00 0.00 42 TRP A O 15
ATOM 11072 N N . ASN A 1 43 ? 6.960 -3.161 -18.622 1.00 0.00 43 ASN A N 15
ATOM 11073 C CA . ASN A 1 43 ? 6.940 -4.543 -18.094 1.00 0.00 43 ASN A CA 15
ATOM 11074 C C . ASN A 1 43 ? 6.119 -5.467 -19.016 1.00 0.00 43 ASN A C 15
ATOM 11075 O O . ASN A 1 43 ? 5.270 -6.246 -18.565 1.00 0.00 43 ASN A O 15
ATOM 11086 N N . GLY A 1 44 ? 6.449 -5.401 -20.315 1.00 0.00 44 GLY A N 15
ATOM 11087 C CA . GLY A 1 44 ? 5.800 -6.201 -21.351 1.00 0.00 44 GLY A CA 15
ATOM 11088 C C . GLY A 1 44 ? 6.049 -5.630 -22.737 1.00 0.00 44 GLY A C 15
ATOM 11089 O O . GLY A 1 44 ? 6.251 -6.385 -23.700 1.00 0.00 44 GLY A O 15
ATOM 11093 N N . THR A 1 45 ? 6.037 -4.290 -22.836 1.00 0.00 45 THR A N 15
ATOM 11094 C CA . THR A 1 45 ? 6.351 -3.563 -24.075 1.00 0.00 45 THR A CA 15
ATOM 11095 C C . THR A 1 45 ? 7.061 -2.243 -23.717 1.00 0.00 45 THR A C 15
ATOM 11096 O O . THR A 1 45 ? 6.623 -1.522 -22.807 1.00 0.00 45 THR A O 15
ATOM 11107 N N . THR A 1 46 ? 8.174 -1.957 -24.411 1.00 0.00 46 THR A N 15
ATOM 11108 C CA . THR A 1 46 ? 8.951 -0.728 -24.226 1.00 0.00 46 THR A CA 15
ATOM 11109 C C . THR A 1 46 ? 8.426 0.356 -25.197 1.00 0.00 46 THR A C 15
ATOM 11110 O O . THR A 1 46 ? 8.763 0.366 -26.384 1.00 0.00 46 THR A O 15
ATOM 11121 N N . TYR A 1 47 ? 7.542 1.223 -24.672 1.00 0.00 47 TYR A N 15
ATOM 11122 C CA . TYR A 1 47 ? 6.875 2.287 -25.452 1.00 0.00 47 TYR A CA 15
ATOM 11123 C C . TYR A 1 47 ? 7.832 3.473 -25.655 1.00 0.00 47 TYR A C 15
ATOM 11124 O O . TYR A 1 47 ? 8.217 4.139 -24.690 1.00 0.00 47 TYR A O 15
ATOM 11142 N N . THR A 1 48 ? 8.245 3.682 -26.915 1.00 0.00 48 THR A N 15
ATOM 11143 C CA . THR A 1 48 ? 9.178 4.754 -27.307 1.00 0.00 48 THR A CA 15
ATOM 11144 C C . THR A 1 48 ? 8.417 6.053 -27.601 1.00 0.00 48 THR A C 15
ATOM 11145 O O . THR A 1 48 ? 8.834 7.142 -27.181 1.00 0.00 48 THR A O 15
ATOM 11156 N N . ASP A 1 49 ? 7.294 5.905 -28.319 1.00 0.00 49 ASP A N 15
ATOM 11157 C CA . ASP A 1 49 ? 6.488 7.028 -28.817 1.00 0.00 49 ASP A CA 15
ATOM 11158 C C . ASP A 1 49 ? 5.764 7.733 -27.644 1.00 0.00 49 ASP A C 15
ATOM 11159 O O . ASP A 1 49 ? 5.164 7.041 -26.819 1.00 0.00 49 ASP A O 15
ATOM 11168 N N . PRO A 1 50 ? 5.797 9.111 -27.571 1.00 0.00 50 PRO A N 15
ATOM 11169 C CA . PRO A 1 50 ? 5.126 9.911 -26.498 1.00 0.00 50 PRO A CA 15
ATOM 11170 C C . PRO A 1 50 ? 3.615 9.601 -26.336 1.00 0.00 50 PRO A C 15
ATOM 11171 O O . PRO A 1 50 ? 3.097 9.634 -25.220 1.00 0.00 50 PRO A O 15
ATOM 11182 N N . ASN A 1 51 ? 2.921 9.309 -27.457 1.00 0.00 51 ASN A N 15
ATOM 11183 C CA . ASN A 1 51 ? 1.461 9.043 -27.452 1.00 0.00 51 ASN A CA 15
ATOM 11184 C C . ASN A 1 51 ? 1.172 7.605 -26.979 1.00 0.00 51 ASN A C 15
ATOM 11185 O O . ASN A 1 51 ? 0.143 7.348 -26.350 1.00 0.00 51 ASN A O 15
ATOM 11196 N N . GLU A 1 52 ? 2.095 6.677 -27.306 1.00 0.00 52 GLU A N 15
ATOM 11197 C CA . GLU A 1 52 ? 2.060 5.281 -26.817 1.00 0.00 52 GLU A CA 15
ATOM 11198 C C . GLU A 1 52 ? 2.253 5.228 -25.289 1.00 0.00 52 GLU A C 15
ATOM 11199 O O . GLU A 1 52 ? 1.631 4.404 -24.602 1.00 0.00 52 GLU A O 15
ATOM 11211 N N . ILE A 1 53 ? 3.111 6.122 -24.784 1.00 0.00 53 ILE A N 15
ATOM 11212 C CA . ILE A 1 53 ? 3.323 6.310 -23.345 1.00 0.00 53 ILE A CA 15
ATOM 11213 C C . ILE A 1 53 ? 2.058 6.938 -22.715 1.00 0.00 53 ILE A C 15
ATOM 11214 O O . ILE A 1 53 ? 1.591 6.485 -21.681 1.00 0.00 53 ILE A O 15
ATOM 11230 N N . LYS A 1 54 ? 1.501 7.957 -23.394 1.00 0.00 54 LYS A N 15
ATOM 11231 C CA . LYS A 1 54 ? 0.285 8.685 -22.953 1.00 0.00 54 LYS A CA 15
ATOM 11232 C C . LYS A 1 54 ? -0.919 7.742 -22.775 1.00 0.00 54 LYS A C 15
ATOM 11233 O O . LYS A 1 54 ? -1.713 7.887 -21.835 1.00 0.00 54 LYS A O 15
ATOM 11252 N N . LYS A 1 55 ? -1.018 6.782 -23.703 1.00 0.00 55 LYS A N 15
ATOM 11253 C CA . LYS A 1 55 ? -2.056 5.749 -23.708 1.00 0.00 55 LYS A CA 15
ATOM 11254 C C . LYS A 1 55 ? -1.991 4.912 -22.418 1.00 0.00 55 LYS A C 15
ATOM 11255 O O . LYS A 1 55 ? -2.995 4.758 -21.718 1.00 0.00 55 LYS A O 15
ATOM 11274 N N . VAL A 1 56 ? -0.775 4.425 -22.096 1.00 0.00 56 VAL A N 15
ATOM 11275 C CA . VAL A 1 56 ? -0.546 3.527 -20.947 1.00 0.00 56 VAL A CA 15
ATOM 11276 C C . VAL A 1 56 ? -0.561 4.283 -19.603 1.00 0.00 56 VAL A C 15
ATOM 11277 O O . VAL A 1 56 ? -0.718 3.659 -18.547 1.00 0.00 56 VAL A O 15
ATOM 11290 N N . ILE A 1 57 ? -0.388 5.623 -19.655 1.00 0.00 57 ILE A N 15
ATOM 11291 C CA . ILE A 1 57 ? -0.615 6.509 -18.497 1.00 0.00 57 ILE A CA 15
ATOM 11292 C C . ILE A 1 57 ? -2.096 6.461 -18.117 1.00 0.00 57 ILE A C 15
ATOM 11293 O O . ILE A 1 57 ? -2.429 6.208 -16.966 1.00 0.00 57 ILE A O 15
ATOM 11309 N N . GLU A 1 58 ? -2.963 6.642 -19.131 1.00 0.00 58 GLU A N 15
ATOM 11310 C CA . GLU A 1 58 ? -4.425 6.710 -18.953 1.00 0.00 58 GLU A CA 15
ATOM 11311 C C . GLU A 1 58 ? -4.996 5.348 -18.500 1.00 0.00 58 GLU A C 15
ATOM 11312 O O . GLU A 1 58 ? -5.969 5.291 -17.739 1.00 0.00 58 GLU A O 15
ATOM 11324 N N . GLU A 1 59 ? -4.350 4.261 -18.962 1.00 0.00 59 GLU A N 15
ATOM 11325 C CA . GLU A 1 59 ? -4.665 2.882 -18.539 1.00 0.00 59 GLU A CA 15
ATOM 11326 C C . GLU A 1 59 ? -4.359 2.672 -17.043 1.00 0.00 59 GLU A C 15
ATOM 11327 O O . GLU A 1 59 ? -5.020 1.876 -16.371 1.00 0.00 59 GLU A O 15
ATOM 11339 N N . LEU A 1 60 ? -3.353 3.403 -16.530 1.00 0.00 60 LEU A N 15
ATOM 11340 C CA . LEU A 1 60 ? -3.008 3.402 -15.096 1.00 0.00 60 LEU A CA 15
ATOM 11341 C C . LEU A 1 60 ? -3.835 4.448 -14.322 1.00 0.00 60 LEU A C 15
ATOM 11342 O O . LEU A 1 60 ? -4.014 4.317 -13.112 1.00 0.00 60 LEU A O 15
ATOM 11358 N N . ARG A 1 61 ? -4.336 5.486 -15.028 1.00 0.00 61 ARG A N 15
ATOM 11359 C CA . ARG A 1 61 ? -5.265 6.485 -14.443 1.00 0.00 61 ARG A CA 15
ATOM 11360 C C . ARG A 1 61 ? -6.674 5.882 -14.285 1.00 0.00 61 ARG A C 15
ATOM 11361 O O . ARG A 1 61 ? -7.531 6.471 -13.649 1.00 0.00 61 ARG A O 15
ATOM 11382 N N . LYS A 1 62 ? -6.899 4.694 -14.878 1.00 0.00 62 LYS A N 15
ATOM 11383 C CA . LYS A 1 62 ? -8.108 3.884 -14.624 1.00 0.00 62 LYS A CA 15
ATOM 11384 C C . LYS A 1 62 ? -8.164 3.444 -13.135 1.00 0.00 62 LYS A C 15
ATOM 11385 O O . LYS A 1 62 ? -9.245 3.258 -12.567 1.00 0.00 62 LYS A O 15
ATOM 11404 N N . SER A 1 63 ? -6.971 3.322 -12.515 1.00 0.00 63 SER A N 15
ATOM 11405 C CA . SER A 1 63 ? -6.809 2.879 -11.121 1.00 0.00 63 SER A CA 15
ATOM 11406 C C . SER A 1 63 ? -7.130 3.991 -10.101 1.00 0.00 63 SER A C 15
ATOM 11407 O O . SER A 1 63 ? -7.273 3.694 -8.907 1.00 0.00 63 SER A O 15
ATOM 11415 N N . MET A 1 64 ? -7.232 5.272 -10.554 1.00 0.00 64 MET A N 15
ATOM 11416 C CA . MET A 1 64 ? -7.501 6.406 -9.631 1.00 0.00 64 MET A CA 15
ATOM 11417 C C . MET A 1 64 ? -9.007 6.446 -9.241 1.00 0.00 64 MET A C 15
ATOM 11431 N N . HIS A 1 20 ? 3.408 -0.525 -0.204 1.00 0.00 20 HIS A N 16
ATOM 11432 C CA . HIS A 1 20 ? 2.582 0.402 -1.016 1.00 0.00 20 HIS A CA 16
ATOM 11433 C C . HIS A 1 20 ? 2.599 -0.017 -2.502 1.00 0.00 20 HIS A C 16
ATOM 11434 O O . HIS A 1 20 ? 3.555 0.267 -3.225 1.00 0.00 20 HIS A O 16
ATOM 11448 N N . MET A 1 21 ? 1.552 -0.750 -2.939 1.00 0.00 21 MET A N 16
ATOM 11449 C CA . MET A 1 21 ? 1.329 -1.060 -4.369 1.00 0.00 21 MET A CA 16
ATOM 11450 C C . MET A 1 21 ? 0.645 0.152 -5.029 1.00 0.00 21 MET A C 16
ATOM 11451 O O . MET A 1 21 ? -0.574 0.166 -5.253 1.00 0.00 21 MET A O 16
ATOM 11465 N N . ASP A 1 22 ? 1.451 1.193 -5.276 1.00 0.00 22 ASP A N 16
ATOM 11466 C CA . ASP A 1 22 ? 0.976 2.496 -5.768 1.00 0.00 22 ASP A CA 16
ATOM 11467 C C . ASP A 1 22 ? 0.848 2.498 -7.300 1.00 0.00 22 ASP A C 16
ATOM 11468 O O . ASP A 1 22 ? 1.572 1.777 -8.008 1.00 0.00 22 ASP A O 16
ATOM 11477 N N . VAL A 1 23 ? -0.110 3.292 -7.787 1.00 0.00 23 VAL A N 16
ATOM 11478 C CA . VAL A 1 23 ? -0.251 3.631 -9.209 1.00 0.00 23 VAL A CA 16
ATOM 11479 C C . VAL A 1 23 ? 0.182 5.099 -9.429 1.00 0.00 23 VAL A C 16
ATOM 11480 O O . VAL A 1 23 ? 0.785 5.417 -10.443 1.00 0.00 23 VAL A O 16
ATOM 11493 N N . GLU A 1 24 ? -0.086 5.954 -8.414 1.00 0.00 24 GLU A N 16
ATOM 11494 C CA . GLU A 1 24 ? 0.066 7.434 -8.481 1.00 0.00 24 GLU A CA 16
ATOM 11495 C C . GLU A 1 24 ? 1.476 7.878 -8.952 1.00 0.00 24 GLU A C 16
ATOM 11496 O O . GLU A 1 24 ? 1.611 8.641 -9.927 1.00 0.00 24 GLU A O 16
ATOM 11508 N N . GLU A 1 25 ? 2.513 7.340 -8.289 1.00 0.00 25 GLU A N 16
ATOM 11509 C CA . GLU A 1 25 ? 3.911 7.682 -8.562 1.00 0.00 25 GLU A CA 16
ATOM 11510 C C . GLU A 1 25 ? 4.320 7.153 -9.938 1.00 0.00 25 GLU A C 16
ATOM 11511 O O . GLU A 1 25 ? 5.067 7.804 -10.660 1.00 0.00 25 GLU A O 16
ATOM 11523 N N . GLN A 1 26 ? 3.773 5.970 -10.274 1.00 0.00 26 GLN A N 16
ATOM 11524 C CA . GLN A 1 26 ? 4.042 5.264 -11.530 1.00 0.00 26 GLN A CA 16
ATOM 11525 C C . GLN A 1 26 ? 3.500 6.048 -12.742 1.00 0.00 26 GLN A C 16
ATOM 11526 O O . GLN A 1 26 ? 4.109 6.030 -13.824 1.00 0.00 26 GLN A O 16
ATOM 11540 N N . ILE A 1 27 ? 2.355 6.747 -12.542 1.00 0.00 27 ILE A N 16
ATOM 11541 C CA . ILE A 1 27 ? 1.760 7.607 -13.584 1.00 0.00 27 ILE A CA 16
ATOM 11542 C C . ILE A 1 27 ? 2.737 8.748 -13.889 1.00 0.00 27 ILE A C 16
ATOM 11543 O O . ILE A 1 27 ? 3.153 8.924 -15.034 1.00 0.00 27 ILE A O 16
ATOM 11559 N N . ARG A 1 28 ? 3.169 9.442 -12.815 1.00 0.00 28 ARG A N 16
ATOM 11560 C CA . ARG A 1 28 ? 4.085 10.605 -12.912 1.00 0.00 28 ARG A CA 16
ATOM 11561 C C . ARG A 1 28 ? 5.458 10.184 -13.476 1.00 0.00 28 ARG A C 16
ATOM 11562 O O . ARG A 1 28 ? 6.108 10.940 -14.208 1.00 0.00 28 ARG A O 16
ATOM 11583 N N . ARG A 1 29 ? 5.843 8.946 -13.137 1.00 0.00 29 ARG A N 16
ATOM 11584 C CA . ARG A 1 29 ? 7.130 8.332 -13.504 1.00 0.00 29 ARG A CA 16
ATOM 11585 C C . ARG A 1 29 ? 7.205 8.088 -15.022 1.00 0.00 29 ARG A C 16
ATOM 11586 O O . ARG A 1 29 ? 8.290 8.101 -15.610 1.00 0.00 29 ARG A O 16
ATOM 11607 N N . LEU A 1 30 ? 6.037 7.838 -15.641 1.00 0.00 30 LEU A N 16
ATOM 11608 C CA . LEU A 1 30 ? 5.923 7.715 -17.105 1.00 0.00 30 LEU A CA 16
ATOM 11609 C C . LEU A 1 30 ? 5.596 9.068 -17.768 1.00 0.00 30 LEU A C 16
ATOM 11610 O O . LEU A 1 30 ? 5.890 9.239 -18.938 1.00 0.00 30 LEU A O 16
ATOM 11626 N N . GLU A 1 31 ? 4.976 10.012 -17.021 1.00 0.00 31 GLU A N 16
ATOM 11627 C CA . GLU A 1 31 ? 4.575 11.339 -17.566 1.00 0.00 31 GLU A CA 16
ATOM 11628 C C . GLU A 1 31 ? 5.779 12.269 -17.756 1.00 0.00 31 GLU A C 16
ATOM 11629 O O . GLU A 1 31 ? 5.749 13.162 -18.618 1.00 0.00 31 GLU A O 16
ATOM 11641 N N . GLU A 1 32 ? 6.827 12.065 -16.947 1.00 0.00 32 GLU A N 16
ATOM 11642 C CA . GLU A 1 32 ? 8.108 12.776 -17.120 1.00 0.00 32 GLU A CA 16
ATOM 11643 C C . GLU A 1 32 ? 8.822 12.260 -18.393 1.00 0.00 32 GLU A C 16
ATOM 11644 O O . GLU A 1 32 ? 9.359 13.049 -19.172 1.00 0.00 32 GLU A O 16
ATOM 11656 N N . VAL A 1 33 ? 8.755 10.927 -18.610 1.00 0.00 33 VAL A N 16
ATOM 11657 C CA . VAL A 1 33 ? 9.326 10.254 -19.800 1.00 0.00 33 VAL A CA 16
ATOM 11658 C C . VAL A 1 33 ? 8.470 10.558 -21.052 1.00 0.00 33 VAL A C 16
ATOM 11659 O O . VAL A 1 33 ? 8.975 10.583 -22.172 1.00 0.00 33 VAL A O 16
ATOM 11672 N N . LEU A 1 34 ? 7.168 10.799 -20.813 1.00 0.00 34 LEU A N 16
ATOM 11673 C CA . LEU A 1 34 ? 6.188 11.209 -21.833 1.00 0.00 34 LEU A CA 16
ATOM 11674 C C . LEU A 1 34 ? 6.573 12.582 -22.387 1.00 0.00 34 LEU A C 16
ATOM 11675 O O . LEU A 1 34 ? 6.628 12.766 -23.599 1.00 0.00 34 LEU A O 16
ATOM 11691 N N . LYS A 1 35 ? 6.846 13.525 -21.475 1.00 0.00 35 LYS A N 16
ATOM 11692 C CA . LYS A 1 35 ? 7.187 14.916 -21.824 1.00 0.00 35 LYS A CA 16
ATOM 11693 C C . LYS A 1 35 ? 8.647 15.018 -22.345 1.00 0.00 35 LYS A C 16
ATOM 11694 O O . LYS A 1 35 ? 9.007 15.972 -23.044 1.00 0.00 35 LYS A O 16
ATOM 11713 N N . LYS A 1 36 ? 9.477 14.010 -22.001 1.00 0.00 36 LYS A N 16
ATOM 11714 C CA . LYS A 1 36 ? 10.819 13.821 -22.606 1.00 0.00 36 LYS A CA 16
ATOM 11715 C C . LYS A 1 36 ? 10.713 13.105 -23.979 1.00 0.00 36 LYS A C 16
ATOM 11716 O O . LYS A 1 36 ? 11.631 13.215 -24.803 1.00 0.00 36 LYS A O 16
ATOM 11735 N N . ASN A 1 37 ? 9.590 12.378 -24.187 1.00 0.00 37 ASN A N 16
ATOM 11736 C CA . ASN A 1 37 ? 9.261 11.650 -25.441 1.00 0.00 37 ASN A CA 16
ATOM 11737 C C . ASN A 1 37 ? 10.245 10.475 -25.692 1.00 0.00 37 ASN A C 16
ATOM 11738 O O . ASN A 1 37 ? 10.570 10.151 -26.841 1.00 0.00 37 ASN A O 16
ATOM 11749 N N . GLN A 1 38 ? 10.677 9.817 -24.598 1.00 0.00 38 GLN A N 16
ATOM 11750 C CA . GLN A 1 38 ? 11.714 8.757 -24.646 1.00 0.00 38 GLN A CA 16
ATOM 11751 C C . GLN A 1 38 ? 11.086 7.345 -24.588 1.00 0.00 38 GLN A C 16
ATOM 11752 O O . GLN A 1 38 ? 10.044 7.164 -23.953 1.00 0.00 38 GLN A O 16
ATOM 11766 N N . PRO A 1 39 ? 11.710 6.326 -25.274 1.00 0.00 39 PRO A N 16
ATOM 11767 C CA . PRO A 1 39 ? 11.314 4.901 -25.141 1.00 0.00 39 PRO A CA 16
ATOM 11768 C C . PRO A 1 39 ? 11.475 4.367 -23.695 1.00 0.00 39 PRO A C 16
ATOM 11769 O O . PRO A 1 39 ? 12.561 4.480 -23.101 1.00 0.00 39 PRO A O 16
ATOM 11780 N N . VAL A 1 40 ? 10.390 3.789 -23.152 1.00 0.00 40 VAL A N 16
ATOM 11781 C CA . VAL A 1 40 ? 10.344 3.241 -21.783 1.00 0.00 40 VAL A CA 16
ATOM 11782 C C . VAL A 1 40 ? 9.679 1.846 -21.790 1.00 0.00 40 VAL A C 16
ATOM 11783 O O . VAL A 1 40 ? 8.608 1.661 -22.378 1.00 0.00 40 VAL A O 16
ATOM 11796 N N . THR A 1 41 ? 10.336 0.857 -21.154 1.00 0.00 41 THR A N 16
ATOM 11797 C CA . THR A 1 41 ? 9.787 -0.498 -20.997 1.00 0.00 41 THR A CA 16
ATOM 11798 C C . THR A 1 41 ? 9.003 -0.575 -19.680 1.00 0.00 41 THR A C 16
ATOM 11799 O O . THR A 1 41 ? 9.578 -0.442 -18.597 1.00 0.00 41 THR A O 16
ATOM 11810 N N . TRP A 1 42 ? 7.689 -0.794 -19.786 1.00 0.00 42 TRP A N 16
ATOM 11811 C CA . TRP A 1 42 ? 6.762 -0.816 -18.636 1.00 0.00 42 TRP A CA 16
ATOM 11812 C C . TRP A 1 42 ? 6.681 -2.227 -17.969 1.00 0.00 42 TRP A C 16
ATOM 11813 O O . TRP A 1 42 ? 5.705 -2.539 -17.276 1.00 0.00 42 TRP A O 16
ATOM 11834 N N . ASN A 1 43 ? 7.720 -3.069 -18.198 1.00 0.00 43 ASN A N 16
ATOM 11835 C CA . ASN A 1 43 ? 7.845 -4.420 -17.593 1.00 0.00 43 ASN A CA 16
ATOM 11836 C C . ASN A 1 43 ? 6.797 -5.375 -18.190 1.00 0.00 43 ASN A C 16
ATOM 11837 O O . ASN A 1 43 ? 6.002 -6.007 -17.476 1.00 0.00 43 ASN A O 16
ATOM 11848 N N . GLY A 1 44 ? 6.824 -5.452 -19.525 1.00 0.00 44 GLY A N 16
ATOM 11849 C CA . GLY A 1 44 ? 5.893 -6.263 -20.302 1.00 0.00 44 GLY A CA 16
ATOM 11850 C C . GLY A 1 44 ? 5.887 -5.833 -21.759 1.00 0.00 44 GLY A C 16
ATOM 11851 O O . GLY A 1 44 ? 5.786 -6.678 -22.655 1.00 0.00 44 GLY A O 16
ATOM 11855 N N . THR A 1 45 ? 6.003 -4.506 -21.992 1.00 0.00 45 THR A N 16
ATOM 11856 C CA . THR A 1 45 ? 6.042 -3.907 -23.341 1.00 0.00 45 THR A CA 16
ATOM 11857 C C . THR A 1 45 ? 6.884 -2.615 -23.324 1.00 0.00 45 THR A C 16
ATOM 11858 O O . THR A 1 45 ? 6.792 -1.823 -22.380 1.00 0.00 45 THR A O 16
ATOM 11869 N N . THR A 1 46 ? 7.700 -2.414 -24.372 1.00 0.00 46 THR A N 16
ATOM 11870 C CA . THR A 1 46 ? 8.513 -1.204 -24.558 1.00 0.00 46 THR A CA 16
ATOM 11871 C C . THR A 1 46 ? 7.744 -0.183 -25.428 1.00 0.00 46 THR A C 16
ATOM 11872 O O . THR A 1 46 ? 7.568 -0.389 -26.632 1.00 0.00 46 THR A O 16
ATOM 11883 N N . TYR A 1 47 ? 7.272 0.889 -24.785 1.00 0.00 47 TYR A N 16
ATOM 11884 C CA . TYR A 1 47 ? 6.546 1.990 -25.438 1.00 0.00 47 TYR A CA 16
ATOM 11885 C C . TYR A 1 47 ? 7.547 3.032 -25.952 1.00 0.00 47 TYR A C 16
ATOM 11886 O O . TYR A 1 47 ? 8.185 3.731 -25.163 1.00 0.00 47 TYR A O 16
ATOM 11904 N N . THR A 1 48 ? 7.669 3.108 -27.280 1.00 0.00 48 THR A N 16
ATOM 11905 C CA . THR A 1 48 ? 8.730 3.849 -27.973 1.00 0.00 48 THR A CA 16
ATOM 11906 C C . THR A 1 48 ? 8.457 5.372 -28.004 1.00 0.00 48 THR A C 16
ATOM 11907 O O . THR A 1 48 ? 9.242 6.170 -27.472 1.00 0.00 48 THR A O 16
ATOM 11918 N N . ASP A 1 49 ? 7.330 5.753 -28.618 1.00 0.00 49 ASP A N 16
ATOM 11919 C CA . ASP A 1 49 ? 6.991 7.163 -28.908 1.00 0.00 49 ASP A CA 16
ATOM 11920 C C . ASP A 1 49 ? 6.063 7.740 -27.815 1.00 0.00 49 ASP A C 16
ATOM 11921 O O . ASP A 1 49 ? 5.426 6.974 -27.094 1.00 0.00 49 ASP A O 16
ATOM 11930 N N . PRO A 1 50 ? 5.981 9.108 -27.663 1.00 0.00 50 PRO A N 16
ATOM 11931 C CA . PRO A 1 50 ? 5.109 9.761 -26.649 1.00 0.00 50 PRO A CA 16
ATOM 11932 C C . PRO A 1 50 ? 3.618 9.371 -26.762 1.00 0.00 50 PRO A C 16
ATOM 11933 O O . PRO A 1 50 ? 2.952 9.250 -25.740 1.00 0.00 50 PRO A O 16
ATOM 11944 N N . ASN A 1 51 ? 3.109 9.151 -27.990 1.00 0.00 51 ASN A N 16
ATOM 11945 C CA . ASN A 1 51 ? 1.694 8.738 -28.198 1.00 0.00 51 ASN A CA 16
ATOM 11946 C C . ASN A 1 51 ? 1.446 7.315 -27.638 1.00 0.00 51 ASN A C 16
ATOM 11947 O O . ASN A 1 51 ? 0.355 7.007 -27.140 1.00 0.00 51 ASN A O 16
ATOM 11958 N N . GLU A 1 52 ? 2.495 6.477 -27.707 1.00 0.00 52 GLU A N 16
ATOM 11959 C CA . GLU A 1 52 ? 2.491 5.101 -27.171 1.00 0.00 52 GLU A CA 16
ATOM 11960 C C . GLU A 1 52 ? 2.442 5.128 -25.635 1.00 0.00 52 GLU A C 16
ATOM 11961 O O . GLU A 1 52 ? 1.796 4.280 -25.012 1.00 0.00 52 GLU A O 16
ATOM 11973 N N . ILE A 1 53 ? 3.137 6.120 -25.049 1.00 0.00 53 ILE A N 16
ATOM 11974 C CA . ILE A 1 53 ? 3.163 6.337 -23.592 1.00 0.00 53 ILE A CA 16
ATOM 11975 C C . ILE A 1 53 ? 1.808 6.925 -23.115 1.00 0.00 53 ILE A C 16
ATOM 11976 O O . ILE A 1 53 ? 1.334 6.577 -22.036 1.00 0.00 53 ILE A O 16
ATOM 11992 N N . LYS A 1 54 ? 1.196 7.804 -23.956 1.00 0.00 54 LYS A N 16
ATOM 11993 C CA . LYS A 1 54 ? -0.130 8.431 -23.687 1.00 0.00 54 LYS A CA 16
ATOM 11994 C C . LYS A 1 54 ? -1.196 7.367 -23.432 1.00 0.00 54 LYS A C 16
ATOM 11995 O O . LYS A 1 54 ? -1.994 7.496 -22.503 1.00 0.00 54 LYS A O 16
ATOM 12014 N N . LYS A 1 55 ? -1.173 6.323 -24.275 1.00 0.00 55 LYS A N 16
ATOM 12015 C CA . LYS A 1 55 ? -2.044 5.141 -24.137 1.00 0.00 55 LYS A CA 16
ATOM 12016 C C . LYS A 1 55 ? -1.986 4.560 -22.706 1.00 0.00 55 LYS A C 16
ATOM 12017 O O . LYS A 1 55 ? -3.022 4.299 -22.086 1.00 0.00 55 LYS A O 16
ATOM 12036 N N . VAL A 1 56 ? -0.749 4.429 -22.188 1.00 0.00 56 VAL A N 16
ATOM 12037 C CA . VAL A 1 56 ? -0.478 3.842 -20.863 1.00 0.00 56 VAL A CA 16
ATOM 12038 C C . VAL A 1 56 ? -0.978 4.771 -19.750 1.00 0.00 56 VAL A C 16
ATOM 12039 O O . VAL A 1 56 ? -1.596 4.308 -18.794 1.00 0.00 56 VAL A O 16
ATOM 12052 N N . ILE A 1 57 ? -0.710 6.090 -19.914 1.00 0.00 57 ILE A N 16
ATOM 12053 C CA . ILE A 1 57 ? -1.078 7.126 -18.924 1.00 0.00 57 ILE A CA 16
ATOM 12054 C C . ILE A 1 57 ? -2.592 7.118 -18.705 1.00 0.00 57 ILE A C 16
ATOM 12055 O O . ILE A 1 57 ? -3.051 7.121 -17.570 1.00 0.00 57 ILE A O 16
ATOM 12071 N N . GLU A 1 58 ? -3.341 7.066 -19.817 1.00 0.00 58 GLU A N 16
ATOM 12072 C CA . GLU A 1 58 ? -4.810 7.023 -19.810 1.00 0.00 58 GLU A CA 16
ATOM 12073 C C . GLU A 1 58 ? -5.328 5.790 -19.042 1.00 0.00 58 GLU A C 16
ATOM 12074 O O . GLU A 1 58 ? -6.221 5.916 -18.204 1.00 0.00 58 GLU A O 16
ATOM 12086 N N . GLU A 1 59 ? -4.711 4.617 -19.302 1.00 0.00 59 GLU A N 16
ATOM 12087 C CA . GLU A 1 59 ? -5.043 3.350 -18.608 1.00 0.00 59 GLU A CA 16
ATOM 12088 C C . GLU A 1 59 ? -4.698 3.420 -17.101 1.00 0.00 59 GLU A C 16
ATOM 12089 O O . GLU A 1 59 ? -5.362 2.785 -16.271 1.00 0.00 59 GLU A O 16
ATOM 12101 N N . LEU A 1 60 ? -3.650 4.187 -16.767 1.00 0.00 60 LEU A N 16
ATOM 12102 C CA . LEU A 1 60 ? -3.229 4.413 -15.374 1.00 0.00 60 LEU A CA 16
ATOM 12103 C C . LEU A 1 60 ? -4.183 5.406 -14.669 1.00 0.00 60 LEU A C 16
ATOM 12104 O O . LEU A 1 60 ? -4.393 5.306 -13.470 1.00 0.00 60 LEU A O 16
ATOM 12120 N N . ARG A 1 61 ? -4.756 6.352 -15.439 1.00 0.00 61 ARG A N 16
ATOM 12121 C CA . ARG A 1 61 ? -5.742 7.334 -14.926 1.00 0.00 61 ARG A CA 16
ATOM 12122 C C . ARG A 1 61 ? -7.103 6.654 -14.658 1.00 0.00 61 ARG A C 16
ATOM 12123 O O . ARG A 1 61 ? -7.910 7.146 -13.865 1.00 0.00 61 ARG A O 16
ATOM 12144 N N . LYS A 1 62 ? -7.333 5.518 -15.344 1.00 0.00 62 LYS A N 16
ATOM 12145 C CA . LYS A 1 62 ? -8.533 4.672 -15.165 1.00 0.00 62 LYS A CA 16
ATOM 12146 C C . LYS A 1 62 ? -8.557 3.972 -13.784 1.00 0.00 62 LYS A C 16
ATOM 12147 O O . LYS A 1 62 ? -9.582 3.375 -13.423 1.00 0.00 62 LYS A O 16
ATOM 12166 N N . SER A 1 63 ? -7.423 4.029 -13.034 1.00 0.00 63 SER A N 16
ATOM 12167 C CA . SER A 1 63 ? -7.367 3.579 -11.615 1.00 0.00 63 SER A CA 16
ATOM 12168 C C . SER A 1 63 ? -8.386 4.372 -10.762 1.00 0.00 63 SER A C 16
ATOM 12169 O O . SER A 1 63 ? -8.864 3.894 -9.730 1.00 0.00 63 SER A O 16
ATOM 12177 N N . MET A 1 64 ? -8.674 5.604 -11.217 1.00 0.00 64 MET A N 16
ATOM 12178 C CA . MET A 1 64 ? -9.698 6.480 -10.652 1.00 0.00 64 MET A CA 16
ATOM 12179 C C . MET A 1 64 ? -11.020 6.239 -11.425 1.00 0.00 64 MET A C 16
ATOM 12193 N N . HIS A 1 20 ? -2.699 -0.547 -1.117 1.00 0.00 20 HIS A N 17
ATOM 12194 C CA . HIS A 1 20 ? -1.420 0.028 -0.619 1.00 0.00 20 HIS A CA 17
ATOM 12195 C C . HIS A 1 20 ? -0.437 0.327 -1.772 1.00 0.00 20 HIS A C 17
ATOM 12196 O O . HIS A 1 20 ? 0.773 0.422 -1.557 1.00 0.00 20 HIS A O 17
ATOM 12210 N N . MET A 1 21 ? -0.974 0.491 -2.990 1.00 0.00 21 MET A N 17
ATOM 12211 C CA . MET A 1 21 ? -0.194 0.873 -4.187 1.00 0.00 21 MET A CA 17
ATOM 12212 C C . MET A 1 21 ? -0.590 2.297 -4.602 1.00 0.00 21 MET A C 17
ATOM 12213 O O . MET A 1 21 ? -1.752 2.693 -4.424 1.00 0.00 21 MET A O 17
ATOM 12227 N N . ASP A 1 22 ? 0.372 3.075 -5.131 1.00 0.00 22 ASP A N 17
ATOM 12228 C CA . ASP A 1 22 ? 0.129 4.469 -5.552 1.00 0.00 22 ASP A CA 17
ATOM 12229 C C . ASP A 1 22 ? 0.192 4.563 -7.081 1.00 0.00 22 ASP A C 17
ATOM 12230 O O . ASP A 1 22 ? 1.258 4.371 -7.690 1.00 0.00 22 ASP A O 17
ATOM 12239 N N . VAL A 1 23 ? -0.964 4.844 -7.688 1.00 0.00 23 VAL A N 17
ATOM 12240 C CA . VAL A 1 23 ? -1.114 4.941 -9.148 1.00 0.00 23 VAL A CA 17
ATOM 12241 C C . VAL A 1 23 ? -0.537 6.272 -9.671 1.00 0.00 23 VAL A C 17
ATOM 12242 O O . VAL A 1 23 ? -0.028 6.322 -10.791 1.00 0.00 23 VAL A O 17
ATOM 12255 N N . GLU A 1 24 ? -0.601 7.333 -8.829 1.00 0.00 24 GLU A N 17
ATOM 12256 C CA . GLU A 1 24 ? -0.142 8.691 -9.197 1.00 0.00 24 GLU A CA 17
ATOM 12257 C C . GLU A 1 24 ? 1.362 8.701 -9.514 1.00 0.00 24 GLU A C 17
ATOM 12258 O O . GLU A 1 24 ? 1.803 9.431 -10.406 1.00 0.00 24 GLU A O 17
ATOM 12270 N N . GLU A 1 25 ? 2.126 7.875 -8.770 1.00 0.00 25 GLU A N 17
ATOM 12271 C CA . GLU A 1 25 ? 3.565 7.653 -8.997 1.00 0.00 25 GLU A CA 17
ATOM 12272 C C . GLU A 1 25 ? 3.785 7.084 -10.403 1.00 0.00 25 GLU A C 17
ATOM 12273 O O . GLU A 1 25 ? 4.578 7.617 -11.164 1.00 0.00 25 GLU A O 17
ATOM 12285 N N . GLN A 1 26 ? 2.997 6.059 -10.752 1.00 0.00 26 GLN A N 17
ATOM 12286 C CA . GLN A 1 26 ? 3.106 5.367 -12.049 1.00 0.00 26 GLN A CA 17
ATOM 12287 C C . GLN A 1 26 ? 2.833 6.339 -13.211 1.00 0.00 26 GLN A C 17
ATOM 12288 O O . GLN A 1 26 ? 3.575 6.368 -14.201 1.00 0.00 26 GLN A O 17
ATOM 12302 N N . ILE A 1 27 ? 1.794 7.169 -13.031 1.00 0.00 27 ILE A N 17
ATOM 12303 C CA . ILE A 1 27 ? 1.377 8.178 -14.018 1.00 0.00 27 ILE A CA 17
ATOM 12304 C C . ILE A 1 27 ? 2.509 9.205 -14.256 1.00 0.00 27 ILE A C 17
ATOM 12305 O O . ILE A 1 27 ? 2.912 9.422 -15.396 1.00 0.00 27 ILE A O 17
ATOM 12321 N N . ARG A 1 28 ? 3.045 9.781 -13.156 1.00 0.00 28 ARG A N 17
ATOM 12322 C CA . ARG A 1 28 ? 4.028 10.895 -13.225 1.00 0.00 28 ARG A CA 17
ATOM 12323 C C . ARG A 1 28 ? 5.433 10.403 -13.643 1.00 0.00 28 ARG A C 17
ATOM 12324 O O . ARG A 1 28 ? 6.216 11.168 -14.230 1.00 0.00 28 ARG A O 17
ATOM 12345 N N . ARG A 1 29 ? 5.735 9.118 -13.369 1.00 0.00 29 ARG A N 17
ATOM 12346 C CA . ARG A 1 29 ? 6.993 8.474 -13.810 1.00 0.00 29 ARG A CA 17
ATOM 12347 C C . ARG A 1 29 ? 6.953 8.215 -15.324 1.00 0.00 29 ARG A C 17
ATOM 12348 O O . ARG A 1 29 ? 7.996 8.135 -15.976 1.00 0.00 29 ARG A O 17
ATOM 12369 N N . LEU A 1 30 ? 5.742 8.051 -15.869 1.00 0.00 30 LEU A N 17
ATOM 12370 C CA . LEU A 1 30 ? 5.529 7.956 -17.318 1.00 0.00 30 LEU A CA 17
ATOM 12371 C C . LEU A 1 30 ? 5.472 9.357 -17.960 1.00 0.00 30 LEU A C 17
ATOM 12372 O O . LEU A 1 30 ? 5.951 9.533 -19.076 1.00 0.00 30 LEU A O 17
ATOM 12388 N N . GLU A 1 31 ? 4.892 10.343 -17.230 1.00 0.00 31 GLU A N 17
ATOM 12389 C CA . GLU A 1 31 ? 4.749 11.742 -17.710 1.00 0.00 31 GLU A CA 17
ATOM 12390 C C . GLU A 1 31 ? 6.121 12.386 -17.976 1.00 0.00 31 GLU A C 17
ATOM 12391 O O . GLU A 1 31 ? 6.287 13.130 -18.948 1.00 0.00 31 GLU A O 17
ATOM 12403 N N . GLU A 1 32 ? 7.103 12.087 -17.111 1.00 0.00 32 GLU A N 17
ATOM 12404 C CA . GLU A 1 32 ? 8.464 12.635 -17.255 1.00 0.00 32 GLU A CA 17
ATOM 12405 C C . GLU A 1 32 ? 9.180 12.056 -18.501 1.00 0.00 32 GLU A C 17
ATOM 12406 O O . GLU A 1 32 ? 9.911 12.779 -19.186 1.00 0.00 32 GLU A O 17
ATOM 12418 N N . VAL A 1 33 ? 8.925 10.766 -18.806 1.00 0.00 33 VAL A N 17
ATOM 12419 C CA . VAL A 1 33 ? 9.525 10.065 -19.974 1.00 0.00 33 VAL A CA 17
ATOM 12420 C C . VAL A 1 33 ? 8.757 10.434 -21.271 1.00 0.00 33 VAL A C 17
ATOM 12421 O O . VAL A 1 33 ? 9.315 10.399 -22.375 1.00 0.00 33 VAL A O 17
ATOM 12434 N N . LEU A 1 34 ? 7.481 10.808 -21.094 1.00 0.00 34 LEU A N 17
ATOM 12435 C CA . LEU A 1 34 ? 6.583 11.300 -22.163 1.00 0.00 34 LEU A CA 17
ATOM 12436 C C . LEU A 1 34 ? 7.123 12.659 -22.673 1.00 0.00 34 LEU A C 17
ATOM 12437 O O . LEU A 1 34 ? 7.228 12.900 -23.882 1.00 0.00 34 LEU A O 17
ATOM 12453 N N . LYS A 1 35 ? 7.482 13.516 -21.699 1.00 0.00 35 LYS A N 17
ATOM 12454 C CA . LYS A 1 35 ? 8.063 14.849 -21.930 1.00 0.00 35 LYS A CA 17
ATOM 12455 C C . LYS A 1 35 ? 9.503 14.708 -22.462 1.00 0.00 35 LYS A C 17
ATOM 12456 O O . LYS A 1 35 ? 9.955 15.513 -23.286 1.00 0.00 35 LYS A O 17
ATOM 12475 N N . LYS A 1 36 ? 10.216 13.682 -21.969 1.00 0.00 36 LYS A N 17
ATOM 12476 C CA . LYS A 1 36 ? 11.581 13.354 -22.428 1.00 0.00 36 LYS A CA 17
ATOM 12477 C C . LYS A 1 36 ? 11.540 12.779 -23.864 1.00 0.00 36 LYS A C 17
ATOM 12478 O O . LYS A 1 36 ? 12.520 12.899 -24.611 1.00 0.00 36 LYS A O 17
ATOM 12497 N N . ASN A 1 37 ? 10.368 12.207 -24.239 1.00 0.00 37 ASN A N 17
ATOM 12498 C CA . ASN A 1 37 ? 10.118 11.592 -25.563 1.00 0.00 37 ASN A CA 17
ATOM 12499 C C . ASN A 1 37 ? 11.076 10.408 -25.803 1.00 0.00 37 ASN A C 17
ATOM 12500 O O . ASN A 1 37 ? 11.546 10.173 -26.919 1.00 0.00 37 ASN A O 17
ATOM 12511 N N . GLN A 1 38 ? 11.349 9.650 -24.724 1.00 0.00 38 GLN A N 17
ATOM 12512 C CA . GLN A 1 38 ? 12.240 8.472 -24.747 1.00 0.00 38 GLN A CA 17
ATOM 12513 C C . GLN A 1 38 ? 11.413 7.165 -24.660 1.00 0.00 38 GLN A C 17
ATOM 12514 O O . GLN A 1 38 ? 10.257 7.195 -24.218 1.00 0.00 38 GLN A O 17
ATOM 12528 N N . PRO A 1 39 ? 11.994 5.993 -25.099 1.00 0.00 39 PRO A N 17
ATOM 12529 C CA . PRO A 1 39 ? 11.362 4.666 -24.916 1.00 0.00 39 PRO A CA 17
ATOM 12530 C C . PRO A 1 39 ? 11.328 4.236 -23.434 1.00 0.00 39 PRO A C 17
ATOM 12531 O O . PRO A 1 39 ? 12.378 4.132 -22.782 1.00 0.00 39 PRO A O 17
ATOM 12542 N N . VAL A 1 40 ? 10.113 4.034 -22.904 1.00 0.00 40 VAL A N 17
ATOM 12543 C CA . VAL A 1 40 ? 9.902 3.455 -21.568 1.00 0.00 40 VAL A CA 17
ATOM 12544 C C . VAL A 1 40 ? 9.442 1.993 -21.718 1.00 0.00 40 VAL A C 17
ATOM 12545 O O . VAL A 1 40 ? 8.504 1.694 -22.467 1.00 0.00 40 VAL A O 17
ATOM 12558 N N . THR A 1 41 ? 10.149 1.078 -21.051 1.00 0.00 41 THR A N 17
ATOM 12559 C CA . THR A 1 41 ? 9.740 -0.322 -20.960 1.00 0.00 41 THR A CA 17
ATOM 12560 C C . THR A 1 41 ? 8.833 -0.470 -19.728 1.00 0.00 41 THR A C 17
ATOM 12561 O O . THR A 1 41 ? 9.255 -0.188 -18.602 1.00 0.00 41 THR A O 17
ATOM 12572 N N . TRP A 1 42 ? 7.583 -0.889 -19.959 1.00 0.00 42 TRP A N 17
ATOM 12573 C CA . TRP A 1 42 ? 6.540 -0.977 -18.915 1.00 0.00 42 TRP A CA 17
ATOM 12574 C C . TRP A 1 42 ? 6.514 -2.387 -18.257 1.00 0.00 42 TRP A C 17
ATOM 12575 O O . TRP A 1 42 ? 5.537 -2.766 -17.599 1.00 0.00 42 TRP A O 17
ATOM 12596 N N . ASN A 1 43 ? 7.625 -3.139 -18.431 1.00 0.00 43 ASN A N 17
ATOM 12597 C CA . ASN A 1 43 ? 7.796 -4.516 -17.911 1.00 0.00 43 ASN A CA 17
ATOM 12598 C C . ASN A 1 43 ? 6.869 -5.484 -18.670 1.00 0.00 43 ASN A C 17
ATOM 12599 O O . ASN A 1 43 ? 5.990 -6.138 -18.092 1.00 0.00 43 ASN A O 17
ATOM 12610 N N . GLY A 1 44 ? 7.042 -5.500 -19.997 1.00 0.00 44 GLY A N 17
ATOM 12611 C CA . GLY A 1 44 ? 6.239 -6.331 -20.889 1.00 0.00 44 GLY A CA 17
ATOM 12612 C C . GLY A 1 44 ? 6.301 -5.836 -22.329 1.00 0.00 44 GLY A C 17
ATOM 12613 O O . GLY A 1 44 ? 6.304 -6.635 -23.270 1.00 0.00 44 GLY A O 17
ATOM 12617 N N . THR A 1 45 ? 6.348 -4.500 -22.495 1.00 0.00 45 THR A N 17
ATOM 12618 C CA . THR A 1 45 ? 6.352 -3.840 -23.815 1.00 0.00 45 THR A CA 17
ATOM 12619 C C . THR A 1 45 ? 7.118 -2.493 -23.727 1.00 0.00 45 THR A C 17
ATOM 12620 O O . THR A 1 45 ? 6.940 -1.741 -22.763 1.00 0.00 45 THR A O 17
ATOM 12631 N N . THR A 1 46 ? 7.982 -2.209 -24.733 1.00 0.00 46 THR A N 17
ATOM 12632 C CA . THR A 1 46 ? 8.784 -0.967 -24.798 1.00 0.00 46 THR A CA 17
ATOM 12633 C C . THR A 1 46 ? 8.079 0.078 -25.691 1.00 0.00 46 THR A C 17
ATOM 12634 O O . THR A 1 46 ? 8.129 -0.001 -26.927 1.00 0.00 46 THR A O 17
ATOM 12645 N N . TYR A 1 47 ? 7.406 1.036 -25.041 1.00 0.00 47 TYR A N 17
ATOM 12646 C CA . TYR A 1 47 ? 6.669 2.125 -25.703 1.00 0.00 47 TYR A CA 17
ATOM 12647 C C . TYR A 1 47 ? 7.625 3.293 -26.022 1.00 0.00 47 TYR A C 17
ATOM 12648 O O . TYR A 1 47 ? 8.074 4.000 -25.113 1.00 0.00 47 TYR A O 17
ATOM 12666 N N . THR A 1 48 ? 7.938 3.469 -27.317 1.00 0.00 48 THR A N 17
ATOM 12667 C CA . THR A 1 48 ? 8.905 4.478 -27.788 1.00 0.00 48 THR A CA 17
ATOM 12668 C C . THR A 1 48 ? 8.255 5.864 -27.920 1.00 0.00 48 THR A C 17
ATOM 12669 O O . THR A 1 48 ? 8.853 6.886 -27.553 1.00 0.00 48 THR A O 17
ATOM 12680 N N . ASP A 1 49 ? 7.023 5.876 -28.446 1.00 0.00 49 ASP A N 17
ATOM 12681 C CA . ASP A 1 49 ? 6.300 7.111 -28.786 1.00 0.00 49 ASP A CA 17
ATOM 12682 C C . ASP A 1 49 ? 5.699 7.742 -27.514 1.00 0.00 49 ASP A C 17
ATOM 12683 O O . ASP A 1 49 ? 5.163 7.012 -26.684 1.00 0.00 49 ASP A O 17
ATOM 12692 N N . PRO A 1 50 ? 5.768 9.105 -27.340 1.00 0.00 50 PRO A N 17
ATOM 12693 C CA . PRO A 1 50 ? 5.106 9.810 -26.209 1.00 0.00 50 PRO A CA 17
ATOM 12694 C C . PRO A 1 50 ? 3.576 9.543 -26.144 1.00 0.00 50 PRO A C 17
ATOM 12695 O O . PRO A 1 50 ? 3.013 9.482 -25.055 1.00 0.00 50 PRO A O 17
ATOM 12706 N N . ASN A 1 51 ? 2.925 9.351 -27.318 1.00 0.00 51 ASN A N 17
ATOM 12707 C CA . ASN A 1 51 ? 1.468 9.064 -27.395 1.00 0.00 51 ASN A CA 17
ATOM 12708 C C . ASN A 1 51 ? 1.160 7.610 -27.006 1.00 0.00 51 ASN A C 17
ATOM 12709 O O . ASN A 1 51 ? 0.075 7.326 -26.465 1.00 0.00 51 ASN A O 17
ATOM 12720 N N . GLU A 1 52 ? 2.119 6.694 -27.250 1.00 0.00 52 GLU A N 17
ATOM 12721 C CA . GLU A 1 52 ? 2.041 5.325 -26.705 1.00 0.00 52 GLU A CA 17
ATOM 12722 C C . GLU A 1 52 ? 2.016 5.391 -25.169 1.00 0.00 52 GLU A C 17
ATOM 12723 O O . GLU A 1 52 ? 1.176 4.758 -24.528 1.00 0.00 52 GLU A O 17
ATOM 12735 N N . ILE A 1 53 ? 2.906 6.237 -24.611 1.00 0.00 53 ILE A N 17
ATOM 12736 C CA . ILE A 1 53 ? 3.051 6.426 -23.157 1.00 0.00 53 ILE A CA 17
ATOM 12737 C C . ILE A 1 53 ? 1.764 7.047 -22.550 1.00 0.00 53 ILE A C 17
ATOM 12738 O O . ILE A 1 53 ? 1.395 6.720 -21.418 1.00 0.00 53 ILE A O 17
ATOM 12754 N N . LYS A 1 54 ? 1.071 7.903 -23.335 1.00 0.00 54 LYS A N 17
ATOM 12755 C CA . LYS A 1 54 ? -0.229 8.496 -22.933 1.00 0.00 54 LYS A CA 17
ATOM 12756 C C . LYS A 1 54 ? -1.293 7.408 -22.706 1.00 0.00 54 LYS A C 17
ATOM 12757 O O . LYS A 1 54 ? -2.065 7.476 -21.747 1.00 0.00 54 LYS A O 17
ATOM 12776 N N . LYS A 1 55 ? -1.318 6.410 -23.604 1.00 0.00 55 LYS A N 17
ATOM 12777 C CA . LYS A 1 55 ? -2.254 5.268 -23.513 1.00 0.00 55 LYS A CA 17
ATOM 12778 C C . LYS A 1 55 ? -1.898 4.322 -22.345 1.00 0.00 55 LYS A C 17
ATOM 12779 O O . LYS A 1 55 ? -2.787 3.711 -21.735 1.00 0.00 55 LYS A O 17
ATOM 12798 N N . VAL A 1 56 ? -0.597 4.224 -22.033 1.00 0.00 56 VAL A N 17
ATOM 12799 C CA . VAL A 1 56 ? -0.099 3.456 -20.868 1.00 0.00 56 VAL A CA 17
ATOM 12800 C C . VAL A 1 56 ? -0.535 4.144 -19.561 1.00 0.00 56 VAL A C 17
ATOM 12801 O O . VAL A 1 56 ? -0.805 3.488 -18.550 1.00 0.00 56 VAL A O 17
ATOM 12814 N N . ILE A 1 57 ? -0.605 5.477 -19.611 1.00 0.00 57 ILE A N 17
ATOM 12815 C CA . ILE A 1 57 ? -1.127 6.302 -18.520 1.00 0.00 57 ILE A CA 17
ATOM 12816 C C . ILE A 1 57 ? -2.662 6.169 -18.424 1.00 0.00 57 ILE A C 17
ATOM 12817 O O . ILE A 1 57 ? -3.188 6.139 -17.320 1.00 0.00 57 ILE A O 17
ATOM 12833 N N . GLU A 1 58 ? -3.353 6.051 -19.587 1.00 0.00 58 GLU A N 17
ATOM 12834 C CA . GLU A 1 58 ? -4.840 6.001 -19.664 1.00 0.00 58 GLU A CA 17
ATOM 12835 C C . GLU A 1 58 ? -5.446 4.918 -18.759 1.00 0.00 58 GLU A C 17
ATOM 12836 O O . GLU A 1 58 ? -6.377 5.200 -18.002 1.00 0.00 58 GLU A O 17
ATOM 12848 N N . GLU A 1 59 ? -4.878 3.705 -18.817 1.00 0.00 59 GLU A N 17
ATOM 12849 C CA . GLU A 1 59 ? -5.369 2.544 -18.036 1.00 0.00 59 GLU A CA 17
ATOM 12850 C C . GLU A 1 59 ? -5.199 2.764 -16.513 1.00 0.00 59 GLU A C 17
ATOM 12851 O O . GLU A 1 59 ? -5.986 2.250 -15.705 1.00 0.00 59 GLU A O 17
ATOM 12863 N N . LEU A 1 60 ? -4.180 3.559 -16.149 1.00 0.00 60 LEU A N 17
ATOM 12864 C CA . LEU A 1 60 ? -3.832 3.863 -14.753 1.00 0.00 60 LEU A CA 17
ATOM 12865 C C . LEU A 1 60 ? -4.752 4.971 -14.198 1.00 0.00 60 LEU A C 17
ATOM 12866 O O . LEU A 1 60 ? -5.420 4.786 -13.181 1.00 0.00 60 LEU A O 17
ATOM 12882 N N . ARG A 1 61 ? -4.794 6.121 -14.903 1.00 0.00 61 ARG A N 17
ATOM 12883 C CA . ARG A 1 61 ? -5.557 7.316 -14.477 1.00 0.00 61 ARG A CA 17
ATOM 12884 C C . ARG A 1 61 ? -7.073 7.119 -14.634 1.00 0.00 61 ARG A C 17
ATOM 12885 O O . ARG A 1 61 ? -7.843 7.928 -14.140 1.00 0.00 61 ARG A O 17
ATOM 12906 N N . LYS A 1 62 ? -7.497 6.048 -15.330 1.00 0.00 62 LYS A N 17
ATOM 12907 C CA . LYS A 1 62 ? -8.931 5.717 -15.502 1.00 0.00 62 LYS A CA 17
ATOM 12908 C C . LYS A 1 62 ? -9.560 5.272 -14.150 1.00 0.00 62 LYS A C 17
ATOM 12909 O O . LYS A 1 62 ? -10.785 5.241 -14.005 1.00 0.00 62 LYS A O 17
ATOM 12928 N N . SER A 1 63 ? -8.687 4.959 -13.161 1.00 0.00 63 SER A N 17
ATOM 12929 C CA . SER A 1 63 ? -9.084 4.656 -11.769 1.00 0.00 63 SER A CA 17
ATOM 12930 C C . SER A 1 63 ? -9.633 5.913 -11.036 1.00 0.00 63 SER A C 17
ATOM 12931 O O . SER A 1 63 ? -10.369 5.788 -10.048 1.00 0.00 63 SER A O 17
ATOM 12939 N N . MET A 1 64 ? -9.280 7.115 -11.545 1.00 0.00 64 MET A N 17
ATOM 12940 C CA . MET A 1 64 ? -9.676 8.410 -10.945 1.00 0.00 64 MET A CA 17
ATOM 12941 C C . MET A 1 64 ? -10.486 9.260 -11.963 1.00 0.00 64 MET A C 17
ATOM 12955 N N . HIS A 1 20 ? -2.428 1.663 0.614 1.00 0.00 20 HIS A N 18
ATOM 12956 C CA . HIS A 1 20 ? -1.780 2.706 -0.216 1.00 0.00 20 HIS A CA 18
ATOM 12957 C C . HIS A 1 20 ? -1.681 2.206 -1.666 1.00 0.00 20 HIS A C 18
ATOM 12958 O O . HIS A 1 20 ? -0.876 1.320 -1.978 1.00 0.00 20 HIS A O 18
ATOM 12972 N N . MET A 1 21 ? -2.546 2.762 -2.530 1.00 0.00 21 MET A N 18
ATOM 12973 C CA . MET A 1 21 ? -2.647 2.417 -3.967 1.00 0.00 21 MET A CA 18
ATOM 12974 C C . MET A 1 21 ? -2.560 3.708 -4.797 1.00 0.00 21 MET A C 18
ATOM 12975 O O . MET A 1 21 ? -3.188 3.834 -5.865 1.00 0.00 21 MET A O 18
ATOM 12989 N N . ASP A 1 22 ? -1.759 4.658 -4.295 1.00 0.00 22 ASP A N 18
ATOM 12990 C CA . ASP A 1 22 ? -1.560 5.973 -4.915 1.00 0.00 22 ASP A CA 18
ATOM 12991 C C . ASP A 1 22 ? -0.774 5.794 -6.225 1.00 0.00 22 ASP A C 18
ATOM 12992 O O . ASP A 1 22 ? 0.458 5.758 -6.219 1.00 0.00 22 ASP A O 18
ATOM 13001 N N . VAL A 1 23 ? -1.519 5.610 -7.330 1.00 0.00 23 VAL A N 18
ATOM 13002 C CA . VAL A 1 23 ? -0.943 5.337 -8.667 1.00 0.00 23 VAL A CA 18
ATOM 13003 C C . VAL A 1 23 ? -0.354 6.624 -9.284 1.00 0.00 23 VAL A C 18
ATOM 13004 O O . VAL A 1 23 ? 0.439 6.556 -10.215 1.00 0.00 23 VAL A O 18
ATOM 13017 N N . GLU A 1 24 ? -0.731 7.786 -8.709 1.00 0.00 24 GLU A N 18
ATOM 13018 C CA . GLU A 1 24 ? -0.302 9.133 -9.156 1.00 0.00 24 GLU A CA 18
ATOM 13019 C C . GLU A 1 24 ? 1.232 9.261 -9.325 1.00 0.00 24 GLU A C 18
ATOM 13020 O O . GLU A 1 24 ? 1.702 9.975 -10.220 1.00 0.00 24 GLU A O 18
ATOM 13032 N N . GLU A 1 25 ? 1.996 8.554 -8.472 1.00 0.00 25 GLU A N 18
ATOM 13033 C CA . GLU A 1 25 ? 3.474 8.565 -8.506 1.00 0.00 25 GLU A CA 18
ATOM 13034 C C . GLU A 1 25 ? 4.016 7.749 -9.703 1.00 0.00 25 GLU A C 18
ATOM 13035 O O . GLU A 1 25 ? 5.017 8.140 -10.311 1.00 0.00 25 GLU A O 18
ATOM 13047 N N . GLN A 1 26 ? 3.341 6.627 -10.048 1.00 0.00 26 GLN A N 18
ATOM 13048 C CA . GLN A 1 26 ? 3.687 5.813 -11.249 1.00 0.00 26 GLN A CA 18
ATOM 13049 C C . GLN A 1 26 ? 3.277 6.561 -12.527 1.00 0.00 26 GLN A C 18
ATOM 13050 O O . GLN A 1 26 ? 3.976 6.488 -13.547 1.00 0.00 26 GLN A O 18
ATOM 13064 N N . ILE A 1 27 ? 2.142 7.280 -12.450 1.00 0.00 27 ILE A N 18
ATOM 13065 C CA . ILE A 1 27 ? 1.618 8.084 -13.566 1.00 0.00 27 ILE A CA 18
ATOM 13066 C C . ILE A 1 27 ? 2.623 9.191 -13.925 1.00 0.00 27 ILE A C 18
ATOM 13067 O O . ILE A 1 27 ? 3.009 9.315 -15.083 1.00 0.00 27 ILE A O 18
ATOM 13083 N N . ARG A 1 28 ? 3.080 9.951 -12.898 1.00 0.00 28 ARG A N 18
ATOM 13084 C CA . ARG A 1 28 ? 4.029 11.070 -13.093 1.00 0.00 28 ARG A CA 18
ATOM 13085 C C . ARG A 1 28 ? 5.436 10.565 -13.456 1.00 0.00 28 ARG A C 18
ATOM 13086 O O . ARG A 1 28 ? 6.210 11.275 -14.110 1.00 0.00 28 ARG A O 18
ATOM 13107 N N . ARG A 1 29 ? 5.745 9.320 -13.052 1.00 0.00 29 ARG A N 18
ATOM 13108 C CA . ARG A 1 29 ? 7.002 8.651 -13.433 1.00 0.00 29 ARG A CA 18
ATOM 13109 C C . ARG A 1 29 ? 6.994 8.309 -14.940 1.00 0.00 29 ARG A C 18
ATOM 13110 O O . ARG A 1 29 ? 8.047 8.208 -15.564 1.00 0.00 29 ARG A O 18
ATOM 13131 N N . LEU A 1 30 ? 5.786 8.127 -15.509 1.00 0.00 30 LEU A N 18
ATOM 13132 C CA . LEU A 1 30 ? 5.594 7.935 -16.960 1.00 0.00 30 LEU A CA 18
ATOM 13133 C C . LEU A 1 30 ? 5.308 9.276 -17.671 1.00 0.00 30 LEU A C 18
ATOM 13134 O O . LEU A 1 30 ? 5.491 9.375 -18.882 1.00 0.00 30 LEU A O 18
ATOM 13150 N N . GLU A 1 31 ? 4.856 10.300 -16.909 1.00 0.00 31 GLU A N 18
ATOM 13151 C CA . GLU A 1 31 ? 4.596 11.659 -17.450 1.00 0.00 31 GLU A CA 18
ATOM 13152 C C . GLU A 1 31 ? 5.916 12.382 -17.757 1.00 0.00 31 GLU A C 18
ATOM 13153 O O . GLU A 1 31 ? 5.961 13.218 -18.657 1.00 0.00 31 GLU A O 18
ATOM 13165 N N . GLU A 1 32 ? 6.985 12.078 -16.980 1.00 0.00 32 GLU A N 18
ATOM 13166 C CA . GLU A 1 32 ? 8.333 12.612 -17.271 1.00 0.00 32 GLU A CA 18
ATOM 13167 C C . GLU A 1 32 ? 8.895 11.945 -18.541 1.00 0.00 32 GLU A C 18
ATOM 13168 O O . GLU A 1 32 ? 9.560 12.589 -19.343 1.00 0.00 32 GLU A O 18
ATOM 13180 N N . VAL A 1 33 ? 8.581 10.644 -18.720 1.00 0.00 33 VAL A N 18
ATOM 13181 C CA . VAL A 1 33 ? 8.988 9.862 -19.908 1.00 0.00 33 VAL A CA 18
ATOM 13182 C C . VAL A 1 33 ? 8.234 10.371 -21.155 1.00 0.00 33 VAL A C 18
ATOM 13183 O O . VAL A 1 33 ? 8.788 10.417 -22.252 1.00 0.00 33 VAL A O 18
ATOM 13196 N N . LEU A 1 34 ? 6.972 10.773 -20.937 1.00 0.00 34 LEU A N 18
ATOM 13197 C CA . LEU A 1 34 ? 6.102 11.387 -21.956 1.00 0.00 34 LEU A CA 18
ATOM 13198 C C . LEU A 1 34 ? 6.678 12.756 -22.354 1.00 0.00 34 LEU A C 18
ATOM 13199 O O . LEU A 1 34 ? 6.754 13.085 -23.541 1.00 0.00 34 LEU A O 18
ATOM 13215 N N . LYS A 1 35 ? 7.084 13.529 -21.338 1.00 0.00 35 LYS A N 18
ATOM 13216 C CA . LYS A 1 35 ? 7.608 14.897 -21.505 1.00 0.00 35 LYS A CA 18
ATOM 13217 C C . LYS A 1 35 ? 8.934 14.873 -22.281 1.00 0.00 35 LYS A C 18
ATOM 13218 O O . LYS A 1 35 ? 9.161 15.676 -23.188 1.00 0.00 35 LYS A O 18
ATOM 13237 N N . LYS A 1 36 ? 9.792 13.915 -21.916 1.00 0.00 36 LYS A N 18
ATOM 13238 C CA . LYS A 1 36 ? 11.113 13.715 -22.538 1.00 0.00 36 LYS A CA 18
ATOM 13239 C C . LYS A 1 36 ? 11.013 12.897 -23.849 1.00 0.00 36 LYS A C 18
ATOM 13240 O O . LYS A 1 36 ? 11.982 12.852 -24.617 1.00 0.00 36 LYS A O 18
ATOM 13259 N N . ASN A 1 37 ? 9.845 12.249 -24.074 1.00 0.00 37 ASN A N 18
ATOM 13260 C CA . ASN A 1 37 ? 9.580 11.382 -25.261 1.00 0.00 37 ASN A CA 18
ATOM 13261 C C . ASN A 1 37 ? 10.525 10.160 -25.301 1.00 0.00 37 ASN A C 18
ATOM 13262 O O . ASN A 1 37 ? 10.751 9.577 -26.364 1.00 0.00 37 ASN A O 18
ATOM 13273 N N . GLN A 1 38 ? 11.033 9.760 -24.124 1.00 0.00 38 GLN A N 18
ATOM 13274 C CA . GLN A 1 38 ? 12.010 8.659 -23.989 1.00 0.00 38 GLN A CA 18
ATOM 13275 C C . GLN A 1 38 ? 11.338 7.271 -24.145 1.00 0.00 38 GLN A C 18
ATOM 13276 O O . GLN A 1 38 ? 10.152 7.126 -23.862 1.00 0.00 38 GLN A O 18
ATOM 13290 N N . PRO A 1 39 ? 12.091 6.230 -24.624 1.00 0.00 39 PRO A N 18
ATOM 13291 C CA . PRO A 1 39 ? 11.576 4.842 -24.678 1.00 0.00 39 PRO A CA 18
ATOM 13292 C C . PRO A 1 39 ? 11.517 4.194 -23.271 1.00 0.00 39 PRO A C 18
ATOM 13293 O O . PRO A 1 39 ? 12.542 4.093 -22.578 1.00 0.00 39 PRO A O 18
ATOM 13304 N N . VAL A 1 40 ? 10.309 3.787 -22.846 1.00 0.00 40 VAL A N 18
ATOM 13305 C CA . VAL A 1 40 ? 10.094 3.072 -21.571 1.00 0.00 40 VAL A CA 18
ATOM 13306 C C . VAL A 1 40 ? 9.647 1.625 -21.848 1.00 0.00 40 VAL A C 18
ATOM 13307 O O . VAL A 1 40 ? 8.635 1.397 -22.510 1.00 0.00 40 VAL A O 18
ATOM 13320 N N . THR A 1 41 ? 10.429 0.642 -21.361 1.00 0.00 41 THR A N 18
ATOM 13321 C CA . THR A 1 41 ? 10.008 -0.765 -21.362 1.00 0.00 41 THR A CA 18
ATOM 13322 C C . THR A 1 41 ? 9.247 -1.012 -20.054 1.00 0.00 41 THR A C 18
ATOM 13323 O O . THR A 1 41 ? 9.850 -1.116 -18.981 1.00 0.00 41 THR A O 18
ATOM 13334 N N . TRP A 1 42 ? 7.917 -1.098 -20.161 1.00 0.00 42 TRP A N 18
ATOM 13335 C CA . TRP A 1 42 ? 7.006 -1.148 -19.001 1.00 0.00 42 TRP A CA 18
ATOM 13336 C C . TRP A 1 42 ? 6.729 -2.623 -18.576 1.00 0.00 42 TRP A C 18
ATOM 13337 O O . TRP A 1 42 ? 5.722 -2.910 -17.920 1.00 0.00 42 TRP A O 18
ATOM 13358 N N . ASN A 1 43 ? 7.626 -3.553 -19.006 1.00 0.00 43 ASN A N 18
ATOM 13359 C CA . ASN A 1 43 ? 7.578 -4.990 -18.651 1.00 0.00 43 ASN A CA 18
ATOM 13360 C C . ASN A 1 43 ? 6.477 -5.716 -19.450 1.00 0.00 43 ASN A C 18
ATOM 13361 O O . ASN A 1 43 ? 5.522 -6.260 -18.894 1.00 0.00 43 ASN A O 18
ATOM 13372 N N . GLY A 1 44 ? 6.600 -5.641 -20.784 1.00 0.00 44 GLY A N 18
ATOM 13373 C CA . GLY A 1 44 ? 5.656 -6.281 -21.708 1.00 0.00 44 GLY A CA 18
ATOM 13374 C C . GLY A 1 44 ? 5.767 -5.688 -23.098 1.00 0.00 44 GLY A C 18
ATOM 13375 O O . GLY A 1 44 ? 5.628 -6.396 -24.097 1.00 0.00 44 GLY A O 18
ATOM 13379 N N . THR A 1 45 ? 6.011 -4.369 -23.150 1.00 0.00 45 THR A N 18
ATOM 13380 C CA . THR A 1 45 ? 6.214 -3.614 -24.397 1.00 0.00 45 THR A CA 18
ATOM 13381 C C . THR A 1 45 ? 7.144 -2.415 -24.115 1.00 0.00 45 THR A C 18
ATOM 13382 O O . THR A 1 45 ? 7.089 -1.817 -23.026 1.00 0.00 45 THR A O 18
ATOM 13393 N N . THR A 1 46 ? 8.019 -2.090 -25.083 1.00 0.00 46 THR A N 18
ATOM 13394 C CA . THR A 1 46 ? 8.856 -0.886 -25.038 1.00 0.00 46 THR A CA 18
ATOM 13395 C C . THR A 1 46 ? 8.137 0.257 -25.773 1.00 0.00 46 THR A C 18
ATOM 13396 O O . THR A 1 46 ? 8.187 0.346 -27.007 1.00 0.00 46 THR A O 18
ATOM 13407 N N . TYR A 1 47 ? 7.418 1.081 -25.003 1.00 0.00 47 TYR A N 18
ATOM 13408 C CA . TYR A 1 47 ? 6.681 2.242 -25.515 1.00 0.00 47 TYR A CA 18
ATOM 13409 C C . TYR A 1 47 ? 7.675 3.378 -25.845 1.00 0.00 47 TYR A C 18
ATOM 13410 O O . TYR A 1 47 ? 8.073 4.145 -24.958 1.00 0.00 47 TYR A O 18
ATOM 13428 N N . THR A 1 48 ? 8.132 3.409 -27.109 1.00 0.00 48 THR A N 18
ATOM 13429 C CA . THR A 1 48 ? 9.070 4.429 -27.609 1.00 0.00 48 THR A CA 18
ATOM 13430 C C . THR A 1 48 ? 8.308 5.708 -28.004 1.00 0.00 48 THR A C 18
ATOM 13431 O O . THR A 1 48 ? 8.686 6.827 -27.635 1.00 0.00 48 THR A O 18
ATOM 13442 N N . ASP A 1 49 ? 7.213 5.500 -28.741 1.00 0.00 49 ASP A N 18
ATOM 13443 C CA . ASP A 1 49 ? 6.352 6.572 -29.258 1.00 0.00 49 ASP A CA 18
ATOM 13444 C C . ASP A 1 49 ? 5.634 7.287 -28.084 1.00 0.00 49 ASP A C 18
ATOM 13445 O O . ASP A 1 49 ? 5.147 6.603 -27.184 1.00 0.00 49 ASP A O 18
ATOM 13454 N N . PRO A 1 50 ? 5.565 8.663 -28.075 1.00 0.00 50 PRO A N 18
ATOM 13455 C CA . PRO A 1 50 ? 4.882 9.448 -27.005 1.00 0.00 50 PRO A CA 18
ATOM 13456 C C . PRO A 1 50 ? 3.398 9.041 -26.809 1.00 0.00 50 PRO A C 18
ATOM 13457 O O . PRO A 1 50 ? 2.925 8.954 -25.677 1.00 0.00 50 PRO A O 18
ATOM 13468 N N . ASN A 1 51 ? 2.683 8.749 -27.915 1.00 0.00 51 ASN A N 18
ATOM 13469 C CA . ASN A 1 51 ? 1.252 8.358 -27.861 1.00 0.00 51 ASN A CA 18
ATOM 13470 C C . ASN A 1 51 ? 1.084 6.945 -27.262 1.00 0.00 51 ASN A C 18
ATOM 13471 O O . ASN A 1 51 ? 0.049 6.631 -26.662 1.00 0.00 51 ASN A O 18
ATOM 13482 N N . GLU A 1 52 ? 2.123 6.114 -27.417 1.00 0.00 52 GLU A N 18
ATOM 13483 C CA . GLU A 1 52 ? 2.179 4.773 -26.803 1.00 0.00 52 GLU A CA 18
ATOM 13484 C C . GLU A 1 52 ? 2.454 4.885 -25.281 1.00 0.00 52 GLU A C 18
ATOM 13485 O O . GLU A 1 52 ? 1.964 4.069 -24.497 1.00 0.00 52 GLU A O 18
ATOM 13497 N N . ILE A 1 53 ? 3.219 5.917 -24.867 1.00 0.00 53 ILE A N 18
ATOM 13498 C CA . ILE A 1 53 ? 3.509 6.181 -23.435 1.00 0.00 53 ILE A CA 18
ATOM 13499 C C . ILE A 1 53 ? 2.233 6.685 -22.718 1.00 0.00 53 ILE A C 18
ATOM 13500 O O . ILE A 1 53 ? 1.873 6.191 -21.639 1.00 0.00 53 ILE A O 18
ATOM 13516 N N . LYS A 1 54 ? 1.537 7.661 -23.354 1.00 0.00 54 LYS A N 18
ATOM 13517 C CA . LYS A 1 54 ? 0.299 8.257 -22.798 1.00 0.00 54 LYS A CA 18
ATOM 13518 C C . LYS A 1 54 ? -0.848 7.226 -22.787 1.00 0.00 54 LYS A C 18
ATOM 13519 O O . LYS A 1 54 ? -1.803 7.374 -22.028 1.00 0.00 54 LYS A O 18
ATOM 13538 N N . LYS A 1 55 ? -0.741 6.197 -23.657 1.00 0.00 55 LYS A N 18
ATOM 13539 C CA . LYS A 1 55 ? -1.661 5.041 -23.678 1.00 0.00 55 LYS A CA 18
ATOM 13540 C C . LYS A 1 55 ? -1.658 4.302 -22.322 1.00 0.00 55 LYS A C 18
ATOM 13541 O O . LYS A 1 55 ? -2.714 3.918 -21.806 1.00 0.00 55 LYS A O 18
ATOM 13560 N N . VAL A 1 56 ? -0.454 4.138 -21.754 1.00 0.00 56 VAL A N 18
ATOM 13561 C CA . VAL A 1 56 ? -0.260 3.483 -20.449 1.00 0.00 56 VAL A CA 18
ATOM 13562 C C . VAL A 1 56 ? -0.830 4.364 -19.327 1.00 0.00 56 VAL A C 18
ATOM 13563 O O . VAL A 1 56 ? -1.557 3.884 -18.448 1.00 0.00 56 VAL A O 18
ATOM 13576 N N . ILE A 1 57 ? -0.502 5.668 -19.409 1.00 0.00 57 ILE A N 18
ATOM 13577 C CA . ILE A 1 57 ? -0.960 6.695 -18.452 1.00 0.00 57 ILE A CA 18
ATOM 13578 C C . ILE A 1 57 ? -2.505 6.733 -18.408 1.00 0.00 57 ILE A C 18
ATOM 13579 O O . ILE A 1 57 ? -3.097 6.862 -17.339 1.00 0.00 57 ILE A O 18
ATOM 13595 N N . GLU A 1 58 ? -3.117 6.562 -19.595 1.00 0.00 58 GLU A N 18
ATOM 13596 C CA . GLU A 1 58 ? -4.579 6.543 -19.797 1.00 0.00 58 GLU A CA 18
ATOM 13597 C C . GLU A 1 58 ? -5.227 5.396 -18.995 1.00 0.00 58 GLU A C 18
ATOM 13598 O O . GLU A 1 58 ? -6.265 5.573 -18.348 1.00 0.00 58 GLU A O 18
ATOM 13610 N N . GLU A 1 59 ? -4.569 4.228 -19.046 1.00 0.00 59 GLU A N 18
ATOM 13611 C CA . GLU A 1 59 ? -5.032 2.993 -18.381 1.00 0.00 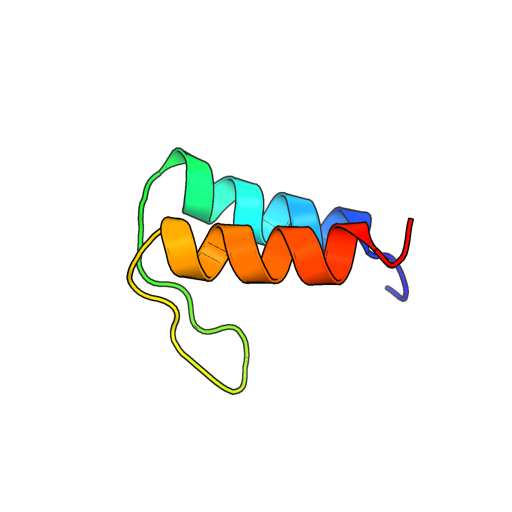59 GLU A CA 18
ATOM 13612 C C . GLU A 1 59 ? -4.815 3.045 -16.849 1.00 0.00 59 GLU A C 18
ATOM 13613 O O . GLU A 1 59 ? -5.442 2.284 -16.106 1.00 0.00 59 GLU A O 18
ATOM 13625 N N . LEU A 1 60 ? -3.927 3.949 -16.387 1.00 0.00 60 LEU A N 18
ATOM 13626 C CA . LEU A 1 60 ? -3.669 4.162 -14.945 1.00 0.00 60 LEU A CA 18
ATOM 13627 C C . LEU A 1 60 ? -4.711 5.137 -14.346 1.00 0.00 60 LEU A C 18
ATOM 13628 O O . LEU A 1 60 ? -5.330 4.853 -13.313 1.00 0.00 60 LEU A O 18
ATOM 13644 N N . ARG A 1 61 ? -4.918 6.286 -15.036 1.00 0.00 61 ARG A N 18
ATOM 13645 C CA . ARG A 1 61 ? -5.923 7.308 -14.636 1.00 0.00 61 ARG A CA 18
ATOM 13646 C C . ARG A 1 61 ? -7.362 6.830 -14.916 1.00 0.00 61 ARG A C 18
ATOM 13647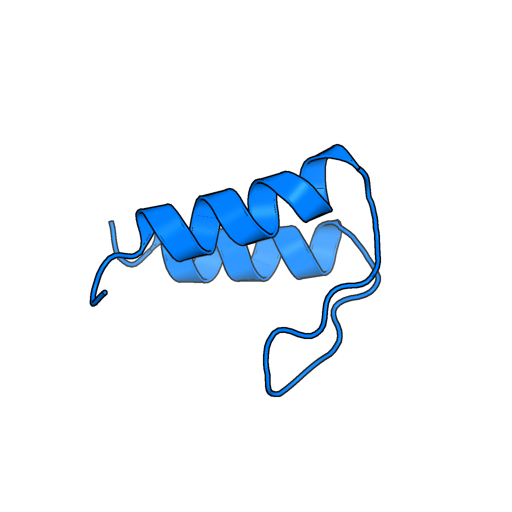 O O . ARG A 1 61 ? -8.319 7.514 -14.564 1.00 0.00 61 ARG A O 18
ATOM 13668 N N . LYS A 1 62 ? -7.484 5.675 -15.597 1.00 0.00 62 LYS A N 18
ATOM 13669 C CA . LYS A 1 62 ? -8.758 4.952 -15.794 1.00 0.00 62 LYS A CA 18
ATOM 13670 C C . LYS A 1 62 ? -9.435 4.635 -14.433 1.00 0.00 62 LYS A C 18
ATOM 13671 O O . LYS A 1 62 ? -10.667 4.649 -14.321 1.00 0.00 62 LYS A O 18
ATOM 13690 N N . SER A 1 63 ? -8.593 4.374 -13.405 1.00 0.00 63 SER A N 18
ATOM 13691 C CA . SER A 1 63 ? -9.044 4.115 -12.020 1.00 0.00 63 SER A CA 18
ATOM 13692 C C . SER A 1 63 ? -9.567 5.411 -11.345 1.00 0.00 63 SER A C 18
ATOM 13693 O O . SER A 1 63 ? -10.324 5.346 -10.372 1.00 0.00 63 SER A O 18
ATOM 13701 N N . MET A 1 64 ? -9.155 6.573 -11.879 1.00 0.00 64 MET A N 18
ATOM 13702 C CA . MET A 1 64 ? -9.541 7.900 -11.359 1.00 0.00 64 MET A CA 18
ATOM 13703 C C . MET A 1 64 ? -10.741 8.470 -12.164 1.00 0.00 64 MET A C 18
ATOM 13717 N N . HIS A 1 20 ? -3.537 -2.387 -2.306 1.00 0.00 20 HIS A N 19
ATOM 13718 C CA . HIS A 1 20 ? -3.577 -0.996 -2.819 1.00 0.00 20 HIS A CA 19
ATOM 13719 C C . HIS A 1 20 ? -2.178 -0.572 -3.305 1.00 0.00 20 HIS A C 19
ATOM 13720 O O . HIS A 1 20 ? -1.296 -0.273 -2.490 1.00 0.00 20 HIS A O 19
ATOM 13734 N N . MET A 1 21 ? -1.970 -0.579 -4.632 1.00 0.00 21 MET A N 19
ATOM 13735 C CA . MET A 1 21 ? -0.742 -0.043 -5.256 1.00 0.00 21 MET A CA 19
ATOM 13736 C C . MET A 1 21 ? -1.016 1.391 -5.728 1.00 0.00 21 MET A C 19
ATOM 13737 O O . MET A 1 21 ? -1.904 1.610 -6.551 1.00 0.00 21 MET A O 19
ATOM 13751 N N . ASP A 1 22 ? -0.275 2.361 -5.167 1.00 0.00 22 ASP A N 19
ATOM 13752 C CA . ASP A 1 22 ? -0.460 3.793 -5.464 1.00 0.00 22 ASP A CA 19
ATOM 13753 C C . ASP A 1 22 ? -0.014 4.114 -6.906 1.00 0.00 22 ASP A C 19
ATOM 13754 O O . ASP A 1 22 ? 1.178 4.275 -7.194 1.00 0.00 22 ASP A O 19
ATOM 13763 N N . VAL A 1 23 ? -1.003 4.199 -7.803 1.00 0.00 23 VAL A N 19
ATOM 13764 C CA . VAL A 1 23 ? -0.784 4.377 -9.250 1.00 0.00 23 VAL A CA 19
ATOM 13765 C C . VAL A 1 23 ? -0.367 5.839 -9.572 1.00 0.00 23 VAL A C 19
ATOM 13766 O O . VAL A 1 23 ? 0.136 6.117 -10.659 1.00 0.00 23 VAL A O 19
ATOM 13779 N N . GLU A 1 24 ? -0.552 6.752 -8.592 1.00 0.00 24 GLU A N 19
ATOM 13780 C CA . GLU A 1 24 ? -0.047 8.145 -8.652 1.00 0.00 24 GLU A CA 19
ATOM 13781 C C . GLU A 1 24 ? 1.454 8.176 -9.012 1.00 0.00 24 GLU A C 19
ATOM 13782 O O . GLU A 1 24 ? 1.898 8.990 -9.832 1.00 0.00 24 GLU A O 19
ATOM 13794 N N . GLU A 1 25 ? 2.210 7.247 -8.403 1.00 0.00 25 GLU A N 19
ATOM 13795 C CA . GLU A 1 25 ? 3.643 7.074 -8.667 1.00 0.00 25 GLU A CA 19
ATOM 13796 C C . GLU A 1 25 ? 3.881 6.679 -10.137 1.00 0.00 25 GLU A C 19
ATOM 13797 O O . GLU A 1 25 ? 4.673 7.318 -10.825 1.00 0.00 25 GLU A O 19
ATOM 13809 N N . GLN A 1 26 ? 3.110 5.679 -10.620 1.00 0.00 26 GLN A N 19
ATOM 13810 C CA . GLN A 1 26 ? 3.273 5.109 -11.977 1.00 0.00 26 GLN A CA 19
ATOM 13811 C C . GLN A 1 26 ? 3.043 6.189 -13.053 1.00 0.00 26 GLN A C 19
ATOM 13812 O O . GLN A 1 26 ? 3.875 6.381 -13.947 1.00 0.00 26 GLN A O 19
ATOM 13826 N N . ILE A 1 27 ? 1.919 6.906 -12.908 1.00 0.00 27 ILE A N 19
ATOM 13827 C CA . ILE A 1 27 ? 1.459 7.928 -13.856 1.00 0.00 27 ILE A CA 19
ATOM 13828 C C . ILE A 1 27 ? 2.498 9.056 -14.017 1.00 0.00 27 ILE A C 19
ATOM 13829 O O . ILE A 1 27 ? 2.861 9.394 -15.140 1.00 0.00 27 ILE A O 19
ATOM 13845 N N . ARG A 1 28 ? 2.997 9.601 -12.884 1.00 0.00 28 ARG A N 19
ATOM 13846 C CA . ARG A 1 28 ? 3.966 10.726 -12.899 1.00 0.00 28 ARG A CA 19
ATOM 13847 C C . ARG A 1 28 ? 5.348 10.281 -13.429 1.00 0.00 28 ARG A C 19
ATOM 13848 O O . ARG A 1 28 ? 6.041 11.048 -14.118 1.00 0.00 28 ARG A O 19
ATOM 13869 N N . ARG A 1 29 ? 5.721 9.020 -13.133 1.00 0.00 29 ARG A N 19
ATOM 13870 C CA . ARG A 1 29 ? 6.984 8.411 -13.623 1.00 0.00 29 ARG A CA 19
ATOM 13871 C C . ARG A 1 29 ? 6.914 8.101 -15.127 1.00 0.00 29 ARG A C 19
ATOM 13872 O O . ARG A 1 29 ? 7.938 7.832 -15.747 1.00 0.00 29 ARG A O 19
ATOM 13893 N N . LEU A 1 30 ? 5.695 8.116 -15.685 1.00 0.00 30 LEU A N 19
ATOM 13894 C CA . LEU A 1 30 ? 5.458 8.002 -17.139 1.00 0.00 30 LEU A CA 19
ATOM 13895 C C . LEU A 1 30 ? 5.296 9.398 -17.790 1.00 0.00 30 LEU A C 19
ATOM 13896 O O . LEU A 1 30 ? 5.626 9.561 -18.962 1.00 0.00 30 LEU A O 19
ATOM 13912 N N . GLU A 1 31 ? 4.764 10.380 -17.015 1.00 0.00 31 GLU A N 19
ATOM 13913 C CA . GLU A 1 31 ? 4.552 11.783 -17.473 1.00 0.00 31 GLU A CA 19
ATOM 13914 C C . GLU A 1 31 ? 5.894 12.429 -17.867 1.00 0.00 31 GLU A C 19
ATOM 13915 O O . GLU A 1 31 ? 5.983 13.149 -18.874 1.00 0.00 31 GLU A O 19
ATOM 13927 N N . GLU A 1 32 ? 6.929 12.165 -17.055 1.00 0.00 32 GLU A N 19
ATOM 13928 C CA . GLU A 1 32 ? 8.289 12.653 -17.318 1.00 0.00 32 GLU A CA 19
ATOM 13929 C C . GLU A 1 32 ? 8.854 12.034 -18.616 1.00 0.00 32 GLU A C 19
ATOM 13930 O O . GLU A 1 32 ? 9.376 12.751 -19.462 1.00 0.00 32 GLU A O 19
ATOM 13942 N N . VAL A 1 33 ? 8.665 10.712 -18.789 1.00 0.00 33 VAL A N 19
ATOM 13943 C CA . VAL A 1 33 ? 9.179 9.964 -19.960 1.00 0.00 33 VAL A CA 19
ATOM 13944 C C . VAL A 1 33 ? 8.471 10.420 -21.257 1.00 0.00 33 VAL A C 19
ATOM 13945 O O . VAL A 1 33 ? 9.089 10.496 -22.323 1.00 0.00 33 VAL A O 19
ATOM 13958 N N . LEU A 1 34 ? 7.181 10.745 -21.104 1.00 0.00 34 LEU A N 19
ATOM 13959 C CA . LEU A 1 34 ? 6.313 11.288 -22.162 1.00 0.00 34 LEU A CA 19
ATOM 13960 C C . LEU A 1 34 ? 6.902 12.581 -22.752 1.00 0.00 34 LEU A C 19
ATOM 13961 O O . LEU A 1 34 ? 7.089 12.698 -23.968 1.00 0.00 34 LEU A O 19
ATOM 13977 N N . LYS A 1 35 ? 7.217 13.528 -21.859 1.00 0.00 35 LYS A N 19
ATOM 13978 C CA . LYS A 1 35 ? 7.694 14.867 -22.228 1.00 0.00 35 LYS A CA 19
ATOM 13979 C C . LYS A 1 35 ? 9.148 14.816 -22.735 1.00 0.00 35 LYS A C 19
ATOM 13980 O O . LYS A 1 35 ? 9.525 15.552 -23.649 1.00 0.00 35 LYS A O 19
ATOM 13999 N N . LYS A 1 36 ? 9.941 13.920 -22.131 1.00 0.00 36 LYS A N 19
ATOM 14000 C CA . LYS A 1 36 ? 11.360 13.704 -22.483 1.00 0.00 36 LYS A CA 19
ATOM 14001 C C . LYS A 1 36 ? 11.501 12.817 -23.739 1.00 0.00 36 LYS A C 19
ATOM 14002 O O . LYS A 1 36 ? 12.604 12.677 -24.271 1.00 0.00 36 LYS A O 19
ATOM 14021 N N . ASN A 1 37 ? 10.374 12.203 -24.167 1.00 0.00 37 ASN A N 19
ATOM 14022 C CA . ASN A 1 37 ? 10.242 11.446 -25.438 1.00 0.00 37 ASN A CA 19
ATOM 14023 C C . ASN A 1 37 ? 11.114 10.168 -25.462 1.00 0.00 37 ASN A C 19
ATOM 14024 O O . ASN A 1 37 ? 11.450 9.658 -26.538 1.00 0.00 37 ASN A O 19
ATOM 14035 N N . GLN A 1 38 ? 11.430 9.633 -24.270 1.00 0.00 38 GLN A N 19
ATOM 14036 C CA . GLN A 1 38 ? 12.267 8.422 -24.137 1.00 0.00 38 GLN A CA 19
ATOM 14037 C C . GLN A 1 38 ? 11.409 7.149 -24.346 1.00 0.00 38 GLN A C 19
ATOM 14038 O O . GLN A 1 38 ? 10.227 7.147 -23.993 1.00 0.00 38 GLN A O 19
ATOM 14052 N N . PRO A 1 39 ? 11.969 6.062 -24.966 1.00 0.00 39 PRO A N 19
ATOM 14053 C CA . PRO A 1 39 ? 11.334 4.717 -24.947 1.00 0.00 39 PRO A CA 19
ATOM 14054 C C . PRO A 1 39 ? 11.238 4.160 -23.507 1.00 0.00 39 PRO A C 19
ATOM 14055 O O . PRO A 1 39 ? 12.264 4.012 -22.835 1.00 0.00 39 PRO A O 19
ATOM 14066 N N . VAL A 1 40 ? 10.008 3.880 -23.028 1.00 0.00 40 VAL A N 19
ATOM 14067 C CA . VAL A 1 40 ? 9.788 3.343 -21.666 1.00 0.00 40 VAL A CA 19
ATOM 14068 C C . VAL A 1 40 ? 9.467 1.843 -21.721 1.00 0.00 40 VAL A C 19
ATOM 14069 O O . VAL A 1 40 ? 8.488 1.418 -22.336 1.00 0.00 40 VAL A O 19
ATOM 14082 N N . THR A 1 41 ? 10.314 1.044 -21.068 1.00 0.00 41 THR A N 19
ATOM 14083 C CA . THR A 1 41 ? 10.071 -0.379 -20.875 1.00 0.00 41 THR A CA 19
ATOM 14084 C C . THR A 1 41 ? 9.241 -0.549 -19.596 1.00 0.00 41 THR A C 19
ATOM 14085 O O . THR A 1 41 ? 9.731 -0.328 -18.487 1.00 0.00 41 THR A O 19
ATOM 14096 N N . TRP A 1 42 ? 7.962 -0.915 -19.775 1.00 0.00 42 TRP A N 19
ATOM 14097 C CA . TRP A 1 42 ? 7.017 -1.154 -18.662 1.00 0.00 42 TRP A CA 19
ATOM 14098 C C . TRP A 1 42 ? 7.153 -2.610 -18.120 1.00 0.00 42 TRP A C 19
ATOM 14099 O O . TRP A 1 42 ? 6.244 -3.127 -17.456 1.00 0.00 42 TRP A O 19
ATOM 14120 N N . ASN A 1 43 ? 8.310 -3.255 -18.438 1.00 0.00 43 ASN A N 19
ATOM 14121 C CA . ASN A 1 43 ? 8.693 -4.600 -17.965 1.00 0.00 43 ASN A CA 19
ATOM 14122 C C . ASN A 1 43 ? 7.809 -5.668 -18.635 1.00 0.00 43 ASN A C 19
ATOM 14123 O O . ASN A 1 43 ? 7.129 -6.463 -17.972 1.00 0.00 43 ASN A O 19
ATOM 14134 N N . GLY A 1 44 ? 7.799 -5.619 -19.976 1.00 0.00 44 GLY A N 19
ATOM 14135 C CA . GLY A 1 44 ? 7.012 -6.528 -20.808 1.00 0.00 44 GLY A CA 19
ATOM 14136 C C . GLY A 1 44 ? 6.812 -5.959 -22.206 1.00 0.00 44 GLY A C 19
ATOM 14137 O O . GLY A 1 44 ? 6.814 -6.704 -23.192 1.00 0.00 44 GLY A O 19
ATOM 14141 N N . THR A 1 45 ? 6.629 -4.622 -22.283 1.00 0.00 45 THR A N 19
ATOM 14142 C CA . THR A 1 45 ? 6.485 -3.887 -23.552 1.00 0.00 45 THR A CA 19
ATOM 14143 C C . THR A 1 45 ? 7.215 -2.531 -23.448 1.00 0.00 45 THR A C 19
ATOM 14144 O O . THR A 1 45 ? 7.075 -1.827 -22.446 1.00 0.00 45 THR A O 19
ATOM 14155 N N . THR A 1 46 ? 8.009 -2.190 -24.481 1.00 0.00 46 THR A N 19
ATOM 14156 C CA . THR A 1 46 ? 8.675 -0.883 -24.601 1.00 0.00 46 THR A CA 19
ATOM 14157 C C . THR A 1 46 ? 7.834 0.054 -25.495 1.00 0.00 46 THR A C 19
ATOM 14158 O O . THR A 1 46 ? 7.697 -0.177 -26.704 1.00 0.00 46 THR A O 19
ATOM 14169 N N . TYR A 1 47 ? 7.240 1.078 -24.871 1.00 0.00 47 TYR A N 19
ATOM 14170 C CA . TYR A 1 47 ? 6.464 2.118 -25.555 1.00 0.00 47 TYR A CA 19
ATOM 14171 C C . TYR A 1 47 ? 7.411 3.256 -25.980 1.00 0.00 47 TYR A C 19
ATOM 14172 O O . TYR A 1 47 ? 7.828 4.075 -25.150 1.00 0.00 47 TYR A O 19
ATOM 14190 N N . THR A 1 48 ? 7.793 3.249 -27.263 1.00 0.00 48 THR A N 19
ATOM 14191 C CA . THR A 1 48 ? 8.695 4.247 -27.854 1.00 0.00 48 THR A CA 19
ATOM 14192 C C . THR A 1 48 ? 7.920 5.521 -28.198 1.00 0.00 48 THR A C 19
ATOM 14193 O O . THR A 1 48 ? 8.358 6.638 -27.890 1.00 0.00 48 THR A O 19
ATOM 14204 N N . ASP A 1 49 ? 6.752 5.316 -28.826 1.00 0.00 49 ASP A N 19
ATOM 14205 C CA . ASP A 1 49 ? 5.882 6.390 -29.307 1.00 0.00 49 ASP A CA 19
ATOM 14206 C C . ASP A 1 49 ? 5.269 7.147 -28.109 1.00 0.00 49 ASP A C 19
ATOM 14207 O O . ASP A 1 49 ? 4.681 6.510 -27.232 1.00 0.00 49 ASP A O 19
ATOM 14216 N N . PRO A 1 50 ? 5.403 8.517 -28.053 1.00 0.00 50 PRO A N 19
ATOM 14217 C CA . PRO A 1 50 ? 4.933 9.333 -26.901 1.00 0.00 50 PRO A CA 19
ATOM 14218 C C . PRO A 1 50 ? 3.410 9.256 -26.694 1.00 0.00 50 PRO A C 19
ATOM 14219 O O . PRO A 1 50 ? 2.943 9.326 -25.563 1.00 0.00 50 PRO A O 19
ATOM 14230 N N . ASN A 1 51 ? 2.647 9.083 -27.791 1.00 0.00 51 ASN A N 19
ATOM 14231 C CA . ASN A 1 51 ? 1.176 8.915 -27.718 1.00 0.00 51 ASN A CA 19
ATOM 14232 C C . ASN A 1 51 ? 0.817 7.577 -27.034 1.00 0.00 51 ASN A C 19
ATOM 14233 O O . ASN A 1 51 ? -0.170 7.492 -26.310 1.00 0.00 51 ASN A O 19
ATOM 14244 N N . GLU A 1 52 ? 1.658 6.547 -27.269 1.00 0.00 52 GLU A N 19
ATOM 14245 C CA . GLU A 1 52 ? 1.529 5.218 -26.633 1.00 0.00 52 GLU A CA 19
ATOM 14246 C C . GLU A 1 52 ? 1.956 5.257 -25.160 1.00 0.00 52 GLU A C 19
ATOM 14247 O O . GLU A 1 52 ? 1.431 4.494 -24.341 1.00 0.00 52 GLU A O 19
ATOM 14259 N N . ILE A 1 53 ? 2.904 6.159 -24.827 1.00 0.00 53 ILE A N 19
ATOM 14260 C CA . ILE A 1 53 ? 3.282 6.422 -23.429 1.00 0.00 53 ILE A CA 19
ATOM 14261 C C . ILE A 1 53 ? 2.087 7.082 -22.702 1.00 0.00 53 ILE A C 19
ATOM 14262 O O . ILE A 1 53 ? 1.723 6.665 -21.615 1.00 0.00 53 ILE A O 19
ATOM 14278 N N . LYS A 1 54 ? 1.451 8.076 -23.352 1.00 0.00 54 LYS A N 19
ATOM 14279 C CA . LYS A 1 54 ? 0.286 8.787 -22.783 1.00 0.00 54 LYS A CA 19
ATOM 14280 C C . LYS A 1 54 ? -0.953 7.867 -22.725 1.00 0.00 54 LYS A C 19
ATOM 14281 O O . LYS A 1 54 ? -1.828 8.047 -21.879 1.00 0.00 54 LYS A O 19
ATOM 14300 N N . LYS A 1 55 ? -0.997 6.878 -23.634 1.00 0.00 55 LYS A N 19
ATOM 14301 C CA . LYS A 1 55 ? -2.066 5.870 -23.689 1.00 0.00 55 LYS A CA 19
ATOM 14302 C C . LYS A 1 55 ? -2.011 4.973 -22.437 1.00 0.00 55 LYS A C 19
ATOM 14303 O O . LYS A 1 55 ? -3.050 4.687 -21.827 1.00 0.00 55 LYS A O 19
ATOM 14322 N N . VAL A 1 56 ? -0.793 4.550 -22.050 1.00 0.00 56 VAL A N 19
ATOM 14323 C CA . VAL A 1 56 ? -0.603 3.693 -20.862 1.00 0.00 56 VAL A CA 19
ATOM 14324 C C . VAL A 1 56 ? -0.712 4.506 -19.562 1.00 0.00 56 VAL A C 19
ATOM 14325 O O . VAL A 1 56 ? -0.942 3.944 -18.497 1.00 0.00 56 VAL A O 19
ATOM 14338 N N . ILE A 1 57 ? -0.543 5.836 -19.666 1.00 0.00 57 ILE A N 19
ATOM 14339 C CA . ILE A 1 57 ? -0.866 6.778 -18.578 1.00 0.00 57 ILE A CA 19
ATOM 14340 C C . ILE A 1 57 ? -2.396 6.887 -18.418 1.00 0.00 57 ILE A C 19
ATOM 14341 O O . ILE A 1 57 ? -2.903 6.920 -17.301 1.00 0.00 57 ILE A O 19
ATOM 14357 N N . GLU A 1 58 ? -3.098 6.931 -19.564 1.00 0.00 58 GLU A N 19
ATOM 14358 C CA . GLU A 1 58 ? -4.554 7.169 -19.646 1.00 0.00 58 GLU A CA 19
ATOM 14359 C C . GLU A 1 58 ? -5.355 6.023 -19.004 1.00 0.00 58 GLU A C 19
ATOM 14360 O O . GLU A 1 58 ? -6.327 6.259 -18.277 1.00 0.00 58 GLU A O 19
ATOM 14372 N N . GLU A 1 59 ? -4.921 4.778 -19.273 1.00 0.00 59 GLU A N 19
ATOM 14373 C CA . GLU A 1 59 ? -5.590 3.564 -18.758 1.00 0.00 59 GLU A CA 19
ATOM 14374 C C . GLU A 1 59 ? -5.333 3.375 -17.244 1.00 0.00 59 GLU A C 19
ATOM 14375 O O . GLU A 1 59 ? -6.063 2.644 -16.569 1.00 0.00 59 GLU A O 19
ATOM 14387 N N . LEU A 1 60 ? -4.283 4.036 -16.732 1.00 0.00 60 LEU A N 19
ATOM 14388 C CA . LEU A 1 60 ? -4.000 4.111 -15.285 1.00 0.00 60 LEU A CA 19
ATOM 14389 C C . LEU A 1 60 ? -4.840 5.241 -14.645 1.00 0.00 60 LEU A C 19
ATOM 14390 O O . LEU A 1 60 ? -5.367 5.099 -13.540 1.00 0.00 60 LEU A O 19
ATOM 14406 N N . ARG A 1 61 ? -4.974 6.352 -15.396 1.00 0.00 61 ARG A N 19
ATOM 14407 C CA . ARG A 1 61 ? -5.779 7.541 -15.025 1.00 0.00 61 ARG A CA 19
ATOM 14408 C C . ARG A 1 61 ? -7.289 7.199 -15.054 1.00 0.00 61 ARG A C 19
ATOM 14409 O O . ARG A 1 61 ? -8.109 7.920 -14.478 1.00 0.00 61 ARG A O 19
ATOM 14430 N N . LYS A 1 62 ? -7.623 6.069 -15.714 1.00 0.00 62 LYS A N 19
ATOM 14431 C CA . LYS A 1 62 ? -8.985 5.506 -15.790 1.00 0.00 62 LYS A CA 19
ATOM 14432 C C . LYS A 1 62 ? -9.582 5.253 -14.382 1.00 0.00 62 LYS A C 19
ATOM 14433 O O . LYS A 1 62 ? -10.801 5.352 -14.195 1.00 0.00 62 LYS A O 19
ATOM 14452 N N . SER A 1 63 ? -8.705 4.940 -13.403 1.00 0.00 63 SER A N 19
ATOM 14453 C CA . SER A 1 63 ? -9.118 4.691 -12.004 1.00 0.00 63 SER A CA 19
ATOM 14454 C C . SER A 1 63 ? -9.635 5.979 -11.331 1.00 0.00 63 SER A C 19
ATOM 14455 O O . SER A 1 63 ? -10.548 5.937 -10.502 1.00 0.00 63 SER A O 19
ATOM 14463 N N . MET A 1 64 ? -9.043 7.114 -11.731 1.00 0.00 64 MET A N 19
ATOM 14464 C CA . MET A 1 64 ? -9.283 8.431 -11.117 1.00 0.00 64 MET A CA 19
ATOM 14465 C C . MET A 1 64 ? -10.617 9.035 -11.637 1.00 0.00 64 MET A C 19
ATOM 14479 N N . HIS A 1 20 ? -4.412 2.041 0.164 1.00 0.00 20 HIS A N 20
ATOM 14480 C CA . HIS A 1 20 ? -3.836 3.059 -0.745 1.00 0.00 20 HIS A CA 20
ATOM 14481 C C . HIS A 1 20 ? -2.885 2.395 -1.741 1.00 0.00 20 HIS A C 20
ATOM 14482 O O . HIS A 1 20 ? -1.774 1.999 -1.377 1.00 0.00 20 HIS A O 20
ATOM 14496 N N . MET A 1 21 ? -3.340 2.239 -2.990 1.00 0.00 21 MET A N 20
ATOM 14497 C CA . MET A 1 21 ? -2.480 1.824 -4.105 1.00 0.00 21 MET A CA 20
ATOM 14498 C C . MET A 1 21 ? -2.140 3.081 -4.910 1.00 0.00 21 MET A C 20
ATOM 14499 O O . MET A 1 21 ? -2.937 3.510 -5.760 1.00 0.00 21 MET A O 20
ATOM 14513 N N . ASP A 1 22 ? -1.000 3.712 -4.565 1.00 0.00 22 ASP A N 20
ATOM 14514 C CA . ASP A 1 22 ? -0.549 4.958 -5.203 1.00 0.00 22 ASP A CA 20
ATOM 14515 C C . ASP A 1 22 ? -0.200 4.724 -6.682 1.00 0.00 22 ASP A C 20
ATOM 14516 O O . ASP A 1 22 ? 0.882 4.243 -7.022 1.00 0.00 22 ASP A O 20
ATOM 14525 N N . VAL A 1 23 ? -1.175 5.025 -7.546 1.00 0.00 23 VAL A N 20
ATOM 14526 C CA . VAL A 1 23 ? -0.999 5.043 -9.002 1.00 0.00 23 VAL A CA 20
ATOM 14527 C C . VAL A 1 23 ? -0.247 6.340 -9.407 1.00 0.00 23 VAL A C 20
ATOM 14528 O O . VAL A 1 23 ? 0.329 6.415 -10.482 1.00 0.00 23 VAL A O 20
ATOM 14541 N N . GLU A 1 24 ? -0.241 7.334 -8.486 1.00 0.00 24 GLU A N 20
ATOM 14542 C CA . GLU A 1 24 ? 0.466 8.630 -8.636 1.00 0.00 24 GLU A CA 20
ATOM 14543 C C . GLU A 1 24 ? 1.923 8.464 -9.110 1.00 0.00 24 GLU A C 20
ATOM 14544 O O . GLU A 1 24 ? 2.345 9.147 -10.038 1.00 0.00 24 GLU A O 20
ATOM 14556 N N . GLU A 1 25 ? 2.662 7.534 -8.473 1.00 0.00 25 GLU A N 20
ATOM 14557 C CA . GLU A 1 25 ? 4.086 7.289 -8.773 1.00 0.00 25 GLU A CA 20
ATOM 14558 C C . GLU A 1 25 ? 4.301 6.855 -10.239 1.00 0.00 25 GLU A C 20
ATOM 14559 O O . GLU A 1 25 ? 5.174 7.384 -10.913 1.00 0.00 25 GLU A O 20
ATOM 14571 N N . GLN A 1 26 ? 3.462 5.921 -10.723 1.00 0.00 26 GLN A N 20
ATOM 14572 C CA . GLN A 1 26 ? 3.600 5.344 -12.075 1.00 0.00 26 GLN A CA 20
ATOM 14573 C C . GLN A 1 26 ? 3.017 6.278 -13.146 1.00 0.00 26 GLN A C 20
ATOM 14574 O O . GLN A 1 26 ? 3.475 6.252 -14.280 1.00 0.00 26 GLN A O 20
ATOM 14588 N N . ILE A 1 27 ? 2.035 7.126 -12.769 1.00 0.00 27 ILE A N 20
ATOM 14589 C CA . ILE A 1 27 ? 1.491 8.166 -13.665 1.00 0.00 27 ILE A CA 20
ATOM 14590 C C . ILE A 1 27 ? 2.582 9.215 -13.955 1.00 0.00 27 ILE A C 20
ATOM 14591 O O . ILE A 1 27 ? 2.899 9.463 -15.107 1.00 0.00 27 ILE A O 20
ATOM 14607 N N . ARG A 1 28 ? 3.200 9.746 -12.876 1.00 0.00 28 ARG A N 20
ATOM 14608 C CA . ARG A 1 28 ? 4.254 10.792 -12.950 1.00 0.00 28 ARG A CA 20
ATOM 14609 C C . ARG A 1 28 ? 5.536 10.250 -13.611 1.00 0.00 28 ARG A C 20
ATOM 14610 O O . ARG A 1 28 ? 6.247 10.998 -14.297 1.00 0.00 28 ARG A O 20
ATOM 14631 N N . ARG A 1 29 ? 5.803 8.941 -13.408 1.00 0.00 29 ARG A N 20
ATOM 14632 C CA . ARG A 1 29 ? 6.956 8.238 -14.008 1.00 0.00 29 ARG A CA 20
ATOM 14633 C C . ARG A 1 29 ? 6.796 8.176 -15.531 1.00 0.00 29 ARG A C 20
ATOM 14634 O O . ARG A 1 29 ? 7.755 8.366 -16.268 1.00 0.00 29 ARG A O 20
ATOM 14655 N N . LEU A 1 30 ? 5.572 7.904 -15.985 1.00 0.00 30 LEU A N 20
ATOM 14656 C CA . LEU A 1 30 ? 5.271 7.800 -17.420 1.00 0.00 30 LEU A CA 20
ATOM 14657 C C . LEU A 1 30 ? 5.110 9.189 -18.062 1.00 0.00 30 LEU A C 20
ATOM 14658 O O . LEU A 1 30 ? 5.457 9.365 -19.226 1.00 0.00 30 LEU A O 20
ATOM 14674 N N . GLU A 1 31 ? 4.587 10.169 -17.286 1.00 0.00 31 GLU A N 20
ATOM 14675 C CA . GLU A 1 31 ? 4.346 11.547 -17.780 1.00 0.00 31 GLU A CA 20
ATOM 14676 C C . GLU A 1 31 ? 5.661 12.320 -17.960 1.00 0.00 31 GLU A C 20
ATOM 14677 O O . GLU A 1 31 ? 5.746 13.203 -18.824 1.00 0.00 31 GLU A O 20
ATOM 14689 N N . GLU A 1 32 ? 6.684 11.993 -17.139 1.00 0.00 32 GLU A N 20
ATOM 14690 C CA . GLU A 1 32 ? 8.020 12.574 -17.314 1.00 0.00 32 GLU A CA 20
ATOM 14691 C C . GLU A 1 32 ? 8.682 11.973 -18.563 1.00 0.00 32 GLU A C 20
ATOM 14692 O O . GLU A 1 32 ? 9.283 12.698 -19.323 1.00 0.00 32 GLU A O 20
ATOM 14704 N N . VAL A 1 33 ? 8.524 10.650 -18.785 1.00 0.00 33 VAL A N 20
ATOM 14705 C CA . VAL A 1 33 ? 9.066 9.963 -19.990 1.00 0.00 33 VAL A CA 20
ATOM 14706 C C . VAL A 1 33 ? 8.340 10.454 -21.271 1.00 0.00 33 VAL A C 20
ATOM 14707 O O . VAL A 1 33 ? 8.936 10.520 -22.346 1.00 0.00 33 VAL A O 20
ATOM 14720 N N . LEU A 1 34 ? 7.056 10.804 -21.108 1.00 0.00 34 LEU A N 20
ATOM 14721 C CA . LEU A 1 34 ? 6.204 11.364 -22.172 1.00 0.00 34 LEU A CA 20
ATOM 14722 C C . LEU A 1 34 ? 6.735 12.737 -22.633 1.00 0.00 34 LEU A C 20
ATOM 14723 O O . LEU A 1 34 ? 7.020 12.933 -23.817 1.00 0.00 34 LEU A O 20
ATOM 14739 N N . LYS A 1 35 ? 6.881 13.662 -21.668 1.00 0.00 35 LYS A N 20
ATOM 14740 C CA . LYS A 1 35 ? 7.254 15.068 -21.930 1.00 0.00 35 LYS A CA 20
ATOM 14741 C C . LYS A 1 35 ? 8.731 15.186 -22.352 1.00 0.00 35 LYS A C 20
ATOM 14742 O O . LYS A 1 35 ? 9.066 15.908 -23.296 1.00 0.00 35 LYS A O 20
ATOM 14761 N N . LYS A 1 36 ? 9.589 14.449 -21.639 1.00 0.00 36 LYS A N 20
ATOM 14762 C CA . LYS A 1 36 ? 11.049 14.379 -21.887 1.00 0.00 36 LYS A CA 20
ATOM 14763 C C . LYS A 1 36 ? 11.355 13.532 -23.146 1.00 0.00 36 LYS A C 20
ATOM 14764 O O . LYS A 1 36 ? 12.470 13.588 -23.684 1.00 0.00 36 LYS A O 20
ATOM 14783 N N . ASN A 1 37 ? 10.333 12.760 -23.593 1.00 0.00 37 ASN A N 20
ATOM 14784 C CA . ASN A 1 37 ? 10.314 12.052 -24.890 1.00 0.00 37 ASN A CA 20
ATOM 14785 C C . ASN A 1 37 ? 11.412 10.968 -24.954 1.00 0.00 37 ASN A C 20
ATOM 14786 O O . ASN A 1 37 ? 12.480 11.164 -25.558 1.00 0.00 37 ASN A O 20
ATOM 14797 N N . GLN A 1 38 ? 11.150 9.842 -24.273 1.00 0.00 38 GLN A N 20
ATOM 14798 C CA . GLN A 1 38 ? 12.077 8.690 -24.194 1.00 0.00 38 GLN A CA 20
ATOM 14799 C C . GLN A 1 38 ? 11.291 7.370 -24.362 1.00 0.00 38 GLN A C 20
ATOM 14800 O O . GLN A 1 38 ? 10.069 7.366 -24.215 1.00 0.00 38 GLN A O 20
ATOM 14814 N N . PRO A 1 39 ? 11.965 6.230 -24.717 1.00 0.00 39 PRO A N 20
ATOM 14815 C CA . PRO A 1 39 ? 11.335 4.887 -24.655 1.00 0.00 39 PRO A CA 20
ATOM 14816 C C . PRO A 1 39 ? 11.216 4.369 -23.196 1.00 0.00 39 PRO A C 20
ATOM 14817 O O . PRO A 1 39 ? 12.204 4.364 -22.447 1.00 0.00 39 PRO A O 20
ATOM 14828 N N . VAL A 1 40 ? 9.997 3.954 -22.792 1.00 0.00 40 VAL A N 20
ATOM 14829 C CA . VAL A 1 40 ? 9.751 3.361 -21.457 1.00 0.00 40 VAL A CA 20
ATOM 14830 C C . VAL A 1 40 ? 9.560 1.837 -21.570 1.00 0.00 40 VAL A C 20
ATOM 14831 O O . VAL A 1 40 ? 8.719 1.359 -22.337 1.00 0.00 40 VAL A O 20
ATOM 14844 N N . THR A 1 41 ? 10.372 1.079 -20.819 1.00 0.00 41 THR A N 20
ATOM 14845 C CA . THR A 1 41 ? 10.244 -0.378 -20.722 1.00 0.00 41 THR A CA 20
ATOM 14846 C C . THR A 1 41 ? 9.274 -0.710 -19.571 1.00 0.00 41 THR A C 20
ATOM 14847 O O . THR A 1 41 ? 9.610 -0.551 -18.388 1.00 0.00 41 THR A O 20
ATOM 14858 N N . TRP A 1 42 ? 8.054 -1.137 -19.946 1.00 0.00 42 TRP A N 20
ATOM 14859 C CA . TRP A 1 42 ? 6.936 -1.383 -19.004 1.00 0.00 42 TRP A CA 20
ATOM 14860 C C . TRP A 1 42 ? 6.872 -2.884 -18.584 1.00 0.00 42 TRP A C 20
ATOM 14861 O O . TRP A 1 42 ? 5.843 -3.361 -18.085 1.00 0.00 42 TRP A O 20
ATOM 14882 N N . ASN A 1 43 ? 8.000 -3.616 -18.802 1.00 0.00 43 ASN A N 20
ATOM 14883 C CA . ASN A 1 43 ? 8.188 -5.027 -18.382 1.00 0.00 43 ASN A CA 20
ATOM 14884 C C . ASN A 1 43 ? 7.277 -5.978 -19.206 1.00 0.00 43 ASN A C 20
ATOM 14885 O O . ASN A 1 43 ? 6.460 -6.747 -18.665 1.00 0.00 43 ASN A O 20
ATOM 14896 N N . GLY A 1 44 ? 7.414 -5.876 -20.530 1.00 0.00 44 GLY A N 20
ATOM 14897 C CA . GLY A 1 44 ? 6.654 -6.693 -21.476 1.00 0.00 44 GLY A CA 20
ATOM 14898 C C . GLY A 1 44 ? 6.651 -6.077 -22.854 1.00 0.00 44 GLY A C 20
ATOM 14899 O O . GLY A 1 44 ? 6.700 -6.789 -23.861 1.00 0.00 44 GLY A O 20
ATOM 14903 N N . THR A 1 45 ? 6.575 -4.733 -22.892 1.00 0.00 45 THR A N 20
ATOM 14904 C CA . THR A 1 45 ? 6.640 -3.938 -24.125 1.00 0.00 45 THR A CA 20
ATOM 14905 C C . THR A 1 45 ? 7.346 -2.606 -23.821 1.00 0.00 45 THR A C 20
ATOM 14906 O O . THR A 1 45 ? 7.000 -1.927 -22.840 1.00 0.00 45 THR A O 20
ATOM 14917 N N . THR A 1 46 ? 8.362 -2.265 -24.630 1.00 0.00 46 THR A N 20
ATOM 14918 C CA . THR A 1 46 ? 9.015 -0.955 -24.574 1.00 0.00 46 THR A CA 20
ATOM 14919 C C . THR A 1 46 ? 8.252 0.027 -25.487 1.00 0.00 46 THR A C 20
ATOM 14920 O O . THR A 1 46 ? 8.340 -0.052 -26.723 1.00 0.00 46 THR A O 20
ATOM 14931 N N . TYR A 1 47 ? 7.461 0.909 -24.857 1.00 0.00 47 TYR A N 20
ATOM 14932 C CA . TYR A 1 47 ? 6.687 1.950 -25.549 1.00 0.00 47 TYR A CA 20
ATOM 14933 C C . TYR A 1 47 ? 7.625 3.123 -25.912 1.00 0.00 47 TYR A C 20
ATOM 14934 O O . TYR A 1 47 ? 7.923 3.982 -25.075 1.00 0.00 47 TYR A O 20
ATOM 14952 N N . THR A 1 48 ? 8.141 3.085 -27.151 1.00 0.00 48 THR A N 20
ATOM 14953 C CA . THR A 1 48 ? 9.071 4.094 -27.684 1.00 0.00 48 THR A CA 20
ATOM 14954 C C . THR A 1 48 ? 8.321 5.379 -28.072 1.00 0.00 48 THR A C 20
ATOM 14955 O O . THR A 1 48 ? 8.805 6.496 -27.841 1.00 0.00 48 THR A O 20
ATOM 14966 N N . ASP A 1 49 ? 7.135 5.180 -28.666 1.00 0.00 49 ASP A N 20
ATOM 14967 C CA . ASP A 1 49 ? 6.254 6.256 -29.123 1.00 0.00 49 ASP A CA 20
ATOM 14968 C C . ASP A 1 49 ? 5.573 6.921 -27.914 1.00 0.00 49 ASP A C 20
ATOM 14969 O O . ASP A 1 49 ? 4.985 6.209 -27.089 1.00 0.00 49 ASP A O 20
ATOM 14978 N N . PRO A 1 50 ? 5.624 8.294 -27.797 1.00 0.00 50 PRO A N 20
ATOM 14979 C CA . PRO A 1 50 ? 4.981 9.041 -26.675 1.00 0.00 50 PRO A CA 20
ATOM 14980 C C . PRO A 1 50 ? 3.446 8.870 -26.676 1.00 0.00 50 PRO A C 20
ATOM 14981 O O . PRO A 1 50 ? 2.799 9.060 -25.651 1.00 0.00 50 PRO A O 20
ATOM 14992 N N . ASN A 1 51 ? 2.894 8.499 -27.846 1.00 0.00 51 ASN A N 20
ATOM 14993 C CA . ASN A 1 51 ? 1.461 8.202 -28.033 1.00 0.00 51 ASN A CA 20
ATOM 14994 C C . ASN A 1 51 ? 1.066 6.962 -27.223 1.00 0.00 51 ASN A C 20
ATOM 14995 O O . ASN A 1 51 ? 0.039 6.945 -26.530 1.00 0.00 51 ASN A O 20
ATOM 15006 N N . GLU A 1 52 ? 1.925 5.936 -27.313 1.00 0.00 52 GLU A N 20
ATOM 15007 C CA . GLU A 1 52 ? 1.721 4.637 -26.654 1.00 0.00 52 GLU A CA 20
ATOM 15008 C C . GLU A 1 52 ? 2.065 4.707 -25.159 1.00 0.00 52 GLU A C 20
ATOM 15009 O O . GLU A 1 52 ? 1.601 3.877 -24.371 1.00 0.00 52 GLU A O 20
ATOM 15021 N N . ILE A 1 53 ? 2.882 5.706 -24.782 1.00 0.00 53 ILE A N 20
ATOM 15022 C CA . ILE A 1 53 ? 3.146 6.019 -23.373 1.00 0.00 53 ILE A CA 20
ATOM 15023 C C . ILE A 1 53 ? 1.906 6.686 -22.764 1.00 0.00 53 ILE A C 20
ATOM 15024 O O . ILE A 1 53 ? 1.423 6.253 -21.728 1.00 0.00 53 ILE A O 20
ATOM 15040 N N . LYS A 1 54 ? 1.373 7.721 -23.448 1.00 0.00 54 LYS A N 20
ATOM 15041 C CA . LYS A 1 54 ? 0.180 8.468 -22.981 1.00 0.00 54 LYS A CA 20
ATOM 15042 C C . LYS A 1 54 ? -1.046 7.526 -22.937 1.00 0.00 54 LYS A C 20
ATOM 15043 O O . LYS A 1 54 ? -1.938 7.694 -22.109 1.00 0.00 54 LYS A O 20
ATOM 15062 N N . LYS A 1 55 ? -1.044 6.519 -23.821 1.00 0.00 55 LYS A N 20
ATOM 15063 C CA . LYS A 1 55 ? -2.070 5.469 -23.862 1.00 0.00 55 LYS A CA 20
ATOM 15064 C C . LYS A 1 55 ? -2.170 4.741 -22.500 1.00 0.00 55 LYS A C 20
ATOM 15065 O O . LYS A 1 55 ? -3.255 4.657 -21.909 1.00 0.00 55 LYS A O 20
ATOM 15084 N N . VAL A 1 56 ? -1.011 4.253 -22.001 1.00 0.00 56 VAL A N 20
ATOM 15085 C CA . VAL A 1 56 ? -0.944 3.496 -20.736 1.00 0.00 56 VAL A CA 20
ATOM 15086 C C . VAL A 1 56 ? -1.073 4.439 -19.515 1.00 0.00 56 VAL A C 20
ATOM 15087 O O . VAL A 1 56 ? -1.496 3.996 -18.449 1.00 0.00 56 VAL A O 20
ATOM 15100 N N . ILE A 1 57 ? -0.735 5.746 -19.700 1.00 0.00 57 ILE A N 20
ATOM 15101 C CA . ILE A 1 57 ? -0.967 6.797 -18.676 1.00 0.00 57 ILE A CA 20
ATOM 15102 C C . ILE A 1 57 ? -2.470 6.996 -18.455 1.00 0.00 57 ILE A C 20
ATOM 15103 O O . ILE A 1 57 ? -2.918 7.080 -17.320 1.00 0.00 57 ILE A O 20
ATOM 15119 N N . GLU A 1 58 ? -3.224 7.053 -19.571 1.00 0.00 58 GLU A N 20
ATOM 15120 C CA . GLU A 1 58 ? -4.654 7.420 -19.592 1.00 0.00 58 GLU A CA 20
ATOM 15121 C C . GLU A 1 58 ? -5.498 6.424 -18.783 1.00 0.00 58 GLU A C 20
ATOM 15122 O O . GLU A 1 58 ? -6.419 6.809 -18.050 1.00 0.00 58 GLU A O 20
ATOM 15134 N N . GLU A 1 59 ? -5.129 5.141 -18.907 1.00 0.00 59 GLU A N 20
ATOM 15135 C CA . GLU A 1 59 ? -5.798 4.035 -18.212 1.00 0.00 59 GLU A CA 20
ATOM 15136 C C . GLU A 1 59 ? -5.480 4.050 -16.704 1.00 0.00 59 GLU A C 20
ATOM 15137 O O . GLU A 1 59 ? -6.207 3.455 -15.907 1.00 0.00 59 GLU A O 20
ATOM 15149 N N . LEU A 1 60 ? -4.373 4.715 -16.339 1.00 0.00 60 LEU A N 20
ATOM 15150 C CA . LEU A 1 60 ? -3.975 4.925 -14.935 1.00 0.00 60 LEU A CA 20
ATOM 15151 C C . LEU A 1 60 ? -4.599 6.220 -14.371 1.00 0.00 60 LEU A C 20
ATOM 15152 O O . LEU A 1 60 ? -4.839 6.326 -13.164 1.00 0.00 60 LEU A O 20
ATOM 15168 N N . ARG A 1 61 ? -4.874 7.195 -15.264 1.00 0.00 61 ARG A N 20
ATOM 15169 C CA . ARG A 1 61 ? -5.510 8.474 -14.885 1.00 0.00 61 ARG A CA 20
ATOM 15170 C C . ARG A 1 61 ? -6.949 8.229 -14.404 1.00 0.00 61 ARG A C 20
ATOM 15171 O O . ARG A 1 61 ? -7.383 8.801 -13.402 1.00 0.00 61 ARG A O 20
ATOM 15192 N N . LYS A 1 62 ? -7.665 7.330 -15.112 1.00 0.00 62 LYS A N 20
ATOM 15193 C CA . LYS A 1 62 ? -9.063 6.979 -14.780 1.00 0.00 62 LYS A CA 20
ATOM 15194 C C . LYS A 1 62 ? -9.152 6.208 -13.444 1.00 0.00 62 LYS A C 20
ATOM 15195 O O . LYS A 1 62 ? -10.231 6.132 -12.842 1.00 0.00 62 LYS A O 20
ATOM 15214 N N . SER A 1 63 ? -8.007 5.644 -12.995 1.00 0.00 63 SER A N 20
ATOM 15215 C CA . SER A 1 63 ? -7.929 4.856 -11.756 1.00 0.00 63 SER A CA 20
ATOM 15216 C C . SER A 1 63 ? -8.180 5.741 -10.522 1.00 0.00 63 SER A C 20
ATOM 15217 O O . SER A 1 63 ? -8.737 5.272 -9.529 1.00 0.00 63 SER A O 20
ATOM 15225 N N . MET A 1 64 ? -7.789 7.029 -10.611 1.00 0.00 64 MET A N 20
ATOM 15226 C CA . MET A 1 64 ? -7.984 8.005 -9.516 1.00 0.00 64 MET A CA 20
ATOM 15227 C C . MET A 1 64 ? -9.268 8.843 -9.764 1.00 0.00 64 MET A C 20
#

Foldseek 3Di:
DPCLVVVLVVLVCCLVVQAFDDPPPDTRNDSVVSVVVSVVSVVVD

Sequence (45 aa):
HMDVEEQIRRLEEVLKKNQPVTWNGTTYTDPNEIKKVIEELRKSMHMDVEEQIRRLEEVLKKNQPVTWNGTTYTDPNEIKKVIEELRKSMHMDVEEQIRRLEEVLKKNQPVTWNGTTYTDPNEIKKVIEELRKSMHMDVEEQIRRLEEVLKKNQPVTWNGTTYTDPNEIKKVIEELRKSMHMDVEEQIRRLEEVLKKNQPVTWNGTTYTDPNEIKKVIEELRKSMHMDVEEQIRRLEEVLKKNQPVTWNGTTYTDPNEIKKVIEELRKSMHMDVEEQIRRLEEVLKKNQPVTWNGTTYTDPNEIKKVIEELRKSMHMDVEEQIRRLEEVLKKNQPVTWNGTTYTDPNEIKKVIEELRKSMHMDVEEQIRRLEEVLKKNQPVTWNGTTYTDPNEIKKVIEELRKSMHMDVEEQIRRLEEVLKKNQPVTWNGTTYTDPNEIKKVIEELRKSMHMDVEEQIRRLEEVLKKNQPVTWNGTTYTDPNEIKKVIEELRKSMHMDVEEQIRRLEEVLKKNQPVTWNGTTYTDPNEIKKVIEELRKSMHMDVEEQIRRLEEVLKKNQPVTWNGTTYTDPNEIKKVIEELRKSMHMDVEEQIRRLEEVLKKNQPVTWNGTTYTDPNEIKKVIEELRKSMHMDVEEQIRRLEEVLKKNQPVTWNGTTYTDPNEIKKVIEELRKSMHMDVEEQIRRLEEVLKKNQPVTWNGTTYTDPNEIKKVIEELRKSMHMDVEEQIRRLEEVLKKNQPVTWNGTTYTDPNEIKKVIEELRKSMHMDVEEQIRRLEEVLKKNQPVTWNGTTYTDPNEIKKVIEELRKSMHMDVEEQIRRLEEVLKKNQPVTWNGTTYTDPNEIKKVIEELRKSMHMDVEEQIRRLEEVLKKNQPVTWNGTTYTDPNEIKKVIEELRKSM